Protein AF-0000000079725089 (afdb_homodimer)

Nearest PDB structures (foldseek):
  6oew-assembly1_A  TM=8.901E-01  e=2.294E-15  Leptospira borgpetersenii serovar Hardjo-bovis str. JB197
  1gq9-assembly1_B  TM=6.904E-01  e=3.855E-08  Escherichia coli
  3q80-assembly1_A  TM=6.302E-01  e=3.305E-05  Mycobacterium tuberculosis H37Rv
  1vh1-assembly1_B  TM=6.537E-01  e=1.455E-04  Escherichia coli
  3okr-assembly1_A  TM=6.388E-01  e=1.716E-04  Mycobacterium tuberculosis H37Rv

Sequence (1084 aa):
MLLLSWEIIQKSPHLAFPAMNGTHLTPKPFAFIQARLGSTRLPGKVLLELPEGSGVTILDHIFNRLIQILPKERIVFLIPEIDLGLKDFLNRRGYLWFAGSETDVRERYILAAETFGAKDIIRLTGDNPFIDIHSVELLMESICHLQTEKYCLSFLNLPLGMGAECFSYEALVNEKDTKTEPRHREHVSLHIKEDLEKYSVYRLVPPYLNSKDMEESDQIRMTIDEPSDLKLANLVWKELGDKFPFFGSKEVIELYRKKPNLFLENESVKQVRFSLPKSEFGKKKIHIQYGDPKQFGSGHFDRCQSLSIELQMNGYSVSMDTKYQPGADAFLLDARETVPEDETVFLIDNLEYKNRKNPYLFLLPHPSVEWEDKNHFSFYTSPLIDSYRNEEKVTGDWFIYAGALNEVYSDSLDRYLTEVLSPKWGIGNITRVGGTKPKLSNIRYYSRLAKADYMKRISKSEGFISYFGQSTLEAIYMKKKVAIFGMTEIHKELGMFLSKKIEIPYLGEPKNWIHPPDICLSPRLGLDRNAQNVILNWLKTLMLLLSWEIIQKSPHLAFPAMNGTHLTPKPFAFIQARLGSTRLPGKVLLELPEGSGVTILDHIFNRLIQILPKERIVFLIPEIDLGLKDFLNRRGYLWFAGSETDVRERYILAAETFGAKDIIRLTGDNPFIDIHSVELLMESICHLQTEKYCLSFLNLPLGMGAECFSYEALVNEKDTKTEPRHREHVSLHIKEDLEKYSVYRLVPPY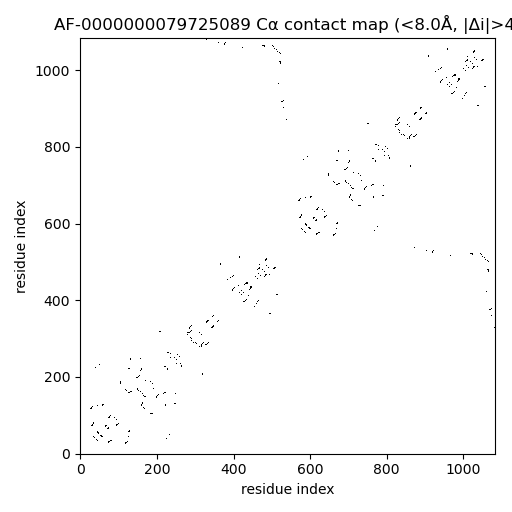LNSKDMEESDQIRMTIDEPSDLKLANLVWKELGDKFPFFGSKEVIELYRKKPNLFLENESVKQVRFSLPKSEFGKKKIHIQYGDPKQFGSGHFDRCQSLSIELQMNGYSVSMDTKYQPGADAFLLDARETVPEDETVFLIDNLEYKNRKNPYLFLLPHPSVEWEDKNHFSFYTSPLIDSYRNEEKVTGDWFIYAGALNEVYSDSLDRYLTEVLSPKWGIGNITRVGGTKPKLSNIRYYSRLAKADYMKRISKSEGFISYFGQSTLEAIYMKKKVAIFGMTEIHKELGMFLSKKIEIPYLGEPKNWIHPPDICLSPRLGLDRNAQNVILNWLKTL

InterPro domains:
  IPR003329 Acylneuraminate cytidylyltransferase [PF02348] (31-234)
  IPR029044 Nucleotide-diphospho-sugar transferases [G3DSA:3.90.550.10] (27-241)
  IPR029044 Nucleotide-diphospho-sugar transferases [SSF53448] (28-237)

pLDDT: mean 86.25, std 15.66, range [18.69, 98.56]

Radius of gyration: 45.68 Å; Cα contacts (8 Å, |Δi|>4): 1981; chains: 2; bounding box: 92×139×90 Å

Solvent-accessible surface area (backbone atoms only — not comparable to full-atom values): 59937 Å² total; per-residue (Å²): 131,90,80,74,81,83,74,67,82,74,82,67,80,75,80,70,69,73,77,74,72,65,80,69,76,58,81,74,56,24,38,38,30,39,42,61,53,84,41,87,76,37,64,40,51,36,66,38,43,59,45,79,85,64,84,33,23,26,47,48,41,37,50,61,49,46,54,57,77,39,62,70,90,36,42,34,37,37,32,31,65,84,42,57,69,58,53,52,51,34,57,75,71,68,50,50,67,45,70,27,51,73,73,33,37,29,56,31,51,51,52,43,28,63,72,74,65,36,56,34,35,33,46,41,54,32,45,22,38,57,46,20,56,69,59,50,52,53,51,54,46,46,59,73,64,56,90,67,70,32,36,38,40,36,63,48,59,51,31,43,37,26,65,55,36,34,35,20,42,66,40,66,61,47,78,87,63,85,80,75,49,70,64,36,26,56,49,49,54,47,62,49,59,66,33,69,87,78,24,49,64,46,77,39,71,54,56,91,49,42,74,68,50,35,61,53,14,72,74,38,76,57,37,47,63,42,70,41,28,47,52,35,51,40,53,50,38,70,74,39,31,83,85,36,73,77,53,36,58,68,56,51,46,51,44,43,71,75,43,52,72,60,60,58,58,41,63,79,63,84,77,92,78,80,91,63,72,82,71,77,67,38,92,51,36,37,32,37,28,26,32,51,40,91,80,71,34,56,62,41,46,54,45,48,39,46,48,42,47,55,42,38,69,71,32,34,36,68,47,48,37,71,55,91,69,87,88,47,70,31,35,39,33,40,32,89,71,87,72,74,84,87,52,55,49,36,37,33,65,41,88,65,48,83,82,44,97,52,54,72,47,62,60,59,93,46,92,90,53,84,67,93,41,92,49,43,48,52,25,71,66,61,74,64,56,62,69,37,47,81,48,73,54,38,86,33,26,32,32,35,53,46,55,86,35,50,58,69,40,29,50,35,42,52,47,45,44,59,70,53,44,18,75,50,60,54,49,74,40,42,36,36,32,28,33,39,84,71,90,54,86,76,46,48,74,36,73,73,70,56,68,54,54,46,50,46,45,54,29,34,19,37,26,39,38,25,35,64,85,53,60,50,67,58,40,42,66,46,63,19,20,42,35,31,35,23,90,46,72,66,26,40,55,51,30,50,49,46,19,70,70,52,64,30,52,59,56,46,37,42,88,49,54,59,74,67,66,69,65,75,52,51,53,82,56,46,66,40,85,54,43,60,51,60,57,53,53,53,58,70,72,104,127,92,76,75,82,83,75,68,85,74,83,70,82,75,81,70,68,74,78,77,72,63,79,70,76,60,82,74,56,25,38,39,29,40,40,61,52,84,39,88,78,36,64,40,52,36,68,38,45,59,47,78,85,64,85,34,25,26,46,47,40,37,49,63,48,47,53,56,76,41,62,69,89,36,43,33,36,37,30,31,64,82,41,58,69,57,52,52,51,33,56,76,70,68,50,49,67,44,68,28,51,73,73,34,38,28,56,31,51,51,54,43,27,61,73,73,66,36,56,34,36,33,46,40,53,32,46,22,38,57,45,20,56,68,60,51,50,51,51,56,46,46,58,72,64,57,90,66,69,32,36,37,39,35,64,47,58,50,30,43,38,24,65,57,35,36,34,22,43,65,39,65,60,47,78,89,64,84,80,74,48,71,65,34,26,58,48,50,55,45,61,49,59,65,34,67,88,78,23,50,64,45,77,40,71,55,56,90,47,44,72,68,50,35,62,54,14,71,73,39,76,57,37,48,64,41,69,41,28,48,52,37,51,40,53,51,37,71,74,39,32,83,85,36,74,77,52,36,58,69,56,52,46,51,44,44,71,75,44,52,71,61,58,57,57,42,63,81,63,83,75,91,78,81,93,62,72,81,72,77,67,39,93,50,35,36,31,38,28,25,32,50,40,90,80,71,35,57,63,41,46,52,46,48,38,47,48,43,46,57,41,40,69,70,33,33,36,67,47,46,37,70,55,90,69,86,89,48,69,33,35,39,34,40,31,90,69,87,72,73,85,86,52,56,48,36,36,32,66,39,88,66,50,86,82,44,94,52,55,71,46,60,59,58,94,46,92,90,53,84,67,92,41,91,48,43,48,52,25,71,65,61,74,62,57,64,69,37,47,81,49,75,54,39,86,30,26,31,33,34,51,48,55,85,34,50,59,70,40,28,52,37,43,51,48,45,45,60,70,53,44,18,76,51,60,56,48,74,39,42,37,35,33,28,34,40,87,69,89,55,84,75,46,48,73,37,73,72,70,56,67,54,53,46,50,47,44,55,30,34,18,37,27,38,38,25,35,64,86,53,61,49,66,58,39,41,66,45,64,19,20,40,37,32,36,21,91,48,72,66,27,41,56,53,31,50,49,47,20,69,69,52,65,31,52,57,56,45,35,43,90,49,54,62,75,70,68,70,66,74,52,49,53,82,56,46,66,41,85,55,43,60,51,60,56,56,54,52,58,70,72,105

Organism: NCBI:txid2484901

Structure (mmCIF, N/CA/C/O backbone):
data_AF-0000000079725089-model_v1
#
loop_
_entity.id
_entity.type
_entity.pdbx_description
1 polymer 'Spore coat biosynthesis protein F'
#
loop_
_atom_site.group_PDB
_atom_site.id
_atom_site.type_symbol
_atom_site.label_atom_id
_atom_site.label_alt_id
_atom_site.label_comp_id
_atom_site.label_asym_id
_atom_site.label_entity_id
_atom_site.label_seq_id
_atom_site.pdbx_PDB_ins_code
_atom_site.Cartn_x
_atom_site.Cartn_y
_atom_site.Cartn_z
_atom_site.occupancy
_atom_site.B_iso_or_equiv
_atom_site.auth_seq_id
_atom_site.auth_comp_id
_atom_site.auth_asym_id
_atom_site.auth_atom_id
_atom_site.pdbx_PDB_model_num
ATOM 1 N N . MET A 1 1 ? -57.219 -22.391 -39.406 1 18.84 1 MET A N 1
ATOM 2 C CA . MET A 1 1 ? -57.469 -23.781 -39.031 1 18.84 1 MET A CA 1
ATOM 3 C C . MET A 1 1 ? -56.281 -24.375 -38.312 1 18.84 1 MET A C 1
ATOM 5 O O . MET A 1 1 ? -56.406 -24.922 -37.219 1 18.84 1 MET A O 1
ATOM 9 N N . LEU A 1 2 ? -55.344 -25.219 -39.031 1 18.95 2 LEU A N 1
ATOM 10 C CA . LEU A 1 2 ? -54.781 -26.438 -38.469 1 18.95 2 LEU A CA 1
ATOM 11 C C . LEU A 1 2 ? -53.656 -26.109 -37.5 1 18.95 2 LEU A C 1
ATOM 13 O O . LEU A 1 2 ? -52.594 -25.688 -37.906 1 18.95 2 LEU A O 1
ATOM 17 N N . LEU A 1 3 ? -53.844 -25.375 -36.344 1 22.22 3 LEU A N 1
ATOM 18 C CA . LEU A 1 3 ? -53.125 -24.953 -35.156 1 22.22 3 LEU A CA 1
ATOM 19 C C . LEU A 1 3 ? -52.5 -26.156 -34.438 1 22.22 3 LEU A C 1
ATOM 21 O O . LEU A 1 3 ? -53.125 -26.766 -33.562 1 22.22 3 LEU A O 1
ATOM 25 N N . LEU A 1 4 ? -52.156 -27.234 -35.312 1 20.89 4 LEU A N 1
ATOM 26 C CA . LEU A 1 4 ? -51.875 -28.578 -34.844 1 20.89 4 LEU A CA 1
ATOM 27 C C . LEU A 1 4 ? -50.844 -28.531 -33.688 1 20.89 4 LEU A C 1
ATOM 29 O O . LEU A 1 4 ? -50.031 -27.594 -33.625 1 20.89 4 LEU A O 1
ATOM 33 N N . SER A 1 5 ? -50.938 -29.5 -32.656 1 21.06 5 SER A N 1
ATOM 34 C CA . SER A 1 5 ? -50.656 -30.109 -31.359 1 21.06 5 SER A CA 1
ATOM 35 C C . SER A 1 5 ? -49.219 -30.562 -31.25 1 21.06 5 SER A C 1
ATOM 37 O O . SER A 1 5 ? -48.844 -31.594 -31.828 1 21.06 5 SER A O 1
ATOM 39 N N . TRP A 1 6 ? -48.219 -29.688 -31.594 1 19.86 6 TRP A N 1
ATOM 40 C CA . TRP A 1 6 ? -46.781 -29.938 -31.656 1 19.86 6 TRP A CA 1
ATOM 41 C C . TRP A 1 6 ? -46.281 -30.594 -30.375 1 19.86 6 TRP A C 1
ATOM 43 O O . TRP A 1 6 ? -45.094 -30.594 -30.078 1 19.86 6 TRP A O 1
ATOM 53 N N . GLU A 1 7 ? -47.188 -31.266 -29.422 1 19.92 7 GLU A N 1
ATOM 54 C CA . GLU A 1 7 ? -47.031 -31.828 -28.094 1 19.92 7 GLU A CA 1
ATOM 55 C C . GLU A 1 7 ? -46.031 -33 -28.109 1 19.92 7 GLU A C 1
ATOM 57 O O . GLU A 1 7 ? -45.406 -33.281 -27.078 1 19.92 7 GLU A O 1
ATOM 62 N N . ILE A 1 8 ? -46 -33.844 -29.047 1 20.75 8 ILE A N 1
ATOM 63 C CA . ILE A 1 8 ? -45.625 -35.25 -28.797 1 20.75 8 ILE A CA 1
ATOM 64 C C . ILE A 1 8 ? -44.125 -35.344 -28.609 1 20.75 8 ILE A C 1
ATOM 66 O O . ILE A 1 8 ? -43.562 -36.438 -28.672 1 20.75 8 ILE A O 1
ATOM 70 N N . ILE A 1 9 ? -43.344 -34.344 -28.906 1 21.56 9 ILE A N 1
ATOM 71 C CA . ILE A 1 9 ? -42 -34.875 -29.156 1 21.56 9 ILE A CA 1
ATOM 72 C C . ILE A 1 9 ? -41.5 -35.688 -27.953 1 21.56 9 ILE A C 1
ATOM 74 O O . ILE A 1 9 ? -41.5 -35.188 -26.828 1 21.56 9 ILE A O 1
ATOM 78 N N . GLN A 1 10 ? -41.406 -37 -28.016 1 18.69 10 GLN A N 1
ATOM 79 C CA . GLN A 1 10 ? -41.094 -38.281 -27.406 1 18.69 10 GLN A CA 1
ATOM 80 C C . GLN A 1 10 ? -39.844 -38.188 -26.531 1 18.69 10 GLN A C 1
ATOM 82 O O . GLN A 1 10 ? -38.875 -37.5 -26.906 1 18.69 10 GLN A O 1
ATOM 87 N N . LYS A 1 11 ? -39.969 -38.594 -25.188 1 25.84 11 LYS A N 1
ATOM 88 C CA . LYS A 1 11 ? -39.344 -38.969 -23.922 1 25.84 11 LYS A CA 1
ATOM 89 C C . LYS A 1 11 ? -38.125 -39.906 -24.156 1 25.84 11 LYS A C 1
ATOM 91 O O . LYS A 1 11 ? -38.281 -41.125 -24.234 1 25.84 11 LYS A O 1
ATOM 96 N N . SER A 1 12 ? -37.344 -39.656 -25.172 1 20.81 12 SER A N 1
ATOM 97 C CA . SER A 1 12 ? -36.344 -40.688 -25.266 1 20.81 12 SER A CA 1
ATOM 98 C C . SER A 1 12 ? -35.594 -40.875 -23.953 1 20.81 12 SER A C 1
ATOM 100 O O . SER A 1 12 ? -35.375 -39.906 -23.219 1 20.81 12 SER A O 1
ATOM 102 N N . PRO A 1 13 ? -35.469 -42.094 -23.406 1 25.11 13 PRO A N 1
ATOM 103 C CA . PRO A 1 13 ? -34.844 -42.5 -22.141 1 25.11 13 PRO A CA 1
ATOM 104 C C . PRO A 1 13 ? -33.469 -41.875 -21.922 1 25.11 13 PRO A C 1
ATOM 106 O O . PRO A 1 13 ? -32.75 -41.625 -22.875 1 25.11 13 PRO A O 1
ATOM 109 N N . HIS A 1 14 ? -33.344 -40.969 -20.953 1 24.78 14 HIS A N 1
ATOM 110 C CA . HIS A 1 14 ? -32.219 -40.281 -20.344 1 24.78 14 HIS A CA 1
ATOM 111 C C . HIS A 1 14 ? -31.031 -41.25 -20.141 1 24.78 14 HIS A C 1
ATOM 113 O O . HIS A 1 14 ? -31.125 -42.188 -19.375 1 24.78 14 HIS A O 1
ATOM 119 N N . LEU A 1 15 ? -30.422 -41.688 -21.234 1 26.28 15 LEU A N 1
ATOM 120 C CA . LEU A 1 15 ? -29.188 -42.438 -20.938 1 26.28 15 LEU A CA 1
ATOM 121 C C . LEU A 1 15 ? -28.375 -41.719 -19.875 1 26.28 15 LEU A C 1
ATOM 123 O O . LEU A 1 15 ? -27.891 -40.594 -20.078 1 26.28 15 LEU A O 1
ATOM 127 N N . ALA A 1 16 ? -28.703 -41.875 -18.578 1 26.95 16 ALA A N 1
ATOM 128 C CA . ALA A 1 16 ? -28.016 -41.469 -17.344 1 26.95 16 ALA A CA 1
ATOM 129 C C . ALA A 1 16 ? -26.516 -41.75 -17.438 1 26.95 16 ALA A C 1
ATOM 131 O O . ALA A 1 16 ? -26.094 -42.906 -17.484 1 26.95 16 ALA A O 1
ATOM 132 N N . PHE A 1 17 ? -25.875 -40.969 -18.172 1 29.47 17 PHE A N 1
ATOM 133 C CA . PHE A 1 17 ? -24.469 -41.125 -17.844 1 29.47 17 PHE A CA 1
ATOM 134 C C . PHE A 1 17 ? -24.25 -41.062 -16.328 1 29.47 17 PHE A C 1
ATOM 136 O O . PHE A 1 17 ? -24.797 -40.219 -15.648 1 29.47 17 PHE A O 1
ATOM 143 N N . PRO A 1 18 ? -24.109 -42.156 -15.625 1 28.64 18 PRO A N 1
ATOM 144 C CA . PRO A 1 18 ? -23.875 -42.094 -14.18 1 28.64 18 PRO A CA 1
ATOM 145 C C . PRO A 1 18 ? -23.047 -40.906 -13.766 1 28.64 18 PRO A C 1
ATOM 147 O O . PRO A 1 18 ? -22.125 -40.5 -14.484 1 28.64 18 PRO A O 1
ATOM 150 N N . ALA A 1 19 ? -23.578 -39.938 -13.18 1 32.47 19 ALA A N 1
ATOM 151 C CA . ALA A 1 19 ? -22.859 -38.938 -12.414 1 32.47 19 ALA A CA 1
ATOM 152 C C . ALA A 1 19 ? -21.672 -39.531 -11.68 1 32.47 19 ALA A C 1
ATOM 154 O O . ALA A 1 19 ? -21.828 -40.281 -10.719 1 32.47 19 ALA A O 1
ATOM 155 N N . MET A 1 20 ? -20.672 -40 -12.344 1 32.47 20 MET A N 1
ATOM 156 C CA . MET A 1 20 ? -19.5 -40.5 -11.633 1 32.47 20 MET A CA 1
ATOM 157 C C . MET A 1 20 ? -19.078 -39.531 -10.523 1 32.47 20 MET A C 1
ATOM 159 O O . MET A 1 20 ? -18.359 -38.594 -10.766 1 32.47 20 MET A O 1
ATOM 163 N N . ASN A 1 21 ? -19.984 -39.062 -9.766 1 34.41 21 ASN A N 1
ATOM 164 C CA . ASN A 1 21 ? -19.609 -38.406 -8.516 1 34.41 21 ASN A CA 1
ATOM 165 C C . ASN A 1 21 ? -18.516 -39.188 -7.785 1 34.41 21 ASN A C 1
ATOM 167 O O . ASN A 1 21 ? -18.297 -38.969 -6.59 1 34.41 21 ASN A O 1
ATOM 171 N N . GLY A 1 22 ? -18.375 -40.562 -8 1 34.28 22 GLY A N 1
ATOM 172 C CA . GLY A 1 22 ? -17.453 -41.344 -7.18 1 34.28 22 GLY A CA 1
ATOM 173 C C . GLY A 1 22 ? -16.016 -40.844 -7.242 1 34.28 22 GLY A C 1
ATOM 174 O O . GLY A 1 22 ? -15.57 -40.375 -8.289 1 34.28 22 GLY A O 1
ATOM 175 N N . THR A 1 23 ? -15.508 -40.25 -6.168 1 39.19 23 THR A N 1
ATOM 176 C CA . THR A 1 23 ? -14.086 -39.969 -6.02 1 39.19 23 THR A CA 1
ATOM 177 C C . THR A 1 23 ? -13.242 -41.031 -6.719 1 39.19 23 THR A C 1
ATOM 179 O O . THR A 1 23 ? -13.125 -42.156 -6.234 1 39.19 23 THR A O 1
ATOM 182 N N . HIS A 1 24 ? -13.344 -41.281 -7.922 1 45.16 24 HIS A N 1
ATOM 183 C CA . HIS A 1 24 ? -12.406 -42.219 -8.516 1 45.16 24 HIS A CA 1
ATOM 184 C C . HIS A 1 24 ? -11.016 -42.062 -7.91 1 45.16 24 HIS A C 1
ATOM 186 O O . HIS A 1 24 ? -10.547 -40.938 -7.695 1 45.16 24 HIS A O 1
ATOM 192 N N . LEU A 1 25 ? -10.594 -43.031 -7.133 1 55.47 25 LEU A N 1
ATOM 193 C CA . LEU A 1 25 ? -9.273 -43.125 -6.516 1 55.47 25 LEU A CA 1
ATOM 194 C C . LEU A 1 25 ? -8.18 -42.719 -7.5 1 55.47 25 LEU A C 1
ATOM 196 O O . LEU A 1 25 ? -8.234 -43.094 -8.68 1 55.47 25 LEU A O 1
ATOM 200 N N . THR A 1 26 ? -7.473 -41.688 -7.297 1 69.38 26 THR A N 1
ATOM 201 C CA . THR A 1 26 ? -6.309 -41.281 -8.07 1 69.38 26 THR A CA 1
ATOM 202 C C . THR A 1 26 ? -5.371 -42.469 -8.312 1 69.38 26 THR A C 1
ATOM 204 O O . THR A 1 26 ? -5.047 -43.219 -7.383 1 69.38 26 THR A O 1
ATOM 207 N N . PRO A 1 27 ? -5.184 -42.719 -9.656 1 78.94 27 PRO A N 1
ATOM 208 C CA . PRO A 1 27 ? -4.289 -43.844 -9.953 1 78.94 27 PRO A CA 1
ATOM 209 C C . PRO A 1 27 ? -2.93 -43.688 -9.273 1 78.94 27 PRO A C 1
ATOM 211 O O . PRO A 1 27 ? -2.43 -42.594 -9.102 1 78.94 27 PRO A O 1
ATOM 214 N N . LYS A 1 28 ? -2.49 -44.844 -8.758 1 85.12 28 LYS A N 1
ATOM 215 C CA . LYS A 1 28 ? -1.154 -44.969 -8.18 1 85.12 28 LYS A CA 1
ATOM 216 C C . LYS A 1 28 ? -0.314 -46 -8.922 1 85.12 28 LYS A C 1
ATOM 218 O O . LYS A 1 28 ? 0.061 -47.031 -8.344 1 85.12 28 LYS A O 1
ATOM 223 N N . PRO A 1 29 ? 0.041 -45.594 -10.133 1 93.94 29 PRO A N 1
ATOM 224 C CA . PRO A 1 29 ? 0.757 -46.594 -10.945 1 93.94 29 PRO A CA 1
ATOM 225 C C . PRO A 1 29 ? 2.182 -46.844 -10.445 1 93.94 29 PRO A C 1
ATOM 227 O O . PRO A 1 29 ? 2.764 -46 -9.781 1 93.94 29 PRO A O 1
ATOM 230 N N . PHE A 1 30 ? 2.66 -48.031 -10.703 1 96.5 30 PHE A N 1
ATOM 231 C CA . PHE A 1 30 ? 4.066 -48.344 -10.508 1 96.5 30 PHE A CA 1
ATOM 232 C C . PHE A 1 30 ? 4.836 -48.25 -11.82 1 96.5 30 PHE A C 1
ATOM 234 O O . PHE A 1 30 ? 4.344 -48.656 -12.867 1 96.5 30 PHE A O 1
ATOM 241 N N . ALA A 1 31 ? 5.957 -47.625 -11.711 1 98 31 ALA A N 1
ATOM 242 C CA . ALA A 1 31 ? 6.883 -47.688 -12.844 1 98 31 ALA A CA 1
ATOM 243 C C . ALA A 1 31 ? 7.773 -48.906 -12.781 1 98 31 ALA A C 1
ATOM 245 O O . ALA A 1 31 ? 8.516 -49.094 -11.82 1 98 31 ALA A O 1
ATOM 246 N N . PHE A 1 32 ? 7.648 -49.781 -13.75 1 98.56 32 PHE A N 1
ATOM 247 C CA . PHE A 1 32 ? 8.5 -50.938 -13.898 1 98.56 32 PHE A CA 1
ATOM 248 C C . PHE A 1 32 ? 9.508 -50.75 -15.023 1 98.56 32 PHE A C 1
ATOM 250 O O . PHE A 1 32 ? 9.117 -50.562 -16.172 1 98.56 32 PHE A O 1
ATOM 257 N N . ILE A 1 33 ? 10.773 -50.812 -14.617 1 98.38 33 ILE A N 1
ATOM 258 C CA . ILE A 1 33 ? 11.844 -50.625 -15.594 1 98.38 33 ILE A CA 1
ATOM 259 C C . ILE A 1 33 ? 12.516 -51.969 -15.875 1 98.38 33 ILE A C 1
ATOM 261 O O . ILE A 1 33 ? 13.25 -52.5 -15.031 1 98.38 33 ILE A O 1
ATOM 265 N N . GLN A 1 34 ? 12.305 -52.5 -17.016 1 97.31 34 GLN A N 1
A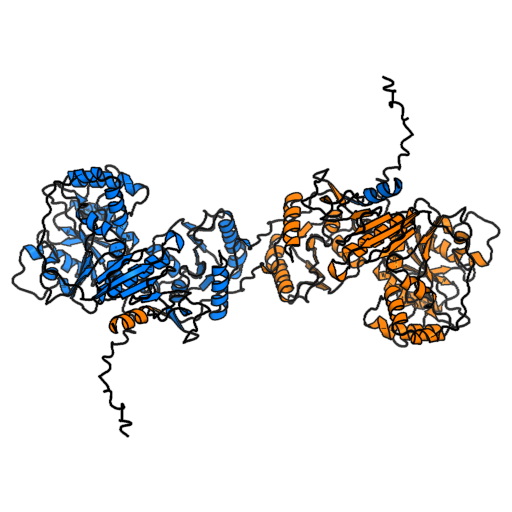TOM 266 C CA . GLN A 1 34 ? 12.969 -53.75 -17.359 1 97.31 34 GLN A CA 1
ATOM 267 C C . GLN A 1 34 ? 14.406 -53.5 -17.812 1 97.31 34 GLN A C 1
ATOM 269 O O . GLN A 1 34 ? 14.664 -52.625 -18.625 1 97.31 34 GLN A O 1
ATOM 274 N N . ALA A 1 35 ? 15.305 -54.219 -17.203 1 96.25 35 ALA A N 1
ATOM 275 C CA . ALA A 1 35 ? 16.719 -54.062 -17.516 1 96.25 35 ALA A CA 1
ATOM 276 C C . ALA A 1 35 ? 17.453 -55.406 -17.453 1 96.25 35 ALA A C 1
ATOM 278 O O . ALA A 1 35 ? 17.047 -56.312 -16.688 1 96.25 35 ALA A O 1
ATOM 279 N N . ARG A 1 36 ? 18.453 -55.562 -18.281 1 94.12 36 ARG A N 1
ATOM 280 C CA . ARG A 1 36 ? 19.328 -56.719 -18.234 1 94.12 36 ARG A CA 1
ATOM 281 C C . ARG A 1 36 ? 20.734 -56.375 -18.703 1 94.12 36 ARG A C 1
ATOM 283 O O . ARG A 1 36 ? 20.922 -55.438 -19.453 1 94.12 36 ARG A O 1
ATOM 290 N N . LEU A 1 37 ? 21.719 -57.188 -18.266 1 92.25 37 LEU A N 1
ATOM 291 C CA . LEU A 1 37 ? 23.109 -56.969 -18.672 1 92.25 37 LEU A CA 1
ATOM 292 C C . LEU A 1 37 ? 23.391 -57.688 -20 1 92.25 37 LEU A C 1
ATOM 294 O O . LEU A 1 37 ? 24.312 -57.281 -20.719 1 92.25 37 LEU A O 1
ATOM 298 N N . GLY A 1 38 ? 22.578 -58.656 -20.234 1 84.19 38 GLY A N 1
ATOM 299 C CA . GLY A 1 38 ? 22.812 -59.469 -21.406 1 84.19 38 GLY A CA 1
ATOM 300 C C . GLY A 1 38 ? 22.375 -58.812 -22.703 1 84.19 38 GLY A C 1
ATOM 301 O O . GLY A 1 38 ? 21.219 -58.438 -22.844 1 84.19 38 GLY A O 1
ATOM 302 N N . SER A 1 39 ? 23.219 -58.094 -23.438 1 81.38 39 SER A N 1
ATOM 303 C CA . SER A 1 39 ? 23.016 -57.531 -24.766 1 81.38 39 SER A CA 1
ATOM 304 C C . SER A 1 39 ? 24.125 -57.969 -25.719 1 81.38 39 SER A C 1
ATOM 306 O O . SER A 1 39 ? 25.297 -58 -25.344 1 81.38 39 SER A O 1
ATOM 308 N N . THR A 1 40 ? 23.672 -58.344 -26.797 1 82.44 40 THR A N 1
ATOM 309 C CA . THR A 1 40 ? 24.641 -58.875 -27.734 1 82.44 40 THR A CA 1
ATOM 310 C C . THR A 1 40 ? 25.422 -57.75 -28.422 1 82.44 40 THR A C 1
ATOM 312 O O . THR A 1 40 ? 26.641 -57.812 -28.516 1 82.44 40 THR A O 1
ATOM 315 N N . ARG A 1 41 ? 24.844 -56.75 -28.812 1 85.62 41 ARG A N 1
ATOM 316 C CA . ARG A 1 41 ? 25.453 -55.688 -29.609 1 85.62 41 ARG A CA 1
ATOM 317 C C . ARG A 1 41 ? 26.234 -54.719 -28.734 1 85.62 41 ARG A C 1
ATOM 319 O O . ARG A 1 41 ? 27.281 -54.188 -29.141 1 85.62 41 ARG A O 1
ATOM 326 N N . LEU A 1 42 ? 25.766 -54.469 -27.5 1 89.62 42 LEU A N 1
ATOM 327 C CA . LEU A 1 42 ? 26.406 -53.562 -26.531 1 89.62 42 LEU A CA 1
ATOM 328 C C . LEU A 1 42 ? 26.297 -54.125 -25.109 1 89.62 42 LEU A C 1
ATOM 330 O O . LEU A 1 42 ? 25.453 -53.719 -24.328 1 89.62 42 LEU A O 1
ATOM 334 N N . PRO A 1 43 ? 27.219 -55.031 -24.797 1 89.75 43 PRO A N 1
ATOM 335 C CA . PRO A 1 43 ? 27.125 -55.75 -23.516 1 89.75 43 PRO A CA 1
ATOM 336 C C . PRO A 1 43 ? 27.203 -54.781 -22.328 1 89.75 43 PRO A C 1
ATOM 338 O O . PRO A 1 43 ? 28.031 -53.875 -22.312 1 89.75 43 PRO A O 1
ATOM 341 N N . GLY A 1 44 ? 26.312 -54.969 -21.422 1 92.12 44 GLY A N 1
ATOM 342 C CA . GLY A 1 44 ? 26.297 -54.188 -20.188 1 92.12 44 GLY A CA 1
ATOM 343 C C . GLY A 1 44 ? 25.844 -52.75 -20.422 1 92.12 44 GLY A C 1
ATOM 344 O O . GLY A 1 44 ? 26.156 -51.875 -19.625 1 92.12 44 GLY A O 1
ATOM 345 N N . LYS A 1 45 ? 25.188 -52.469 -21.391 1 92.94 45 LYS A N 1
ATOM 346 C CA . LYS A 1 45 ? 24.875 -51.125 -21.812 1 92.94 45 LYS A CA 1
ATOM 347 C C . LYS A 1 45 ? 24.125 -50.344 -20.734 1 92.94 45 LYS A C 1
ATOM 349 O O . LYS A 1 45 ? 24.344 -49.156 -20.547 1 92.94 45 LYS A O 1
ATOM 354 N N . VAL A 1 46 ? 23.281 -50.938 -19.953 1 95.56 46 VAL A N 1
ATOM 355 C CA . VAL A 1 46 ? 22.391 -50.281 -19.016 1 95.56 46 VAL A CA 1
ATOM 356 C C . VAL A 1 46 ? 23.203 -49.688 -17.859 1 95.56 46 VAL A C 1
ATOM 358 O O . VAL A 1 46 ? 22.734 -48.812 -17.141 1 95.56 46 VAL A O 1
ATOM 361 N N . LEU A 1 47 ? 24.484 -50.125 -17.719 1 95.94 47 LEU A N 1
ATOM 362 C CA . LEU A 1 47 ? 25.344 -49.656 -16.641 1 95.94 47 LEU A CA 1
ATOM 363 C C . LEU A 1 47 ? 26.406 -48.688 -17.172 1 95.94 47 LEU A C 1
ATOM 365 O O . LEU A 1 47 ? 27.234 -48.219 -16.406 1 95.94 47 LEU A O 1
ATOM 369 N N . LEU A 1 48 ? 26.344 -48.438 -18.438 1 96 48 LEU A N 1
ATOM 370 C CA . LEU A 1 48 ? 27.281 -47.469 -18.984 1 96 48 LEU A CA 1
ATOM 371 C C . LEU A 1 48 ? 26.969 -46.062 -18.5 1 96 48 LEU A C 1
ATOM 373 O O . LEU A 1 48 ? 25.797 -45.719 -18.312 1 96 48 LEU A O 1
ATOM 377 N N . GLU A 1 49 ? 28.016 -45.344 -18.359 1 96.31 49 GLU A N 1
ATOM 378 C CA . GLU A 1 49 ? 27.859 -43.969 -17.859 1 96.31 49 GLU A CA 1
ATOM 379 C C . GLU A 1 49 ? 27.547 -43.031 -19 1 96.31 49 GLU A C 1
ATOM 381 O O . GLU A 1 49 ? 28.078 -43.156 -20.109 1 96.31 49 GLU A O 1
ATOM 386 N N . LEU A 1 50 ? 26.656 -42.125 -18.75 1 95.81 50 LEU A N 1
ATOM 387 C CA . LEU A 1 50 ? 26.234 -41.094 -19.703 1 95.81 50 LEU A CA 1
ATOM 388 C C . LEU A 1 50 ? 26.156 -39.75 -19.031 1 95.81 50 LEU A C 1
ATOM 390 O O . LEU A 1 50 ? 25.297 -39.5 -18.188 1 95.81 50 LEU A O 1
ATOM 394 N N . PRO A 1 51 ? 26.984 -38.719 -19.266 1 93.38 51 PRO A N 1
ATOM 395 C CA . PRO A 1 51 ? 28.141 -38.875 -20.156 1 93.38 51 PRO A CA 1
ATOM 396 C C . PRO A 1 51 ? 29.219 -39.781 -19.547 1 93.38 51 PRO A C 1
ATOM 398 O O . PRO A 1 51 ? 29.219 -40.031 -18.344 1 93.38 51 PRO A O 1
ATOM 401 N N . GLU A 1 52 ? 30.078 -40.156 -20.422 1 90.75 52 GLU A N 1
ATOM 402 C CA . GLU A 1 52 ? 31.172 -41 -19.953 1 90.75 52 GLU A CA 1
ATOM 403 C C . GLU A 1 52 ? 31.969 -40.312 -18.828 1 90.75 52 GLU A C 1
ATOM 405 O O . GLU A 1 52 ? 32.281 -39.125 -18.922 1 90.75 52 GLU A O 1
ATOM 410 N N . GLY A 1 53 ? 32.156 -41 -17.703 1 92.19 53 GLY A N 1
ATOM 411 C CA . GLY A 1 53 ? 32.938 -40.469 -16.594 1 92.19 53 GLY A CA 1
ATOM 412 C C . GLY A 1 53 ? 32.125 -39.656 -15.602 1 92.19 53 GLY A C 1
ATOM 413 O O . GLY A 1 53 ? 32.656 -39.188 -14.602 1 92.19 53 GLY A O 1
ATOM 414 N N . SER A 1 54 ? 30.859 -39.562 -15.805 1 93.56 54 SER A N 1
ATOM 415 C CA . SER A 1 54 ? 30.031 -38.719 -14.977 1 93.56 54 SER A CA 1
ATOM 416 C C . SER A 1 54 ? 29.594 -39.438 -13.695 1 93.56 54 SER A C 1
ATOM 418 O O . SER A 1 54 ? 29.141 -38.781 -12.75 1 93.56 54 SER A O 1
ATOM 420 N N . GLY A 1 55 ? 29.75 -40.719 -13.617 1 95.06 55 GLY A N 1
ATOM 421 C CA . GLY A 1 55 ? 29.25 -41.5 -12.492 1 95.06 55 GLY A CA 1
ATOM 422 C C . GLY A 1 55 ? 27.75 -41.75 -12.562 1 95.06 55 GLY A C 1
ATOM 423 O O . GLY A 1 55 ? 27.188 -42.438 -11.695 1 95.06 55 GLY A O 1
ATOM 424 N N . VAL A 1 56 ? 27.141 -41.281 -13.562 1 96.56 56 VAL A N 1
ATOM 425 C CA . VAL A 1 56 ? 25.703 -41.438 -13.75 1 96.56 56 VAL A CA 1
ATOM 426 C C . VAL A 1 56 ? 25.438 -42.406 -14.906 1 96.56 56 VAL A C 1
ATOM 428 O O . VAL A 1 56 ? 25.828 -42.156 -16.047 1 96.56 56 VAL A O 1
ATOM 431 N N . THR A 1 57 ? 24.812 -43.531 -14.594 1 97.94 57 THR A N 1
ATOM 432 C CA . THR A 1 57 ? 24.594 -44.562 -15.586 1 97.94 57 THR A CA 1
ATOM 433 C C . THR A 1 57 ? 23.281 -44.344 -16.328 1 97.94 57 THR A C 1
ATOM 435 O O . THR A 1 57 ? 22.5 -43.438 -15.969 1 97.94 57 THR A O 1
ATOM 438 N N . ILE A 1 58 ? 23.078 -45.156 -17.344 1 97.75 58 ILE A N 1
ATOM 439 C CA . ILE A 1 58 ? 21.828 -45.094 -18.109 1 97.75 58 ILE A CA 1
ATOM 440 C C . ILE A 1 58 ? 20.656 -45.375 -17.188 1 97.75 58 ILE A C 1
ATOM 442 O O . ILE A 1 58 ? 19.641 -44.656 -17.219 1 97.75 58 ILE A O 1
ATOM 446 N N . LEU A 1 59 ? 20.75 -46.281 -16.281 1 98.06 59 LEU A N 1
ATOM 447 C CA . LEU A 1 59 ? 19.688 -46.594 -15.344 1 98.06 59 LEU A CA 1
ATOM 448 C C . LEU A 1 59 ? 19.469 -45.438 -14.367 1 98.06 59 LEU A C 1
ATOM 450 O O . LEU A 1 59 ? 18.328 -45.156 -13.992 1 98.06 59 LEU A O 1
ATOM 454 N N . ASP A 1 60 ? 20.547 -44.781 -14.031 1 97.69 60 ASP A N 1
ATOM 455 C CA . ASP A 1 60 ? 20.422 -43.625 -13.164 1 97.69 60 ASP A CA 1
ATOM 456 C C . ASP A 1 60 ? 19.594 -42.531 -13.828 1 97.69 60 ASP A C 1
ATOM 458 O O . ASP A 1 60 ? 18.781 -41.875 -13.164 1 97.69 60 ASP A O 1
ATOM 462 N N . HIS A 1 61 ? 19.812 -42.312 -15.078 1 97.69 61 HIS A N 1
ATOM 463 C CA . HIS A 1 61 ? 19.062 -41.281 -15.805 1 97.69 61 HIS A CA 1
ATOM 464 C C . HIS A 1 61 ? 17.562 -41.562 -15.758 1 97.69 61 HIS A C 1
ATOM 466 O O . HIS A 1 61 ? 16.75 -40.656 -15.57 1 97.69 61 HIS A O 1
ATOM 472 N N . ILE A 1 62 ? 17.234 -42.812 -15.914 1 97.75 62 ILE A N 1
ATOM 473 C CA . ILE A 1 62 ? 15.836 -43.219 -15.906 1 97.75 62 ILE A CA 1
ATOM 474 C C . ILE A 1 62 ? 15.234 -42.969 -14.523 1 97.75 62 ILE A C 1
ATOM 476 O O . ILE A 1 62 ? 14.18 -42.344 -14.391 1 97.75 62 ILE A O 1
ATOM 480 N N . PHE A 1 63 ? 15.883 -43.312 -13.516 1 96.88 63 PHE A N 1
ATOM 481 C CA . PHE A 1 63 ? 15.422 -43.156 -12.141 1 96.88 63 PHE A CA 1
ATOM 482 C C . PHE A 1 63 ? 15.273 -41.656 -11.812 1 96.88 63 PHE A C 1
ATOM 484 O O . PHE A 1 63 ? 14.25 -41.25 -11.266 1 96.88 63 PHE A O 1
ATOM 491 N N . ASN A 1 64 ? 16.312 -40.938 -12.18 1 95 64 ASN A N 1
ATOM 492 C CA . ASN A 1 64 ? 16.328 -39.531 -11.867 1 95 64 ASN A CA 1
ATOM 493 C C . ASN A 1 64 ? 15.156 -38.781 -12.523 1 95 64 ASN A C 1
ATOM 495 O O . ASN A 1 64 ? 14.625 -37.844 -11.969 1 95 64 ASN A O 1
ATOM 499 N N . ARG A 1 65 ? 14.758 -39.219 -13.633 1 94.56 65 ARG A N 1
ATOM 500 C CA . ARG A 1 65 ? 13.617 -38.625 -14.336 1 94.56 65 ARG A CA 1
ATOM 501 C C . ARG A 1 65 ? 12.305 -39.062 -13.688 1 94.56 65 ARG A C 1
ATOM 503 O O . ARG A 1 65 ? 11.445 -38.219 -13.414 1 94.56 65 ARG A O 1
ATOM 510 N N . LEU A 1 66 ? 12.188 -40.281 -13.336 1 94.44 66 LEU A N 1
ATOM 511 C CA . LEU A 1 66 ? 10.93 -40.781 -12.82 1 94.44 66 LEU A CA 1
ATOM 512 C C . LEU A 1 66 ? 10.648 -40.25 -11.422 1 94.44 66 LEU A C 1
ATOM 514 O O . LEU A 1 66 ? 9.5 -40.031 -11.062 1 94.44 66 LEU A O 1
ATOM 518 N N . ILE A 1 67 ? 11.648 -40 -10.656 1 90.56 67 ILE A N 1
ATOM 519 C CA . ILE A 1 67 ? 11.461 -39.594 -9.273 1 90.56 67 ILE A CA 1
ATOM 520 C C . ILE A 1 67 ? 10.914 -38.156 -9.242 1 90.56 67 ILE A C 1
ATOM 522 O O . ILE A 1 67 ? 10.422 -37.688 -8.211 1 90.56 67 ILE A O 1
ATOM 526 N N . GLN A 1 68 ? 10.992 -37.531 -10.43 1 85.06 68 GLN A N 1
ATOM 527 C CA . GLN A 1 68 ? 10.414 -36.188 -10.523 1 85.06 68 GLN A CA 1
ATOM 528 C C . GLN A 1 68 ? 8.891 -36.25 -10.461 1 85.06 68 GLN A C 1
ATOM 530 O O . GLN A 1 68 ? 8.234 -35.25 -10.133 1 85.06 68 GLN A O 1
ATOM 535 N N . ILE A 1 69 ? 8.297 -37.406 -10.766 1 87 69 ILE A N 1
ATOM 536 C CA . ILE A 1 69 ? 6.848 -37.406 -10.945 1 87 69 ILE A CA 1
ATOM 537 C C . ILE A 1 69 ? 6.242 -38.562 -10.141 1 87 69 ILE A C 1
ATOM 539 O O . ILE A 1 69 ? 5.02 -38.625 -9.984 1 87 69 ILE A O 1
ATOM 543 N N . LEU A 1 70 ? 7.094 -39.469 -9.641 1 88.06 70 LEU A N 1
ATOM 544 C CA . LEU A 1 70 ? 6.637 -40.594 -8.852 1 88.06 70 LEU A CA 1
ATOM 545 C C . LEU A 1 70 ? 7.434 -40.719 -7.559 1 88.06 70 LEU A C 1
ATOM 547 O O . LEU A 1 70 ? 8.617 -40.375 -7.516 1 88.06 70 LEU A O 1
ATOM 551 N N . PRO A 1 71 ? 6.734 -41.312 -6.516 1 84.44 71 PRO A N 1
ATOM 552 C CA . PRO A 1 71 ? 7.523 -41.625 -5.328 1 84.44 71 PRO A CA 1
ATOM 553 C C . PRO A 1 71 ? 8.5 -42.781 -5.566 1 84.44 71 PRO A C 1
ATOM 555 O O . PRO A 1 71 ? 8.203 -43.688 -6.34 1 84.44 71 PRO A O 1
ATOM 558 N N . LYS A 1 72 ? 9.57 -42.719 -4.836 1 91 72 LYS A N 1
ATOM 559 C CA . LYS A 1 72 ? 10.641 -43.719 -4.996 1 91 72 LYS A CA 1
ATOM 560 C C . LYS A 1 72 ? 10.133 -45.125 -4.758 1 91 72 LYS A C 1
ATOM 562 O O . LYS A 1 72 ? 10.602 -46.094 -5.383 1 91 72 LYS A O 1
ATOM 567 N N . GLU A 1 73 ? 9.133 -45.25 -3.949 1 92.19 73 GLU A N 1
ATOM 568 C CA . GLU A 1 73 ? 8.609 -46.531 -3.561 1 92.19 73 GLU A CA 1
ATOM 569 C C . GLU A 1 73 ? 7.832 -47.188 -4.703 1 92.19 73 GLU A C 1
ATOM 571 O O . GLU A 1 73 ? 7.535 -48.375 -4.664 1 92.19 73 GLU A O 1
ATOM 576 N N . ARG A 1 74 ? 7.633 -46.469 -5.746 1 94.81 74 ARG A N 1
ATOM 577 C CA . ARG A 1 74 ? 6.844 -47 -6.848 1 94.81 74 ARG A CA 1
ATOM 578 C C . ARG A 1 74 ? 7.68 -47.125 -8.117 1 94.81 74 ARG A C 1
ATOM 580 O O . ARG A 1 74 ? 7.133 -47.281 -9.211 1 94.81 74 ARG A O 1
ATOM 587 N N . ILE A 1 75 ? 8.914 -46.969 -7.934 1 96.94 75 ILE A N 1
ATOM 588 C CA . ILE A 1 75 ? 9.852 -47.156 -9.031 1 96.94 75 ILE A CA 1
ATOM 589 C C . ILE A 1 75 ? 10.648 -48.438 -8.812 1 96.94 75 ILE A C 1
ATOM 591 O O . ILE A 1 75 ? 11.438 -48.531 -7.871 1 96.94 75 ILE A O 1
ATOM 595 N N . VAL A 1 76 ? 10.422 -49.406 -9.711 1 98.25 76 VAL A N 1
ATOM 596 C CA . VAL A 1 76 ? 11.008 -50.75 -9.484 1 98.25 76 VAL A CA 1
ATOM 597 C C . VAL A 1 76 ? 11.719 -51.219 -10.75 1 98.25 76 VAL A C 1
ATOM 599 O O . VAL A 1 76 ? 11.148 -51.188 -11.844 1 98.25 76 VAL A O 1
ATOM 602 N N . PHE A 1 77 ? 13 -51.656 -10.57 1 98.5 77 PHE A N 1
ATOM 603 C CA . PHE A 1 77 ? 13.734 -52.25 -11.672 1 98.5 77 PHE A CA 1
ATOM 604 C C . PHE A 1 77 ? 13.453 -53.75 -11.742 1 98.5 77 PHE A C 1
ATOM 606 O O . PHE A 1 77 ? 13.523 -54.469 -10.734 1 98.5 77 PHE A O 1
ATOM 613 N N . LEU A 1 78 ? 13.031 -54.25 -12.906 1 98.25 78 LEU A N 1
ATOM 614 C CA . LEU A 1 78 ? 12.812 -55.656 -13.148 1 98.25 78 LEU A CA 1
ATOM 615 C C . LEU A 1 78 ? 14 -56.281 -13.875 1 98.25 78 LEU A C 1
ATOM 617 O O . LEU A 1 78 ? 14.273 -55.938 -15.031 1 98.25 78 LEU A O 1
ATOM 621 N N . ILE A 1 79 ? 14.648 -57.25 -13.242 1 97.56 79 ILE A N 1
ATOM 622 C CA . ILE A 1 79 ? 15.914 -57.75 -13.781 1 97.56 79 ILE A CA 1
ATOM 623 C C . ILE A 1 79 ? 15.891 -59.281 -13.805 1 97.56 79 ILE A C 1
ATOM 625 O O . ILE A 1 79 ? 15.133 -59.906 -13.055 1 97.56 79 ILE A O 1
ATOM 629 N N . PRO A 1 80 ? 16.703 -59.875 -14.734 1 95.88 80 PRO A N 1
ATOM 630 C CA . PRO A 1 80 ? 16.828 -61.312 -14.695 1 95.88 80 PRO A CA 1
ATOM 631 C C . PRO A 1 80 ? 17.5 -61.812 -13.422 1 95.88 80 PRO A C 1
ATOM 633 O O . PRO A 1 80 ? 18.438 -61.188 -12.922 1 95.88 80 PRO A O 1
ATOM 636 N N . GLU A 1 81 ? 17.062 -63.031 -13.047 1 94.44 81 GLU A N 1
ATOM 637 C CA . GLU A 1 81 ? 17.609 -63.625 -11.828 1 94.44 81 GLU A CA 1
ATOM 638 C C . GLU A 1 81 ? 19.109 -63.875 -11.961 1 94.44 81 GLU A C 1
ATOM 640 O O . GLU A 1 81 ? 19.859 -63.75 -10.984 1 94.44 81 GLU A O 1
ATOM 645 N N . ILE A 1 82 ? 19.531 -64.062 -13.102 1 92.88 82 ILE A N 1
ATOM 646 C CA . ILE A 1 82 ? 20.906 -64.438 -13.344 1 92.88 82 ILE A CA 1
ATOM 647 C C . ILE A 1 82 ? 21.828 -63.25 -13.344 1 92.88 82 ILE A C 1
ATOM 649 O O . ILE A 1 82 ? 23.047 -63.375 -13.266 1 92.88 82 ILE A O 1
ATOM 653 N N . ASP A 1 83 ? 21.328 -62.094 -13.383 1 93.75 83 ASP A N 1
ATOM 654 C CA . ASP A 1 83 ? 22.125 -60.875 -13.531 1 93.75 83 ASP A CA 1
ATOM 655 C C . ASP A 1 83 ? 22.609 -60.375 -12.172 1 93.75 83 ASP A C 1
ATOM 657 O O . ASP A 1 83 ? 22.156 -59.344 -11.695 1 93.75 83 ASP A O 1
ATOM 661 N N . LEU A 1 84 ? 23.656 -60.938 -11.641 1 93.06 84 LEU A N 1
ATOM 662 C CA . LEU A 1 84 ? 24.172 -60.594 -10.312 1 93.06 84 LEU A CA 1
ATOM 663 C C . LEU A 1 84 ? 24.812 -59.219 -10.297 1 93.06 84 LEU A C 1
ATOM 665 O O . LEU A 1 84 ? 24.719 -58.5 -9.297 1 93.06 84 LEU A O 1
ATOM 669 N N . GLY A 1 85 ? 25.453 -58.938 -11.32 1 93.44 85 GLY A N 1
ATOM 670 C CA . GLY A 1 85 ? 26.047 -57.594 -11.414 1 93.44 85 GLY A CA 1
ATOM 671 C C . GLY A 1 85 ? 25.031 -56.5 -11.32 1 93.44 85 GLY A C 1
ATOM 672 O O . GLY A 1 85 ? 25.281 -55.469 -10.664 1 93.44 85 GLY A O 1
ATOM 673 N N . LEU A 1 86 ? 23.953 -56.656 -11.945 1 95 86 LEU A N 1
ATOM 674 C CA . LEU A 1 86 ? 22.891 -55.656 -11.906 1 95 86 LEU A CA 1
ATOM 675 C C . LEU A 1 86 ? 22.266 -55.594 -10.516 1 95 86 LEU A C 1
ATOM 677 O O . LEU A 1 86 ? 21.953 -54.5 -10.031 1 95 86 LEU A O 1
ATOM 681 N N . LYS A 1 87 ? 22.094 -56.688 -9.906 1 95.75 87 LYS A N 1
ATOM 682 C CA . LYS A 1 87 ? 21.578 -56.719 -8.539 1 95.75 87 LYS A CA 1
ATOM 683 C C . LYS A 1 87 ? 22.469 -55.906 -7.602 1 95.75 87 LYS A C 1
ATOM 685 O O . LYS A 1 87 ? 21.969 -55.094 -6.801 1 95.75 87 LYS A O 1
ATOM 690 N N . ASP A 1 88 ? 23.734 -56.094 -7.73 1 96.12 88 ASP A N 1
ATOM 691 C CA . ASP A 1 88 ? 24.688 -55.406 -6.891 1 96.12 88 ASP A CA 1
ATOM 692 C C . ASP A 1 88 ? 24.625 -53.906 -7.129 1 96.12 88 ASP A C 1
ATOM 694 O O . ASP A 1 88 ? 24.656 -53.094 -6.18 1 96.12 88 ASP A O 1
ATOM 698 N N . PHE A 1 89 ? 24.562 -53.562 -8.266 1 95.94 89 PHE A N 1
ATOM 699 C CA . PHE A 1 89 ? 24.484 -52.156 -8.625 1 95.94 89 PHE A CA 1
ATOM 700 C C . PHE A 1 89 ? 23.25 -51.5 -8.008 1 95.94 89 PHE A C 1
ATOM 702 O O . PHE A 1 89 ? 23.344 -50.438 -7.383 1 95.94 89 PHE A O 1
ATOM 709 N N . LEU A 1 90 ? 22.109 -52.094 -8.195 1 97.38 90 LEU A N 1
ATOM 710 C CA . LEU A 1 90 ? 20.859 -51.531 -7.707 1 97.38 90 LEU A CA 1
ATOM 711 C C . LEU A 1 90 ? 20.844 -51.469 -6.184 1 97.38 90 LEU A C 1
ATOM 713 O O . LEU A 1 90 ? 20.359 -50.469 -5.617 1 97.38 90 LEU A O 1
ATOM 717 N N . ASN A 1 91 ? 21.406 -52.406 -5.574 1 96 91 ASN A N 1
ATOM 718 C CA . ASN A 1 91 ? 21.531 -52.375 -4.121 1 96 91 ASN A CA 1
ATOM 719 C C . ASN A 1 91 ? 22.406 -51.219 -3.65 1 96 91 ASN A C 1
ATOM 721 O O . ASN A 1 91 ? 22.047 -50.531 -2.693 1 96 91 ASN A O 1
ATOM 725 N N . ARG A 1 92 ? 23.438 -51 -4.297 1 96.31 92 ARG A N 1
ATOM 726 C CA . ARG A 1 92 ? 24.359 -49.938 -3.928 1 96.31 92 ARG A CA 1
ATOM 727 C C . ARG A 1 92 ? 23.688 -48.562 -4.09 1 96.31 92 ARG A C 1
ATOM 729 O O . ARG A 1 92 ? 23.938 -47.656 -3.318 1 96.31 92 ARG A O 1
ATOM 736 N N . ARG A 1 93 ? 22.828 -48.5 -5.098 1 96.5 93 ARG A N 1
ATOM 737 C CA . ARG A 1 93 ? 22.141 -47.219 -5.355 1 96.5 93 ARG A CA 1
ATOM 738 C C . ARG A 1 93 ? 20.922 -47.062 -4.457 1 96.5 93 ARG A C 1
ATOM 740 O O . ARG A 1 93 ? 20.344 -45.969 -4.367 1 96.5 93 ARG A O 1
ATOM 747 N N . GLY A 1 94 ? 20.531 -48.156 -3.82 1 95.69 94 GLY A N 1
ATOM 748 C CA . GLY A 1 94 ? 19.312 -48.156 -3.018 1 95.69 94 GLY A CA 1
ATOM 749 C C . GLY A 1 94 ? 18.047 -48.125 -3.85 1 95.69 94 GLY A C 1
ATOM 750 O O . GLY A 1 94 ? 17.016 -47.625 -3.416 1 95.69 94 GLY A O 1
ATOM 751 N N . TYR A 1 95 ? 18.094 -48.688 -5.082 1 97.31 95 TYR A N 1
ATOM 752 C CA . TYR A 1 95 ? 16.938 -48.781 -5.961 1 97.31 95 TYR A CA 1
ATOM 753 C C . TYR A 1 95 ? 16.141 -50.062 -5.699 1 97.31 95 TYR A C 1
ATOM 755 O O . TYR A 1 95 ? 16.734 -51.094 -5.441 1 97.31 95 TYR A O 1
ATOM 763 N N . LEU A 1 96 ? 14.805 -49.969 -5.754 1 97.31 96 LEU A N 1
ATOM 764 C CA . LEU A 1 96 ? 13.984 -51.156 -5.641 1 97.31 96 LEU A CA 1
ATOM 765 C C . LEU A 1 96 ? 14.094 -52 -6.902 1 97.31 96 LEU A C 1
ATOM 767 O O . LEU A 1 96 ? 14.148 -51.469 -8.016 1 97.31 96 LEU A O 1
ATOM 771 N N . TRP A 1 97 ? 14.125 -53.344 -6.695 1 97.75 97 TRP A N 1
ATOM 772 C CA . TRP A 1 97 ? 14.211 -54.219 -7.848 1 97.75 97 TRP A CA 1
ATOM 773 C C . TRP A 1 97 ? 13.477 -55.531 -7.586 1 97.75 97 TRP A C 1
ATOM 775 O O . TRP A 1 97 ? 13.156 -55.844 -6.438 1 97.75 97 TRP A O 1
ATOM 785 N N . PHE A 1 98 ? 13.094 -56.219 -8.609 1 97.88 98 PHE A N 1
ATOM 786 C CA . PHE A 1 98 ? 12.484 -57.531 -8.625 1 97.88 98 PHE A CA 1
ATOM 787 C C . PHE A 1 98 ? 13.148 -58.438 -9.664 1 97.88 98 PHE A C 1
ATOM 789 O O . PHE A 1 98 ? 13.383 -58 -10.797 1 97.88 98 PHE A O 1
ATOM 796 N N . ALA A 1 99 ? 13.531 -59.656 -9.258 1 97.25 99 ALA A N 1
ATOM 797 C CA . ALA A 1 99 ? 14.195 -60.594 -10.164 1 97.25 99 ALA A CA 1
ATOM 798 C C . ALA A 1 99 ? 13.234 -61.688 -10.633 1 97.25 99 ALA A C 1
ATOM 800 O O . ALA A 1 99 ? 12.43 -62.188 -9.852 1 97.25 99 ALA A O 1
ATOM 801 N N . GLY A 1 100 ? 13.281 -61.906 -11.906 1 95.31 100 GLY A N 1
ATOM 802 C CA . GLY A 1 100 ? 12.484 -62.969 -12.5 1 95.31 100 GLY A CA 1
ATOM 803 C C . GLY A 1 100 ? 13.117 -63.594 -13.727 1 95.31 100 GLY A C 1
ATOM 804 O O . GLY A 1 100 ? 14.328 -63.438 -13.945 1 95.31 100 GLY A O 1
ATOM 805 N N . SER A 1 101 ? 12.375 -64.312 -14.523 1 93.06 101 SER A N 1
ATOM 806 C CA . SER A 1 101 ? 12.852 -65.062 -15.664 1 93.06 101 SER A CA 1
ATOM 807 C C . SER A 1 101 ? 13.508 -64.188 -16.703 1 93.06 101 SER A C 1
ATOM 809 O O . SER A 1 101 ? 13.016 -63.062 -16.984 1 93.06 101 SER A O 1
ATOM 811 N N . GLU A 1 102 ? 14.609 -64.625 -17.203 1 89.81 102 GLU A N 1
ATOM 812 C CA . GLU A 1 102 ? 15.281 -63.875 -18.281 1 89.81 102 GLU A CA 1
ATOM 813 C C . GLU A 1 102 ? 14.516 -64 -19.594 1 89.81 102 GLU A C 1
ATOM 815 O O . GLU A 1 102 ? 14.453 -63.031 -20.359 1 89.81 102 GLU A O 1
ATOM 820 N N . THR A 1 103 ? 13.93 -65.125 -19.781 1 88.31 103 THR A N 1
ATOM 821 C CA . THR A 1 103 ? 13.352 -65.438 -21.094 1 88.31 103 THR A CA 1
ATOM 822 C C . THR A 1 103 ? 11.859 -65.125 -21.109 1 88.31 103 THR A C 1
ATOM 824 O O . THR A 1 103 ? 11.266 -64.875 -22.172 1 88.31 103 THR A O 1
ATOM 827 N N . ASP A 1 104 ? 11.289 -65.125 -19.953 1 91.88 104 ASP A N 1
ATOM 828 C CA . ASP A 1 104 ? 9.875 -64.812 -19.844 1 91.88 104 ASP A CA 1
ATOM 829 C C . ASP A 1 104 ? 9.703 -63.469 -19.125 1 91.88 104 ASP A C 1
ATOM 831 O O . ASP A 1 104 ? 9.43 -63.438 -17.922 1 91.88 104 ASP A O 1
ATOM 835 N N . VAL A 1 105 ? 9.781 -62.469 -19.891 1 93.38 105 VAL A N 1
ATOM 836 C CA . VAL A 1 105 ? 9.742 -61.094 -19.359 1 93.38 105 VAL A CA 1
ATOM 837 C C . VAL A 1 105 ? 8.336 -60.781 -18.844 1 93.38 105 VAL A C 1
ATOM 839 O O . VAL A 1 105 ? 8.172 -60.125 -17.828 1 93.38 105 VAL A O 1
ATOM 842 N N . ARG A 1 106 ? 7.336 -61.25 -19.531 1 93.81 106 ARG A N 1
ATOM 843 C CA . ARG A 1 106 ? 5.953 -61 -19.125 1 93.81 106 ARG A CA 1
ATOM 844 C C . ARG A 1 106 ? 5.688 -61.594 -17.734 1 93.81 106 ARG A C 1
ATOM 846 O O . ARG A 1 106 ? 5.059 -60.938 -16.906 1 93.81 106 ARG A O 1
ATOM 853 N N . GLU A 1 107 ? 6.18 -62.75 -17.531 1 92.81 107 GLU A N 1
ATOM 854 C CA . GLU A 1 107 ? 6.027 -63.375 -16.219 1 92.81 107 GLU A CA 1
ATOM 855 C C . GLU A 1 107 ? 6.727 -62.531 -15.141 1 92.81 107 GLU A C 1
ATOM 857 O O . GLU A 1 107 ? 6.215 -62.406 -14.031 1 92.81 107 GLU A O 1
ATOM 862 N N . ARG A 1 108 ? 7.871 -62.062 -15.469 1 95.62 108 ARG A N 1
ATOM 863 C CA . ARG A 1 108 ? 8.594 -61.188 -14.531 1 95.62 108 ARG A CA 1
ATOM 864 C C . ARG A 1 108 ? 7.754 -59.969 -14.141 1 95.62 108 ARG A C 1
ATOM 866 O O . ARG A 1 108 ? 7.711 -59.594 -12.969 1 95.62 108 ARG A O 1
ATOM 873 N N . TYR A 1 109 ? 7.043 -59.406 -15.102 1 96.31 109 TYR A N 1
ATOM 874 C CA . TYR A 1 109 ? 6.148 -58.281 -14.844 1 96.31 109 TYR A CA 1
ATOM 875 C C . TYR A 1 109 ? 4.98 -58.688 -13.961 1 96.31 109 TYR A C 1
ATOM 877 O O . TYR A 1 109 ? 4.609 -57.969 -13.031 1 96.31 109 TYR A O 1
ATOM 885 N N . ILE A 1 110 ? 4.414 -59.844 -14.234 1 94.81 110 ILE A N 1
ATOM 886 C CA . ILE A 1 110 ? 3.256 -60.344 -13.492 1 94.81 110 ILE A CA 1
ATOM 887 C C . ILE A 1 110 ? 3.631 -60.562 -12.031 1 94.81 110 ILE A C 1
ATOM 889 O O . ILE A 1 110 ? 2.947 -60.062 -11.125 1 94.81 110 ILE A O 1
ATOM 893 N N . LEU A 1 111 ? 4.707 -61.219 -11.867 1 95.88 111 LEU A N 1
ATOM 894 C CA . LEU A 1 111 ? 5.133 -61.531 -10.508 1 95.88 111 LEU A CA 1
ATOM 895 C C . LEU A 1 111 ? 5.496 -60.25 -9.742 1 95.88 111 LEU A C 1
ATOM 897 O O . LEU A 1 111 ? 5.207 -60.156 -8.547 1 95.88 111 LEU A O 1
ATOM 901 N N . ALA A 1 112 ? 6.133 -59.406 -10.43 1 97.25 112 ALA A N 1
ATOM 902 C CA . ALA A 1 112 ? 6.453 -58.125 -9.789 1 97.25 112 ALA A CA 1
ATOM 903 C C . ALA A 1 112 ? 5.188 -57.375 -9.391 1 97.25 112 ALA A C 1
ATOM 905 O O . ALA A 1 112 ? 5.102 -56.844 -8.281 1 97.25 112 ALA A O 1
ATOM 906 N N . ALA A 1 113 ? 4.227 -57.281 -10.266 1 96.75 113 ALA A N 1
ATOM 907 C CA . ALA A 1 113 ? 2.969 -56.594 -9.984 1 96.75 113 ALA A CA 1
ATOM 908 C C . ALA A 1 113 ? 2.271 -57.219 -8.766 1 96.75 113 ALA A C 1
ATOM 910 O O . ALA A 1 113 ? 1.73 -56.469 -7.934 1 96.75 113 ALA A O 1
ATOM 911 N N . GLU A 1 114 ? 2.318 -58.469 -8.688 1 95.56 114 GLU A N 1
ATOM 912 C CA . GLU A 1 114 ? 1.716 -59.156 -7.551 1 95.56 114 GLU A CA 1
ATOM 913 C C . GLU A 1 114 ? 2.463 -58.844 -6.258 1 95.56 114 GLU A C 1
ATOM 915 O O . GLU A 1 114 ? 1.843 -58.594 -5.219 1 95.56 114 GLU A O 1
ATOM 920 N N . THR A 1 115 ? 3.701 -58.875 -6.367 1 96.38 115 THR A N 1
ATOM 921 C CA . THR A 1 115 ? 4.543 -58.625 -5.199 1 96.38 115 THR A CA 1
ATOM 922 C C . THR A 1 115 ? 4.32 -57.219 -4.637 1 96.38 115 THR A C 1
ATOM 924 O O . THR A 1 115 ? 4.215 -57.062 -3.424 1 96.38 115 THR A O 1
ATOM 927 N N . PHE A 1 116 ? 4.215 -56.25 -5.48 1 95.81 116 PHE A N 1
ATOM 928 C CA . PHE A 1 116 ? 4.164 -54.875 -5.039 1 95.81 116 PHE A CA 1
ATOM 929 C C . PHE A 1 116 ? 2.729 -54.375 -4.992 1 95.81 116 PHE A C 1
ATOM 931 O O . PHE A 1 116 ? 2.467 -53.25 -4.516 1 95.81 116 PHE A O 1
ATOM 938 N N . GLY A 1 117 ? 1.796 -55.188 -5.523 1 94.31 117 GLY A N 1
ATOM 939 C CA . GLY A 1 117 ? 0.397 -54.781 -5.555 1 94.31 117 GLY A CA 1
ATOM 940 C C . GLY A 1 117 ? 0.101 -53.719 -6.598 1 94.31 117 GLY A C 1
ATOM 941 O O . GLY A 1 117 ? -0.677 -52.812 -6.352 1 94.31 117 GLY A O 1
ATOM 942 N N . ALA A 1 118 ? 0.791 -53.812 -7.758 1 95.75 118 ALA A N 1
ATOM 943 C CA . ALA A 1 118 ? 0.626 -52.812 -8.82 1 95.75 118 ALA A CA 1
ATOM 944 C C . ALA A 1 118 ? -0.611 -53.125 -9.664 1 95.75 118 ALA A C 1
ATOM 946 O O . ALA A 1 118 ? -0.684 -54.156 -10.32 1 95.75 118 ALA A O 1
ATOM 947 N N . LYS A 1 119 ? -1.575 -52.219 -9.641 1 94.31 119 LYS A N 1
ATOM 948 C CA . LYS A 1 119 ? -2.766 -52.375 -10.477 1 94.31 119 LYS A CA 1
ATOM 949 C C . LYS A 1 119 ? -2.559 -51.719 -11.844 1 94.31 119 LYS A C 1
ATOM 951 O O . LYS A 1 119 ? -3.076 -52.219 -12.852 1 94.31 119 LYS A O 1
ATOM 956 N N . ASP A 1 120 ? -1.955 -50.594 -11.844 1 95.81 120 ASP A N 1
ATOM 957 C CA . ASP A 1 120 ? -1.54 -49.906 -13.047 1 95.81 120 ASP A CA 1
ATOM 958 C C . ASP A 1 120 ? -0.019 -49.906 -13.188 1 95.81 120 ASP A C 1
ATOM 960 O O . ASP A 1 120 ? 0.696 -49.625 -12.219 1 95.81 120 ASP A O 1
ATOM 964 N N . ILE A 1 121 ? 0.439 -50.188 -14.398 1 97.56 121 ILE A N 1
ATOM 965 C CA . ILE A 1 121 ? 1.871 -50.375 -14.609 1 97.56 121 ILE A CA 1
ATOM 966 C C . ILE A 1 121 ? 2.35 -49.469 -15.734 1 97.56 121 ILE A C 1
ATOM 968 O O . ILE A 1 121 ? 1.79 -49.469 -16.828 1 97.56 121 ILE A O 1
ATOM 972 N N . ILE A 1 122 ? 3.293 -48.688 -15.406 1 97.81 122 ILE A N 1
ATOM 973 C CA . ILE A 1 122 ? 4.031 -47.969 -16.438 1 97.81 122 ILE A CA 1
ATOM 974 C C . ILE A 1 122 ? 5.27 -48.75 -16.844 1 97.81 122 ILE A C 1
ATOM 976 O O . ILE A 1 122 ? 6.188 -48.938 -16.031 1 97.81 122 ILE A O 1
ATOM 980 N N . ARG A 1 123 ? 5.293 -49.156 -18.031 1 98.06 123 ARG A N 1
ATOM 981 C CA . ARG A 1 123 ? 6.406 -49.969 -18.531 1 98.06 123 ARG A CA 1
ATOM 982 C C . ARG A 1 123 ? 7.477 -49.094 -19.172 1 98.06 123 ARG A C 1
ATOM 984 O O . ARG A 1 123 ? 7.188 -48.312 -20.078 1 98.06 123 ARG A O 1
ATOM 991 N N . LEU A 1 124 ? 8.641 -49.281 -18.625 1 97.62 124 LEU A N 1
ATOM 992 C CA . LEU A 1 124 ? 9.812 -48.625 -19.188 1 97.62 124 LEU A CA 1
ATOM 993 C C . LEU A 1 124 ? 10.938 -49.625 -19.438 1 97.62 124 LEU A C 1
ATOM 995 O O . LEU A 1 124 ? 10.922 -50.719 -18.891 1 97.62 124 LEU A O 1
ATOM 999 N N . THR A 1 125 ? 11.836 -49.219 -20.328 1 96 125 THR A N 1
ATOM 1000 C CA . THR A 1 125 ? 12.953 -50.094 -20.656 1 96 125 THR A CA 1
ATOM 1001 C C . THR A 1 125 ? 14.281 -49.438 -20.266 1 96 125 THR A C 1
ATOM 1003 O O . THR A 1 125 ? 14.445 -48.219 -20.391 1 96 125 THR A O 1
ATOM 1006 N N . GLY A 1 126 ? 15.172 -50.25 -19.812 1 96.94 126 GLY A N 1
ATOM 1007 C CA . GLY A 1 126 ? 16.422 -49.781 -19.203 1 96.94 126 GLY A CA 1
ATOM 1008 C C . GLY A 1 126 ? 17.391 -49.219 -20.219 1 96.94 126 GLY A C 1
ATOM 1009 O O . GLY A 1 126 ? 18.406 -48.625 -19.859 1 96.94 126 GLY A O 1
ATOM 1010 N N . ASP A 1 127 ? 17.094 -49.312 -21.5 1 96.06 127 ASP A N 1
ATOM 1011 C CA . ASP A 1 127 ? 18 -48.812 -22.516 1 96.06 127 ASP A CA 1
ATOM 1012 C C . ASP A 1 127 ? 17.516 -47.469 -23.062 1 96.06 127 ASP A C 1
ATOM 1014 O O . ASP A 1 127 ? 18.016 -46.969 -24.078 1 96.06 127 ASP A O 1
ATOM 1018 N N . ASN A 1 128 ? 16.562 -46.875 -22.375 1 97.69 128 ASN A N 1
ATOM 1019 C CA . ASN A 1 128 ? 16.016 -45.594 -22.766 1 97.69 128 ASN A CA 1
ATOM 1020 C C . ASN A 1 128 ? 16.25 -44.531 -21.703 1 97.69 128 ASN A C 1
ATOM 1022 O O . ASN A 1 128 ? 15.352 -44.219 -20.922 1 97.69 128 ASN A O 1
ATOM 1026 N N . PRO A 1 129 ? 17.359 -43.875 -21.703 1 97.56 129 PRO A N 1
ATOM 1027 C CA . PRO A 1 129 ? 17.719 -42.969 -20.609 1 97.56 129 PRO A CA 1
ATOM 1028 C C . PRO A 1 129 ? 16.922 -41.656 -20.625 1 97.56 129 PRO A C 1
ATOM 1030 O O . PRO A 1 129 ? 16.781 -41 -19.594 1 97.56 129 PRO A O 1
ATOM 1033 N N . PHE A 1 130 ? 16.375 -41.25 -21.766 1 97.62 130 PHE A N 1
ATOM 1034 C CA . PHE A 1 130 ? 15.789 -39.938 -21.891 1 97.62 130 PHE A CA 1
ATOM 1035 C C . PHE A 1 130 ? 14.273 -40 -22.031 1 97.62 130 PHE A C 1
ATOM 1037 O O . PHE A 1 130 ? 13.688 -39.375 -22.906 1 97.62 130 PHE A O 1
ATOM 1044 N N . ILE A 1 131 ? 13.719 -40.719 -21.062 1 96.81 131 ILE A N 1
ATOM 1045 C CA . ILE A 1 131 ? 12.266 -40.844 -21.031 1 96.81 131 ILE A CA 1
ATOM 1046 C C . ILE A 1 131 ? 11.633 -39.438 -20.891 1 96.81 131 ILE A C 1
ATOM 1048 O O . ILE A 1 131 ? 12.117 -38.594 -20.125 1 96.81 131 ILE A O 1
ATOM 1052 N N . ASP A 1 132 ? 10.586 -39.219 -21.656 1 96.5 132 ASP A N 1
ATOM 1053 C CA . ASP A 1 132 ? 9.812 -37.969 -21.547 1 96.5 132 ASP A CA 1
ATOM 1054 C C . ASP A 1 132 ? 8.852 -38.031 -20.375 1 96.5 132 ASP A C 1
ATOM 1056 O O . ASP A 1 132 ? 7.738 -38.562 -20.484 1 96.5 132 ASP A O 1
ATOM 1060 N N . ILE A 1 133 ? 9.172 -37.375 -19.344 1 93.75 133 ILE A N 1
ATOM 1061 C CA . ILE A 1 133 ? 8.398 -37.469 -18.125 1 93.75 133 ILE A CA 1
ATOM 1062 C C . ILE A 1 133 ? 7.066 -36.75 -18.281 1 93.75 133 ILE A C 1
ATOM 1064 O O . ILE A 1 133 ? 6.07 -37.094 -17.641 1 93.75 133 ILE A O 1
ATOM 1068 N N . HIS A 1 134 ? 7.078 -35.75 -19.125 1 93.12 134 HIS A N 1
ATOM 1069 C CA . HIS A 1 134 ? 5.824 -35.031 -19.406 1 93.12 134 HIS A CA 1
ATOM 1070 C C . HIS A 1 134 ? 4.789 -36 -20 1 93.12 134 HIS A C 1
ATOM 1072 O O . HIS A 1 134 ? 3.625 -35.969 -19.594 1 93.12 134 HIS A O 1
ATOM 1078 N N . SER A 1 135 ? 5.238 -36.781 -20.922 1 95.75 135 SER A N 1
ATOM 1079 C CA . SER A 1 135 ? 4.344 -37.75 -21.516 1 95.75 135 SER A CA 1
ATOM 1080 C C . SER A 1 135 ? 3.877 -38.781 -20.484 1 95.75 135 SER A C 1
ATOM 1082 O O . SER A 1 135 ? 2.732 -39.25 -20.531 1 95.75 135 SER A O 1
ATOM 1084 N N . VAL A 1 136 ? 4.703 -39.156 -19.594 1 95.56 136 VAL A N 1
ATOM 1085 C CA . VAL A 1 136 ? 4.344 -40.125 -18.562 1 95.56 136 VAL A CA 1
ATOM 1086 C C . VAL A 1 136 ? 3.262 -39.531 -17.656 1 95.56 136 VAL A C 1
ATOM 1088 O O . VAL A 1 136 ? 2.305 -40.219 -17.297 1 95.56 136 VAL A O 1
ATOM 1091 N N . GLU A 1 137 ? 3.385 -38.344 -17.328 1 92.44 137 GLU A N 1
ATOM 1092 C CA . GLU A 1 137 ? 2.371 -37.688 -16.516 1 92.44 137 GLU A CA 1
ATOM 1093 C C . GLU A 1 137 ? 1.015 -37.688 -17.219 1 92.44 137 GLU A C 1
ATOM 1095 O O . GLU A 1 137 ? -0.015 -37.938 -16.578 1 92.44 137 GLU A O 1
ATOM 1100 N N . LEU A 1 138 ? 1.09 -37.375 -18.453 1 94.75 138 LEU A N 1
ATOM 1101 C CA . LEU A 1 138 ? -0.155 -37.312 -19.219 1 94.75 138 LEU A CA 1
ATOM 1102 C C . LEU A 1 138 ? -0.758 -38.719 -19.359 1 94.75 138 LEU A C 1
ATOM 1104 O O . LEU A 1 138 ? -1.981 -38.844 -19.375 1 94.75 138 LEU A O 1
ATOM 1108 N N . LEU A 1 139 ? 0.077 -39.719 -19.422 1 95.75 139 LEU A N 1
ATOM 1109 C CA . LEU A 1 139 ? -0.43 -41.094 -19.406 1 95.75 139 LEU A CA 1
ATOM 1110 C C . LEU A 1 139 ? -1.127 -41.375 -18.094 1 95.75 139 LEU A C 1
ATOM 1112 O O . LEU A 1 139 ? -2.188 -42.031 -18.078 1 95.75 139 LEU A O 1
ATOM 1116 N N . MET A 1 140 ? -0.507 -40.938 -17.062 1 93.62 140 MET A N 1
ATOM 1117 C CA . MET A 1 140 ? -1.127 -41.125 -15.758 1 93.62 140 MET A CA 1
ATOM 1118 C C . MET A 1 140 ? -2.484 -40.438 -15.688 1 93.62 140 MET A C 1
ATOM 1120 O O . MET A 1 140 ? -3.439 -41 -15.141 1 93.62 140 MET A O 1
ATOM 1124 N N . GLU A 1 141 ? -2.561 -39.312 -16.25 1 92.94 141 GLU A N 1
ATOM 1125 C CA . GLU A 1 141 ? -3.836 -38.594 -16.312 1 92.94 141 GLU A CA 1
ATOM 1126 C C . GLU A 1 141 ? -4.875 -39.406 -17.094 1 92.94 141 GLU A C 1
ATOM 1128 O O . GLU A 1 141 ? -6.051 -39.438 -16.719 1 92.94 141 GLU A O 1
ATOM 1133 N N . SER A 1 142 ? -4.418 -40 -18.141 1 95.19 142 SER A N 1
ATOM 1134 C CA . SER A 1 142 ? -5.32 -40.75 -19 1 95.19 142 SER A CA 1
ATOM 1135 C C . SER A 1 142 ? -5.949 -41.938 -18.266 1 95.19 142 SER A C 1
ATOM 1137 O O . SER A 1 142 ? -7.094 -42.312 -18.531 1 95.19 142 SER A O 1
ATOM 1139 N N . ILE A 1 143 ? -5.277 -42.469 -17.266 1 93.88 143 ILE A N 1
ATOM 1140 C CA . ILE A 1 143 ? -5.797 -43.562 -16.484 1 93.88 143 ILE A CA 1
ATOM 1141 C C . ILE A 1 143 ? -7.074 -43.156 -15.766 1 93.88 143 ILE A C 1
ATOM 1143 O O . ILE A 1 143 ? -7.992 -43.938 -15.578 1 93.88 143 ILE A O 1
ATOM 1147 N N . CYS A 1 144 ? -7.125 -41.906 -15.461 1 91 144 CYS A N 1
ATOM 1148 C CA . CYS A 1 144 ? -8.25 -41.375 -14.703 1 91 144 CYS A CA 1
ATOM 1149 C C . CYS A 1 144 ? -9.523 -41.375 -15.539 1 91 144 CYS A C 1
ATOM 1151 O O . CYS A 1 144 ? -10.625 -41.25 -15.008 1 91 144 CYS A O 1
ATOM 1153 N N . HIS A 1 145 ? -9.328 -41.531 -16.828 1 91 145 HIS A N 1
ATOM 1154 C CA . HIS A 1 145 ? -10.484 -41.406 -17.719 1 91 145 HIS A CA 1
ATOM 1155 C C . HIS A 1 145 ? -10.883 -42.781 -18.266 1 91 145 HIS A C 1
ATOM 1157 O O . HIS A 1 145 ? -11.773 -42.875 -19.109 1 91 145 HIS A O 1
ATOM 1163 N N . LEU A 1 146 ? -10.242 -43.812 -17.797 1 90.75 146 LEU A N 1
ATOM 1164 C CA . LEU A 1 146 ? -10.508 -45.156 -18.281 1 90.75 146 LEU A CA 1
ATOM 1165 C C . LEU A 1 146 ? -11.875 -45.625 -17.828 1 90.75 146 LEU A C 1
ATOM 1167 O O . LEU A 1 146 ? -12.297 -45.344 -16.703 1 90.75 146 LEU A O 1
ATOM 1171 N N . GLN A 1 147 ? -12.516 -46.406 -18.703 1 83.56 147 GLN A N 1
ATOM 1172 C CA . GLN A 1 147 ? -13.797 -47.031 -18.375 1 83.56 147 GLN A CA 1
ATOM 1173 C C . GLN A 1 147 ? -13.672 -48.562 -18.328 1 83.56 147 GLN A C 1
ATOM 1175 O O . GLN A 1 147 ? -14.68 -49.25 -18.297 1 83.56 147 GLN A O 1
ATOM 1180 N N . THR A 1 148 ? -12.5 -49.031 -18.438 1 87.19 148 THR A N 1
ATOM 1181 C CA . THR A 1 148 ? -12.258 -50.469 -18.484 1 87.19 148 THR A CA 1
ATOM 1182 C C . THR A 1 148 ? -11.117 -50.844 -17.547 1 87.19 148 THR A C 1
ATOM 1184 O O . THR A 1 148 ? -10.305 -50 -17.172 1 87.19 148 THR A O 1
ATOM 1187 N N . GLU A 1 149 ? -11.156 -52.156 -17.266 1 90.62 149 GLU A N 1
ATOM 1188 C CA . GLU A 1 149 ? -10.109 -52.656 -16.375 1 90.62 149 GLU A CA 1
ATOM 1189 C C . GLU A 1 149 ? -8.938 -53.219 -17.172 1 90.62 149 GLU A C 1
ATOM 1191 O O . GLU A 1 149 ? -7.836 -53.375 -16.641 1 90.62 149 GLU A O 1
ATOM 1196 N N . LYS A 1 150 ? -9.172 -53.594 -18.406 1 94.75 150 LYS A N 1
ATOM 1197 C CA . LYS A 1 150 ? -8.125 -54.156 -19.266 1 94.75 150 LYS A CA 1
ATOM 1198 C C . LYS A 1 150 ? -7.738 -53.156 -20.359 1 94.75 150 LYS A C 1
ATOM 1200 O O . LYS A 1 150 ? -8.43 -53.062 -21.375 1 94.75 150 LYS A O 1
ATOM 1205 N N . TYR A 1 151 ? -6.633 -52.562 -20.125 1 94.38 151 TYR A N 1
ATOM 1206 C CA . TYR A 1 151 ? -6.297 -51.5 -21.062 1 94.38 151 TYR A CA 1
ATOM 1207 C C . TYR A 1 151 ? -4.797 -51.469 -21.328 1 94.38 151 TYR A C 1
ATOM 1209 O O . TYR A 1 151 ? -4.016 -52.062 -20.578 1 94.38 151 TYR A O 1
ATOM 1217 N N . CYS A 1 152 ? -4.398 -50.812 -22.375 1 95.38 152 CYS A N 1
ATOM 1218 C CA . CYS A 1 152 ? -3.037 -50.406 -22.688 1 95.38 152 CYS A CA 1
ATOM 1219 C C . CYS A 1 152 ? -3.021 -49 -23.297 1 95.38 152 CYS A C 1
ATOM 1221 O O . CYS A 1 152 ? -3.744 -48.719 -24.25 1 95.38 152 CYS A O 1
ATOM 1223 N N . LEU A 1 153 ? -2.232 -48.125 -22.672 1 95.62 153 LEU A N 1
ATOM 1224 C CA . LEU A 1 153 ? -2.121 -46.75 -23.078 1 95.62 153 LEU A CA 1
ATOM 1225 C C . LEU A 1 153 ? -0.71 -46.438 -23.578 1 95.62 153 LEU A C 1
ATOM 1227 O O . LEU A 1 153 ? 0.269 -46.906 -23 1 95.62 153 LEU A O 1
ATOM 1231 N N . SER A 1 154 ? -0.567 -45.625 -24.609 1 95.5 154 SER A N 1
ATOM 1232 C CA . SER A 1 154 ? 0.715 -45.125 -25.094 1 95.5 154 SER A CA 1
ATOM 1233 C C . SER A 1 154 ? 0.534 -43.844 -25.938 1 95.5 154 SER A C 1
ATOM 1235 O O . SER A 1 154 ? -0.591 -43.5 -26.281 1 95.5 154 SER A O 1
ATOM 1237 N N . PHE A 1 155 ? 1.597 -43.188 -26.156 1 94.62 155 PHE A N 1
ATOM 1238 C CA . PHE A 1 155 ? 1.571 -42.031 -27.062 1 94.62 155 PHE A CA 1
ATOM 1239 C C . PHE A 1 155 ? 2.193 -42.375 -28.406 1 94.62 155 PHE A C 1
ATOM 1241 O O . PHE A 1 155 ? 3.17 -43.125 -28.469 1 94.62 155 PHE A O 1
ATOM 1248 N N . LEU A 1 156 ? 1.641 -41.719 -29.391 1 89.25 156 LEU A N 1
ATOM 1249 C CA . LEU A 1 156 ? 2.186 -41.844 -30.734 1 89.25 156 LEU A CA 1
ATOM 1250 C C . LEU A 1 156 ? 3.23 -40.75 -30.984 1 89.25 156 LEU A C 1
ATOM 1252 O O . LEU A 1 156 ? 3.217 -39.719 -30.328 1 89.25 156 LEU A O 1
ATOM 1256 N N . ASN A 1 157 ? 4.121 -41.062 -31.875 1 90.31 157 ASN A N 1
ATOM 1257 C CA . ASN A 1 157 ? 4.988 -40.094 -32.531 1 90.31 157 ASN A CA 1
ATOM 1258 C C . ASN A 1 157 ? 5.938 -39.438 -31.531 1 90.31 157 ASN A C 1
ATOM 1260 O O . ASN A 1 157 ? 6.152 -38.219 -31.578 1 90.31 157 ASN A O 1
ATOM 1264 N N . LEU A 1 158 ? 6.297 -40.062 -30.5 1 95.75 158 LEU A N 1
ATOM 1265 C CA . LEU A 1 158 ? 7.453 -39.656 -29.719 1 95.75 158 LEU A CA 1
ATOM 1266 C C . LEU A 1 158 ? 8.734 -40.25 -30.281 1 95.75 158 LEU A C 1
ATOM 1268 O O . LEU A 1 158 ? 8.711 -41.312 -30.891 1 95.75 158 LEU A O 1
ATOM 1272 N N . PRO A 1 159 ? 9.836 -39.469 -30.078 1 96.62 159 PRO A N 1
ATOM 1273 C CA . PRO A 1 159 ? 11.078 -40.094 -30.5 1 96.62 159 PRO A CA 1
ATOM 1274 C C . PRO A 1 159 ? 11.273 -41.5 -29.906 1 96.62 159 PRO A C 1
ATOM 1276 O O . PRO A 1 159 ? 10.938 -41.719 -28.734 1 96.62 159 PRO A O 1
ATOM 1279 N N . LEU A 1 160 ? 11.82 -42.406 -30.797 1 95.25 160 LEU A N 1
ATOM 1280 C CA . LEU A 1 160 ? 12.023 -43.781 -30.328 1 95.25 160 LEU A CA 1
ATOM 1281 C C . LEU A 1 160 ? 12.898 -43.781 -29.078 1 95.25 160 LEU A C 1
ATOM 1283 O O . LEU A 1 160 ? 14 -43.25 -29.078 1 95.25 160 LEU A O 1
ATOM 1287 N N . GLY A 1 161 ? 12.336 -44.344 -28.078 1 96.44 161 GLY A N 1
ATOM 1288 C CA . GLY A 1 161 ? 13.102 -44.469 -26.844 1 96.44 161 GLY A CA 1
ATOM 1289 C C . GLY A 1 161 ? 12.719 -43.406 -25.812 1 96.44 161 GLY A C 1
ATOM 1290 O O . GLY A 1 161 ? 13.273 -43.406 -24.703 1 96.44 161 GLY A O 1
ATOM 1291 N N . MET A 1 162 ? 11.742 -42.562 -26.125 1 97.56 162 MET A N 1
ATOM 1292 C CA . MET A 1 162 ? 11.414 -41.531 -25.172 1 97.56 162 MET A CA 1
ATOM 1293 C C . MET A 1 162 ? 9.984 -41.688 -24.656 1 97.56 162 MET A C 1
ATOM 1295 O O . MET A 1 162 ? 9.508 -40.875 -23.859 1 97.56 162 MET A O 1
ATOM 1299 N N . GLY A 1 163 ? 9.375 -42.656 -25.094 1 96 163 GLY A N 1
ATOM 1300 C CA . GLY A 1 163 ? 8.008 -42.906 -24.656 1 96 163 GLY A CA 1
ATOM 1301 C C . GLY A 1 163 ? 7.902 -44.031 -23.641 1 96 163 GLY A C 1
ATOM 1302 O O . GLY A 1 163 ? 8.906 -44.656 -23.297 1 96 163 GLY A O 1
ATOM 1303 N N . ALA A 1 164 ? 6.703 -44.156 -23.078 1 96.5 164 ALA A N 1
ATOM 1304 C CA . ALA A 1 164 ? 6.344 -45.25 -22.156 1 96.5 164 ALA A CA 1
ATOM 1305 C C . ALA A 1 164 ? 4.961 -45.812 -22.469 1 96.5 164 ALA A C 1
ATOM 1307 O O . ALA A 1 164 ? 4.242 -45.25 -23.312 1 96.5 164 ALA A O 1
ATOM 1308 N N . GLU A 1 165 ? 4.738 -46.906 -21.906 1 96.44 165 GLU A N 1
ATOM 1309 C CA . GLU A 1 165 ? 3.416 -47.531 -22 1 96.44 165 GLU A CA 1
ATOM 1310 C C . GLU A 1 165 ? 2.83 -47.812 -20.625 1 96.44 165 GLU A C 1
ATOM 1312 O O . GLU A 1 165 ? 3.568 -48.062 -19.672 1 96.44 165 GLU A O 1
ATOM 1317 N N . CYS A 1 166 ? 1.559 -47.688 -20.609 1 96.88 166 CYS A N 1
ATOM 1318 C CA . CYS A 1 166 ? 0.855 -48 -19.375 1 96.88 166 CYS A CA 1
ATOM 1319 C C . CYS A 1 166 ? -0.219 -49.062 -19.625 1 96.88 166 CYS A C 1
ATOM 1321 O O . CYS A 1 166 ? -0.961 -48.969 -20.594 1 96.88 166 CYS A O 1
ATOM 1323 N N . PHE A 1 167 ? -0.216 -50.062 -18.781 1 96.44 167 PHE A N 1
ATOM 1324 C CA . PHE A 1 167 ? -1.262 -51.062 -18.906 1 96.44 167 PHE A CA 1
ATOM 1325 C C . PHE A 1 167 ? -1.642 -51.625 -17.531 1 96.44 167 PHE A C 1
ATOM 1327 O O . PHE A 1 167 ? -0.924 -51.406 -16.562 1 96.44 167 PHE A O 1
ATOM 1334 N N . SER A 1 168 ? -2.773 -52.281 -17.469 1 95.94 168 SER A N 1
ATOM 1335 C CA . SER A 1 168 ? -3.279 -52.781 -16.203 1 95.94 168 SER A CA 1
ATOM 1336 C C . SER A 1 168 ? -2.762 -54.188 -15.922 1 95.94 168 SER A C 1
ATOM 1338 O O . SER A 1 168 ? -2.393 -54.906 -16.844 1 95.94 168 SER A O 1
ATOM 1340 N N . TYR A 1 169 ? -2.693 -54.438 -14.656 1 95.19 169 TYR A N 1
ATOM 1341 C CA . TYR A 1 169 ? -2.395 -55.812 -14.234 1 95.19 169 TYR A CA 1
ATOM 1342 C C . TYR A 1 169 ? -3.383 -56.781 -14.852 1 95.19 169 TYR A C 1
ATOM 1344 O O . TYR A 1 169 ? -2.992 -57.875 -15.312 1 95.19 169 TYR A O 1
ATOM 1352 N N . GLU A 1 170 ? -4.605 -56.438 -14.914 1 93.69 170 GLU A N 1
ATOM 1353 C CA . GLU A 1 170 ? -5.652 -57.312 -15.453 1 93.69 170 GLU A CA 1
ATOM 1354 C C . GLU A 1 170 ? -5.402 -57.625 -16.922 1 93.69 170 GLU A C 1
ATOM 1356 O O . GLU A 1 170 ? -5.676 -58.75 -17.375 1 93.69 170 GLU A O 1
ATOM 1361 N N . ALA A 1 171 ? -4.945 -56.656 -17.594 1 93.81 171 ALA A N 1
ATOM 1362 C CA . ALA A 1 171 ? -4.633 -56.875 -19.016 1 93.81 171 ALA A CA 1
ATOM 1363 C C . ALA A 1 171 ? -3.408 -57.781 -19.156 1 93.81 171 ALA A C 1
ATOM 1365 O O . ALA A 1 171 ? -3.338 -58.594 -20.094 1 93.81 171 ALA A O 1
ATOM 1366 N N . LEU A 1 172 ? -2.559 -57.594 -18.266 1 92.75 172 LEU A N 1
ATOM 1367 C CA . LEU A 1 172 ? -1.298 -58.344 -18.312 1 92.75 172 LEU A CA 1
ATOM 1368 C C . LEU A 1 172 ? -1.524 -59.812 -18.062 1 92.75 172 LEU A C 1
ATOM 1370 O O . LEU A 1 172 ? -0.949 -60.656 -18.75 1 92.75 172 LEU A O 1
ATOM 1374 N N . VAL A 1 173 ? -2.312 -60.25 -17.016 1 88.94 173 VAL A N 1
ATOM 1375 C CA . VAL A 1 173 ? -2.482 -61.625 -16.562 1 88.94 173 VAL A CA 1
ATOM 1376 C C . VAL A 1 173 ? -3.49 -62.344 -17.469 1 88.94 173 VAL A C 1
ATOM 1378 O O . VAL A 1 173 ? -3.479 -63.562 -17.562 1 88.94 173 VAL A O 1
ATOM 1381 N N . ASN A 1 174 ? -3.557 -62.031 -18.75 1 70.12 174 ASN A N 1
ATOM 1382 C CA . ASN A 1 174 ? -4.488 -62.719 -19.641 1 70.12 174 ASN A CA 1
ATOM 1383 C C . ASN A 1 174 ? -4.945 -64.062 -19.047 1 70.12 174 ASN A C 1
ATOM 1385 O O . ASN A 1 174 ? -4.23 -64.625 -18.234 1 70.12 174 ASN A O 1
ATOM 1389 N N . GLU A 1 175 ? -6.297 -64.438 -19.062 1 56 175 GLU A N 1
ATOM 1390 C CA . GLU A 1 175 ? -6.707 -65.75 -18.688 1 56 175 GLU A CA 1
ATOM 1391 C C . GLU A 1 175 ? -5.727 -66.812 -19.219 1 56 175 GLU A C 1
ATOM 1393 O O . GLU A 1 175 ? -5.078 -66.562 -20.25 1 56 175 GLU A O 1
ATOM 1398 N N . LYS A 1 176 ? -5.301 -67.688 -18.391 1 49.59 176 LYS A N 1
ATOM 1399 C CA . LYS A 1 176 ? -4.461 -68.875 -18.672 1 49.59 176 LYS A CA 1
ATOM 1400 C C . LYS A 1 176 ? -4.547 -69.25 -20.141 1 49.59 176 LYS A C 1
ATOM 1402 O O . LYS A 1 176 ? -5.41 -70.062 -20.516 1 49.59 176 LYS A O 1
ATOM 1407 N N . ASP A 1 177 ? -4.5 -68.5 -21.031 1 48.53 177 ASP A N 1
ATOM 1408 C CA . ASP A 1 177 ? -4.465 -69 -22.375 1 48.53 177 ASP A CA 1
ATOM 1409 C C . ASP A 1 177 ? -3.25 -69.938 -22.578 1 48.53 177 ASP A C 1
ATOM 1411 O O . ASP A 1 177 ? -2.145 -69.562 -22.141 1 48.53 177 ASP A O 1
ATOM 1415 N N . THR A 1 178 ? -3.338 -71.125 -22.609 1 49.12 178 THR A N 1
ATOM 1416 C CA . THR A 1 178 ? -2.486 -72.312 -22.906 1 49.12 178 THR A CA 1
ATOM 1417 C C . THR A 1 178 ? -1.395 -71.938 -23.906 1 49.12 178 THR A C 1
ATOM 1419 O O . THR A 1 178 ? -0.325 -72.5 -23.922 1 49.12 178 THR A O 1
ATOM 1422 N N . LYS A 1 179 ? -1.627 -71.312 -24.969 1 57.31 179 LYS A N 1
ATOM 1423 C CA . LYS A 1 179 ? -0.665 -71.188 -26.062 1 57.31 179 LYS A CA 1
ATOM 1424 C C . LYS A 1 179 ? 0.021 -69.875 -26.094 1 57.31 179 LYS A C 1
ATOM 1426 O O . LYS A 1 179 ? -0.198 -69.062 -27.016 1 57.31 179 LYS A O 1
ATOM 1431 N N . THR A 1 180 ? 0.781 -69.312 -25.062 1 66.38 180 THR A N 1
ATOM 1432 C CA . THR A 1 180 ? 1.501 -68.062 -25.125 1 66.38 180 THR A CA 1
ATOM 1433 C C . THR A 1 180 ? 2.707 -68.125 -26.047 1 66.38 180 THR A C 1
ATOM 1435 O O . THR A 1 180 ? 3.598 -69 -25.828 1 66.38 180 THR A O 1
ATOM 1438 N N . GLU A 1 181 ? 2.658 -67.375 -27.156 1 80.94 181 GLU A N 1
ATOM 1439 C CA . GLU A 1 181 ? 3.752 -67.375 -28.109 1 80.94 181 GLU A CA 1
ATOM 1440 C C . GLU A 1 181 ? 5.012 -66.75 -27.516 1 80.94 181 GLU A C 1
ATOM 1442 O O . GLU A 1 181 ? 4.926 -65.875 -26.641 1 80.94 181 GLU A O 1
ATOM 1447 N N . PRO A 1 182 ? 6.094 -67.312 -27.828 1 83.69 182 PRO A N 1
ATOM 1448 C CA . PRO A 1 182 ? 7.363 -66.812 -27.328 1 83.69 182 PRO A CA 1
ATOM 1449 C C . PRO A 1 182 ? 7.465 -65.25 -27.5 1 83.69 182 PRO A C 1
ATOM 1451 O O . PRO A 1 182 ? 7.984 -64.562 -26.609 1 83.69 182 PRO A O 1
ATOM 1454 N N . ARG A 1 183 ? 6.906 -64.75 -28.5 1 84.69 183 ARG A N 1
ATOM 1455 C CA . ARG A 1 183 ? 6.973 -63.344 -28.75 1 84.69 183 ARG A CA 1
ATOM 1456 C C . ARG A 1 183 ? 6.184 -62.562 -27.703 1 84.69 183 ARG A C 1
ATOM 1458 O O . ARG A 1 183 ? 6.559 -61.438 -27.328 1 84.69 183 ARG A O 1
ATOM 1465 N N . HIS A 1 184 ? 5.133 -63.156 -27.219 1 86.44 184 HIS A N 1
ATOM 1466 C CA . HIS A 1 184 ? 4.309 -62.5 -26.203 1 86.44 184 HIS A CA 1
ATOM 1467 C C . HIS A 1 184 ? 5.012 -62.5 -24.844 1 86.44 184 HIS A C 1
ATOM 1469 O O . HIS A 1 184 ? 4.809 -61.594 -24.047 1 86.44 184 HIS A O 1
ATOM 1475 N N . ARG A 1 185 ? 5.855 -63.438 -24.625 1 86.5 185 ARG A N 1
ATOM 1476 C CA . ARG A 1 185 ? 6.613 -63.531 -23.375 1 86.5 185 ARG A CA 1
ATOM 1477 C C . ARG A 1 185 ? 7.734 -62.5 -23.344 1 86.5 185 ARG A C 1
ATOM 1479 O O . ARG A 1 185 ? 8.016 -61.906 -22.297 1 86.5 185 ARG A O 1
ATOM 1486 N N . GLU A 1 186 ? 8.219 -62.312 -24.484 1 83.31 186 GLU A N 1
ATOM 1487 C CA . GLU A 1 186 ? 9.367 -61.406 -24.594 1 83.31 186 GLU A CA 1
ATOM 1488 C C . GLU A 1 186 ? 8.938 -59.938 -24.609 1 83.31 186 GLU A C 1
ATOM 1490 O O . GLU A 1 186 ? 9.602 -59.094 -24.031 1 83.31 186 GLU A O 1
ATOM 1495 N N . HIS A 1 187 ? 7.805 -59.688 -25.266 1 87.25 187 HIS A N 1
ATOM 1496 C CA . HIS A 1 187 ? 7.414 -58.281 -25.484 1 87.25 187 HIS A CA 1
ATOM 1497 C C . HIS A 1 187 ? 6.23 -57.906 -24.609 1 87.25 187 HIS A C 1
ATOM 1499 O O . HIS A 1 187 ? 5.469 -57 -24.938 1 87.25 187 HIS A O 1
ATOM 1505 N N . VAL A 1 188 ? 6.16 -58.406 -23.547 1 90.62 188 VAL A N 1
ATOM 1506 C CA . VAL A 1 188 ? 5.371 -58.188 -22.344 1 90.62 188 VAL A CA 1
ATOM 1507 C C . VAL A 1 188 ? 3.941 -57.812 -22.719 1 90.62 188 VAL A C 1
ATOM 1509 O O . VAL A 1 188 ? 2.988 -58.5 -22.344 1 90.62 188 VAL A O 1
ATOM 1512 N N . SER A 1 189 ? 3.738 -56.688 -23.547 1 91.75 189 SER A N 1
ATOM 1513 C CA . SER A 1 189 ? 2.4 -56.156 -23.766 1 91.75 189 SER A CA 1
ATOM 1514 C C . SER A 1 189 ? 1.906 -56.438 -25.172 1 91.75 189 SER A C 1
ATOM 1516 O O . SER A 1 189 ? 0.873 -55.906 -25.594 1 91.75 189 SER A O 1
ATOM 1518 N N . LEU A 1 190 ? 2.643 -57.156 -25.953 1 89.38 190 LEU A N 1
ATOM 1519 C CA . LEU A 1 190 ? 2.32 -57.375 -27.359 1 89.38 190 LEU A CA 1
ATOM 1520 C C . LEU A 1 190 ? 0.954 -58.031 -27.5 1 89.38 190 LEU A C 1
ATOM 1522 O O . LEU A 1 190 ? 0.167 -57.656 -28.375 1 89.38 190 LEU A O 1
ATOM 1526 N N . HIS A 1 191 ? 0.688 -58.969 -26.672 1 89.06 191 HIS A N 1
ATOM 1527 C CA . HIS A 1 191 ? -0.581 -59.688 -26.75 1 89.06 191 HIS A CA 1
ATOM 1528 C C . HIS A 1 191 ? -1.759 -58.75 -26.5 1 89.06 191 HIS A C 1
ATOM 1530 O O . HIS A 1 191 ? -2.844 -58.969 -27.062 1 89.06 191 HIS A O 1
ATOM 1536 N N . ILE A 1 192 ? -1.607 -57.75 -25.703 1 91.5 192 ILE A N 1
ATOM 1537 C CA . ILE A 1 192 ? -2.65 -56.781 -25.422 1 91.5 192 ILE A CA 1
ATOM 1538 C C . ILE A 1 192 ? -2.9 -55.906 -26.656 1 91.5 192 ILE A C 1
ATOM 1540 O O . ILE A 1 192 ? -4.047 -55.75 -27.078 1 91.5 192 ILE A O 1
ATOM 1544 N N . LYS A 1 193 ? -1.83 -55.469 -27.266 1 90.44 193 LYS A N 1
ATOM 1545 C CA . LYS A 1 193 ? -1.896 -54.562 -28.391 1 90.44 193 LYS A CA 1
ATOM 1546 C C . LYS A 1 193 ? -2.447 -55.219 -29.641 1 90.44 193 LYS A C 1
ATOM 1548 O O . LYS A 1 193 ? -2.967 -54.562 -30.531 1 90.44 193 LYS A O 1
ATOM 1553 N N . GLU A 1 194 ? -2.338 -56.5 -29.656 1 88.44 194 GLU A N 1
ATOM 1554 C CA . GLU A 1 194 ? -2.736 -57.25 -30.844 1 88.44 194 GLU A CA 1
ATOM 1555 C C . GLU A 1 194 ? -4.211 -57.625 -30.781 1 88.44 194 GLU A C 1
ATOM 1557 O O . GLU A 1 194 ? -4.809 -57.969 -31.797 1 88.44 194 GLU A O 1
ATOM 1562 N N . ASP A 1 195 ? -4.773 -57.625 -29.641 1 88.75 195 ASP A N 1
ATOM 1563 C CA . ASP A 1 195 ? -6.152 -58.094 -29.469 1 88.75 195 ASP A CA 1
ATOM 1564 C C . ASP A 1 195 ? -7.062 -56.938 -29.047 1 88.75 195 ASP A C 1
ATOM 1566 O O . ASP A 1 195 ? -7.379 -56.812 -27.859 1 88.75 195 ASP A O 1
ATOM 1570 N N . LEU A 1 196 ? -7.668 -56.281 -30 1 89.31 196 LEU A N 1
ATOM 1571 C CA . LEU A 1 196 ? -8.469 -55.094 -29.734 1 89.31 196 LEU A CA 1
ATOM 1572 C C . LEU A 1 196 ? -9.883 -55.469 -29.312 1 89.31 196 LEU A C 1
ATOM 1574 O O . LEU A 1 196 ? -10.656 -54.625 -28.859 1 89.31 196 LEU A O 1
ATOM 1578 N N . GLU A 1 197 ? -10.227 -56.656 -29.406 1 87.75 197 GLU A N 1
ATOM 1579 C CA . GLU A 1 197 ? -11.539 -57.125 -28.969 1 87.75 197 GLU A CA 1
ATOM 1580 C C . GLU A 1 197 ? -11.562 -57.375 -27.469 1 87.75 197 GLU A C 1
ATOM 1582 O O . GLU A 1 197 ? -12.578 -57.125 -26.812 1 87.75 197 GLU A O 1
ATOM 1587 N N . LYS A 1 198 ? -10.43 -57.75 -27.016 1 89.56 198 LYS A N 1
ATOM 1588 C CA . LYS A 1 198 ? -10.359 -58.125 -25.609 1 89.56 198 LYS A CA 1
ATOM 1589 C C . LYS A 1 198 ? -9.867 -56.969 -24.75 1 89.56 198 LYS A C 1
ATOM 1591 O O . LYS A 1 198 ? -10.188 -56.906 -23.562 1 89.56 198 LYS A O 1
ATOM 1596 N N . TYR A 1 199 ? -9.078 -56.156 -25.328 1 92.06 199 TYR A N 1
ATOM 1597 C CA . TYR A 1 199 ? -8.422 -55.125 -24.562 1 92.06 199 TYR A CA 1
ATOM 1598 C C . TYR A 1 199 ? -8.719 -53.75 -25.156 1 92.06 199 TYR A C 1
ATOM 1600 O O . TYR A 1 199 ? -8.922 -53.625 -26.375 1 92.06 199 TYR A O 1
ATOM 1608 N N . SER A 1 200 ? -8.836 -52.781 -24.297 1 92.31 200 SER A N 1
ATOM 1609 C CA . SER A 1 200 ? -8.914 -51.406 -24.75 1 92.31 200 SER A CA 1
ATOM 1610 C C . SER A 1 200 ? -7.527 -50.812 -24.953 1 92.31 200 SER A C 1
ATOM 1612 O O . SER A 1 200 ? -6.805 -50.562 -24 1 92.31 200 SER A O 1
ATOM 1614 N N . VAL A 1 201 ? -7.199 -50.594 -26.156 1 93 201 VAL A N 1
ATOM 1615 C CA . VAL A 1 201 ? -5.883 -50.062 -26.484 1 93 201 VAL A CA 1
ATOM 1616 C C . VAL A 1 201 ? -6.02 -48.625 -27 1 93 201 VAL A C 1
ATOM 1618 O O . VAL A 1 201 ? -6.711 -48.375 -27.984 1 93 201 VAL A O 1
ATOM 1621 N N . TYR A 1 202 ? -5.41 -47.688 -26.266 1 92.38 202 TYR A N 1
ATOM 1622 C CA . TYR A 1 202 ? -5.418 -46.281 -26.641 1 92.38 202 TYR A CA 1
ATOM 1623 C C . TYR A 1 202 ? -4.031 -45.812 -27.094 1 92.38 202 TYR A C 1
ATOM 1625 O O . TYR A 1 202 ? -3.053 -45.969 -26.359 1 92.38 202 TYR A O 1
ATOM 1633 N N . ARG A 1 203 ? -3.949 -45.344 -28.25 1 93.19 203 ARG A N 1
ATOM 1634 C CA . ARG A 1 203 ? -2.75 -44.719 -28.766 1 93.19 203 ARG A CA 1
ATOM 1635 C C . ARG A 1 203 ? -2.979 -43.219 -28.953 1 93.19 203 ARG A C 1
ATOM 1637 O O . ARG A 1 203 ? -3.5 -42.781 -29.984 1 93.19 203 ARG A O 1
ATOM 1644 N N . LEU A 1 204 ? -2.494 -42.438 -28.047 1 94.06 204 LEU A N 1
ATOM 1645 C CA . LEU A 1 204 ? -2.834 -41.031 -27.938 1 94.06 204 LEU A CA 1
ATOM 1646 C C . LEU A 1 204 ? -1.806 -40.156 -28.656 1 94.06 204 LEU A C 1
ATOM 1648 O O . LEU A 1 204 ? -0.681 -40.625 -28.906 1 94.06 204 LEU A O 1
ATOM 1652 N N . VAL A 1 205 ? -2.244 -38.969 -28.969 1 93.38 205 VAL A N 1
ATOM 1653 C CA . VAL A 1 205 ? -1.349 -37.969 -29.547 1 93.38 205 VAL A CA 1
ATOM 1654 C C . VAL A 1 205 ? -0.878 -37.031 -28.453 1 93.38 205 VAL A C 1
ATOM 1656 O O . VAL A 1 205 ? -1.686 -36.531 -27.656 1 93.38 205 VAL A O 1
ATOM 1659 N N . PRO A 1 206 ? 0.417 -36.875 -28.359 1 95.06 206 PRO A N 1
ATOM 1660 C CA . PRO A 1 206 ? 0.894 -35.938 -27.344 1 95.06 206 PRO A CA 1
ATOM 1661 C C . PRO A 1 206 ? 0.446 -34.5 -27.609 1 95.06 206 PRO A C 1
ATOM 1663 O O . PRO A 1 206 ? 0.787 -33.938 -28.656 1 95.06 206 PRO A O 1
ATOM 1666 N N . PRO A 1 207 ? -0.208 -33.906 -26.672 1 94.06 207 PRO A N 1
ATOM 1667 C CA . PRO A 1 207 ? -0.796 -32.594 -26.938 1 94.06 207 PRO A CA 1
ATOM 1668 C C . PRO A 1 207 ? 0.25 -31.484 -27.016 1 94.06 207 PRO A C 1
ATOM 1670 O O . PRO A 1 207 ? -0.02 -30.422 -27.562 1 94.06 207 PRO A O 1
ATOM 1673 N N . TYR A 1 208 ? 1.392 -31.656 -26.531 1 92.31 208 TYR A N 1
ATOM 1674 C CA . TYR A 1 208 ? 2.398 -30.609 -26.469 1 92.31 208 TYR A CA 1
ATOM 1675 C C . TYR A 1 208 ? 3.256 -30.609 -27.734 1 92.31 208 TYR A C 1
ATOM 1677 O O . TYR A 1 208 ? 4.164 -29.781 -27.875 1 92.31 208 TYR A O 1
ATOM 1685 N N . LEU A 1 209 ? 3.014 -31.516 -28.625 1 92.56 209 LEU A N 1
ATOM 1686 C CA . LEU A 1 209 ? 3.699 -31.547 -29.906 1 92.56 209 LEU A CA 1
ATOM 1687 C C . LEU A 1 209 ? 2.756 -31.141 -31.031 1 92.56 209 LEU A C 1
ATOM 1689 O O . LEU A 1 209 ? 1.614 -31.609 -31.094 1 92.56 209 LEU A O 1
ATOM 1693 N N . ASN A 1 210 ? 3.248 -30.312 -31.906 1 87.44 210 ASN A N 1
ATOM 1694 C CA . ASN A 1 210 ? 2.461 -29.969 -33.094 1 87.44 210 ASN A CA 1
ATOM 1695 C C . ASN A 1 210 ? 2.729 -30.938 -34.25 1 87.44 210 ASN A C 1
ATOM 1697 O O . ASN A 1 210 ? 3.49 -31.891 -34.094 1 87.44 210 ASN A O 1
ATOM 1701 N N . SER A 1 211 ? 2.027 -30.656 -35.375 1 85.06 211 SER A N 1
ATOM 1702 C CA . SER A 1 211 ? 2.117 -31.562 -36.5 1 85.06 211 SER A CA 1
ATOM 1703 C C . SER A 1 211 ? 3.549 -31.656 -37.031 1 85.06 211 SER A C 1
ATOM 1705 O O . SER A 1 211 ? 4.02 -32.75 -37.375 1 85.06 211 SER A O 1
ATOM 1707 N N . LYS A 1 212 ? 4.148 -30.531 -37.031 1 89.12 212 LYS A N 1
ATOM 1708 C CA . LYS A 1 212 ? 5.527 -30.516 -37.531 1 89.12 212 LYS A CA 1
ATOM 1709 C C . LYS A 1 212 ? 6.441 -31.281 -36.562 1 89.12 212 LYS A C 1
ATOM 1711 O O . LYS A 1 212 ? 7.309 -32.031 -37 1 89.12 212 LYS A O 1
ATOM 1716 N N . ASP A 1 213 ? 6.258 -31.109 -35.344 1 93.06 213 ASP A N 1
ATOM 1717 C CA . ASP A 1 213 ? 7.027 -31.844 -34.344 1 93.06 213 ASP A CA 1
ATOM 1718 C C . ASP A 1 213 ? 6.879 -33.344 -34.531 1 93.06 213 ASP A C 1
ATOM 1720 O O . ASP A 1 213 ? 7.863 -34.094 -34.469 1 93.06 213 ASP A O 1
ATOM 1724 N N . MET A 1 214 ? 5.68 -33.781 -34.719 1 90 214 MET A N 1
ATOM 1725 C CA . MET A 1 214 ? 5.383 -35.219 -34.812 1 90 214 MET A CA 1
ATOM 1726 C C . MET A 1 214 ? 6.043 -35.812 -36.062 1 90 214 MET A C 1
ATOM 1728 O O . MET A 1 214 ? 6.559 -36.938 -36 1 90 214 MET A O 1
ATOM 1732 N N . GLU A 1 215 ? 6.055 -35.062 -37.094 1 90.94 215 GLU A N 1
ATOM 1733 C CA . GLU A 1 215 ? 6.719 -35.531 -38.312 1 90.94 215 GLU A CA 1
ATOM 1734 C C . GLU A 1 215 ? 8.219 -35.688 -38.094 1 90.94 215 GLU A C 1
ATOM 1736 O O . GLU A 1 215 ? 8.82 -36.656 -38.531 1 90.94 215 GLU A O 1
ATOM 1741 N N . GLU A 1 216 ? 8.727 -34.812 -37.469 1 93.75 216 GLU A N 1
ATOM 1742 C CA . GLU A 1 216 ? 10.164 -34.812 -37.219 1 93.75 216 GLU A CA 1
ATOM 1743 C C . GLU A 1 216 ? 10.531 -35.844 -36.156 1 93.75 216 GLU A C 1
ATOM 1745 O O . GLU A 1 216 ? 11.625 -36.438 -36.219 1 93.75 216 GLU A O 1
ATOM 1750 N N . SER A 1 217 ? 9.68 -36.094 -35.281 1 94.5 217 SER A N 1
ATOM 1751 C CA . SER A 1 217 ? 9.906 -37.031 -34.219 1 94.5 217 SER A CA 1
ATOM 1752 C C . SER A 1 217 ? 10.188 -38.438 -34.75 1 94.5 217 SER A C 1
ATOM 1754 O O . SER A 1 217 ? 11.016 -39.188 -34.219 1 94.5 217 SER A O 1
ATOM 1756 N N . ASP A 1 218 ? 9.586 -38.812 -35.844 1 90 218 ASP A N 1
ATOM 1757 C CA . ASP A 1 218 ? 9.695 -40.125 -36.438 1 90 218 ASP A CA 1
ATOM 1758 C C . ASP A 1 218 ? 11.109 -40.406 -36.969 1 90 218 ASP A C 1
ATOM 1760 O O . ASP A 1 218 ? 11.484 -41.531 -37.188 1 90 218 ASP A O 1
ATOM 1764 N N . GLN A 1 219 ? 11.875 -39.344 -37.031 1 91.44 219 GLN A N 1
ATOM 1765 C CA . GLN A 1 219 ? 13.227 -39.469 -37.594 1 91.44 219 GLN A CA 1
ATOM 1766 C C . GLN A 1 219 ? 14.266 -39.562 -36.469 1 91.44 219 GLN A C 1
ATOM 1768 O O . GLN A 1 219 ? 15.461 -39.75 -36.75 1 91.44 219 GLN A O 1
ATOM 1773 N N . ILE A 1 220 ? 13.82 -39.531 -35.312 1 95.69 220 ILE A N 1
ATOM 1774 C CA . ILE A 1 220 ? 14.758 -39.438 -34.219 1 95.69 220 ILE A CA 1
ATOM 1775 C C . ILE A 1 220 ? 14.758 -40.719 -33.406 1 95.69 220 ILE A C 1
ATOM 1777 O O . ILE A 1 220 ? 13.703 -41.219 -33 1 95.69 220 ILE A O 1
ATOM 1781 N N . ARG A 1 221 ? 15.914 -41.281 -33.281 1 95.44 221 ARG A N 1
ATOM 1782 C CA . ARG A 1 221 ? 16.125 -42.469 -32.469 1 95.44 221 ARG A CA 1
ATOM 1783 C C . ARG A 1 221 ? 16.969 -42.156 -31.234 1 95.44 221 ARG A C 1
ATOM 1785 O O . ARG A 1 221 ? 18.141 -41.781 -31.359 1 95.44 221 ARG A O 1
ATOM 1792 N N . MET A 1 222 ? 16.375 -42.438 -30.016 1 96.75 222 MET A N 1
ATOM 1793 C CA . MET A 1 222 ? 17.094 -42.094 -28.781 1 96.75 222 MET A CA 1
ATOM 1794 C C . MET A 1 222 ? 17.297 -43.312 -27.906 1 96.75 222 MET A C 1
ATOM 1796 O O . MET A 1 222 ? 17.859 -43.188 -26.812 1 96.75 222 MET A O 1
ATOM 1800 N N . THR A 1 223 ? 16.828 -44.5 -28.328 1 95.81 223 THR A N 1
ATOM 1801 C CA . THR A 1 223 ? 17.141 -45.719 -27.625 1 95.81 223 THR A CA 1
ATOM 1802 C C . THR A 1 223 ? 18.609 -46.094 -27.812 1 95.81 223 THR A C 1
ATOM 1804 O O . THR A 1 223 ? 19.25 -45.656 -28.766 1 95.81 223 THR A O 1
ATOM 1807 N N . ILE A 1 224 ? 19.172 -46.812 -26.828 1 96.06 224 ILE A N 1
ATOM 1808 C CA . ILE A 1 224 ? 20.578 -47.188 -26.891 1 96.06 224 ILE A CA 1
ATOM 1809 C C . ILE A 1 224 ? 20.703 -48.719 -27.047 1 96.06 224 ILE A C 1
ATOM 1811 O O . ILE A 1 224 ? 20.609 -49.438 -26.062 1 96.06 224 ILE A O 1
ATOM 1815 N N . ASP A 1 225 ? 20.984 -49.156 -28.234 1 92.62 225 ASP A N 1
ATOM 1816 C CA . ASP A 1 225 ? 21.156 -50.562 -28.516 1 92.62 225 ASP A CA 1
ATOM 1817 C C . ASP A 1 225 ? 22.531 -50.844 -29.125 1 92.62 225 ASP A C 1
ATOM 1819 O O . ASP A 1 225 ? 23.047 -51.938 -29.047 1 92.62 225 ASP A O 1
ATOM 1823 N N . GLU A 1 226 ? 23.109 -49.812 -29.75 1 94 226 GLU A N 1
ATOM 1824 C CA . GLU A 1 226 ? 24.391 -49.906 -30.438 1 94 226 GLU A CA 1
ATOM 1825 C C . GLU A 1 226 ? 25.328 -48.781 -30 1 94 226 GLU A C 1
ATOM 1827 O O . GLU A 1 226 ? 24.891 -47.781 -29.438 1 94 226 GLU A O 1
ATOM 1832 N N . PRO A 1 227 ? 26.656 -48.938 -30.328 1 93.81 227 PRO A N 1
ATOM 1833 C CA . PRO A 1 227 ? 27.609 -47.906 -29.938 1 93.81 227 PRO A CA 1
ATOM 1834 C C . PRO A 1 227 ? 27.281 -46.531 -30.547 1 93.81 227 PRO A C 1
ATOM 1836 O O . PRO A 1 227 ? 27.469 -45.5 -29.891 1 93.81 227 PRO A O 1
ATOM 1839 N N . SER A 1 228 ? 26.734 -46.562 -31.688 1 95.19 228 SER A N 1
ATOM 1840 C CA . SER A 1 228 ? 26.375 -45.312 -32.344 1 95.19 228 SER A CA 1
ATOM 1841 C C . SER A 1 228 ? 25.234 -44.625 -31.594 1 95.19 228 SER A C 1
ATOM 1843 O O . SER A 1 228 ? 25.172 -43.406 -31.562 1 95.19 228 SER A O 1
ATOM 1845 N N . ASP A 1 229 ? 24.344 -45.375 -31.047 1 95.75 229 ASP A N 1
ATOM 1846 C CA . ASP A 1 229 ? 23.266 -44.812 -30.219 1 95.75 229 ASP A CA 1
ATOM 1847 C C . ASP A 1 229 ? 23.828 -44.125 -28.984 1 95.75 229 ASP A C 1
ATOM 1849 O O . ASP A 1 229 ? 23.359 -43.031 -28.625 1 95.75 229 ASP A O 1
ATOM 1853 N N . LEU A 1 230 ? 24.781 -44.781 -28.375 1 95.88 230 LEU A N 1
ATOM 1854 C CA . LEU A 1 230 ? 25.422 -44.219 -27.188 1 95.88 230 LEU A CA 1
ATOM 1855 C C . LEU A 1 230 ? 26.141 -42.906 -27.516 1 95.88 230 LEU A C 1
ATOM 1857 O O . LEU A 1 230 ? 26.094 -41.938 -26.734 1 95.88 230 LEU A O 1
ATOM 1861 N N . LYS A 1 231 ? 26.781 -42.938 -28.625 1 95.75 231 LYS A N 1
ATOM 1862 C CA . LYS A 1 231 ? 27.469 -41.75 -29.078 1 95.75 231 LYS A CA 1
ATOM 1863 C C . LYS A 1 231 ? 26.5 -40.562 -29.25 1 95.75 231 LYS A C 1
ATOM 1865 O O . LYS A 1 231 ? 26.75 -39.469 -28.781 1 95.75 231 LYS A O 1
ATOM 1870 N N . LEU A 1 232 ? 25.406 -40.812 -29.906 1 96.38 232 LEU A N 1
ATOM 1871 C CA . LEU A 1 232 ? 24.406 -39.781 -30.094 1 96.38 232 LEU A CA 1
ATOM 1872 C C . LEU A 1 232 ? 23.859 -39.312 -28.734 1 96.38 232 LEU A C 1
ATOM 1874 O O . LEU A 1 232 ? 23.703 -38.094 -28.531 1 96.38 232 LEU A O 1
ATOM 1878 N N . ALA A 1 233 ? 23.562 -40.25 -27.875 1 96.69 233 ALA A N 1
ATOM 1879 C CA . ALA A 1 233 ? 23.047 -39.906 -26.547 1 96.69 233 ALA A CA 1
ATOM 1880 C C . ALA A 1 233 ? 23.984 -38.969 -25.812 1 96.69 233 ALA A C 1
ATOM 1882 O O . ALA A 1 233 ? 23.547 -38 -25.172 1 96.69 233 ALA A O 1
ATOM 1883 N N . ASN A 1 234 ? 25.25 -39.219 -25.922 1 96.56 234 ASN A N 1
ATOM 1884 C CA . ASN A 1 234 ? 26.25 -38.344 -25.297 1 96.56 234 ASN A CA 1
ATOM 1885 C C . ASN A 1 234 ? 26.234 -36.938 -25.906 1 96.56 234 ASN A C 1
ATOM 1887 O O . ASN A 1 234 ? 26.328 -35.938 -25.188 1 96.56 234 ASN A O 1
ATOM 1891 N N . LEU A 1 235 ? 26.094 -36.875 -27.156 1 96.06 235 LEU A N 1
ATOM 1892 C CA . LEU A 1 235 ? 26.062 -35.594 -27.844 1 96.06 235 LEU A CA 1
ATOM 1893 C C . LEU A 1 235 ? 24.828 -34.781 -27.469 1 96.06 235 LEU A C 1
ATOM 1895 O O . LEU A 1 235 ? 24.906 -33.562 -27.234 1 96.06 235 LEU A O 1
ATOM 1899 N N . VAL A 1 236 ? 23.719 -35.469 -27.422 1 96.69 236 VAL A N 1
ATOM 1900 C CA . VAL A 1 236 ? 22.469 -34.812 -27.047 1 96.69 236 VAL A CA 1
ATOM 1901 C C . VAL A 1 236 ? 22.547 -34.312 -25.609 1 96.69 236 VAL A C 1
ATOM 1903 O O . VAL A 1 236 ? 22.141 -33.156 -25.328 1 96.69 236 VAL A O 1
ATOM 1906 N N . TRP A 1 237 ? 23.094 -35.094 -24.719 1 96.5 237 TRP A N 1
ATOM 1907 C CA . TRP A 1 237 ? 23.25 -34.656 -23.328 1 96.5 237 TRP A CA 1
ATOM 1908 C C . TRP A 1 237 ? 24.141 -33.438 -23.234 1 96.5 237 TRP A C 1
ATOM 1910 O O . TRP A 1 237 ? 23.859 -32.531 -22.469 1 96.5 237 TRP A O 1
ATOM 1920 N N . LYS A 1 238 ? 25.141 -33.406 -23.953 1 95.19 238 LYS A N 1
ATOM 1921 C CA . LYS A 1 238 ? 26.062 -32.281 -23.953 1 95.19 238 LYS A CA 1
ATOM 1922 C C . LYS A 1 238 ? 25.344 -30.984 -24.375 1 95.19 238 LYS A C 1
ATOM 1924 O O . LYS A 1 238 ? 25.609 -29.922 -23.828 1 95.19 238 LYS A O 1
ATOM 1929 N N . GLU A 1 239 ? 24.422 -31.172 -25.281 1 95 239 GLU A N 1
ATOM 1930 C CA . GLU A 1 239 ? 23.719 -30.016 -25.812 1 95 239 GLU A CA 1
ATOM 1931 C C . GLU A 1 239 ? 22.609 -29.562 -24.875 1 95 239 GLU A C 1
ATOM 1933 O O . GLU A 1 239 ? 22.328 -28.359 -24.766 1 95 239 GLU A O 1
ATOM 1938 N N . LEU A 1 240 ? 21.953 -30.516 -24.203 1 94.38 240 LEU A N 1
ATOM 1939 C CA . LEU A 1 240 ? 20.719 -30.172 -23.484 1 94.38 240 LEU A CA 1
ATOM 1940 C C . LEU A 1 240 ? 20.875 -30.406 -21.984 1 94.38 240 LEU A C 1
ATOM 1942 O O . LEU A 1 240 ? 20.344 -29.641 -21.188 1 94.38 240 LEU A O 1
ATOM 1946 N N . GLY A 1 241 ? 21.594 -31.328 -21.594 1 92.12 241 GLY A N 1
ATOM 1947 C CA . GLY A 1 241 ? 21.547 -31.922 -20.266 1 92.12 241 GLY A CA 1
ATOM 1948 C C . GLY A 1 241 ? 22.078 -31 -19.172 1 92.12 241 GLY A C 1
ATOM 1949 O O . GLY A 1 241 ? 21.547 -30.984 -18.062 1 92.12 241 GLY A O 1
ATOM 1950 N N . ASP A 1 242 ? 23.031 -30.219 -19.484 1 87 242 ASP A N 1
ATOM 1951 C CA . ASP A 1 242 ? 23.641 -29.328 -18.484 1 87 242 ASP A CA 1
ATOM 1952 C C . ASP A 1 242 ? 22.672 -28.234 -18.078 1 87 242 ASP A C 1
ATOM 1954 O O . ASP A 1 242 ? 22.594 -27.875 -16.906 1 87 242 ASP A O 1
ATOM 1958 N N . LYS A 1 243 ? 21.984 -27.797 -19.047 1 83.62 243 LYS A N 1
ATOM 1959 C CA . LYS A 1 243 ? 21.062 -26.688 -18.781 1 83.62 243 LYS A CA 1
ATOM 1960 C C . LYS A 1 243 ? 19.688 -27.203 -18.359 1 83.62 243 LYS A C 1
ATOM 1962 O O . LYS A 1 243 ? 19.062 -26.625 -17.484 1 83.62 243 LYS A O 1
ATOM 1967 N N . PHE A 1 244 ? 19.312 -28.328 -18.984 1 87.56 244 PHE A N 1
ATOM 1968 C CA . PHE A 1 244 ? 18.016 -28.922 -18.75 1 87.56 244 PHE A CA 1
ATOM 1969 C C . PHE A 1 244 ? 18.125 -30.422 -18.562 1 87.56 244 PHE A C 1
ATOM 1971 O O . PHE A 1 244 ? 17.812 -31.188 -19.469 1 87.56 244 PHE A O 1
ATOM 1978 N N . PRO A 1 245 ? 18.422 -30.75 -17.359 1 89.75 245 PRO A N 1
ATOM 1979 C CA . PRO A 1 245 ? 18.719 -32.156 -17.156 1 89.75 245 PRO A CA 1
ATOM 1980 C C . PRO A 1 245 ? 17.5 -33.062 -17.406 1 89.75 245 PRO A C 1
ATOM 1982 O O . PRO A 1 245 ? 17.656 -34.25 -17.672 1 89.75 245 PRO A O 1
ATOM 1985 N N . PHE A 1 246 ? 16.344 -32.562 -17.438 1 91.56 246 PHE A N 1
ATOM 1986 C CA . PHE A 1 246 ? 15.141 -33.375 -17.625 1 91.56 246 PHE A CA 1
ATOM 1987 C C . PHE A 1 246 ? 14.398 -32.938 -18.891 1 91.56 246 PHE A C 1
ATOM 1989 O O . PHE A 1 246 ? 13.164 -32.875 -18.906 1 91.56 246 PHE A O 1
ATOM 1996 N N . PHE A 1 247 ? 15.188 -32.594 -19.891 1 93.5 247 PHE A N 1
ATOM 1997 C CA . PHE A 1 247 ? 14.602 -32.219 -21.172 1 93.5 247 PHE A CA 1
ATOM 1998 C C . PHE A 1 247 ? 13.703 -33.344 -21.703 1 93.5 247 PHE A C 1
ATOM 2000 O O . PHE A 1 247 ? 13.922 -34.531 -21.391 1 93.5 247 PHE A O 1
ATOM 2007 N N . GLY A 1 248 ? 12.68 -33 -22.469 1 95.62 248 GLY A N 1
ATOM 2008 C CA . GLY A 1 248 ? 11.727 -33.969 -23.031 1 95.62 248 GLY A CA 1
ATOM 2009 C C . GLY A 1 248 ? 11.812 -34.062 -24.531 1 95.62 248 GLY A C 1
ATOM 2010 O O . GLY A 1 248 ? 12.828 -33.688 -25.141 1 95.62 248 GLY A O 1
ATOM 2011 N N . SER A 1 249 ? 10.844 -34.688 -25.078 1 97.12 249 SER A N 1
ATOM 2012 C CA . SER A 1 249 ? 10.773 -34.938 -26.516 1 97.12 249 SER A CA 1
ATOM 2013 C C . SER A 1 249 ? 10.781 -33.625 -27.297 1 97.12 249 SER A C 1
ATOM 2015 O O . SER A 1 249 ? 11.43 -33.5 -28.328 1 97.12 249 SER A O 1
ATOM 2017 N N . LYS A 1 250 ? 10.031 -32.688 -26.781 1 94.56 250 LYS A N 1
ATOM 2018 C CA . LYS A 1 250 ? 9.938 -31.391 -27.469 1 94.56 250 LYS A CA 1
ATOM 2019 C C . LYS A 1 250 ? 11.32 -30.766 -27.641 1 94.56 250 LYS A C 1
ATOM 2021 O O . LYS A 1 250 ? 11.664 -30.312 -28.734 1 94.56 250 LYS A O 1
ATOM 2026 N N . GLU A 1 251 ? 12.141 -30.766 -26.641 1 95.44 251 GLU A N 1
ATOM 2027 C CA . GLU A 1 251 ? 13.484 -30.203 -26.672 1 95.44 251 GLU A CA 1
ATOM 2028 C C . GLU A 1 251 ? 14.375 -30.969 -27.641 1 95.44 251 GLU A C 1
ATOM 2030 O O . GLU A 1 251 ? 15.18 -30.359 -28.359 1 95.44 251 GLU A O 1
ATOM 2035 N N . VAL A 1 252 ? 14.25 -32.25 -27.672 1 97.5 252 VAL A N 1
ATOM 2036 C CA . VAL A 1 252 ? 15.07 -33.094 -28.547 1 97.5 252 VAL A CA 1
ATOM 2037 C C . VAL A 1 252 ? 14.695 -32.844 -30.016 1 97.5 252 VAL A C 1
ATOM 2039 O O . VAL A 1 252 ? 15.57 -32.75 -30.875 1 97.5 252 VAL A O 1
ATOM 2042 N N . ILE A 1 253 ? 13.445 -32.719 -30.234 1 96.81 253 ILE A N 1
ATOM 2043 C CA . ILE A 1 253 ? 12.961 -32.469 -31.578 1 96.81 253 ILE A CA 1
ATOM 2044 C C . ILE A 1 253 ? 13.461 -31.094 -32.031 1 96.81 253 ILE A C 1
ATOM 2046 O O . ILE A 1 253 ? 13.906 -30.938 -33.188 1 96.81 253 ILE A O 1
ATOM 2050 N N . GLU A 1 254 ? 13.383 -30.156 -31.172 1 96 254 GLU A N 1
ATOM 2051 C CA . GLU A 1 254 ? 13.898 -28.828 -31.5 1 96 254 GLU A CA 1
ATOM 2052 C C . GLU A 1 254 ? 15.391 -28.875 -31.797 1 96 254 GLU A C 1
ATOM 2054 O O . GLU A 1 254 ? 15.867 -28.188 -32.688 1 96 254 GLU A O 1
ATOM 2059 N N . LEU A 1 255 ? 16.109 -29.641 -30.984 1 96.5 255 LEU A N 1
ATOM 2060 C CA . LEU A 1 255 ? 17.531 -29.812 -31.25 1 96.5 255 LEU A CA 1
ATOM 2061 C C . LEU A 1 255 ? 17.766 -30.438 -32.625 1 96.5 255 LEU A C 1
ATOM 2063 O O . LEU A 1 255 ? 18.688 -30.031 -33.344 1 96.5 255 LEU A O 1
ATOM 2067 N N . TYR A 1 256 ? 17 -31.453 -33 1 97 256 TYR A N 1
ATOM 2068 C CA . TYR A 1 256 ? 17.078 -32.094 -34.312 1 97 256 TYR A CA 1
ATOM 2069 C C . TYR A 1 256 ? 16.891 -31.062 -35.438 1 97 256 TYR A C 1
ATOM 2071 O O . TYR A 1 256 ? 17.609 -31.109 -36.438 1 97 256 TYR A O 1
ATOM 2079 N N . ARG A 1 257 ? 15.945 -30.172 -35.188 1 95.25 257 ARG A N 1
ATOM 2080 C CA . ARG A 1 257 ? 15.68 -29.125 -36.156 1 95.25 257 ARG A CA 1
ATOM 2081 C C . ARG A 1 257 ? 16.859 -28.172 -36.281 1 95.25 257 ARG A C 1
ATOM 2083 O O . ARG A 1 257 ? 17.203 -27.75 -37.375 1 95.25 257 ARG A O 1
ATOM 2090 N N . LYS A 1 258 ? 17.516 -27.875 -35.281 1 96.12 258 LYS A N 1
ATOM 2091 C CA . LYS A 1 258 ? 18.625 -26.906 -35.219 1 96.12 258 LYS A CA 1
ATOM 2092 C C . LYS A 1 258 ? 19.922 -27.547 -35.688 1 96.12 258 LYS A C 1
ATOM 2094 O O . LYS A 1 258 ? 20.75 -26.891 -36.344 1 96.12 258 LYS A O 1
ATOM 2099 N N . LYS A 1 259 ? 20.125 -28.781 -35.281 1 96.56 259 LYS A N 1
ATOM 2100 C CA . LYS A 1 259 ? 21.359 -29.484 -35.562 1 96.56 259 LYS A CA 1
ATOM 2101 C C . LYS A 1 259 ? 21.094 -30.891 -36.094 1 96.56 259 LYS A C 1
ATOM 2103 O O . LYS A 1 259 ? 21.516 -31.875 -35.469 1 96.56 259 LYS A O 1
ATOM 2108 N N . PRO A 1 260 ? 20.609 -30.984 -37.281 1 94.25 260 PRO A N 1
ATOM 2109 C CA . PRO A 1 260 ? 20.234 -32.312 -37.812 1 94.25 260 PRO A CA 1
ATOM 2110 C C . PRO A 1 260 ? 21.422 -33.25 -38 1 94.25 260 PRO A C 1
ATOM 2112 O O . PRO A 1 260 ? 21.266 -34.469 -37.906 1 94.25 260 PRO A O 1
ATOM 2115 N N . ASN A 1 261 ? 22.625 -32.719 -38.125 1 94.56 261 ASN A N 1
ATOM 2116 C CA . ASN A 1 261 ? 23.812 -33.531 -38.375 1 94.56 261 ASN A CA 1
ATOM 2117 C C . ASN A 1 261 ? 24.188 -34.375 -37.188 1 94.56 261 ASN A C 1
ATOM 2119 O O . ASN A 1 261 ? 24.812 -35.438 -37.312 1 94.56 261 ASN A O 1
ATOM 2123 N N . LEU A 1 262 ? 23.844 -33.938 -36.031 1 94.62 262 LEU A N 1
ATOM 2124 C CA . LEU A 1 262 ? 24.094 -34.719 -34.844 1 94.62 262 LEU A CA 1
ATOM 2125 C C . LEU A 1 262 ? 23.406 -36.062 -34.906 1 94.62 262 LEU A C 1
ATOM 2127 O O . LEU A 1 262 ? 23.953 -37.062 -34.438 1 94.62 262 LEU A O 1
ATOM 2131 N N . PHE A 1 263 ? 22.328 -36.125 -35.562 1 94.81 263 PHE A N 1
ATOM 2132 C CA . PHE A 1 263 ? 21.453 -37.312 -35.531 1 94.81 263 PHE A CA 1
ATOM 2133 C C . PHE A 1 263 ? 21.781 -38.281 -36.656 1 94.81 263 PHE A C 1
ATOM 2135 O O . PHE A 1 263 ? 21.172 -39.344 -36.781 1 94.81 263 PHE A O 1
ATOM 2142 N N . LEU A 1 264 ? 22.75 -37.906 -37.406 1 92.06 264 LEU A N 1
ATOM 2143 C CA . LEU A 1 264 ? 23.25 -38.812 -38.438 1 92.06 264 LEU A CA 1
ATOM 2144 C C . LEU A 1 264 ? 24.062 -39.938 -37.812 1 92.06 264 LEU A C 1
ATOM 2146 O O . LEU A 1 264 ? 24.281 -40.969 -38.469 1 92.06 264 LEU A O 1
ATOM 2150 N N . GLU A 1 265 ? 24.453 -39.75 -36.594 1 89.38 265 GLU A N 1
ATOM 2151 C CA . GLU A 1 265 ? 25.312 -40.688 -35.906 1 89.38 265 GLU A CA 1
ATOM 2152 C C . GLU A 1 265 ? 24.703 -42.094 -35.875 1 89.38 265 GLU A C 1
ATOM 2154 O O . GLU A 1 265 ? 25.438 -43.094 -35.969 1 89.38 265 GLU A O 1
ATOM 2159 N N . ASN A 1 266 ? 23.328 -42.188 -35.75 1 89 266 ASN A N 1
ATOM 2160 C CA . ASN A 1 266 ? 22.734 -43.5 -35.656 1 89 266 ASN A CA 1
ATOM 2161 C C . ASN A 1 266 ? 21.656 -43.719 -36.719 1 89 266 ASN A C 1
ATOM 2163 O O . ASN A 1 266 ? 20.781 -44.562 -36.531 1 89 266 ASN A O 1
ATOM 2167 N N . GLU A 1 267 ? 21.672 -43.062 -37.719 1 86.44 267 GLU A N 1
ATOM 2168 C CA . GLU A 1 267 ? 20.656 -43.125 -38.781 1 86.44 267 GLU A CA 1
ATOM 2169 C C . GLU A 1 267 ? 20.625 -44.5 -39.438 1 86.44 267 GLU A C 1
ATOM 2171 O O . GLU A 1 267 ? 19.562 -44.969 -39.844 1 86.44 267 GLU A O 1
ATOM 2176 N N . SER A 1 268 ? 21.734 -45.125 -39.344 1 83.38 268 SER A N 1
ATOM 2177 C CA . SER A 1 268 ? 21.875 -46.375 -40.062 1 83.38 268 SER A CA 1
ATOM 2178 C C . SER A 1 268 ? 21.391 -47.562 -39.25 1 83.38 268 SER A C 1
ATOM 2180 O O . SER A 1 268 ? 21.25 -48.688 -39.781 1 83.38 268 SER A O 1
ATOM 2182 N N . VAL A 1 269 ? 21.141 -47.312 -38 1 82.88 269 VAL A N 1
ATOM 2183 C CA . VAL A 1 269 ? 20.734 -48.438 -37.156 1 82.88 269 VAL A CA 1
ATOM 2184 C C . VAL A 1 269 ? 19.328 -48.906 -37.531 1 82.88 269 VAL A C 1
ATOM 2186 O O . VAL A 1 269 ? 18.406 -48.094 -37.625 1 82.88 269 VAL A O 1
ATOM 2189 N N . LYS A 1 270 ? 19.125 -50.156 -37.781 1 76.19 270 LYS A N 1
ATOM 2190 C CA . LYS A 1 270 ? 17.844 -50.75 -38.156 1 76.19 270 LYS A CA 1
ATOM 2191 C C . LYS A 1 270 ? 16.938 -50.938 -36.969 1 76.19 270 LYS A C 1
ATOM 2193 O O . LYS A 1 270 ? 17.406 -51.281 -35.875 1 76.19 270 LYS A O 1
ATOM 2198 N N . GLN A 1 271 ? 15.719 -50.594 -37.156 1 74.81 271 GLN A N 1
ATOM 2199 C CA . GLN A 1 271 ? 14.734 -50.781 -36.094 1 74.81 271 GLN A CA 1
ATOM 2200 C C . GLN A 1 271 ? 13.742 -51.875 -36.438 1 74.81 271 GLN A C 1
ATOM 2202 O O . GLN A 1 271 ? 13.234 -51.938 -37.562 1 74.81 271 GLN A O 1
ATOM 2207 N N . VAL A 1 272 ? 13.516 -52.75 -35.406 1 66.25 272 VAL A N 1
ATOM 2208 C CA . VAL A 1 272 ? 12.492 -53.781 -35.562 1 66.25 272 VAL A CA 1
ATOM 2209 C C . VAL A 1 272 ? 11.109 -53.156 -35.375 1 66.25 272 VAL A C 1
ATOM 2211 O O . VAL A 1 272 ? 10.875 -52.438 -34.406 1 66.25 272 VAL A O 1
ATOM 2214 N N . ARG A 1 273 ? 10.273 -53.344 -36.344 1 65.75 273 ARG A N 1
ATOM 2215 C CA . ARG A 1 273 ? 8.922 -52.781 -36.312 1 65.75 273 ARG A CA 1
ATOM 2216 C C . ARG A 1 273 ? 7.875 -53.875 -36.344 1 65.75 273 ARG A C 1
ATOM 2218 O O . ARG A 1 273 ? 8.023 -54.875 -37.062 1 65.75 273 ARG A O 1
ATOM 2225 N N . PHE A 1 274 ? 6.965 -53.75 -35.312 1 66.19 274 PHE A N 1
ATOM 2226 C CA . PHE A 1 274 ? 5.84 -54.688 -35.312 1 66.19 274 PHE A CA 1
ATOM 2227 C C . PHE A 1 274 ? 4.625 -54.062 -36 1 66.19 274 PHE A C 1
ATOM 2229 O O . PHE A 1 274 ? 4.352 -52.875 -35.844 1 66.19 274 PHE A O 1
ATOM 2236 N N . SER A 1 275 ? 3.965 -54.875 -36.75 1 68.31 275 SER A N 1
ATOM 2237 C CA . SER A 1 275 ? 2.723 -54.438 -37.375 1 68.31 275 SER A CA 1
ATOM 2238 C C . SER A 1 275 ? 1.555 -54.531 -36.406 1 68.31 275 SER A C 1
ATOM 2240 O O . SER A 1 275 ? 1.219 -55.625 -35.938 1 68.31 275 SER A O 1
ATOM 2242 N N . LEU A 1 276 ? 1.044 -53.531 -35.906 1 74.31 276 LEU A N 1
ATOM 2243 C CA . LEU A 1 276 ? -0.067 -53.531 -34.969 1 74.31 276 LEU A CA 1
ATOM 2244 C C . LEU A 1 276 ? -1.344 -53.031 -35.625 1 74.31 276 LEU A C 1
ATOM 2246 O O . LEU A 1 276 ? -1.287 -52.25 -36.594 1 74.31 276 LEU A O 1
ATOM 2250 N N . PRO A 1 277 ? -2.391 -53.531 -35.125 1 69.44 277 PRO A N 1
ATOM 2251 C CA . PRO A 1 277 ? -3.652 -53.031 -35.688 1 69.44 277 PRO A CA 1
ATOM 2252 C C . PRO A 1 277 ? -3.875 -51.562 -35.438 1 69.44 277 PRO A C 1
ATOM 2254 O O . PRO A 1 277 ? -3.398 -51.031 -34.438 1 69.44 277 PRO A O 1
ATOM 2257 N N . LYS A 1 278 ? -4.43 -50.812 -36.438 1 62.03 278 LYS A N 1
ATOM 2258 C CA . LYS A 1 278 ? -4.707 -49.375 -36.312 1 62.03 278 LYS A CA 1
ATOM 2259 C C . LYS A 1 278 ? -5.973 -49.125 -35.5 1 62.03 278 LYS A C 1
ATOM 2261 O O . LYS A 1 278 ? -6.988 -49.812 -35.719 1 62.03 278 LYS A O 1
ATOM 2266 N N . SER A 1 279 ? -5.719 -48.688 -34.281 1 60.19 279 SER A N 1
ATOM 2267 C CA . SER A 1 279 ? -6.91 -48.25 -33.562 1 60.19 279 SER A CA 1
ATOM 2268 C C . SER A 1 279 ? -7.477 -46.969 -34.125 1 60.19 279 SER A C 1
ATOM 2270 O O . SER A 1 279 ? -6.727 -46.031 -34.469 1 60.19 279 SER A O 1
ATOM 2272 N N . GLU A 1 280 ? -8.578 -47 -34.781 1 52.41 280 GLU A N 1
ATOM 2273 C CA . GLU A 1 280 ? -9.188 -45.781 -35.344 1 52.41 280 GLU A CA 1
ATOM 2274 C C . GLU A 1 280 ? -9.789 -44.906 -34.219 1 52.41 280 GLU A C 1
ATOM 2276 O O . GLU A 1 280 ? -10.555 -45.406 -33.406 1 52.41 280 GLU A O 1
ATOM 2281 N N . PHE A 1 281 ? -8.961 -44 -33.688 1 57.03 281 PHE A N 1
ATOM 2282 C CA . PHE A 1 281 ? -9.719 -43.062 -32.875 1 57.03 281 PHE A CA 1
ATOM 2283 C C . PHE A 1 281 ? -10.938 -42.531 -33.625 1 57.03 281 PHE A C 1
ATOM 2285 O O . PHE A 1 281 ? -11.047 -42.75 -34.844 1 57.03 281 PHE A O 1
ATOM 2292 N N . GLY A 1 282 ? -11.758 -41.906 -32.844 1 60.5 282 GLY A N 1
ATOM 2293 C CA . GLY A 1 282 ? -13.109 -41.5 -33.188 1 60.5 282 GLY A CA 1
ATOM 2294 C C . GLY A 1 282 ? -13.148 -40.531 -34.344 1 60.5 282 GLY A C 1
ATOM 2295 O O . GLY A 1 282 ? -12.125 -39.938 -34.719 1 60.5 282 GLY A O 1
ATOM 2296 N N . LYS A 1 283 ? -14.234 -40.438 -34.938 1 69.12 283 LYS A N 1
ATOM 2297 C CA . LYS A 1 283 ? -14.695 -39.906 -36.219 1 69.12 283 LYS A CA 1
ATOM 2298 C C . LYS A 1 283 ? -14.664 -38.406 -36.219 1 69.12 283 LYS A C 1
ATOM 2300 O O . LYS A 1 283 ? -14.344 -37.781 -37.25 1 69.12 283 LYS A O 1
ATOM 2305 N N . LYS A 1 284 ? -14.609 -37.656 -34.969 1 90.69 284 LYS A N 1
ATOM 2306 C CA . LYS A 1 284 ? -14.672 -36.188 -35.062 1 90.69 284 LYS A CA 1
ATOM 2307 C C . LYS A 1 284 ? -13.352 -35.562 -34.656 1 90.69 284 LYS A C 1
ATOM 2309 O O . LYS A 1 284 ? -12.719 -35.969 -33.688 1 90.69 284 LYS A O 1
ATOM 2314 N N . LYS A 1 285 ? -12.945 -34.562 -35.375 1 93.44 285 LYS A N 1
ATOM 2315 C CA . LYS A 1 285 ? -11.719 -33.812 -35.156 1 93.44 285 LYS A CA 1
ATOM 2316 C C . LYS A 1 285 ? -11.984 -32.531 -34.375 1 93.44 285 LYS A C 1
ATOM 2318 O O . LYS A 1 285 ? -12.82 -31.703 -34.75 1 93.44 285 LYS A O 1
ATOM 2323 N N . ILE A 1 286 ? -11.32 -32.406 -33.25 1 94.38 286 ILE A N 1
ATOM 2324 C CA . ILE A 1 286 ? -11.43 -31.219 -32.406 1 94.38 286 ILE A CA 1
ATOM 2325 C C . ILE A 1 286 ? -10.094 -30.484 -32.406 1 94.38 286 ILE A C 1
ATOM 2327 O O . ILE A 1 286 ? -9.039 -31.094 -32.25 1 94.38 286 ILE A O 1
ATOM 2331 N N . HIS A 1 287 ? -10.164 -29.188 -32.625 1 93.44 287 HIS A N 1
ATOM 2332 C CA . HIS A 1 287 ? -8.961 -28.359 -32.531 1 93.44 287 HIS A CA 1
ATOM 2333 C C . HIS A 1 287 ? -9.031 -27.438 -31.328 1 93.44 287 HIS A C 1
ATOM 2335 O O . HIS A 1 287 ? -10.016 -26.703 -31.156 1 93.44 287 HIS A O 1
ATOM 2341 N N . ILE A 1 288 ? -7.988 -27.484 -30.484 1 93.5 288 ILE A N 1
ATOM 2342 C CA . ILE A 1 288 ? -7.898 -26.609 -29.328 1 93.5 288 ILE A CA 1
ATOM 2343 C C . ILE A 1 288 ? -6.883 -25.5 -29.609 1 93.5 288 ILE A C 1
ATOM 2345 O O . ILE A 1 288 ? -5.707 -25.781 -29.875 1 93.5 288 ILE A O 1
ATOM 2349 N N . GLN A 1 289 ? -7.332 -24.297 -29.578 1 91.38 289 GLN A N 1
ATOM 2350 C CA . GLN A 1 289 ? -6.43 -23.156 -29.609 1 91.38 289 GLN A CA 1
ATOM 2351 C C . GLN A 1 289 ? -6.215 -22.578 -28.219 1 91.38 289 GLN A C 1
ATOM 2353 O O . GLN A 1 289 ? -7.176 -22.219 -27.531 1 91.38 289 GLN A O 1
ATOM 2358 N N . TYR A 1 290 ? -4.984 -22.531 -27.797 1 91 290 TYR A N 1
ATOM 2359 C CA . TYR A 1 290 ? -4.691 -22 -26.469 1 91 290 TYR A CA 1
ATOM 2360 C C . TYR A 1 290 ? -3.811 -20.766 -26.547 1 91 290 TYR A C 1
ATOM 2362 O O . TYR A 1 290 ? -3.115 -20.562 -27.547 1 91 290 TYR A O 1
ATOM 2370 N N . GLY A 1 291 ? -3.879 -19.969 -25.531 1 87.38 291 GLY A N 1
ATOM 2371 C CA . GLY A 1 291 ? -3.076 -18.766 -25.5 1 87.38 291 GLY A CA 1
ATOM 2372 C C . GLY A 1 291 ? -1.594 -19.031 -25.328 1 87.38 291 GLY A C 1
ATOM 2373 O O . GLY A 1 291 ? -1.199 -19.922 -24.578 1 87.38 291 GLY A O 1
ATOM 2374 N N . ASP A 1 292 ? -0.813 -18.219 -25.938 1 83.94 292 ASP A N 1
ATOM 2375 C CA . ASP A 1 292 ? 0.64 -18.344 -25.875 1 83.94 292 ASP A CA 1
ATOM 2376 C C . ASP A 1 292 ? 1.131 -18.219 -24.438 1 83.94 292 ASP A C 1
ATOM 2378 O O . ASP A 1 292 ? 0.913 -17.203 -23.781 1 83.94 292 ASP A O 1
ATOM 2382 N N . PRO A 1 293 ? 1.814 -19.266 -23.969 1 80.12 293 PRO A N 1
ATOM 2383 C CA . PRO A 1 293 ? 2.252 -19.25 -22.578 1 80.12 293 PRO A CA 1
ATOM 2384 C C . PRO A 1 293 ? 3.154 -18.062 -22.234 1 80.12 293 PRO A C 1
ATOM 2386 O O . PRO A 1 293 ? 3.133 -17.578 -21.109 1 80.12 293 PRO A O 1
ATOM 2389 N N . LYS A 1 294 ? 3.975 -17.641 -23.094 1 76.19 294 LYS A N 1
ATOM 2390 C CA . LYS A 1 294 ? 4.871 -16.5 -22.859 1 76.19 294 LYS A CA 1
ATOM 2391 C C . LYS A 1 294 ? 4.086 -15.211 -22.672 1 76.19 294 LYS A C 1
ATOM 2393 O O . LYS A 1 294 ? 4.5 -14.336 -21.906 1 76.19 294 LYS A O 1
ATOM 2398 N N . GLN A 1 295 ? 3.01 -15.164 -23.297 1 75.5 295 GLN A N 1
ATOM 2399 C CA . GLN A 1 295 ? 2.229 -13.938 -23.266 1 75.5 295 GLN A CA 1
ATOM 2400 C C . GLN A 1 295 ? 1.167 -13.969 -22.172 1 75.5 295 GLN A C 1
ATOM 2402 O O . GLN A 1 295 ? 0.886 -12.953 -21.547 1 75.5 295 GLN A O 1
ATOM 2407 N N . PHE A 1 296 ? 0.618 -15.141 -22 1 73.81 296 PHE A N 1
ATOM 2408 C CA . PHE A 1 296 ? -0.581 -15.172 -21.172 1 73.81 296 PHE A CA 1
ATOM 2409 C C . PHE A 1 296 ? -0.379 -16.078 -19.969 1 73.81 296 PHE A C 1
ATOM 2411 O O . PHE A 1 296 ? -1.259 -16.188 -19.109 1 73.81 296 PHE A O 1
ATOM 2418 N N . GLY A 1 297 ? 0.727 -16.703 -19.938 1 74.06 297 GLY A N 1
ATOM 2419 C CA . GLY A 1 297 ? 0.964 -17.641 -18.844 1 74.06 297 GLY A CA 1
ATOM 2420 C C . GLY A 1 297 ? 0.793 -19.078 -19.266 1 74.06 297 GLY A C 1
ATOM 2421 O O . GLY A 1 297 ? 0.066 -19.375 -20.219 1 74.06 297 GLY A O 1
ATOM 2422 N N . SER A 1 298 ? 1.343 -20 -18.469 1 79.19 298 SER A N 1
ATOM 2423 C CA . SER A 1 298 ? 1.381 -21.406 -18.844 1 79.19 298 SER A CA 1
ATOM 2424 C C . SER A 1 298 ? 0.097 -22.125 -18.422 1 79.19 298 SER A C 1
ATOM 2426 O O . SER A 1 298 ? -0.131 -23.281 -18.812 1 79.19 298 SER A O 1
ATOM 2428 N N . GLY A 1 299 ? -0.733 -21.469 -17.797 1 84.25 299 GLY A N 1
ATOM 2429 C CA . GLY A 1 299 ? -1.958 -22.094 -17.328 1 84.25 299 GLY A CA 1
ATOM 2430 C C . GLY A 1 299 ? -2.873 -22.547 -18.453 1 84.25 299 GLY A C 1
ATOM 2431 O O . GLY A 1 299 ? -3.484 -23.609 -18.359 1 84.25 299 GLY A O 1
ATOM 2432 N N . HIS A 1 300 ? -2.918 -21.75 -19.484 1 87.38 300 HIS A N 1
ATOM 2433 C CA . HIS A 1 300 ? -3.734 -22.109 -20.641 1 87.38 300 HIS A CA 1
ATOM 2434 C C . HIS A 1 300 ? -3.223 -23.391 -21.297 1 87.38 300 HIS A C 1
ATOM 2436 O O . HIS A 1 300 ? -4.004 -24.297 -21.594 1 87.38 300 HIS A O 1
ATOM 2442 N N . PHE A 1 301 ? -2.004 -23.344 -21.5 1 89.81 301 PHE A N 1
ATOM 2443 C CA . PHE A 1 301 ? -1.366 -24.5 -22.125 1 89.81 301 PHE A CA 1
ATOM 2444 C C . PHE A 1 301 ? -1.571 -25.75 -21.281 1 89.81 301 PHE A C 1
ATOM 2446 O O . PHE A 1 301 ? -1.959 -26.797 -21.797 1 89.81 301 PHE A O 1
ATOM 2453 N N . ASP A 1 302 ? -1.4 -25.672 -20 1 90.38 302 ASP A N 1
ATOM 2454 C CA . ASP A 1 302 ? -1.47 -26.828 -19.094 1 90.38 302 ASP A CA 1
ATOM 2455 C C . ASP A 1 302 ? -2.883 -27.406 -19.047 1 90.38 302 ASP A C 1
ATOM 2457 O O . ASP A 1 302 ? -3.07 -28.609 -19.203 1 90.38 302 ASP A O 1
ATOM 2461 N N . ARG A 1 303 ? -3.789 -26.609 -18.828 1 91.88 303 ARG A N 1
ATOM 2462 C CA . ARG A 1 303 ? -5.156 -27.109 -18.719 1 91.88 303 ARG A CA 1
ATOM 2463 C C . ARG A 1 303 ? -5.652 -27.641 -20.062 1 91.88 303 ARG A C 1
ATOM 2465 O O . ARG A 1 303 ? -6.434 -28.594 -20.094 1 91.88 303 ARG A O 1
ATOM 2472 N N . CYS A 1 304 ? -5.215 -27.047 -21.156 1 94.06 304 CYS A N 1
ATOM 2473 C CA . CYS A 1 304 ? -5.637 -27.516 -22.469 1 94.06 304 CYS A CA 1
ATOM 2474 C C . CYS A 1 304 ? -5.02 -28.875 -22.781 1 94.06 304 CYS A C 1
ATOM 2476 O O . CYS A 1 304 ? -5.621 -29.688 -23.484 1 94.06 304 CYS A O 1
ATOM 2478 N N . GLN A 1 305 ? -3.824 -29.109 -22.266 1 95.19 305 GLN A N 1
ATOM 2479 C CA . GLN A 1 305 ? -3.242 -30.438 -22.422 1 95.19 305 GLN A CA 1
ATOM 2480 C C . GLN A 1 305 ? -4.098 -31.5 -21.734 1 95.19 305 GLN A C 1
ATOM 2482 O O . GLN A 1 305 ? -4.379 -32.562 -22.312 1 95.19 305 GLN A O 1
ATOM 2487 N N . SER A 1 306 ? -4.445 -31.172 -20.562 1 95.19 306 SER A N 1
ATOM 2488 C CA . SER A 1 306 ? -5.301 -32.094 -19.828 1 95.19 306 SER A CA 1
ATOM 2489 C C . SER A 1 306 ? -6.633 -32.312 -20.531 1 95.19 306 SER A C 1
ATOM 2491 O O . SER A 1 306 ? -7.129 -33.438 -20.609 1 95.19 306 SER A O 1
ATOM 2493 N N . LEU A 1 307 ? -7.152 -31.219 -21 1 95.56 307 LEU A N 1
ATOM 2494 C CA . LEU A 1 307 ? -8.406 -31.328 -21.75 1 95.56 307 LEU A CA 1
ATOM 2495 C C . LEU A 1 307 ? -8.242 -32.188 -22.984 1 95.56 307 LEU A C 1
ATOM 2497 O O . LEU A 1 307 ? -9.109 -33 -23.312 1 95.56 307 LEU A O 1
ATOM 2501 N N . SER A 1 308 ? -7.18 -31.969 -23.688 1 96.25 308 SER A N 1
ATOM 2502 C CA . SER A 1 308 ? -6.879 -32.75 -24.875 1 96.25 308 SER A CA 1
ATOM 2503 C C . SER A 1 308 ? -6.867 -34.25 -24.562 1 96.25 308 SER A C 1
ATOM 2505 O O . SER A 1 308 ? -7.445 -35.062 -25.297 1 96.25 308 SER A O 1
ATOM 2507 N N . ILE A 1 309 ? -6.246 -34.625 -23.484 1 96 309 ILE A N 1
ATOM 2508 C CA . ILE A 1 309 ? -6.16 -36.031 -23.078 1 96 309 ILE A CA 1
ATOM 2509 C C . ILE A 1 309 ? -7.559 -36.562 -22.812 1 96 309 ILE A C 1
ATOM 2511 O O . ILE A 1 309 ? -7.91 -37.656 -23.281 1 96 309 ILE A O 1
ATOM 2515 N N . GLU A 1 310 ? -8.312 -35.844 -22.078 1 94.88 310 GLU A N 1
ATOM 2516 C CA . GLU A 1 310 ? -9.664 -36.281 -21.766 1 94.88 310 GLU A CA 1
ATOM 2517 C C . GLU A 1 310 ? -10.5 -36.469 -23.031 1 94.88 310 GLU A C 1
ATOM 2519 O O . GLU A 1 310 ? -11.242 -37.438 -23.156 1 94.88 310 GLU A O 1
ATOM 2524 N N . LEU A 1 311 ? -10.375 -35.531 -23.938 1 95.12 311 LEU A N 1
ATOM 2525 C CA . LEU A 1 311 ? -11.117 -35.625 -25.188 1 95.12 311 LEU A CA 1
ATOM 2526 C C . LEU A 1 311 ? -10.688 -36.844 -26 1 95.12 311 LEU A C 1
ATOM 2528 O O . LEU A 1 311 ? -11.531 -37.531 -26.562 1 95.12 311 LEU A O 1
ATOM 2532 N N . GLN A 1 312 ? -9.422 -37.125 -26.094 1 94.25 312 GLN A N 1
ATOM 2533 C CA . GLN A 1 312 ? -8.93 -38.281 -26.812 1 94.25 312 GLN A CA 1
ATOM 2534 C C . GLN A 1 312 ? -9.453 -39.562 -26.188 1 94.25 312 GLN A C 1
ATOM 2536 O O . GLN A 1 312 ? -9.859 -40.5 -26.906 1 94.25 312 GLN A O 1
ATOM 2541 N N . MET A 1 313 ? -9.445 -39.594 -24.906 1 93.25 313 MET A N 1
ATOM 2542 C CA . MET A 1 313 ? -9.93 -40.75 -24.188 1 93.25 313 MET A CA 1
ATOM 2543 C C . MET A 1 313 ? -11.422 -40.969 -24.438 1 93.25 313 MET A C 1
ATOM 2545 O O . MET A 1 313 ? -11.93 -42.094 -24.281 1 93.25 313 MET A O 1
ATOM 2549 N N . ASN A 1 314 ? -12.078 -39.906 -24.797 1 91.5 314 ASN A N 1
ATOM 2550 C CA . ASN A 1 314 ? -13.5 -40 -25.109 1 91.5 314 ASN A CA 1
ATOM 2551 C C . ASN A 1 314 ? -13.727 -40.219 -26.609 1 91.5 314 ASN A C 1
ATOM 2553 O O . ASN A 1 314 ? -14.852 -40.062 -27.094 1 91.5 314 ASN A O 1
ATOM 2557 N N . GLY A 1 315 ? -12.68 -40.406 -27.344 1 90 315 GLY A N 1
ATOM 2558 C CA . GLY A 1 315 ? -12.812 -40.875 -28.719 1 90 315 GLY A CA 1
ATOM 2559 C C . GLY A 1 315 ? -12.625 -39.781 -29.734 1 90 315 GLY A C 1
ATOM 2560 O O . GLY A 1 315 ? -12.852 -40 -30.938 1 90 315 GLY A O 1
ATOM 2561 N N . TYR A 1 316 ? -12.195 -38.656 -29.375 1 93.06 316 TYR A N 1
ATOM 2562 C CA . TYR A 1 316 ? -12 -37.562 -30.328 1 93.06 316 TYR A CA 1
ATOM 2563 C C . TYR A 1 316 ? -10.555 -37.531 -30.812 1 93.06 316 TYR A C 1
ATOM 2565 O O . TYR A 1 316 ? -9.633 -37.938 -30.094 1 93.06 316 TYR A O 1
ATOM 2573 N N . SER A 1 317 ? -10.422 -37.156 -32.062 1 92.12 317 SER A N 1
ATOM 2574 C CA . SER A 1 317 ? -9.102 -36.781 -32.562 1 92.12 317 SER A CA 1
ATOM 2575 C C . SER A 1 317 ? -8.797 -35.312 -32.25 1 92.12 317 SER A C 1
ATOM 2577 O O . SER A 1 317 ? -9.531 -34.406 -32.688 1 92.12 317 SER A O 1
ATOM 2579 N N . VAL A 1 318 ? -7.715 -35.094 -31.531 1 93.75 318 VAL A N 1
ATOM 2580 C CA . VAL A 1 318 ? -7.535 -33.75 -31 1 93.75 318 VAL A CA 1
ATOM 2581 C C . VAL A 1 318 ? -6.199 -33.188 -31.469 1 93.75 318 VAL A C 1
ATOM 2583 O O . VAL A 1 318 ? -5.191 -33.875 -31.5 1 93.75 318 VAL A O 1
ATOM 2586 N N . SER A 1 319 ? -6.219 -31.953 -31.906 1 91.94 319 SER A N 1
ATOM 2587 C CA . SER A 1 319 ? -5.016 -31.188 -32.188 1 91.94 319 SER A CA 1
ATOM 2588 C C . SER A 1 319 ? -4.988 -29.891 -31.359 1 91.94 319 SER A C 1
ATOM 2590 O O . SER A 1 319 ? -6.035 -29.375 -30.969 1 91.94 319 SER A O 1
ATOM 2592 N N . MET A 1 320 ? -3.814 -29.469 -31.047 1 92.12 320 MET A N 1
ATOM 2593 C CA . MET A 1 320 ? -3.678 -28.25 -30.25 1 92.12 320 MET A CA 1
ATOM 2594 C C . MET A 1 320 ? -2.602 -27.328 -30.844 1 92.12 320 MET A C 1
ATOM 2596 O O . MET A 1 320 ? -1.553 -27.812 -31.281 1 92.12 320 MET A O 1
ATOM 2600 N N . ASP A 1 321 ? -2.896 -26.031 -30.781 1 89 321 ASP A N 1
ATOM 2601 C CA . ASP A 1 321 ? -1.934 -25.031 -31.266 1 89 321 ASP A CA 1
ATOM 2602 C C . ASP A 1 321 ? -2.24 -23.656 -30.688 1 89 321 ASP A C 1
ATOM 2604 O O . ASP A 1 321 ? -3.328 -23.422 -30.156 1 89 321 ASP A O 1
ATOM 2608 N N . THR A 1 322 ? -1.228 -22.734 -30.719 1 89.12 322 THR A N 1
ATOM 2609 C CA . THR A 1 322 ? -1.449 -21.344 -30.312 1 89.12 322 THR A CA 1
ATOM 2610 C C . THR A 1 322 ? -2.102 -20.547 -31.422 1 89.12 322 THR A C 1
ATOM 2612 O O . THR A 1 322 ? -2.637 -19.469 -31.188 1 89.12 322 THR A O 1
ATOM 2615 N N . LYS A 1 323 ? -2.023 -21.109 -32.594 1 85.44 323 LYS A N 1
ATOM 2616 C CA . LYS A 1 323 ? -2.607 -20.453 -33.781 1 85.44 323 LYS A CA 1
ATOM 2617 C C . LYS A 1 323 ? -3.828 -21.219 -34.281 1 85.44 323 LYS A C 1
ATOM 2619 O O . LYS A 1 323 ? -3.885 -22.453 -34.156 1 85.44 323 LYS A O 1
ATOM 2624 N N . TYR A 1 324 ? -4.68 -20.484 -34.781 1 82.81 324 TYR A N 1
ATOM 2625 C CA . TYR A 1 324 ? -5.883 -21.094 -35.375 1 82.81 324 TYR A CA 1
ATOM 2626 C C . TYR A 1 324 ? -5.547 -21.922 -36.594 1 82.81 324 TYR A C 1
ATOM 2628 O O . TYR A 1 324 ? -4.789 -21.469 -37.469 1 82.81 324 TYR A O 1
ATOM 2636 N N . GLN A 1 325 ? -6 -23.188 -36.625 1 81.44 325 GLN A N 1
ATOM 2637 C CA . GLN A 1 325 ? -5.887 -24.062 -37.781 1 81.44 325 GLN A CA 1
ATOM 2638 C C . GLN A 1 325 ? -7.258 -24.562 -38.25 1 81.44 325 GLN A C 1
ATOM 2640 O O . GLN A 1 325 ? -7.941 -25.281 -37.5 1 81.44 325 GLN A O 1
ATOM 2645 N N . PRO A 1 326 ? -7.621 -24.172 -39.438 1 84.06 326 PRO A N 1
ATOM 2646 C CA . PRO A 1 326 ? -8.938 -24.609 -39.906 1 84.06 326 PRO A CA 1
ATOM 2647 C C . PRO A 1 326 ? -8.977 -26.109 -40.219 1 84.06 326 PRO A C 1
ATOM 2649 O O . PRO A 1 326 ? -7.926 -26.766 -40.281 1 84.06 326 PRO A O 1
ATOM 2652 N N . GLY A 1 327 ? -10.25 -26.688 -40.375 1 85.25 327 GLY A N 1
ATOM 2653 C CA . GLY A 1 327 ? -10.375 -28.047 -40.875 1 85.25 327 GLY A CA 1
ATOM 2654 C C . GLY A 1 327 ? -10.906 -29.016 -39.844 1 85.25 327 GLY A C 1
ATOM 2655 O O . GLY A 1 327 ? -11.219 -30.172 -40.156 1 85.25 327 GLY A O 1
ATOM 2656 N N . ALA A 1 328 ? -11.055 -28.625 -38.562 1 91.38 328 ALA A N 1
ATOM 2657 C CA . ALA A 1 328 ? -11.609 -29.5 -37.531 1 91.38 328 ALA A CA 1
ATOM 2658 C C . ALA A 1 328 ? -13.133 -29.422 -37.531 1 91.38 328 ALA A C 1
ATOM 2660 O O . ALA A 1 328 ? -13.727 -28.516 -38.125 1 91.38 328 ALA A O 1
ATOM 2661 N N . ASP A 1 329 ? -13.711 -30.375 -37 1 93.5 329 ASP A N 1
ATOM 2662 C CA . ASP A 1 329 ? -15.172 -30.406 -36.875 1 93.5 329 ASP A CA 1
ATOM 2663 C C . ASP A 1 329 ? -15.656 -29.406 -35.844 1 93.5 329 ASP A C 1
ATOM 2665 O O . ASP A 1 329 ? -16.781 -28.906 -35.938 1 93.5 329 ASP A O 1
ATOM 2669 N N . ALA A 1 330 ? -14.875 -29.141 -34.875 1 93.69 330 ALA A N 1
ATOM 2670 C CA . ALA A 1 330 ? -15.18 -28.188 -33.812 1 93.69 330 ALA A CA 1
ATOM 2671 C C . ALA A 1 330 ? -13.906 -27.562 -33.25 1 93.69 330 ALA A C 1
ATOM 2673 O O . ALA A 1 330 ? -12.82 -28.141 -33.344 1 93.69 330 ALA A O 1
ATOM 2674 N N . PHE A 1 331 ? -14.109 -26.344 -32.688 1 92.81 331 PHE A N 1
ATOM 2675 C CA . PHE A 1 331 ? -12.977 -25.594 -32.156 1 92.81 331 PHE A CA 1
ATOM 2676 C C . PHE A 1 331 ? -13.211 -25.172 -30.719 1 92.81 331 PHE A C 1
ATOM 2678 O O . PHE A 1 331 ? -14.312 -24.734 -30.375 1 92.81 331 PHE A O 1
ATOM 2685 N N . LEU A 1 332 ? -12.234 -25.422 -29.906 1 93.06 332 LEU A N 1
ATOM 2686 C CA . LEU A 1 332 ? -12.203 -24.906 -28.547 1 93.06 332 LEU A CA 1
ATOM 2687 C C . LEU A 1 332 ? -11.172 -23.797 -28.406 1 93.06 332 LEU A C 1
ATOM 2689 O O . LEU A 1 332 ? -9.977 -24.016 -28.641 1 93.06 332 LEU A O 1
ATOM 2693 N N . LEU A 1 333 ? -11.609 -22.656 -27.969 1 91.44 333 LEU A N 1
ATOM 2694 C CA . LEU A 1 333 ? -10.727 -21.5 -27.906 1 91.44 333 LEU A CA 1
ATOM 2695 C C . LEU A 1 333 ? -10.469 -21.078 -26.469 1 91.44 333 LEU A C 1
ATOM 2697 O O . LEU A 1 333 ? -11.336 -20.469 -25.828 1 91.44 333 LEU A O 1
ATOM 2701 N N . ASP A 1 334 ? -9.344 -21.375 -25.969 1 91.12 334 ASP A N 1
ATOM 2702 C CA . ASP A 1 334 ? -8.852 -20.859 -24.688 1 91.12 334 ASP A CA 1
ATOM 2703 C C . ASP A 1 334 ? -7.805 -19.781 -24.891 1 91.12 334 ASP A C 1
ATOM 2705 O O . ASP A 1 334 ? -6.664 -19.906 -24.453 1 91.12 334 ASP A O 1
ATOM 2709 N N . ALA A 1 335 ? -8.219 -18.797 -25.703 1 82.5 335 ALA A N 1
ATOM 2710 C CA . ALA A 1 335 ? -7.355 -17.688 -26.109 1 82.5 335 ALA A CA 1
ATOM 2711 C C . ALA A 1 335 ? -8.156 -16.406 -26.297 1 82.5 335 ALA A C 1
ATOM 2713 O O . ALA A 1 335 ? -9.391 -16.422 -26.234 1 82.5 335 ALA A O 1
ATOM 2714 N N . ARG A 1 336 ? -7.473 -15.32 -26.312 1 71.62 336 ARG A N 1
ATOM 2715 C CA . ARG A 1 336 ? -8.125 -14.031 -26.484 1 71.62 336 ARG A CA 1
ATOM 2716 C C . ARG A 1 336 ? -8.312 -13.711 -27.969 1 71.62 336 ARG A C 1
ATOM 2718 O O . ARG A 1 336 ? -8.992 -12.742 -28.312 1 71.62 336 ARG A O 1
ATOM 2725 N N . GLU A 1 337 ? -7.789 -14.578 -28.797 1 66.94 337 GLU A N 1
ATOM 2726 C CA . GLU A 1 337 ? -7.785 -14.32 -30.234 1 66.94 337 GLU A CA 1
ATOM 2727 C C . GLU A 1 337 ? -9.156 -14.586 -30.844 1 66.94 337 GLU A C 1
ATOM 2729 O O . GLU A 1 337 ? -9.961 -15.328 -30.281 1 66.94 337 GLU A O 1
ATOM 2734 N N . THR A 1 338 ? -9.383 -13.914 -31.938 1 64.69 338 THR A N 1
ATOM 2735 C CA . THR A 1 338 ? -10.664 -14.016 -32.625 1 64.69 338 THR A CA 1
ATOM 2736 C C . THR A 1 338 ? -10.641 -15.172 -33.625 1 64.69 338 THR A C 1
ATOM 2738 O O . THR A 1 338 ? -9.617 -15.422 -34.281 1 64.69 338 THR A O 1
ATOM 2741 N N . VAL A 1 339 ? -11.594 -16.078 -33.531 1 67.56 339 VAL A N 1
ATOM 2742 C CA . VAL A 1 339 ? -11.781 -17.141 -34.5 1 67.56 339 VAL A CA 1
ATOM 2743 C C . VAL A 1 339 ? -12.883 -16.766 -35.5 1 67.56 339 VAL A C 1
ATOM 2745 O O . VAL A 1 339 ? -13.789 -15.992 -35.156 1 67.56 339 VAL A O 1
ATOM 2748 N N . PRO A 1 340 ? -12.727 -17.312 -36.75 1 66.69 340 PRO A N 1
ATOM 2749 C CA . PRO A 1 340 ? -13.742 -17.031 -37.75 1 66.69 340 PRO A CA 1
ATOM 2750 C C . PRO A 1 340 ? -15.164 -17.328 -37.281 1 66.69 340 PRO A C 1
ATOM 2752 O O . PRO A 1 340 ? -15.375 -18.312 -36.562 1 66.69 340 PRO A O 1
ATOM 2755 N N . GLU A 1 341 ? -16.141 -16.562 -37.688 1 67.25 341 GLU A N 1
ATOM 2756 C CA . GLU A 1 341 ? -17.516 -16.609 -37.219 1 67.25 341 GLU A CA 1
ATOM 2757 C C . GLU A 1 341 ? -18.219 -17.875 -37.688 1 67.25 341 GLU A C 1
ATOM 2759 O O . GLU A 1 341 ? -19.141 -18.359 -37.031 1 67.25 341 GLU A O 1
ATOM 2764 N N . ASP A 1 342 ? -17.781 -18.484 -38.781 1 68 342 ASP A N 1
ATOM 2765 C CA . ASP A 1 342 ? -18.5 -19.594 -39.375 1 68 342 ASP A CA 1
ATOM 2766 C C . ASP A 1 342 ? -18.078 -20.922 -38.75 1 68 342 ASP A C 1
ATOM 2768 O O . ASP A 1 342 ? -18.641 -21.969 -39.062 1 68 342 ASP A O 1
ATOM 2772 N N . GLU A 1 343 ? -17.359 -20.922 -37.812 1 76.06 343 GLU A N 1
ATOM 2773 C CA . GLU A 1 343 ? -16.844 -22.172 -37.25 1 76.06 343 GLU A CA 1
ATOM 2774 C C . GLU A 1 343 ? -17.594 -22.562 -36 1 76.06 343 GLU A C 1
ATOM 2776 O O . GLU A 1 343 ? -18.172 -21.703 -35.312 1 76.06 343 GLU A O 1
ATOM 2781 N N . THR A 1 344 ? -17.781 -23.922 -35.844 1 90.06 344 THR A N 1
ATOM 2782 C CA . THR A 1 344 ? -18.312 -24.484 -34.594 1 90.06 344 THR A CA 1
ATOM 2783 C C . THR A 1 344 ? -17.328 -24.266 -33.438 1 90.06 344 THR A C 1
ATOM 2785 O O . THR A 1 344 ? -16.406 -25.062 -33.25 1 90.06 344 THR A O 1
ATOM 2788 N N . VAL A 1 345 ? -17.594 -23.156 -32.688 1 90.81 345 VAL A N 1
ATOM 2789 C CA . VAL A 1 345 ? -16.562 -22.703 -31.766 1 90.81 345 VAL A CA 1
ATOM 2790 C C . VAL A 1 345 ? -17.141 -22.672 -30.344 1 90.81 345 VAL A C 1
ATOM 2792 O O . VAL A 1 345 ? -18.281 -22.281 -30.141 1 90.81 345 VAL A O 1
ATOM 2795 N N . PHE A 1 346 ? -16.344 -23.219 -29.406 1 92.44 346 PHE A N 1
ATOM 2796 C CA . PHE A 1 346 ? -16.594 -23.078 -27.984 1 92.44 346 PHE A CA 1
ATOM 2797 C C . PHE A 1 346 ? -15.562 -22.156 -27.328 1 92.44 346 PHE A C 1
ATOM 2799 O O . PHE A 1 346 ? -14.359 -22.344 -27.516 1 92.44 346 PHE A O 1
ATOM 2806 N N . LEU A 1 347 ? -16.031 -21.172 -26.547 1 89.5 347 LEU A N 1
ATOM 2807 C CA . LEU A 1 347 ? -15.133 -20.188 -25.953 1 89.5 347 LEU A CA 1
ATOM 2808 C C . LEU A 1 347 ? -14.852 -20.5 -24.5 1 89.5 347 LEU A C 1
ATOM 2810 O O . LEU A 1 347 ? -15.773 -20.766 -23.719 1 89.5 347 LEU A O 1
ATOM 2814 N N . ILE A 1 348 ? -13.547 -20.453 -24.141 1 90.25 348 ILE A N 1
ATOM 2815 C CA . ILE A 1 348 ? -13.125 -20.703 -22.766 1 90.25 348 ILE A CA 1
ATOM 2816 C C . ILE A 1 348 ? -12.484 -19.438 -22.188 1 90.25 348 ILE A C 1
ATOM 2818 O O . ILE A 1 348 ? -11.5 -18.938 -22.734 1 90.25 348 ILE A O 1
ATOM 2822 N N . ASP A 1 349 ? -12.961 -18.922 -21.078 1 84.25 349 ASP A N 1
ATOM 2823 C CA . ASP A 1 349 ? -12.453 -17.75 -20.375 1 84.25 349 ASP A CA 1
ATOM 2824 C C . ASP A 1 349 ? -12.305 -16.547 -21.312 1 84.25 349 ASP A C 1
ATOM 2826 O O . ASP A 1 349 ? -11.289 -15.859 -21.297 1 84.25 349 ASP A O 1
ATOM 2830 N N . ASN A 1 350 ? -13.203 -16.406 -22.219 1 80.31 350 ASN A N 1
ATOM 2831 C CA . ASN A 1 350 ? -13.195 -15.328 -23.203 1 80.31 350 ASN A CA 1
ATOM 2832 C C . ASN A 1 350 ? -14.078 -14.164 -22.75 1 80.31 350 ASN A C 1
ATOM 2834 O O . ASN A 1 350 ? -15.289 -14.328 -22.594 1 80.31 350 ASN A O 1
ATOM 2838 N N . LEU A 1 351 ? -13.445 -13.062 -22.609 1 72.75 351 LEU A N 1
ATOM 2839 C CA . LEU A 1 351 ? -14.148 -11.914 -22.047 1 72.75 351 LEU A CA 1
ATOM 2840 C C . LEU A 1 351 ? -15.078 -11.281 -23.078 1 72.75 351 LEU A C 1
ATOM 2842 O O . LEU A 1 351 ? -15.953 -10.492 -22.719 1 72.75 351 LEU A O 1
ATOM 2846 N N . GLU A 1 352 ? -14.914 -11.555 -24.359 1 72.94 352 GLU A N 1
ATOM 2847 C CA . GLU A 1 352 ? -15.781 -11.039 -25.406 1 72.94 352 GLU A CA 1
ATOM 2848 C C . GLU A 1 352 ? -16.969 -11.969 -25.641 1 72.94 352 GLU A C 1
ATOM 2850 O O . GLU A 1 352 ? -17.625 -11.891 -26.688 1 72.94 352 GLU A O 1
ATOM 2855 N N . TYR A 1 353 ? -17.281 -12.82 -24.719 1 68.75 353 TYR A N 1
ATOM 2856 C CA . TYR A 1 353 ? -18.297 -13.859 -24.859 1 68.75 353 TYR A CA 1
ATOM 2857 C C . TYR A 1 353 ? -19.672 -13.242 -25.094 1 68.75 353 TYR A C 1
ATOM 2859 O O . TYR A 1 353 ? -20.531 -13.844 -25.75 1 68.75 353 TYR A O 1
ATOM 2867 N N . LYS A 1 354 ? -19.875 -12.094 -24.594 1 66.5 354 LYS A N 1
ATOM 2868 C CA . LYS A 1 354 ? -21.203 -11.469 -24.688 1 66.5 354 LYS A CA 1
ATOM 2869 C C . LYS A 1 354 ? -21.5 -11.047 -26.125 1 66.5 354 LYS A C 1
ATOM 2871 O O . LYS A 1 354 ? -22.656 -11.016 -26.547 1 66.5 354 LYS A O 1
ATOM 2876 N N . ASN A 1 355 ? -20.484 -10.859 -26.859 1 67 355 ASN A N 1
ATOM 2877 C CA . ASN A 1 355 ? -20.672 -10.367 -28.219 1 67 355 ASN A CA 1
ATOM 2878 C C . ASN A 1 355 ? -20.781 -11.516 -29.219 1 67 355 ASN A C 1
ATOM 2880 O O . ASN A 1 355 ? -20.953 -11.281 -30.422 1 67 355 ASN A O 1
ATOM 2884 N N . ARG A 1 356 ? -20.719 -12.719 -28.625 1 69.56 356 ARG A N 1
ATOM 2885 C CA . ARG A 1 356 ? -20.703 -13.859 -29.531 1 69.56 356 ARG A CA 1
ATOM 2886 C C . ARG A 1 356 ? -21.844 -14.82 -29.234 1 69.56 356 ARG A C 1
ATOM 2888 O O . ARG A 1 356 ? -22.359 -14.852 -28.109 1 69.56 356 ARG A O 1
ATOM 2895 N N . LYS A 1 357 ? -22.469 -15.484 -30.219 1 78.62 357 LYS A N 1
ATOM 2896 C CA . LYS A 1 357 ? -23.531 -16.484 -30.094 1 78.62 357 LYS A CA 1
ATOM 2897 C C . LYS A 1 357 ? -22.953 -17.859 -29.781 1 78.62 357 LYS A C 1
ATOM 2899 O O . LYS A 1 357 ? -23.688 -18.828 -29.641 1 78.62 357 LYS A O 1
ATOM 2904 N N . ASN A 1 358 ? -21.688 -17.906 -29.5 1 84.75 358 ASN A N 1
ATOM 2905 C CA . ASN A 1 358 ? -21.016 -19.172 -29.25 1 84.75 358 ASN A CA 1
ATOM 2906 C C . ASN A 1 358 ? -21.188 -19.641 -27.812 1 84.75 358 ASN A C 1
ATOM 2908 O O . ASN A 1 358 ? -21.375 -18.812 -26.922 1 84.75 358 ASN A O 1
ATOM 2912 N N . PRO A 1 359 ? -21.203 -20.984 -27.625 1 88.81 359 PRO A N 1
ATOM 2913 C CA . PRO A 1 359 ? -21.141 -21.453 -26.25 1 88.81 359 PRO A CA 1
ATOM 2914 C C . PRO A 1 359 ? -19.844 -21.078 -25.547 1 88.81 359 PRO A C 1
ATOM 2916 O O . PRO A 1 359 ? -18.812 -20.891 -26.203 1 88.81 359 PRO A O 1
ATOM 2919 N N . TYR A 1 360 ? -19.938 -20.922 -24.219 1 87.81 360 TYR A N 1
ATOM 2920 C CA . TYR A 1 360 ? -18.766 -20.469 -23.5 1 87.81 360 TYR A CA 1
ATOM 2921 C C . TYR A 1 360 ? -18.719 -21.078 -22.094 1 87.81 360 TYR A C 1
ATOM 2923 O O . TYR A 1 360 ? -19.719 -21.641 -21.625 1 87.81 360 TYR A O 1
ATOM 2931 N N . LEU A 1 361 ? -17.516 -21.031 -21.516 1 88.81 361 LEU A N 1
ATOM 2932 C CA . LEU A 1 361 ? -17.266 -21.516 -20.156 1 88.81 361 LEU A CA 1
ATOM 2933 C C . LEU A 1 361 ? -16.203 -20.656 -19.469 1 88.81 361 LEU A C 1
ATOM 2935 O O . LEU A 1 361 ? -15.195 -20.297 -20.094 1 88.81 361 LEU A O 1
ATOM 2939 N N . PHE A 1 362 ? -16.469 -20.312 -18.203 1 85.94 362 PHE A N 1
ATOM 2940 C CA . PHE A 1 362 ? -15.43 -19.688 -17.391 1 85.94 362 PHE A CA 1
ATOM 2941 C C . PHE A 1 362 ? -14.859 -20.672 -16.375 1 85.94 362 PHE A C 1
ATOM 2943 O O . PHE A 1 362 ? -15.594 -21.219 -15.547 1 85.94 362 PHE A O 1
ATOM 2950 N N . LEU A 1 363 ? -13.586 -20.859 -16.531 1 87.94 363 LEU A N 1
ATOM 2951 C CA . LEU A 1 363 ? -12.898 -21.781 -15.625 1 87.94 363 LEU A CA 1
ATOM 2952 C C . LEU A 1 363 ? -12.414 -21.062 -14.375 1 87.94 363 LEU A C 1
ATOM 2954 O O . LEU A 1 363 ? -12.078 -21.703 -13.375 1 87.94 363 LEU A O 1
ATOM 2958 N N . LEU A 1 364 ? -12.359 -19.781 -14.359 1 86.19 364 LEU A N 1
ATOM 2959 C CA . LEU A 1 364 ? -11.992 -18.938 -13.219 1 86.19 364 LEU A CA 1
ATOM 2960 C C . LEU A 1 364 ? -13.148 -18.047 -12.812 1 86.19 364 LEU A C 1
ATOM 2962 O O . LEU A 1 364 ? -13.93 -17.594 -13.664 1 86.19 364 LEU A O 1
ATOM 2966 N N . PRO A 1 365 ? -13.164 -17.75 -11.5 1 84.94 365 PRO A N 1
ATOM 2967 C CA . PRO A 1 365 ? -14.188 -16.797 -11.07 1 84.94 365 PRO A CA 1
ATOM 2968 C C . PRO A 1 365 ? -14.016 -15.422 -11.703 1 84.94 365 PRO A C 1
ATOM 2970 O O . PRO A 1 365 ? -12.891 -14.93 -11.812 1 84.94 365 PRO A O 1
ATOM 2973 N N . HIS A 1 366 ? -15.078 -14.914 -12.211 1 84.81 366 HIS A N 1
ATOM 2974 C CA . HIS A 1 366 ? -15.086 -13.602 -12.836 1 84.81 366 HIS A CA 1
ATOM 2975 C C . HIS A 1 366 ? -16.344 -12.82 -12.469 1 84.81 366 HIS A C 1
ATOM 2977 O O . HIS A 1 366 ? -17.438 -13.391 -12.383 1 84.81 366 HIS A O 1
ATOM 2983 N N . PRO A 1 367 ? -16.125 -11.516 -12.266 1 80.5 367 PRO A N 1
ATOM 2984 C CA . PRO A 1 367 ? -17.266 -10.703 -11.844 1 80.5 367 PRO A CA 1
ATOM 2985 C C . PRO A 1 367 ? -18.406 -10.703 -12.867 1 80.5 367 PRO A C 1
ATOM 2987 O O . PRO A 1 367 ? -19.562 -10.523 -12.508 1 80.5 367 PRO A O 1
ATOM 2990 N N . SER A 1 368 ? -18.094 -10.922 -14.094 1 75.88 368 SER A N 1
ATOM 2991 C CA . SER A 1 368 ? -19.094 -10.859 -15.164 1 75.88 368 SER A CA 1
ATOM 2992 C C . SER A 1 368 ? -19.938 -12.133 -15.211 1 75.88 368 SER A C 1
ATOM 2994 O O . SER A 1 368 ? -20.922 -12.203 -15.945 1 75.88 368 SER A O 1
ATOM 2996 N N . VAL A 1 369 ? -19.547 -13.117 -14.492 1 75.56 369 VAL A N 1
ATOM 2997 C CA . VAL A 1 369 ? -20.266 -14.391 -14.547 1 75.56 369 VAL A CA 1
ATOM 2998 C C . VAL A 1 369 ? -20.922 -14.68 -13.195 1 75.56 369 VAL A C 1
ATOM 3000 O O . VAL A 1 369 ? -20.25 -14.664 -12.164 1 75.56 369 VAL A O 1
ATOM 3003 N N . GLU A 1 370 ? -22.141 -14.836 -13.156 1 76 370 GLU A N 1
ATOM 3004 C CA . GLU A 1 370 ? -22.891 -15.164 -11.938 1 76 370 GLU A CA 1
ATOM 3005 C C . GLU A 1 370 ? -22.672 -16.625 -11.539 1 76 370 GLU A C 1
ATOM 3007 O O . GLU A 1 370 ? -22.625 -17.5 -12.391 1 76 370 GLU A O 1
ATOM 3012 N N . TRP A 1 371 ? -22.438 -16.766 -10.195 1 76.38 371 TRP A N 1
ATOM 3013 C CA . TRP A 1 371 ? -22.312 -18.125 -9.672 1 76.38 371 TRP A CA 1
ATOM 3014 C C . TRP A 1 371 ? -23.688 -18.734 -9.422 1 76.38 371 TRP A C 1
ATOM 3016 O O . TRP A 1 371 ? -24.547 -18.109 -8.805 1 76.38 371 TRP A O 1
ATOM 3026 N N . GLU A 1 372 ? -23.953 -19.891 -10.039 1 70.81 372 GLU A N 1
ATOM 3027 C CA . GLU A 1 372 ? -25.219 -20.562 -9.781 1 70.81 372 GLU A CA 1
ATOM 3028 C C . GLU A 1 372 ? -25.391 -20.875 -8.297 1 70.81 372 GLU A C 1
ATOM 3030 O O . GLU A 1 372 ? -26.469 -20.703 -7.738 1 70.81 372 GLU A O 1
ATOM 3035 N N . ASP A 1 373 ? -24.344 -21.359 -7.676 1 77 373 ASP A N 1
ATOM 3036 C CA . ASP A 1 373 ? -24.281 -21.672 -6.25 1 77 373 ASP A CA 1
ATOM 3037 C C . ASP A 1 373 ? -23.203 -20.828 -5.562 1 77 373 ASP A C 1
ATOM 3039 O O . ASP A 1 373 ? -22.031 -20.922 -5.91 1 77 373 ASP A O 1
ATOM 3043 N N . LYS A 1 374 ? -23.672 -20.156 -4.527 1 74.06 374 LYS A N 1
ATOM 3044 C CA . LYS A 1 374 ? -22.797 -19.203 -3.857 1 74.06 374 LYS A CA 1
ATOM 3045 C C . LYS A 1 374 ? -21.656 -19.938 -3.146 1 74.06 374 LYS A C 1
ATOM 3047 O O . LYS A 1 374 ? -20.578 -19.359 -2.924 1 74.06 374 LYS A O 1
ATOM 3052 N N . ASN A 1 375 ? -21.891 -21.188 -2.91 1 82.81 375 ASN A N 1
ATOM 3053 C CA . ASN A 1 375 ? -20.906 -21.891 -2.102 1 82.81 375 ASN A CA 1
ATOM 3054 C C . ASN A 1 375 ? -20.125 -22.922 -2.924 1 82.81 375 ASN A C 1
ATOM 3056 O O . ASN A 1 375 ? -19.297 -23.656 -2.387 1 82.81 375 ASN A O 1
ATOM 3060 N N . HIS A 1 376 ? -20.484 -22.969 -4.141 1 87.81 376 HIS A N 1
ATOM 3061 C CA . HIS A 1 376 ? -19.812 -23.953 -4.992 1 87.81 376 HIS A CA 1
ATOM 3062 C C . HIS A 1 376 ? -19.375 -23.328 -6.309 1 87.81 376 HIS A C 1
ATOM 3064 O O . HIS A 1 376 ? -20.062 -22.469 -6.859 1 87.81 376 HIS A O 1
ATOM 3070 N N . PHE A 1 377 ? -18.266 -23.719 -6.762 1 89.19 377 PHE A N 1
ATOM 3071 C CA . PHE A 1 377 ? -17.719 -23.281 -8.039 1 89.19 377 PHE A CA 1
ATOM 3072 C C . PHE A 1 377 ? -17.094 -24.438 -8.797 1 89.19 377 PHE A C 1
ATOM 3074 O O . PHE A 1 377 ? -16.375 -25.25 -8.219 1 89.19 377 PHE A O 1
ATOM 3081 N N . SER A 1 378 ? -17.5 -24.594 -10.07 1 89.25 378 SER A N 1
ATOM 3082 C CA . SER A 1 378 ? -16.906 -25.609 -10.93 1 89.25 378 SER A CA 1
ATOM 3083 C C . SER A 1 378 ? -15.609 -25.094 -11.562 1 89.25 378 SER A C 1
ATOM 3085 O O . SER A 1 378 ? -15.609 -24.062 -12.234 1 89.25 378 SER A O 1
ATOM 3087 N N . PHE A 1 379 ? -14.57 -25.844 -11.297 1 90.62 379 PHE A N 1
ATOM 3088 C CA . PHE A 1 379 ? -13.297 -25.453 -11.891 1 90.62 379 PHE A CA 1
ATOM 3089 C C . PHE A 1 379 ? -12.656 -26.609 -12.633 1 90.62 379 PHE A C 1
ATOM 3091 O O . PHE A 1 379 ? -13.25 -27.688 -12.742 1 90.62 379 PHE A O 1
ATOM 3098 N N . TYR A 1 380 ? -11.508 -26.266 -13.273 1 92.5 380 TYR A N 1
ATOM 3099 C CA . TYR A 1 380 ? -10.883 -27.328 -14.055 1 92.5 380 TYR A CA 1
ATOM 3100 C C . TYR A 1 380 ? -9.367 -27.297 -13.914 1 92.5 380 TYR A C 1
ATOM 3102 O O . TYR A 1 380 ? -8.75 -26.219 -14.016 1 92.5 380 TYR A O 1
ATOM 3110 N N . THR A 1 381 ? -8.852 -28.422 -13.578 1 91.44 381 THR A N 1
ATOM 3111 C CA . THR A 1 381 ? -7.414 -28.688 -13.555 1 91.44 381 THR A CA 1
ATOM 3112 C C . THR A 1 381 ? -7.133 -30.172 -13.781 1 91.44 381 THR A C 1
ATOM 3114 O O . THR A 1 381 ? -8.062 -30.953 -14 1 91.44 381 THR A O 1
ATOM 3117 N N . SER A 1 382 ? -5.855 -30.547 -13.875 1 91.38 382 SER A N 1
ATOM 3118 C CA . SER A 1 382 ? -5.469 -31.953 -14.039 1 91.38 382 SER A CA 1
ATOM 3119 C C . SER A 1 382 ? -6.125 -32.844 -12.977 1 91.38 382 SER A C 1
ATOM 3121 O O . SER A 1 382 ? -6.191 -32.469 -11.805 1 91.38 382 SER A O 1
ATOM 3123 N N . PRO A 1 383 ? -6.68 -33.969 -13.406 1 91.44 383 PRO A N 1
ATOM 3124 C CA . PRO A 1 383 ? -7.285 -34.875 -12.422 1 91.44 383 PRO A CA 1
ATOM 3125 C C . PRO A 1 383 ? -6.273 -35.438 -11.422 1 91.44 383 PRO A C 1
ATOM 3127 O O . PRO A 1 383 ? -6.656 -35.969 -10.375 1 91.44 383 PRO A O 1
ATOM 3130 N N . LEU A 1 384 ? -5.035 -35.281 -11.711 1 89.44 384 LEU A N 1
ATOM 3131 C CA . LEU A 1 384 ? -3.99 -35.781 -10.82 1 89.44 384 LEU A CA 1
ATOM 3132 C C . LEU A 1 384 ? -3.967 -34.969 -9.523 1 89.44 384 LEU A C 1
ATOM 3134 O O . LEU A 1 384 ? -3.348 -35.406 -8.539 1 89.44 384 LEU A O 1
ATOM 3138 N N . ILE A 1 385 ? -4.641 -33.875 -9.453 1 90.19 385 ILE A N 1
ATOM 3139 C CA . ILE A 1 385 ? -4.668 -33 -8.281 1 90.19 385 ILE A CA 1
ATOM 3140 C C . ILE A 1 385 ? -5.215 -33.781 -7.082 1 90.19 385 ILE A C 1
ATOM 3142 O O . ILE A 1 385 ? -4.852 -33.5 -5.938 1 90.19 385 ILE A O 1
ATOM 3146 N N . ASP A 1 386 ? -6.031 -34.719 -7.301 1 88.31 386 ASP A N 1
ATOM 3147 C CA . ASP A 1 386 ? -6.672 -35.5 -6.234 1 88.31 386 ASP A CA 1
ATOM 3148 C C . ASP A 1 386 ? -5.641 -36.281 -5.43 1 88.31 386 ASP A C 1
ATOM 3150 O O . ASP A 1 386 ? -5.871 -36.594 -4.262 1 88.31 386 ASP A O 1
ATOM 3154 N N . SER A 1 387 ? -4.551 -36.562 -6.078 1 83.62 387 SER A N 1
ATOM 3155 C CA . SER A 1 387 ? -3.492 -37.281 -5.383 1 83.62 387 SER A CA 1
ATOM 3156 C C . SER A 1 387 ? -2.842 -36.438 -4.309 1 83.62 387 SER A C 1
ATOM 3158 O O . SER A 1 387 ? -2.166 -36.938 -3.414 1 83.62 387 SER A O 1
ATOM 3160 N N . TYR A 1 388 ? -3.127 -35.156 -4.312 1 86.5 388 TYR A N 1
ATOM 3161 C CA . TYR A 1 388 ? -2.473 -34.219 -3.396 1 86.5 388 TYR A CA 1
ATOM 3162 C C . TYR A 1 388 ? -3.428 -33.781 -2.297 1 86.5 388 TYR A C 1
ATOM 3164 O O . TYR A 1 388 ? -3.045 -33.031 -1.399 1 86.5 388 TYR A O 1
ATOM 3172 N N . ARG A 1 389 ? -4.629 -34.031 -2.244 1 83.62 389 ARG A N 1
ATOM 3173 C CA . ARG A 1 389 ? -5.66 -33.5 -1.35 1 83.62 389 ARG A CA 1
ATOM 3174 C C . ARG A 1 389 ? -5.504 -34.062 0.056 1 83.62 389 ARG A C 1
ATOM 3176 O O . ARG A 1 389 ? -5.898 -33.438 1.036 1 83.62 389 ARG A O 1
ATOM 3183 N N . ASN A 1 390 ? -5.004 -35.219 0.268 1 72.56 390 ASN A N 1
ATOM 3184 C CA . ASN A 1 390 ? -5.082 -35.844 1.58 1 72.56 390 ASN A CA 1
ATOM 3185 C C . ASN A 1 390 ? -3.719 -35.875 2.268 1 72.56 390 ASN A C 1
ATOM 3187 O O . ASN A 1 390 ? -3.508 -36.656 3.199 1 72.56 390 ASN A O 1
ATOM 3191 N N . GLU A 1 391 ? -2.951 -34.906 1.9 1 77.62 391 GLU A N 1
ATOM 3192 C CA . GLU A 1 391 ? -1.65 -34.875 2.564 1 77.62 391 GLU A CA 1
ATOM 3193 C C . GLU A 1 391 ? -1.724 -34.125 3.885 1 77.62 391 GLU A C 1
ATOM 3195 O O . GLU A 1 391 ? -2.484 -33.156 4.012 1 77.62 391 GLU A O 1
ATOM 3200 N N . GLU A 1 392 ? -0.988 -34.625 4.852 1 83.25 392 GLU A N 1
ATOM 3201 C CA . GLU A 1 392 ? -0.929 -33.938 6.141 1 83.25 392 GLU A CA 1
ATOM 3202 C C . GLU A 1 392 ? -0.174 -32.625 6.031 1 83.25 392 GLU A C 1
ATOM 3204 O O . GLU A 1 392 ? 0.961 -32.594 5.551 1 83.25 392 GLU A O 1
ATOM 3209 N N . LYS A 1 393 ? -0.833 -31.656 6.492 1 87.69 393 LYS A N 1
ATOM 3210 C CA . LYS A 1 393 ? -0.197 -30.344 6.41 1 87.69 393 LYS A CA 1
ATOM 3211 C C . LYS A 1 393 ? 0.726 -30.094 7.602 1 87.69 393 LYS A C 1
ATOM 3213 O O . LYS A 1 393 ? 0.485 -30.625 8.695 1 87.69 393 LYS A O 1
ATOM 3218 N N . VAL A 1 394 ? 1.702 -29.344 7.395 1 92 394 VAL A N 1
ATOM 3219 C CA . VAL A 1 394 ? 2.625 -28.922 8.445 1 92 394 VAL A CA 1
ATOM 3220 C C . VAL A 1 394 ? 2.217 -27.547 8.969 1 92 394 VAL A C 1
ATOM 3222 O O . VAL A 1 394 ? 2.221 -26.562 8.227 1 92 394 VAL A O 1
ATOM 3225 N N . THR A 1 395 ? 1.965 -27.516 10.242 1 93.75 395 THR A N 1
ATOM 3226 C CA . THR A 1 395 ? 1.523 -26.266 10.867 1 93.75 395 THR A CA 1
ATOM 3227 C C . THR A 1 395 ? 2.609 -25.203 10.773 1 93.75 395 THR A C 1
ATOM 3229 O O . THR A 1 395 ? 3.783 -25.484 11.031 1 93.75 395 THR A O 1
ATOM 3232 N N . GLY A 1 396 ? 2.215 -24 10.328 1 95.31 396 GLY A N 1
ATOM 3233 C CA . GLY A 1 396 ? 3.137 -22.891 10.25 1 95.31 396 GLY A CA 1
ATOM 3234 C C . GLY A 1 396 ? 3.891 -22.812 8.938 1 95.31 396 GLY A C 1
ATOM 3235 O O . GLY A 1 396 ? 4.574 -21.828 8.656 1 95.31 396 GLY A O 1
ATOM 3236 N N . ASP A 1 397 ? 3.768 -23.844 8.117 1 96.31 397 ASP A N 1
ATOM 3237 C CA . ASP A 1 397 ? 4.453 -23.859 6.828 1 96.31 397 ASP A CA 1
ATOM 3238 C C . ASP A 1 397 ? 3.611 -23.172 5.754 1 96.31 397 ASP A C 1
ATOM 3240 O O . ASP A 1 397 ? 2.455 -23.531 5.535 1 96.31 397 ASP A O 1
ATOM 3244 N N . TRP A 1 398 ? 4.238 -22.172 5.141 1 97.56 398 TRP A N 1
ATOM 3245 C CA . TRP A 1 398 ? 3.531 -21.438 4.098 1 97.56 398 TRP A CA 1
ATOM 3246 C C . TRP A 1 398 ? 4.316 -21.453 2.791 1 97.56 398 TRP A C 1
ATOM 3248 O O . TRP A 1 398 ? 5.543 -21.312 2.795 1 97.56 398 TRP A O 1
ATOM 3258 N N . PHE A 1 399 ? 3.615 -21.719 1.729 1 97.69 399 PHE A N 1
ATOM 3259 C CA . PHE A 1 399 ? 4.18 -21.75 0.384 1 97.69 399 PHE A CA 1
ATOM 3260 C C . PHE A 1 399 ? 3.76 -20.516 -0.406 1 97.69 399 PHE A C 1
ATOM 3262 O O . PHE A 1 399 ? 2.572 -20.188 -0.473 1 97.69 399 PHE A O 1
ATOM 3269 N N . ILE A 1 400 ? 4.789 -19.781 -0.964 1 97.56 400 ILE A N 1
ATOM 3270 C CA . ILE A 1 400 ? 4.547 -18.516 -1.661 1 97.56 400 ILE A CA 1
ATOM 3271 C C . ILE A 1 400 ? 4.973 -18.641 -3.123 1 97.56 400 ILE A C 1
ATOM 3273 O O . ILE A 1 400 ? 6.074 -19.109 -3.414 1 97.56 400 ILE A O 1
ATOM 3277 N N . TYR A 1 401 ? 4.086 -18.297 -4.012 1 95.94 401 TYR A N 1
ATOM 3278 C CA . TYR A 1 401 ? 4.453 -18.188 -5.422 1 95.94 401 TYR A CA 1
ATOM 3279 C C . TYR A 1 401 ? 4.652 -16.734 -5.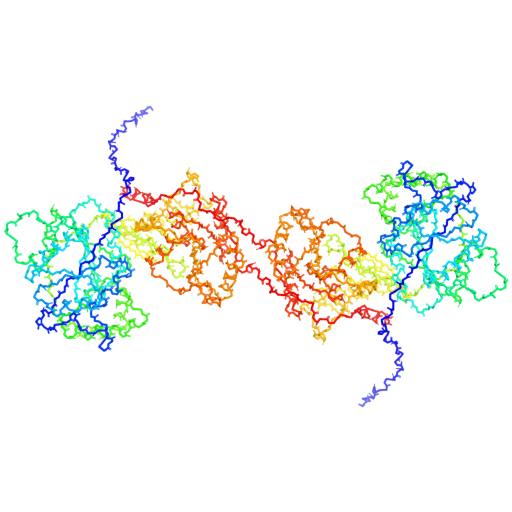828 1 95.94 401 TYR A C 1
ATOM 3281 O O . TYR A 1 401 ? 3.701 -15.953 -5.836 1 95.94 401 TYR A O 1
ATOM 3289 N N . ALA A 1 402 ? 5.883 -16.375 -6.254 1 93.69 402 ALA A N 1
ATOM 3290 C CA . ALA A 1 402 ? 6.23 -14.977 -6.531 1 93.69 402 ALA A CA 1
ATOM 3291 C C . ALA A 1 402 ? 6.32 -14.719 -8.031 1 93.69 402 ALA A C 1
ATOM 3293 O O . ALA A 1 402 ? 6.48 -13.578 -8.469 1 93.69 402 ALA A O 1
ATOM 3294 N N . GLY A 1 403 ? 6.184 -15.766 -8.859 1 87.5 403 GLY A N 1
ATOM 3295 C CA . GLY A 1 403 ? 6.211 -15.594 -10.305 1 87.5 403 GLY A CA 1
ATOM 3296 C C . GLY A 1 403 ? 7.469 -14.898 -10.797 1 87.5 403 GLY A C 1
ATOM 3297 O O . GLY A 1 403 ? 8.578 -15.281 -10.422 1 87.5 403 GLY A O 1
ATOM 3298 N N . ALA A 1 404 ? 7.312 -13.938 -11.703 1 85.5 404 ALA A N 1
ATOM 3299 C CA . ALA A 1 404 ? 8.445 -13.258 -12.32 1 85.5 404 ALA A CA 1
ATOM 3300 C C . ALA A 1 404 ? 8.672 -11.891 -11.688 1 85.5 404 ALA A C 1
ATOM 3302 O O . ALA A 1 404 ? 9.023 -10.93 -12.375 1 85.5 404 ALA A O 1
ATOM 3303 N N . LEU A 1 405 ? 8.445 -11.781 -10.375 1 90.31 405 LEU A N 1
ATOM 3304 C CA . LEU A 1 405 ? 8.672 -10.516 -9.688 1 90.31 405 LEU A CA 1
ATOM 3305 C C . LEU A 1 405 ? 10.125 -10.078 -9.805 1 90.31 405 LEU A C 1
ATOM 3307 O O . LEU A 1 405 ? 11.031 -10.906 -9.719 1 90.31 405 LEU A O 1
ATOM 3311 N N . ASN A 1 406 ? 10.32 -8.805 -10.055 1 91.12 406 ASN A N 1
ATOM 3312 C CA . ASN A 1 406 ? 11.688 -8.289 -10.086 1 91.12 406 ASN A CA 1
ATOM 3313 C C . ASN A 1 406 ? 12.281 -8.195 -8.688 1 91.12 406 ASN A C 1
ATOM 3315 O O . ASN A 1 406 ? 11.641 -8.57 -7.703 1 91.12 406 ASN A O 1
ATOM 3319 N N . GLU A 1 407 ? 13.477 -7.793 -8.625 1 92.31 407 GLU A N 1
ATOM 3320 C CA . GLU A 1 407 ? 14.227 -7.781 -7.367 1 92.31 407 GLU A CA 1
ATOM 3321 C C . GLU A 1 407 ? 13.531 -6.91 -6.324 1 92.31 407 GLU A C 1
ATOM 3323 O O . GLU A 1 407 ? 13.336 -7.332 -5.184 1 92.31 407 GLU A O 1
ATOM 3328 N N . VAL A 1 408 ? 13.062 -5.754 -6.707 1 87.75 408 VAL A N 1
ATOM 3329 C CA . VAL A 1 408 ? 12.477 -4.785 -5.789 1 87.75 408 VAL A CA 1
ATOM 3330 C C . VAL A 1 408 ? 11.188 -5.355 -5.191 1 87.75 408 VAL A C 1
ATOM 3332 O O . VAL A 1 408 ? 10.984 -5.297 -3.977 1 87.75 408 VAL A O 1
ATOM 3335 N N . TYR A 1 409 ? 10.414 -5.914 -6.016 1 90.44 409 TYR A N 1
ATOM 3336 C CA . TYR A 1 409 ? 9.117 -6.391 -5.555 1 90.44 409 TYR A CA 1
ATOM 3337 C C . TYR A 1 409 ? 9.258 -7.719 -4.816 1 90.44 409 TYR A C 1
ATOM 3339 O O . TYR A 1 409 ? 8.477 -8.016 -3.91 1 90.44 409 TYR A O 1
ATOM 3347 N N . SER A 1 410 ? 10.289 -8.508 -5.199 1 93.56 410 SER A N 1
ATOM 3348 C CA . SER A 1 410 ? 10.57 -9.719 -4.438 1 93.56 410 SER A CA 1
ATOM 3349 C C . SER A 1 410 ? 10.984 -9.391 -3.008 1 93.56 410 SER A C 1
ATOM 3351 O O . SER A 1 410 ? 10.555 -10.047 -2.061 1 93.56 410 SER A O 1
ATOM 3353 N N . ASP A 1 411 ? 11.797 -8.336 -2.945 1 91.31 411 ASP A N 1
ATOM 3354 C CA . ASP A 1 411 ? 12.242 -7.906 -1.621 1 91.31 411 ASP A CA 1
ATOM 3355 C C . ASP A 1 411 ? 11.062 -7.383 -0.797 1 91.31 411 ASP A C 1
ATOM 3357 O O . ASP A 1 411 ? 10.977 -7.652 0.403 1 91.31 411 ASP A O 1
ATOM 3361 N N . SER A 1 412 ? 10.25 -6.609 -1.44 1 88.12 412 SER A N 1
ATOM 3362 C CA . SER A 1 412 ? 9.062 -6.086 -0.783 1 88.12 412 SER A CA 1
ATOM 3363 C C . SER A 1 412 ? 8.156 -7.215 -0.291 1 88.12 412 SER A C 1
ATOM 3365 O O . SER A 1 412 ? 7.652 -7.164 0.831 1 88.12 412 SER A O 1
ATOM 3367 N N . LEU A 1 413 ? 7.957 -8.234 -1.079 1 91.88 413 LEU A N 1
ATOM 3368 C CA . LEU A 1 413 ? 7.156 -9.391 -0.709 1 91.88 413 LEU A CA 1
ATOM 3369 C C . LEU A 1 413 ? 7.766 -10.117 0.485 1 91.88 413 LEU A C 1
ATOM 3371 O O . LEU A 1 413 ? 7.062 -10.453 1.438 1 91.88 413 LEU A O 1
ATOM 3375 N N . ASP A 1 414 ? 9.062 -10.328 0.41 1 92.94 414 ASP A N 1
ATOM 3376 C CA . ASP A 1 414 ? 9.75 -11.031 1.483 1 92.94 414 ASP A CA 1
ATOM 3377 C C . ASP A 1 414 ? 9.594 -10.305 2.814 1 92.94 414 ASP A C 1
ATOM 3379 O O . ASP A 1 414 ? 9.32 -10.93 3.842 1 92.94 414 ASP A O 1
ATOM 3383 N N . ARG A 1 415 ? 9.773 -9.039 2.801 1 86.56 415 ARG A N 1
ATOM 3384 C CA . ARG A 1 415 ? 9.641 -8.242 4.016 1 86.56 415 ARG A CA 1
ATOM 3385 C C . ARG A 1 415 ? 8.203 -8.242 4.527 1 86.56 415 ARG A C 1
ATOM 3387 O O . ARG A 1 415 ? 7.973 -8.352 5.734 1 86.56 415 ARG A O 1
ATOM 3394 N N . TYR A 1 416 ? 7.316 -8.031 3.648 1 88.81 416 TYR A N 1
ATOM 3395 C CA . TYR A 1 416 ? 5.914 -8.055 4.043 1 88.81 416 TYR A CA 1
ATOM 3396 C C . TYR A 1 416 ? 5.551 -9.383 4.699 1 88.81 416 TYR A C 1
ATOM 3398 O O . TYR A 1 416 ? 4.871 -9.406 5.727 1 88.81 416 TYR A O 1
ATOM 3406 N N . LEU A 1 417 ? 5.977 -10.5 4.098 1 90.75 417 LEU A N 1
ATOM 3407 C CA . LEU A 1 417 ? 5.723 -11.836 4.617 1 90.75 417 LEU A CA 1
ATOM 3408 C C . LEU A 1 417 ? 6.312 -12 6.016 1 90.75 417 LEU A C 1
ATOM 3410 O O . LEU A 1 417 ? 5.641 -12.484 6.926 1 90.75 417 LEU A O 1
ATOM 3414 N N . THR A 1 418 ? 7.531 -11.586 6.168 1 88.5 418 THR A N 1
ATOM 3415 C CA . THR A 1 418 ? 8.289 -11.859 7.387 1 88.5 418 THR A CA 1
ATOM 3416 C C . THR A 1 418 ? 7.898 -10.891 8.492 1 88.5 418 THR A C 1
ATOM 3418 O O . THR A 1 418 ? 7.777 -11.281 9.656 1 88.5 418 THR A O 1
ATOM 3421 N N . GLU A 1 419 ? 7.668 -9.648 8.133 1 79.56 419 GLU A N 1
ATOM 3422 C CA . GLU A 1 419 ? 7.508 -8.617 9.148 1 79.56 419 GLU A CA 1
ATOM 3423 C C . GLU A 1 419 ? 6.035 -8.391 9.477 1 79.56 419 GLU A C 1
ATOM 3425 O O . GLU A 1 419 ? 5.699 -7.965 10.586 1 79.56 419 GLU A O 1
ATOM 3430 N N . VAL A 1 420 ? 5.203 -8.664 8.516 1 80.62 420 VAL A N 1
ATOM 3431 C CA . VAL A 1 420 ? 3.803 -8.305 8.719 1 80.62 420 VAL A CA 1
ATOM 3432 C C . VAL A 1 420 ? 2.969 -9.57 8.898 1 80.62 420 VAL A C 1
ATOM 3434 O O . VAL A 1 420 ? 2.291 -9.734 9.922 1 80.62 420 VAL A O 1
ATOM 3437 N N . LEU A 1 421 ? 3.012 -10.469 8.031 1 87.81 421 LEU A N 1
ATOM 3438 C CA . LEU A 1 421 ? 2.1 -11.609 8.039 1 87.81 421 LEU A CA 1
ATOM 3439 C C . LEU A 1 421 ? 2.547 -12.656 9.047 1 87.81 421 LEU A C 1
ATOM 3441 O O . LEU A 1 421 ? 1.715 -13.266 9.734 1 87.81 421 LEU A O 1
ATOM 3445 N N . SER A 1 422 ? 3.875 -12.914 9.109 1 89.56 422 SER A N 1
ATOM 3446 C CA . SER A 1 422 ? 4.395 -14 9.938 1 89.56 422 SER A CA 1
ATOM 3447 C C . SER A 1 422 ? 3.959 -13.844 11.391 1 89.56 422 SER A C 1
ATOM 3449 O O . SER A 1 422 ? 3.408 -14.773 11.984 1 89.56 422 SER A O 1
ATOM 3451 N N . PRO A 1 423 ? 4.164 -12.609 11.984 1 81.75 423 PRO A N 1
ATOM 3452 C CA . PRO A 1 423 ? 3.738 -12.469 13.383 1 81.75 423 PRO A CA 1
ATOM 3453 C C . PRO A 1 423 ? 2.225 -12.578 13.547 1 81.75 423 PRO A C 1
ATOM 3455 O O . PRO A 1 423 ? 1.747 -13.047 14.586 1 81.75 423 PRO A O 1
ATOM 3458 N N . LYS A 1 424 ? 1.456 -12.219 12.609 1 84 424 LYS A N 1
ATOM 3459 C CA . LYS A 1 424 ? -0 -12.172 12.703 1 84 424 LYS A CA 1
ATOM 3460 C C . LYS A 1 424 ? -0.613 -13.547 12.453 1 84 424 LYS A C 1
ATOM 3462 O O . LYS A 1 424 ? -1.578 -13.93 13.117 1 84 424 LYS A O 1
ATOM 3467 N N . TRP A 1 425 ? -0.133 -14.273 11.492 1 91.88 425 TRP A N 1
ATOM 3468 C CA . TRP A 1 425 ? -0.767 -15.508 11.039 1 91.88 425 TRP A CA 1
ATOM 3469 C C . TRP A 1 425 ? -0.041 -16.719 11.594 1 91.88 425 TRP A C 1
ATOM 3471 O O . TRP A 1 425 ? -0.405 -17.859 11.289 1 91.88 425 TRP A O 1
ATOM 3481 N N . GLY A 1 426 ? 1.018 -16.531 12.422 1 91.31 426 GLY A N 1
ATOM 3482 C CA . GLY A 1 426 ? 1.762 -17.656 12.984 1 91.31 426 GLY A CA 1
ATOM 3483 C C . GLY A 1 426 ? 2.557 -18.422 11.953 1 91.31 426 GLY A C 1
ATOM 3484 O O . GLY A 1 426 ? 2.562 -19.656 11.961 1 91.31 426 GLY A O 1
ATOM 3485 N N . ILE A 1 427 ? 3.178 -17.641 11.008 1 93.38 427 ILE A N 1
ATOM 3486 C CA . ILE A 1 427 ? 3.99 -18.266 9.969 1 93.38 427 ILE A CA 1
ATOM 3487 C C . ILE A 1 427 ? 5.391 -18.547 10.508 1 93.38 427 ILE A C 1
ATOM 3489 O O . ILE A 1 427 ? 6.137 -17.625 10.836 1 93.38 427 ILE A O 1
ATOM 3493 N N . GLY A 1 428 ? 5.727 -19.812 10.547 1 93.06 428 GLY A N 1
ATOM 3494 C CA . GLY A 1 428 ? 7.027 -20.219 11.055 1 93.06 428 GLY A CA 1
ATOM 3495 C C . GLY A 1 428 ? 8.047 -20.469 9.961 1 93.06 428 GLY A C 1
ATOM 3496 O O . GLY A 1 428 ? 9.242 -20.234 10.156 1 93.06 428 GLY A O 1
ATOM 3497 N N . ASN A 1 429 ? 7.594 -21.047 8.859 1 95.5 429 ASN A N 1
ATOM 3498 C CA . ASN A 1 429 ? 8.453 -21.391 7.73 1 95.5 429 ASN A CA 1
ATOM 3499 C C . ASN A 1 429 ? 7.879 -20.875 6.414 1 95.5 429 ASN A C 1
ATOM 3501 O O . ASN A 1 429 ? 6.688 -21.016 6.152 1 95.5 429 ASN A O 1
ATOM 3505 N N . ILE A 1 430 ? 8.766 -20.219 5.73 1 97 430 ILE A N 1
ATOM 3506 C CA . ILE A 1 430 ? 8.344 -19.672 4.449 1 97 430 ILE A CA 1
ATOM 3507 C C . ILE A 1 430 ? 9.156 -20.312 3.322 1 97 430 ILE A C 1
ATOM 3509 O O . ILE A 1 430 ? 10.383 -20.328 3.371 1 97 430 ILE A O 1
ATOM 3513 N N . THR A 1 431 ? 8.5 -20.875 2.369 1 97 431 THR A N 1
ATOM 3514 C CA . THR A 1 431 ? 9.102 -21.328 1.117 1 97 431 THR A CA 1
ATOM 3515 C C . THR A 1 431 ? 8.562 -20.516 -0.059 1 97 431 THR A C 1
ATOM 3517 O O . THR A 1 431 ? 7.352 -20.453 -0.264 1 97 431 THR A O 1
ATOM 3520 N N . ARG A 1 432 ? 9.445 -19.891 -0.788 1 97 432 ARG A N 1
ATOM 3521 C CA . ARG A 1 432 ? 9.023 -19.078 -1.923 1 97 432 ARG A CA 1
ATOM 3522 C C . ARG A 1 432 ? 9.609 -19.609 -3.227 1 97 432 ARG A C 1
ATOM 3524 O O . ARG A 1 432 ? 10.789 -19.969 -3.281 1 97 432 ARG A O 1
ATOM 3531 N N . VAL A 1 433 ? 8.766 -19.703 -4.215 1 95.25 433 VAL A N 1
ATOM 3532 C CA . VAL A 1 433 ? 9.211 -20.062 -5.559 1 95.25 433 VAL A CA 1
ATOM 3533 C C . VAL A 1 433 ? 9.031 -18.859 -6.496 1 95.25 433 VAL A C 1
ATOM 3535 O O . VAL A 1 433 ? 8.031 -18.141 -6.41 1 95.25 433 VAL A O 1
ATOM 3538 N N . GLY A 1 434 ? 10.039 -18.656 -7.324 1 92.5 434 GLY A N 1
ATOM 3539 C CA . GLY A 1 434 ? 9.977 -17.562 -8.289 1 92.5 434 GLY A CA 1
ATOM 3540 C C . GLY A 1 434 ? 10.484 -16.25 -7.738 1 92.5 434 GLY A C 1
ATOM 3541 O O . GLY A 1 434 ? 10.836 -16.156 -6.562 1 92.5 434 GLY A O 1
ATOM 3542 N N . GLY A 1 435 ? 10.531 -15.211 -8.586 1 92.69 435 GLY A N 1
ATOM 3543 C CA . GLY A 1 435 ? 11.109 -13.93 -8.219 1 92.69 435 GLY A CA 1
ATOM 3544 C C . GLY A 1 435 ? 12.609 -13.977 -8.031 1 92.69 435 GLY A C 1
ATOM 3545 O O . GLY A 1 435 ? 13.273 -14.906 -8.508 1 92.69 435 GLY A O 1
ATOM 3546 N N . THR A 1 436 ? 13.141 -12.938 -7.41 1 93.62 436 THR A N 1
ATOM 3547 C CA . THR A 1 436 ? 14.578 -12.875 -7.168 1 93.62 436 THR A CA 1
ATOM 3548 C C . THR A 1 436 ? 14.93 -13.539 -5.836 1 93.62 436 THR A C 1
ATOM 3550 O O . THR A 1 436 ? 14.125 -13.531 -4.902 1 93.62 436 THR A O 1
ATOM 3553 N N . LYS A 1 437 ? 16.125 -14.125 -5.812 1 94.31 437 LYS A N 1
ATOM 3554 C CA . LYS A 1 437 ? 16.578 -14.797 -4.602 1 94.31 437 LYS A CA 1
ATOM 3555 C C . LYS A 1 437 ? 16.453 -13.883 -3.385 1 94.31 437 LYS A C 1
ATOM 3557 O O . LYS A 1 437 ? 16.859 -12.727 -3.428 1 94.31 437 LYS A O 1
ATOM 3562 N N . PRO A 1 438 ? 15.789 -14.414 -2.318 1 93.44 438 PRO A N 1
ATOM 3563 C CA . PRO A 1 438 ? 15.609 -13.602 -1.114 1 93.44 438 PRO A CA 1
ATOM 3564 C C . PRO A 1 438 ? 16.938 -13.211 -0.461 1 93.44 438 PRO A C 1
ATOM 3566 O O . PRO A 1 438 ? 17.875 -14.008 -0.453 1 93.44 438 PRO A O 1
ATOM 3569 N N . LYS A 1 439 ? 16.984 -12 0.127 1 89 439 LYS A N 1
ATOM 3570 C CA . LYS A 1 439 ? 18.109 -11.555 0.935 1 89 439 LYS A CA 1
ATOM 3571 C C . LYS A 1 439 ? 18.016 -12.078 2.363 1 89 439 LYS A C 1
ATOM 3573 O O . LYS A 1 439 ? 19.016 -12.219 3.053 1 89 439 LYS A O 1
ATOM 3578 N N . LEU A 1 440 ? 16.859 -12.367 2.746 1 83.81 440 LEU A N 1
ATOM 3579 C CA . LEU A 1 440 ? 16.594 -12.875 4.086 1 83.81 440 LEU A CA 1
ATOM 3580 C C . LEU A 1 440 ? 16.875 -14.375 4.168 1 83.81 440 LEU A C 1
ATOM 3582 O O . LEU A 1 440 ? 16.438 -15.133 3.301 1 83.81 440 LEU A O 1
ATOM 3586 N N . SER A 1 441 ? 17.469 -14.844 5.172 1 81.31 441 SER A N 1
ATOM 3587 C CA . SER A 1 441 ? 17.922 -16.219 5.297 1 81.31 441 SER A CA 1
ATOM 3588 C C . SER A 1 441 ? 16.781 -17.141 5.746 1 81.31 441 SER A C 1
ATOM 3590 O O . SER A 1 441 ? 16.859 -18.359 5.594 1 81.31 441 SER A O 1
ATOM 3592 N N . ASN A 1 442 ? 15.711 -16.594 6.242 1 89.38 442 ASN A N 1
ATOM 3593 C CA . ASN A 1 442 ? 14.648 -17.422 6.801 1 89.38 442 ASN A CA 1
ATOM 3594 C C . ASN A 1 442 ? 13.617 -17.797 5.742 1 89.38 442 ASN A C 1
ATOM 3596 O O . ASN A 1 442 ? 12.555 -18.344 6.066 1 89.38 442 ASN A O 1
ATOM 3600 N N . ILE A 1 443 ? 13.914 -17.562 4.543 1 94.56 443 ILE A N 1
ATOM 3601 C CA . ILE A 1 443 ? 13.031 -17.938 3.443 1 94.56 443 ILE A CA 1
ATOM 3602 C C . ILE A 1 443 ? 13.711 -18.984 2.564 1 94.56 443 ILE A C 1
ATOM 3604 O O . ILE A 1 443 ? 14.758 -18.719 1.975 1 94.56 443 ILE A O 1
ATOM 3608 N N . ARG A 1 444 ? 13.172 -20.156 2.525 1 95.06 444 ARG A N 1
ATOM 3609 C CA . ARG A 1 444 ? 13.617 -21.172 1.582 1 95.06 444 ARG A CA 1
ATOM 3610 C C . ARG A 1 444 ? 13.219 -20.812 0.156 1 95.06 444 ARG A C 1
ATOM 3612 O O . ARG A 1 444 ? 12.047 -20.547 -0.115 1 95.06 444 ARG A O 1
ATOM 3619 N N . TYR A 1 445 ? 14.203 -20.812 -0.718 1 95.44 445 TYR A N 1
ATOM 3620 C CA . TYR A 1 445 ? 13.961 -20.25 -2.039 1 95.44 445 TYR A CA 1
ATOM 3621 C C . TYR A 1 445 ? 14.203 -21.281 -3.131 1 95.44 445 TYR A C 1
ATOM 3623 O O . TYR A 1 445 ? 15.156 -22.062 -3.053 1 95.44 445 TYR A O 1
ATOM 3631 N N . TYR A 1 446 ? 13.312 -21.375 -4.102 1 91.12 446 TYR A N 1
ATOM 3632 C CA . TYR A 1 446 ? 13.477 -22.094 -5.367 1 91.12 446 TYR A CA 1
ATOM 3633 C C . TYR A 1 446 ? 13.203 -21.172 -6.551 1 91.12 446 TYR A C 1
ATOM 3635 O O . TYR A 1 446 ? 12.195 -20.453 -6.566 1 91.12 446 TYR A O 1
ATOM 3643 N N . SER A 1 447 ? 14.094 -21.156 -7.465 1 89.5 447 SER A N 1
ATOM 3644 C CA . SER A 1 447 ? 13.805 -20.375 -8.656 1 89.5 447 SER A CA 1
ATOM 3645 C C . SER A 1 447 ? 12.641 -20.969 -9.445 1 89.5 447 SER A C 1
ATOM 3647 O O . SER A 1 447 ? 11.828 -20.234 -10.016 1 89.5 447 SER A O 1
ATOM 3649 N N . ARG A 1 448 ? 12.664 -22.375 -9.516 1 85.19 448 ARG A N 1
ATOM 3650 C CA . ARG A 1 448 ? 11.617 -23.141 -10.188 1 85.19 448 ARG A CA 1
ATOM 3651 C C . ARG A 1 448 ? 11.438 -24.5 -9.531 1 85.19 448 ARG A C 1
ATOM 3653 O O . ARG A 1 448 ? 12.375 -25.047 -8.945 1 85.19 448 ARG A O 1
ATOM 3660 N N . LEU A 1 449 ? 10.172 -24.953 -9.594 1 83.19 449 LEU A N 1
ATOM 3661 C CA . LEU A 1 449 ? 9.859 -26.297 -9.156 1 83.19 449 LEU A CA 1
ATOM 3662 C C . LEU A 1 449 ? 9.133 -27.078 -10.25 1 83.19 449 LEU A C 1
ATOM 3664 O O . LEU A 1 449 ? 8.352 -26.5 -11.008 1 83.19 449 LEU A O 1
ATOM 3668 N N . ALA A 1 450 ? 9.469 -28.359 -10.266 1 75.06 450 ALA A N 1
ATOM 3669 C CA . ALA A 1 450 ? 8.672 -29.219 -11.133 1 75.06 450 ALA A CA 1
ATOM 3670 C C . ALA A 1 450 ? 7.219 -29.266 -10.68 1 75.06 450 ALA A C 1
ATOM 3672 O O . ALA A 1 450 ? 6.922 -29.047 -9.5 1 75.06 450 ALA A O 1
ATOM 3673 N N . LYS A 1 451 ? 6.379 -29.484 -11.586 1 82.19 451 LYS A N 1
ATOM 3674 C CA . LYS A 1 451 ? 4.941 -29.438 -11.336 1 82.19 451 LYS A CA 1
ATOM 3675 C C . LYS A 1 451 ? 4.566 -30.312 -10.148 1 82.19 451 LYS A C 1
ATOM 3677 O O . LYS A 1 451 ? 3.828 -29.891 -9.258 1 82.19 451 LYS A O 1
ATOM 3682 N N . ALA A 1 452 ? 5.043 -31.531 -10.156 1 77.69 452 ALA A N 1
ATOM 3683 C CA . ALA A 1 452 ? 4.707 -32.469 -9.086 1 77.69 452 ALA A CA 1
ATOM 3684 C C . ALA A 1 452 ? 5.188 -31.953 -7.73 1 77.69 452 ALA A C 1
ATOM 3686 O O . ALA A 1 452 ? 4.461 -32.031 -6.738 1 77.69 452 ALA A O 1
ATOM 3687 N N . ASP A 1 453 ? 6.402 -31.484 -7.723 1 83.75 453 ASP A N 1
ATOM 3688 C CA . ASP A 1 453 ? 6.961 -30.938 -6.488 1 83.75 453 ASP A CA 1
ATOM 3689 C C . ASP A 1 453 ? 6.191 -29.703 -6.039 1 83.75 453 ASP A C 1
ATOM 3691 O O . ASP A 1 453 ? 5.992 -29.484 -4.84 1 83.75 453 ASP A O 1
ATOM 3695 N N . TYR A 1 454 ? 5.859 -28.906 -6.945 1 90.81 454 TYR A N 1
ATOM 3696 C CA . TYR A 1 454 ? 5.078 -27.703 -6.688 1 90.81 454 TYR A CA 1
ATOM 3697 C C . TYR A 1 454 ? 3.746 -28.047 -6.027 1 90.81 454 TYR A C 1
ATOM 3699 O O . TYR A 1 454 ? 3.396 -27.484 -4.992 1 90.81 454 TYR A O 1
ATOM 3707 N N . MET A 1 455 ? 3.068 -28.969 -6.602 1 90.06 455 MET A N 1
ATOM 3708 C CA . MET A 1 455 ? 1.771 -29.375 -6.066 1 90.06 455 MET A CA 1
ATOM 3709 C C . MET A 1 455 ? 1.925 -30.031 -4.703 1 90.06 455 MET A C 1
ATOM 3711 O O . MET A 1 455 ? 1.103 -29.828 -3.809 1 90.06 455 MET A O 1
ATOM 3715 N N . LYS A 1 456 ? 2.936 -30.812 -4.582 1 88.31 456 LYS A N 1
ATOM 3716 C CA . LYS A 1 456 ? 3.213 -31.453 -3.297 1 88.31 456 LYS A CA 1
ATOM 3717 C C . LYS A 1 456 ? 3.475 -30.406 -2.217 1 88.31 456 LYS A C 1
ATOM 3719 O O . LYS A 1 456 ? 3.045 -30.562 -1.072 1 88.31 456 LYS A O 1
ATOM 3724 N N . ARG A 1 457 ? 4.148 -29.406 -2.596 1 92.81 457 ARG A N 1
ATOM 3725 C CA . ARG A 1 457 ? 4.465 -28.344 -1.647 1 92.81 457 ARG A CA 1
ATOM 3726 C C . ARG A 1 457 ? 3.205 -27.609 -1.2 1 92.81 457 ARG A C 1
ATOM 3728 O O . ARG A 1 457 ? 3.041 -27.312 -0.015 1 92.81 457 ARG A O 1
ATOM 3735 N N . ILE A 1 458 ? 2.377 -27.297 -2.117 1 95.38 458 ILE A N 1
ATOM 3736 C CA . ILE A 1 458 ? 1.102 -26.703 -1.729 1 95.38 458 ILE A CA 1
ATOM 3737 C C . ILE A 1 458 ? 0.375 -27.641 -0.76 1 95.38 458 ILE A C 1
ATOM 3739 O O . ILE A 1 458 ? -0.089 -27.203 0.297 1 95.38 458 ILE A O 1
ATOM 3743 N N . SER A 1 459 ? 0.32 -28.875 -1.1 1 94.06 459 SER A N 1
ATOM 3744 C CA . SER A 1 459 ? -0.416 -29.875 -0.336 1 94.06 459 SER A CA 1
ATOM 3745 C C . SER A 1 459 ? 0.105 -29.969 1.094 1 94.06 459 SER A C 1
ATOM 3747 O O . SER A 1 459 ? -0.677 -30.125 2.035 1 94.06 459 SER A O 1
ATOM 3749 N N . LYS A 1 460 ? 1.362 -29.859 1.28 1 94.25 460 LYS A N 1
ATOM 3750 C CA . LYS A 1 460 ? 1.979 -30.047 2.588 1 94.25 460 LYS A CA 1
ATOM 3751 C C . LYS A 1 460 ? 1.953 -28.766 3.412 1 94.25 460 LYS A C 1
ATOM 3753 O O . LYS A 1 460 ? 2.186 -28.797 4.625 1 94.25 460 LYS A O 1
ATOM 3758 N N . SER A 1 461 ? 1.705 -27.703 2.844 1 96.06 461 SER A N 1
ATOM 3759 C CA . SER A 1 461 ? 1.737 -26.406 3.529 1 96.06 461 SER A CA 1
ATOM 3760 C C . SER A 1 461 ? 0.411 -26.125 4.223 1 96.06 461 SER A C 1
ATOM 3762 O O . SER A 1 461 ? -0.635 -26.625 3.812 1 96.06 461 SER A O 1
ATOM 3764 N N . GLU A 1 462 ? 0.504 -25.328 5.27 1 96.19 462 GLU A N 1
ATOM 3765 C CA . GLU A 1 462 ? -0.705 -24.859 5.938 1 96.19 462 GLU A CA 1
ATOM 3766 C C . GLU A 1 462 ? -1.402 -23.781 5.117 1 96.19 462 GLU A C 1
ATOM 3768 O O . GLU A 1 462 ? -2.633 -23.719 5.066 1 96.19 462 GLU A O 1
ATOM 3773 N N . GLY A 1 463 ? -0.576 -22.969 4.543 1 96.69 463 GLY A N 1
ATOM 3774 C CA . GLY A 1 463 ? -1.131 -21.875 3.77 1 96.69 463 GLY A CA 1
ATOM 3775 C C . GLY A 1 463 ? -0.396 -21.625 2.463 1 96.69 463 GLY A C 1
ATOM 3776 O O . GLY A 1 463 ? 0.72 -22.125 2.273 1 96.69 463 GLY A O 1
ATOM 3777 N N . PHE A 1 464 ? -1.062 -20.953 1.595 1 97 464 PHE A N 1
ATOM 3778 C CA . PHE A 1 464 ? -0.553 -20.656 0.262 1 97 464 PHE A CA 1
ATOM 3779 C C . PHE A 1 464 ? -0.856 -19.203 -0.118 1 97 464 PHE A C 1
ATOM 3781 O O . PHE A 1 464 ? -1.983 -18.734 0.053 1 97 464 PHE A O 1
ATOM 3788 N N . ILE A 1 465 ? 0.177 -18.453 -0.539 1 96.62 465 ILE A N 1
ATOM 3789 C CA . ILE A 1 465 ? 0.001 -17.078 -0.999 1 96.62 465 ILE A CA 1
ATOM 3790 C C . ILE A 1 465 ? 0.473 -16.953 -2.445 1 96.62 465 ILE A C 1
ATOM 3792 O O . ILE A 1 465 ? 1.579 -17.391 -2.783 1 96.62 465 ILE A O 1
ATOM 3796 N N . SER A 1 466 ? -0.34 -16.422 -3.271 1 94.56 466 SER A N 1
ATOM 3797 C CA . SER A 1 466 ? -0.034 -16.234 -4.684 1 94.56 466 SER A CA 1
ATOM 3798 C C . SER A 1 466 ? -0.86 -15.094 -5.277 1 94.56 466 SER A C 1
ATOM 3800 O O . SER A 1 466 ? -1.307 -14.203 -4.551 1 94.56 466 SER A O 1
ATOM 3802 N N . TYR A 1 467 ? -0.812 -14.906 -6.531 1 89.06 467 TYR A N 1
ATOM 3803 C CA . TYR A 1 467 ? -1.701 -13.945 -7.172 1 89.06 467 TYR A CA 1
ATOM 3804 C C . TYR A 1 467 ? -2.816 -14.648 -7.93 1 89.06 467 TYR A C 1
ATOM 3806 O O . TYR A 1 467 ? -2.766 -15.867 -8.133 1 89.06 467 TYR A O 1
ATOM 3814 N N . PHE A 1 468 ? -3.77 -13.891 -8.336 1 81.25 468 PHE A N 1
ATOM 3815 C CA . PHE A 1 468 ? -4.973 -14.453 -8.938 1 81.25 468 PHE A CA 1
ATOM 3816 C C . PHE A 1 468 ? -4.625 -15.266 -10.18 1 81.25 468 PHE A C 1
ATOM 3818 O O . PHE A 1 468 ? -3.881 -14.805 -11.039 1 81.25 468 PHE A O 1
ATOM 3825 N N . GLY A 1 469 ? -5.117 -16.422 -10.18 1 80.81 469 GLY A N 1
ATOM 3826 C CA . GLY A 1 469 ? -4.988 -17.25 -11.375 1 80.81 469 GLY A CA 1
ATOM 3827 C C . GLY A 1 469 ? -3.861 -18.266 -11.281 1 80.81 469 GLY A C 1
ATOM 3828 O O . GLY A 1 469 ? -3.744 -19.141 -12.125 1 80.81 469 GLY A O 1
ATOM 3829 N N . GLN A 1 470 ? -3.043 -18.031 -10.273 1 85.19 470 GLN A N 1
ATOM 3830 C CA . GLN A 1 470 ? -1.938 -18.969 -10.141 1 85.19 470 GLN A CA 1
ATOM 3831 C C . GLN A 1 470 ? -2.164 -19.922 -8.961 1 85.19 470 GLN A C 1
ATOM 3833 O O . GLN A 1 470 ? -1.686 -19.672 -7.855 1 85.19 470 GLN A O 1
ATOM 3838 N N . SER A 1 471 ? -2.703 -21.094 -9.219 1 92.31 471 SER A N 1
ATOM 3839 C CA . SER A 1 471 ? -2.873 -22.234 -8.336 1 92.31 471 SER A CA 1
ATOM 3840 C C . SER A 1 471 ? -3.744 -21.891 -7.129 1 92.31 471 SER A C 1
ATOM 3842 O O . SER A 1 471 ? -3.738 -22.594 -6.125 1 92.31 471 SER A O 1
ATOM 3844 N N . THR A 1 472 ? -4.395 -20.766 -7.207 1 92.25 472 THR A N 1
ATOM 3845 C CA . THR A 1 472 ? -5.258 -20.344 -6.109 1 92.25 472 THR A CA 1
ATOM 3846 C C . THR A 1 472 ? -6.398 -21.344 -5.91 1 92.25 472 THR A C 1
ATOM 3848 O O . THR A 1 472 ? -6.652 -21.781 -4.789 1 92.25 472 THR A O 1
ATOM 3851 N N . LEU A 1 473 ? -7.07 -21.719 -6.984 1 91.94 473 LEU A N 1
ATOM 3852 C CA . LEU A 1 473 ? -8.195 -22.641 -6.883 1 91.94 473 LEU A CA 1
ATOM 3853 C C . LEU A 1 473 ? -7.723 -24.031 -6.469 1 91.94 473 LEU A C 1
ATOM 3855 O O . LEU A 1 473 ? -8.414 -24.734 -5.727 1 91.94 473 LEU A O 1
ATOM 3859 N N . GLU A 1 474 ? -6.555 -24.406 -6.965 1 92.94 474 GLU A N 1
ATOM 3860 C CA . GLU A 1 474 ? -5.984 -25.672 -6.547 1 92.94 474 GLU A CA 1
ATOM 3861 C C . GLU A 1 474 ? -5.73 -25.703 -5.043 1 92.94 474 GLU A C 1
ATOM 3863 O O . GLU A 1 474 ? -6.02 -26.703 -4.379 1 92.94 474 GLU A O 1
ATOM 3868 N N . ALA A 1 475 ? -5.207 -24.625 -4.516 1 94.69 475 ALA A N 1
ATOM 3869 C CA . ALA A 1 475 ? -4.938 -24.531 -3.084 1 94.69 475 ALA A CA 1
ATOM 3870 C C . ALA A 1 475 ? -6.23 -24.609 -2.275 1 94.69 475 ALA A C 1
ATOM 3872 O O . ALA A 1 475 ? -6.289 -25.266 -1.233 1 94.69 475 ALA A O 1
ATOM 3873 N N . ILE A 1 476 ? -7.207 -23.922 -2.762 1 92.94 476 ILE A N 1
ATOM 3874 C CA . ILE A 1 476 ? -8.508 -23.938 -2.098 1 92.94 476 ILE A CA 1
ATOM 3875 C C . ILE A 1 476 ? -9.07 -25.359 -2.131 1 92.94 476 ILE A C 1
ATOM 3877 O O . ILE A 1 476 ? -9.602 -25.844 -1.13 1 92.94 476 ILE A O 1
ATOM 3881 N N . TYR A 1 477 ? -8.922 -26 -3.301 1 92.56 477 TYR A N 1
ATOM 3882 C CA . TYR A 1 477 ? -9.383 -27.375 -3.463 1 92.56 477 TYR A CA 1
ATOM 3883 C C . TYR A 1 477 ? -8.727 -28.297 -2.447 1 92.56 477 TYR A C 1
ATOM 3885 O O . TYR A 1 477 ? -9.344 -29.234 -1.96 1 92.56 477 TYR A O 1
ATOM 3893 N N . MET A 1 478 ? -7.531 -27.984 -2.098 1 93.06 478 MET A N 1
ATOM 3894 C CA . MET A 1 478 ? -6.773 -28.781 -1.135 1 93.06 478 MET A CA 1
ATOM 3895 C C . MET A 1 478 ? -7.016 -28.281 0.287 1 93.06 478 MET A C 1
ATOM 3897 O O . MET A 1 478 ? -6.305 -28.688 1.216 1 93.06 478 MET A O 1
ATOM 3901 N N . LYS A 1 479 ? -7.891 -27.328 0.508 1 92.31 479 LYS A N 1
ATOM 3902 C CA . LYS A 1 479 ? -8.359 -26.812 1.793 1 92.31 479 LYS A CA 1
ATOM 3903 C C . LYS A 1 479 ? -7.23 -26.094 2.537 1 92.31 479 LYS A C 1
ATOM 3905 O O . LYS A 1 479 ? -7.074 -26.266 3.748 1 92.31 479 LYS A O 1
ATOM 3910 N N . LYS A 1 480 ? -6.43 -25.391 1.843 1 94.94 480 LYS A N 1
ATOM 3911 C CA . LYS A 1 480 ? -5.363 -24.594 2.443 1 94.94 480 LYS A CA 1
ATOM 3912 C C . LYS A 1 480 ? -5.867 -23.203 2.828 1 94.94 480 LYS A C 1
ATOM 3914 O O . LYS A 1 480 ? -6.91 -22.75 2.344 1 94.94 480 LYS A O 1
ATOM 3919 N N . LYS A 1 481 ? -5.16 -22.594 3.814 1 95.56 481 LYS A N 1
ATOM 3920 C CA . LYS A 1 481 ? -5.316 -21.156 3.971 1 95.56 481 LYS A CA 1
ATOM 3921 C C . LYS A 1 481 ? -4.754 -20.406 2.764 1 95.56 481 LYS A C 1
ATOM 3923 O O . LYS A 1 481 ? -3.646 -20.703 2.305 1 95.56 481 LYS A O 1
ATOM 3928 N N . VAL A 1 482 ? -5.562 -19.516 2.209 1 95.12 482 VAL A N 1
ATOM 3929 C CA . VAL A 1 482 ? -5.141 -18.891 0.96 1 95.12 482 VAL A CA 1
ATOM 3930 C C . VAL A 1 482 ? -5.254 -17.375 1.075 1 95.12 482 VAL A C 1
ATOM 3932 O O . VAL A 1 482 ? -6.23 -16.859 1.627 1 95.12 482 VAL A O 1
ATOM 3935 N N . ALA A 1 483 ? -4.266 -16.703 0.605 1 95 483 ALA A N 1
ATOM 3936 C CA . ALA A 1 483 ? -4.293 -15.25 0.41 1 95 483 ALA A CA 1
ATOM 3937 C C . ALA A 1 483 ? -3.701 -14.867 -0.944 1 95 483 ALA A C 1
ATOM 3939 O O . ALA A 1 483 ? -2.943 -15.641 -1.537 1 95 483 ALA A O 1
ATOM 3940 N N . ILE A 1 484 ? -4.133 -13.742 -1.426 1 93.44 484 ILE A N 1
ATOM 3941 C CA . ILE A 1 484 ? -3.68 -13.383 -2.766 1 93.44 484 ILE A CA 1
ATOM 3942 C C . ILE A 1 484 ? -3.176 -11.945 -2.775 1 93.44 484 ILE A C 1
ATOM 3944 O O . ILE A 1 484 ? -3.656 -11.109 -2.008 1 93.44 484 ILE A O 1
ATOM 3948 N N . PHE A 1 485 ? -2.115 -11.648 -3.533 1 92.38 485 PHE A N 1
ATOM 3949 C CA . PHE A 1 485 ? -1.663 -10.297 -3.812 1 92.38 485 PHE A CA 1
ATOM 3950 C C . PHE A 1 485 ? -1.746 -9.992 -5.305 1 92.38 485 PHE A C 1
ATOM 3952 O O . PHE A 1 485 ? -2.139 -10.852 -6.094 1 92.38 485 PHE A O 1
ATOM 3959 N N . GLY A 1 486 ? -1.56 -8.766 -5.727 1 88.88 486 GLY A N 1
ATOM 3960 C CA . GLY A 1 486 ? -1.684 -8.398 -7.129 1 88.88 486 GLY A CA 1
ATOM 3961 C C . GLY A 1 486 ? -0.403 -7.832 -7.715 1 88.88 486 GLY A C 1
ATOM 3962 O O . GLY A 1 486 ? 0.339 -7.125 -7.031 1 88.88 486 GLY A O 1
ATOM 3963 N N . MET A 1 487 ? -0.196 -8.18 -8.945 1 82.94 487 MET A N 1
ATOM 3964 C CA . MET A 1 487 ? 0.961 -7.641 -9.656 1 82.94 487 MET A CA 1
ATOM 3965 C C . MET A 1 487 ? 0.528 -6.652 -10.734 1 82.94 487 MET A C 1
ATOM 3967 O O . MET A 1 487 ? 1.325 -5.824 -11.18 1 82.94 487 MET A O 1
ATOM 3971 N N . THR A 1 488 ? -0.706 -6.793 -11.211 1 82.06 488 THR A N 1
ATOM 3972 C CA . THR A 1 488 ? -1.281 -5.945 -12.25 1 82.06 488 THR A CA 1
ATOM 3973 C C . THR A 1 488 ? -2.662 -5.445 -11.828 1 82.06 488 THR A C 1
ATOM 3975 O O . THR A 1 488 ? -3.201 -5.875 -10.812 1 82.06 488 THR A O 1
ATOM 3978 N N . GLU A 1 489 ? -3.168 -4.535 -12.641 1 82.5 489 GLU A N 1
ATOM 3979 C CA . GLU A 1 489 ? -4.5 -4.016 -12.359 1 82.5 489 GLU A CA 1
ATOM 3980 C C . GLU A 1 489 ? -5.555 -5.113 -12.453 1 82.5 489 GLU A C 1
ATOM 3982 O O . GLU A 1 489 ? -6.527 -5.117 -11.695 1 82.5 489 GLU A O 1
ATOM 3987 N N . ILE A 1 490 ? -5.406 -6.012 -13.367 1 81.06 490 ILE A N 1
ATOM 3988 C CA . ILE A 1 490 ? -6.352 -7.109 -13.539 1 81.06 490 ILE A CA 1
ATOM 3989 C C . ILE A 1 490 ? -6.297 -8.023 -12.312 1 81.06 490 ILE A C 1
ATOM 3991 O O . ILE A 1 490 ? -7.332 -8.516 -11.852 1 81.06 490 ILE A O 1
ATOM 3995 N N . HIS A 1 491 ? -5.086 -8.234 -11.789 1 87.06 491 HIS A N 1
ATOM 3996 C CA . HIS A 1 491 ? -4.953 -9.031 -10.57 1 87.06 491 HIS A CA 1
ATOM 3997 C C . HIS A 1 491 ? -5.672 -8.375 -9.398 1 87.06 491 HIS A C 1
ATOM 3999 O O . HIS A 1 491 ? -6.301 -9.055 -8.586 1 87.06 491 HIS A O 1
ATOM 4005 N N . LYS A 1 492 ? -5.469 -7.066 -9.414 1 85.06 492 LYS A N 1
ATOM 4006 C CA . LYS A 1 492 ? -6.129 -6.316 -8.352 1 85.06 492 LYS A CA 1
ATOM 4007 C C . LYS A 1 492 ? -7.645 -6.453 -8.438 1 85.06 492 LYS A C 1
ATOM 4009 O O . LYS A 1 492 ? -8.305 -6.793 -7.453 1 85.06 492 LYS A O 1
ATOM 4014 N N . GLU A 1 493 ? -8.195 -6.23 -9.57 1 85.69 493 GLU A N 1
ATOM 4015 C CA . GLU A 1 493 ? -9.641 -6.285 -9.781 1 85.69 493 GLU A CA 1
ATOM 4016 C C . GLU A 1 493 ? -10.188 -7.672 -9.461 1 85.69 493 GLU A C 1
ATOM 4018 O O . GLU A 1 493 ? -11.164 -7.805 -8.719 1 85.69 493 GLU A O 1
ATOM 4023 N N . LEU A 1 494 ? -9.602 -8.695 -9.992 1 87.25 494 LEU A N 1
ATOM 4024 C CA . LEU A 1 494 ? -10.07 -10.062 -9.805 1 87.25 494 LEU A CA 1
ATOM 4025 C C . LEU A 1 494 ? -9.797 -10.539 -8.383 1 87.25 494 LEU A C 1
ATOM 4027 O O . LEU A 1 494 ? -10.578 -11.297 -7.812 1 87.25 494 LEU A O 1
ATOM 4031 N N . GLY A 1 495 ? -8.633 -10.078 -7.875 1 87.69 495 GLY A N 1
ATOM 4032 C CA . GLY A 1 495 ? -8.32 -10.398 -6.488 1 87.69 495 GLY A CA 1
ATOM 4033 C C . GLY A 1 495 ? -9.328 -9.82 -5.508 1 87.69 495 GLY A C 1
ATOM 4034 O O . GLY A 1 495 ? -9.781 -10.516 -4.598 1 87.69 495 GLY A O 1
ATOM 4035 N N . MET A 1 496 ? -9.672 -8.609 -5.715 1 86.06 496 MET A N 1
ATOM 4036 C CA . MET A 1 496 ? -10.656 -7.957 -4.863 1 86.06 496 MET A CA 1
ATOM 4037 C C . MET A 1 496 ? -12.023 -8.625 -5.004 1 86.06 496 MET A C 1
ATOM 4039 O O . MET A 1 496 ? -12.742 -8.781 -4.016 1 86.06 496 MET A O 1
ATOM 4043 N N . PHE A 1 497 ? -12.367 -8.992 -6.156 1 88.31 497 PHE A N 1
ATOM 4044 C CA . PHE A 1 497 ? -13.617 -9.695 -6.406 1 88.31 497 PHE A CA 1
ATOM 4045 C C . PHE A 1 497 ? -13.664 -11.008 -5.633 1 88.31 497 PHE A C 1
ATOM 4047 O O . PHE A 1 497 ? -14.648 -11.289 -4.941 1 88.31 497 PHE A O 1
ATOM 4054 N N . LEU A 1 498 ? -12.594 -11.766 -5.785 1 88.38 498 LEU A N 1
ATOM 4055 C CA . LEU A 1 498 ? -12.539 -13.055 -5.113 1 88.38 498 LEU A CA 1
ATOM 4056 C C . LEU A 1 498 ? -12.578 -12.883 -3.598 1 88.38 498 LEU A C 1
ATOM 4058 O O . LEU A 1 498 ? -13.219 -13.672 -2.896 1 88.38 498 LEU A O 1
ATOM 4062 N N . SER A 1 499 ? -11.828 -11.906 -3.113 1 88.69 499 SER A N 1
ATOM 4063 C CA . SER A 1 499 ? -11.812 -11.617 -1.685 1 88.69 499 SER A CA 1
ATOM 4064 C C . SER A 1 499 ? -13.211 -11.344 -1.157 1 88.69 499 SER A C 1
ATOM 4066 O O . SER A 1 499 ? -13.594 -11.852 -0.1 1 88.69 499 SER A O 1
ATOM 4068 N N . LYS A 1 500 ? -13.93 -10.617 -1.897 1 84.81 500 LYS A N 1
ATOM 4069 C CA . LYS A 1 500 ? -15.297 -10.281 -1.499 1 84.81 500 LYS A CA 1
ATOM 4070 C C . LYS A 1 500 ? -16.219 -11.492 -1.592 1 84.81 500 LYS A C 1
ATOM 4072 O O . LYS A 1 500 ? -17.078 -11.688 -0.738 1 84.81 500 LYS A O 1
ATOM 4077 N N . LYS A 1 501 ? -16.016 -12.281 -2.572 1 85.5 501 LYS A N 1
ATOM 4078 C CA . LYS A 1 501 ? -16.938 -13.375 -2.881 1 85.5 501 LYS A CA 1
ATOM 4079 C C . LYS A 1 501 ? -16.734 -14.547 -1.925 1 85.5 501 LYS A C 1
ATOM 4081 O O . LYS A 1 501 ? -17.688 -15.203 -1.521 1 85.5 501 LYS A O 1
ATOM 4086 N N . ILE A 1 502 ? -15.461 -14.805 -1.565 1 87.31 502 ILE A N 1
ATOM 4087 C CA . ILE A 1 502 ? -15.25 -16.031 -0.796 1 87.31 502 ILE A CA 1
ATOM 4088 C C . ILE A 1 502 ? -14.414 -15.719 0.446 1 87.31 502 ILE A C 1
ATOM 4090 O O . ILE A 1 502 ? -13.891 -16.625 1.092 1 87.31 502 ILE A O 1
ATOM 4094 N N . GLU A 1 503 ? -14.039 -14.477 0.741 1 85.88 503 GLU A N 1
ATOM 4095 C CA . GLU A 1 503 ? -13.445 -13.977 1.978 1 85.88 503 GLU A CA 1
ATOM 4096 C C . GLU A 1 503 ? -11.984 -14.398 2.096 1 85.88 503 GLU A C 1
ATOM 4098 O O . GLU A 1 503 ? -11.523 -14.781 3.178 1 85.88 503 GLU A O 1
ATOM 4103 N N . ILE A 1 504 ? -11.328 -14.492 0.987 1 89.62 504 ILE A N 1
ATOM 4104 C CA . ILE A 1 504 ? -9.883 -14.656 1.006 1 89.62 504 ILE A CA 1
ATOM 4105 C C . ILE A 1 504 ? -9.203 -13.297 1.1 1 89.62 504 ILE A C 1
ATOM 4107 O O . ILE A 1 504 ? -9.641 -12.336 0.462 1 89.62 504 ILE A O 1
ATOM 4111 N N . PRO A 1 505 ? -8.18 -13.188 1.941 1 91.81 505 PRO A N 1
ATOM 4112 C CA . PRO A 1 505 ? -7.52 -11.883 2.061 1 91.81 505 PRO A CA 1
ATOM 4113 C C . PRO A 1 505 ? -6.852 -11.438 0.762 1 91.81 505 PRO A C 1
ATOM 4115 O O . PRO A 1 505 ? -6.125 -12.219 0.138 1 91.81 505 PRO A O 1
ATOM 4118 N N . TYR A 1 506 ? -7.148 -10.273 0.317 1 91.81 506 TYR A N 1
ATOM 4119 C CA . TYR A 1 506 ? -6.348 -9.594 -0.697 1 91.81 506 TYR A CA 1
ATOM 4120 C C . TYR A 1 506 ? -5.305 -8.688 -0.053 1 91.81 506 TYR A C 1
ATOM 4122 O O . TYR A 1 506 ? -5.652 -7.754 0.675 1 91.81 506 TYR A O 1
ATOM 4130 N N . LEU A 1 507 ? -4.051 -8.898 -0.348 1 89.94 507 LEU A N 1
ATOM 4131 C CA . LEU A 1 507 ? -2.947 -8.312 0.401 1 89.94 507 LEU A CA 1
ATOM 4132 C C . LEU A 1 507 ? -2.416 -7.066 -0.301 1 89.94 507 LEU A C 1
ATOM 4134 O O . LEU A 1 507 ? -1.412 -6.492 0.123 1 89.94 507 LEU A O 1
ATOM 4138 N N . GLY A 1 508 ? -3.025 -6.707 -1.432 1 87.88 508 GLY A N 1
ATOM 4139 C CA . GLY A 1 508 ? -2.551 -5.547 -2.168 1 87.88 508 GLY A CA 1
ATOM 4140 C C . GLY A 1 508 ? -1.44 -5.875 -3.148 1 87.88 508 GLY A C 1
ATOM 4141 O O . GLY A 1 508 ? -1.353 -7 -3.641 1 87.88 508 GLY A O 1
ATOM 4142 N N . GLU A 1 509 ? -0.643 -4.789 -3.492 1 87.25 509 GLU A N 1
ATOM 4143 C CA . GLU A 1 509 ? 0.43 -4.922 -4.473 1 87.25 509 GLU A CA 1
ATOM 4144 C C . GLU A 1 509 ? 1.793 -4.664 -3.84 1 87.25 509 GLU A C 1
ATOM 4146 O O . GLU A 1 509 ? 1.953 -3.717 -3.064 1 87.25 509 GLU A O 1
ATOM 4151 N N . PRO A 1 510 ? 2.74 -5.523 -4.16 1 85.19 510 PRO A N 1
ATOM 4152 C CA . PRO A 1 510 ? 4.074 -5.352 -3.58 1 85.19 510 PRO A CA 1
ATOM 4153 C C . PRO A 1 510 ? 4.633 -3.945 -3.795 1 85.19 510 PRO A C 1
ATOM 4155 O O . PRO A 1 510 ? 5.379 -3.438 -2.951 1 85.19 510 PRO A O 1
ATOM 4158 N N . LYS A 1 511 ? 4.328 -3.307 -4.906 1 77.44 511 LYS A N 1
ATOM 4159 C CA . LYS A 1 511 ? 4.844 -1.972 -5.195 1 77.44 511 LYS A CA 1
ATOM 4160 C C . LYS A 1 511 ? 4.316 -0.95 -4.191 1 77.44 511 LYS A C 1
ATOM 4162 O O . LYS A 1 511 ? 4.91 0.116 -4.012 1 77.44 511 LYS A O 1
ATOM 4167 N N . ASN A 1 512 ? 3.26 -1.326 -3.564 1 75 512 ASN A N 1
ATOM 4168 C CA . ASN A 1 512 ? 2.615 -0.381 -2.66 1 75 512 ASN A CA 1
ATOM 4169 C C . ASN A 1 512 ? 2.918 -0.707 -1.199 1 75 512 ASN A C 1
ATOM 4171 O O . ASN A 1 512 ? 2.555 0.053 -0.301 1 75 512 ASN A O 1
ATOM 4175 N N . TRP A 1 513 ? 3.541 -1.933 -1.036 1 76.94 513 TRP A N 1
ATOM 4176 C CA . TRP A 1 513 ? 3.859 -2.305 0.338 1 76.94 513 TRP A CA 1
ATOM 4177 C C . TRP A 1 513 ? 5.023 -1.475 0.872 1 76.94 513 TRP A C 1
ATOM 4179 O O . TRP A 1 513 ? 6.113 -1.478 0.294 1 76.94 513 TRP A O 1
ATOM 4189 N N . ILE A 1 514 ? 4.77 -0.368 1.425 1 63.25 514 ILE A N 1
ATOM 4190 C CA . ILE A 1 514 ? 5.832 0.48 1.951 1 63.25 514 ILE A CA 1
ATOM 4191 C C . ILE A 1 514 ? 6.406 -0.139 3.225 1 63.25 514 ILE A C 1
ATOM 4193 O O . ILE A 1 514 ? 5.66 -0.462 4.152 1 63.25 514 ILE A O 1
ATOM 4197 N N . HIS A 1 515 ? 7.633 -0.348 3.053 1 72.25 515 HIS A N 1
ATOM 4198 C CA . HIS A 1 515 ? 8.375 -0.855 4.199 1 72.25 515 HIS A CA 1
ATOM 4199 C C . HIS A 1 515 ? 9.164 0.259 4.883 1 72.25 515 HIS A C 1
ATOM 4201 O O . HIS A 1 515 ? 10.211 0.677 4.387 1 72.25 515 HIS A O 1
ATOM 4207 N N . PRO A 1 516 ? 8.531 0.85 5.898 1 74.75 516 PRO A N 1
ATOM 4208 C CA . PRO A 1 516 ? 9.273 1.909 6.582 1 74.75 516 PRO A CA 1
ATOM 4209 C C . PRO A 1 516 ? 10.641 1.441 7.078 1 74.75 516 PRO A C 1
ATOM 4211 O O . PRO A 1 516 ? 10.828 0.253 7.352 1 74.75 516 PRO A O 1
ATOM 4214 N N . PRO A 1 517 ? 11.648 2.369 7.008 1 76.5 517 PRO A N 1
ATOM 4215 C CA . PRO A 1 517 ? 12.961 2.004 7.543 1 76.5 517 PRO A CA 1
ATOM 4216 C C . PRO A 1 517 ? 12.898 1.543 9 1 76.5 517 PRO A C 1
ATOM 4218 O O . PRO A 1 517 ? 11.93 1.849 9.703 1 76.5 517 PRO A O 1
ATOM 4221 N N . ASP A 1 518 ? 13.883 0.74 9.383 1 77.88 518 ASP A N 1
ATOM 4222 C CA . ASP A 1 518 ? 13.945 0.183 10.727 1 77.88 518 ASP A CA 1
ATOM 4223 C C . ASP A 1 518 ? 14.086 1.287 11.773 1 77.88 518 ASP A C 1
ATOM 4225 O O . ASP A 1 518 ? 13.742 1.089 12.945 1 77.88 518 ASP A O 1
ATOM 4229 N N . ILE A 1 519 ? 14.672 2.432 11.32 1 81.81 519 ILE A N 1
ATOM 4230 C CA . ILE A 1 519 ? 14.867 3.541 12.242 1 81.81 519 ILE A CA 1
ATOM 4231 C C . ILE A 1 519 ? 14.414 4.844 11.594 1 81.81 519 ILE A C 1
ATOM 4233 O O . ILE A 1 519 ? 14.477 4.988 10.367 1 81.81 519 ILE A O 1
ATOM 4237 N N . CYS A 1 520 ? 13.805 5.68 12.406 1 86.5 520 CYS A N 1
ATOM 4238 C CA . CYS A 1 520 ? 13.5 7.051 12 1 86.5 520 CYS A CA 1
ATOM 4239 C C . CYS A 1 520 ? 14.359 8.047 12.773 1 86.5 520 CYS A C 1
ATOM 4241 O O . CYS A 1 520 ? 14.383 8.031 14 1 86.5 520 CYS A O 1
ATOM 4243 N N . LEU A 1 521 ? 15.125 8.82 12 1 85.06 521 LEU A N 1
ATOM 4244 C CA . LEU A 1 521 ? 16.047 9.781 12.609 1 85.06 521 LEU A CA 1
ATOM 4245 C C . LEU A 1 521 ? 15.617 11.211 12.297 1 85.06 521 LEU A C 1
ATOM 4247 O O . LEU A 1 521 ? 14.812 11.438 11.391 1 85.06 521 LEU A O 1
ATOM 4251 N N . SER A 1 522 ? 16.078 12.148 13.133 1 87.31 522 SER A N 1
ATOM 4252 C CA . SER A 1 522 ? 15.961 13.562 12.773 1 87.31 522 SER A CA 1
ATOM 4253 C C . SER A 1 522 ? 16.812 13.891 11.547 1 87.31 522 SER A C 1
ATOM 4255 O O . SER A 1 522 ? 17.984 13.539 11.484 1 87.31 522 SER A O 1
ATOM 4257 N N . PRO A 1 523 ? 16.125 14.492 10.562 1 86.06 523 PRO A N 1
ATOM 4258 C CA . PRO A 1 523 ? 16.906 14.805 9.359 1 86.06 523 PRO A CA 1
ATOM 4259 C C . PRO A 1 523 ? 18.062 15.758 9.641 1 86.06 523 PRO A C 1
ATOM 4261 O O . PRO A 1 523 ? 17.953 16.625 10.516 1 86.06 523 PRO A O 1
ATOM 4264 N N . ARG A 1 524 ? 19.203 15.656 8.898 1 80.69 524 ARG A N 1
ATOM 4265 C CA . ARG A 1 524 ? 20.375 16.531 9.008 1 80.69 524 ARG A CA 1
ATOM 4266 C C . ARG A 1 524 ? 20.25 17.719 8.055 1 80.69 524 ARG A C 1
ATOM 4268 O O . ARG A 1 524 ? 21.016 17.828 7.094 1 80.69 524 ARG A O 1
ATOM 4275 N N . LEU A 1 525 ? 19.219 18.391 8.195 1 86 525 LEU A N 1
ATOM 4276 C CA . LEU A 1 525 ? 18.984 19.594 7.402 1 86 525 LEU A CA 1
ATOM 4277 C C . LEU A 1 525 ? 18.984 20.828 8.289 1 86 525 LEU A C 1
ATOM 4279 O O . LEU A 1 525 ? 18.25 20.891 9.273 1 86 525 LEU A O 1
ATOM 4283 N N . GLY A 1 526 ? 19.953 21.656 7.996 1 87.56 526 GLY A N 1
ATOM 4284 C CA . GLY A 1 526 ? 19.906 22.953 8.641 1 87.56 526 GLY A CA 1
ATOM 4285 C C . GLY A 1 526 ? 18.844 23.875 8.062 1 87.56 526 GLY A C 1
ATOM 4286 O O . GLY A 1 526 ? 18.781 24.062 6.848 1 87.56 526 GLY A O 1
ATOM 4287 N N . LEU A 1 527 ? 17.969 24.344 8.914 1 89.44 527 LEU A N 1
ATOM 4288 C CA . LEU A 1 527 ? 16.938 25.266 8.469 1 89.44 527 LEU A CA 1
ATOM 4289 C C . LEU A 1 527 ? 17.172 26.656 9.023 1 89.44 527 LEU A C 1
ATOM 4291 O O . LEU A 1 527 ? 17.453 26.828 10.211 1 89.44 527 LEU A O 1
ATOM 4295 N N . ASP A 1 528 ? 17.156 27.578 8.125 1 89.12 528 ASP A N 1
ATOM 4296 C CA . ASP A 1 528 ? 17.219 28.984 8.508 1 89.12 528 ASP A CA 1
ATOM 4297 C C . ASP A 1 528 ? 15.898 29.703 8.227 1 89.12 528 ASP A C 1
ATOM 4299 O O . ASP A 1 528 ? 15.406 29.688 7.094 1 89.12 528 ASP A O 1
ATOM 4303 N N . ARG A 1 529 ? 15.453 30.344 9.266 1 89.19 529 ARG A N 1
ATOM 4304 C CA . ARG A 1 529 ? 14.203 31.078 9.07 1 89.19 529 ARG A CA 1
ATOM 4305 C C . ARG A 1 529 ? 14.461 32.469 8.508 1 89.19 529 ARG A C 1
ATOM 4307 O O . ARG A 1 529 ? 14.281 33.469 9.203 1 89.19 529 ARG A O 1
ATOM 4314 N N . ASN A 1 530 ? 14.805 32.562 7.176 1 91 530 ASN A N 1
ATOM 4315 C CA . ASN A 1 530 ? 15.172 33.875 6.613 1 91 530 ASN A CA 1
ATOM 4316 C C . ASN A 1 530 ? 14.75 33.969 5.152 1 91 530 ASN A C 1
ATOM 4318 O O . ASN A 1 530 ? 15.211 34.875 4.441 1 91 530 ASN A O 1
ATOM 4322 N N . ALA A 1 531 ? 13.859 33.125 4.754 1 90.12 531 ALA A N 1
ATOM 4323 C CA . ALA A 1 531 ? 13.484 33.125 3.344 1 90.12 531 ALA A CA 1
ATOM 4324 C C . ALA A 1 531 ? 12.836 34.438 2.939 1 90.12 531 ALA A C 1
ATOM 4326 O O . ALA A 1 531 ? 13.016 34.906 1.812 1 90.12 531 ALA A O 1
ATOM 4327 N N . GLN A 1 532 ? 12.133 35.094 3.895 1 91.06 532 GLN A N 1
ATOM 4328 C CA . GLN A 1 532 ? 11.391 36.312 3.602 1 91.06 532 GLN A CA 1
ATOM 4329 C C . GLN A 1 532 ? 12.344 37.469 3.293 1 91.06 532 GLN A C 1
ATOM 4331 O O . GLN A 1 532 ? 11.914 38.5 2.77 1 91.06 532 GLN A O 1
ATOM 4336 N N . ASN A 1 533 ? 13.602 37.312 3.578 1 93.56 533 ASN A N 1
ATOM 4337 C CA . ASN A 1 533 ? 14.57 38.375 3.301 1 93.56 533 ASN A CA 1
ATOM 4338 C C . ASN A 1 533 ? 14.656 38.688 1.809 1 93.56 533 ASN A C 1
ATOM 4340 O O . ASN A 1 533 ? 14.945 39.812 1.416 1 93.56 533 ASN A O 1
ATOM 4344 N N . VAL A 1 534 ? 14.391 37.656 1.012 1 93.06 534 VAL A N 1
ATOM 4345 C CA . VAL A 1 534 ? 14.391 37.844 -0.434 1 93.06 534 VAL A CA 1
ATOM 4346 C C . VAL A 1 534 ? 13.297 38.844 -0.823 1 93.06 534 VAL A C 1
ATOM 4348 O O . VAL A 1 534 ? 13.508 39.719 -1.672 1 93.06 534 VAL A O 1
ATOM 4351 N N . ILE A 1 535 ? 12.18 38.75 -0.23 1 94.12 535 ILE A N 1
ATOM 4352 C CA . ILE A 1 535 ? 11.055 39.625 -0.484 1 94.12 535 ILE A CA 1
ATOM 4353 C C . ILE A 1 535 ? 11.375 41.031 0.035 1 94.12 535 ILE A C 1
ATOM 4355 O O . ILE A 1 535 ? 11.156 42.031 -0.662 1 94.12 535 ILE A O 1
ATOM 4359 N N . LEU A 1 536 ? 11.883 41.125 1.269 1 94.38 536 LEU A N 1
ATOM 4360 C CA . LEU A 1 536 ? 12.219 42.406 1.88 1 94.38 536 LEU A CA 1
ATOM 4361 C C . LEU A 1 536 ? 13.266 43.156 1.049 1 94.38 536 LEU A C 1
ATOM 4363 O O . LEU A 1 536 ? 13.148 44.344 0.832 1 94.38 536 LEU A O 1
ATOM 4367 N N . ASN A 1 537 ? 14.281 42.375 0.599 1 94.44 537 ASN A N 1
ATOM 4368 C CA . ASN A 1 537 ? 15.32 43 -0.229 1 94.44 537 ASN A CA 1
ATOM 4369 C C . ASN A 1 537 ? 14.766 43.5 -1.553 1 94.44 537 ASN A C 1
ATOM 4371 O O . ASN A 1 537 ? 15.156 44.562 -2.025 1 94.44 537 ASN A O 1
ATOM 4375 N N . TRP A 1 538 ? 13.922 42.75 -2.146 1 94.56 538 TRP A N 1
ATOM 4376 C CA . TRP A 1 538 ? 13.289 43.156 -3.387 1 94.56 538 TRP A CA 1
ATOM 4377 C C . TRP A 1 538 ? 12.484 44.438 -3.174 1 94.56 538 TRP A C 1
ATOM 4379 O O . TRP A 1 538 ? 12.562 45.375 -3.977 1 94.56 538 TRP A O 1
ATOM 4389 N N . LEU A 1 539 ? 11.695 44.531 -2.133 1 94.44 539 LEU A N 1
ATOM 4390 C CA . LEU A 1 539 ? 10.867 45.688 -1.843 1 94.44 539 LEU A CA 1
ATOM 4391 C C . LEU A 1 539 ? 11.734 46.938 -1.627 1 94.44 539 LEU A C 1
ATOM 4393 O O . LEU A 1 539 ? 11.359 48.031 -2.023 1 94.44 539 LEU A O 1
ATOM 4397 N N . LYS A 1 540 ? 12.883 46.75 -1.008 1 92.62 540 LYS A N 1
ATOM 4398 C CA . LYS A 1 540 ? 13.812 47.875 -0.779 1 92.62 540 LYS A CA 1
ATOM 4399 C C . LYS A 1 540 ? 14.32 48.438 -2.098 1 92.62 540 LYS A C 1
ATOM 4401 O O . LYS A 1 540 ? 14.633 49.625 -2.186 1 92.62 540 LYS A O 1
ATOM 4406 N N . THR A 1 541 ? 14.406 47.562 -3.096 1 92.12 541 THR A N 1
ATOM 4407 C CA . THR A 1 541 ? 14.875 48.031 -4.398 1 92.12 541 THR A CA 1
ATOM 4408 C C . THR A 1 541 ? 13.82 48.875 -5.09 1 92.12 541 THR A C 1
ATOM 4410 O O . THR A 1 541 ? 14.133 49.656 -5.984 1 92.12 541 THR A O 1
ATOM 4413 N N . LEU A 1 542 ? 12.656 48.719 -4.754 1 90.44 542 LEU A N 1
ATOM 4414 C CA . LEU A 1 542 ? 11.57 49.5 -5.355 1 90.44 542 LEU A CA 1
ATOM 4415 C C . LEU A 1 542 ? 11.539 50.906 -4.801 1 90.44 542 LEU A C 1
ATOM 4417 O O . LEU A 1 542 ? 10.836 51.781 -5.328 1 90.44 542 LEU A O 1
ATOM 4421 N N . MET B 1 1 ? 33.812 56.031 -32.812 1 19.38 1 MET B N 1
ATOM 4422 C CA . MET B 1 1 ? 34.969 56.562 -32.062 1 19.38 1 MET B CA 1
ATOM 4423 C C . MET B 1 1 ? 34.656 56.688 -30.578 1 19.38 1 MET B C 1
ATOM 4425 O O . MET B 1 1 ? 35.469 56.312 -29.734 1 19.38 1 MET B O 1
ATOM 4429 N N . LEU B 1 2 ? 33.781 57.719 -30.266 1 19.53 2 LEU B N 1
ATOM 4430 C CA . LEU B 1 2 ? 33.75 58.312 -28.938 1 19.53 2 LEU B CA 1
ATOM 4431 C C . LEU B 1 2 ? 33.25 57.312 -27.906 1 19.53 2 LEU B C 1
ATOM 4433 O O . LEU B 1 2 ? 32.031 57.031 -27.812 1 19.53 2 LEU B O 1
ATOM 4437 N N . LEU B 1 3 ? 33.812 56 -27.781 1 22.16 3 LEU B N 1
ATOM 4438 C CA . LEU B 1 3 ? 33.719 54.75 -27.062 1 22.16 3 LEU B CA 1
ATOM 4439 C C . LEU B 1 3 ? 33.844 54.969 -25.562 1 22.16 3 LEU B C 1
ATOM 4441 O O . LEU B 1 3 ? 34.969 54.938 -25.031 1 22.16 3 LEU B O 1
ATOM 4445 N N . LEU B 1 4 ? 33.312 56.25 -25.094 1 21.27 4 LEU B N 1
ATOM 4446 C CA . LEU B 1 4 ? 33.594 56.781 -23.766 1 21.27 4 LEU B CA 1
ATOM 4447 C C . LEU B 1 4 ? 33.375 55.719 -22.688 1 21.27 4 LEU B C 1
ATOM 4449 O O . LEU B 1 4 ? 32.531 54.844 -22.859 1 21.27 4 LEU B O 1
ATOM 4453 N N . SER B 1 5 ? 34.219 55.688 -21.547 1 21.38 5 SER B N 1
ATOM 4454 C CA . SER B 1 5 ? 34.844 55.094 -20.375 1 21.38 5 SER B CA 1
ATOM 4455 C C . SER B 1 5 ? 33.875 54.906 -19.234 1 21.38 5 SER B C 1
ATOM 4457 O O . SER B 1 5 ? 33.5 55.875 -18.562 1 21.38 5 SER B O 1
ATOM 4459 N N . TRP B 1 6 ? 32.656 54.219 -19.484 1 19.62 6 TRP B N 1
ATOM 4460 C CA . TRP B 1 6 ? 31.516 54 -18.625 1 19.62 6 TRP B CA 1
ATOM 4461 C C . TRP B 1 6 ? 31.922 53.375 -17.312 1 19.62 6 TRP B C 1
ATOM 4463 O O . TRP B 1 6 ? 31.094 52.844 -16.578 1 19.62 6 TRP B O 1
ATOM 4473 N N . GLU B 1 7 ? 33.312 53.375 -16.812 1 19.77 7 GLU B N 1
ATOM 4474 C CA . GLU B 1 7 ? 34 52.719 -15.711 1 19.77 7 GLU B CA 1
ATOM 4475 C C . GLU B 1 7 ? 33.438 53.188 -14.359 1 19.77 7 GLU B C 1
ATOM 4477 O O . GLU B 1 7 ? 33.531 52.438 -13.375 1 19.77 7 GLU B O 1
ATOM 4482 N N . ILE B 1 8 ? 33.125 54.438 -14.133 1 20.25 8 ILE B N 1
ATOM 4483 C CA . ILE B 1 8 ? 33.344 55.031 -12.828 1 20.25 8 ILE B CA 1
ATOM 4484 C C . ILE B 1 8 ? 32.25 54.562 -11.867 1 20.25 8 ILE B C 1
ATOM 4486 O O . ILE B 1 8 ? 32.188 55.062 -10.734 1 20.25 8 ILE B O 1
ATOM 4490 N N . ILE B 1 9 ? 31.141 54.031 -12.289 1 21.8 9 ILE B N 1
ATOM 4491 C CA . ILE B 1 9 ? 30.078 54.281 -11.312 1 21.8 9 ILE B CA 1
ATOM 4492 C C . ILE B 1 9 ? 30.469 53.688 -9.961 1 21.8 9 ILE B C 1
ATOM 4494 O O . ILE B 1 9 ? 30.719 52.5 -9.859 1 21.8 9 ILE B O 1
ATOM 4498 N N . GLN B 1 10 ? 30.875 54.469 -8.945 1 18.91 10 GLN B N 1
ATOM 4499 C CA . GLN B 1 10 ? 31.375 54.656 -7.59 1 18.91 10 GLN B CA 1
ATOM 4500 C C . GLN B 1 10 ? 30.641 53.719 -6.605 1 18.91 10 GLN B C 1
ATOM 4502 O O . GLN B 1 10 ? 29.469 53.438 -6.797 1 18.91 10 GLN B O 1
ATOM 4507 N N . LYS B 1 11 ? 31.453 53.125 -5.629 1 25.52 11 LYS B N 1
ATOM 4508 C CA . LYS B 1 11 ? 31.594 52.281 -4.438 1 25.52 11 LYS B CA 1
ATOM 4509 C C . LYS B 1 11 ? 30.688 52.75 -3.316 1 25.52 11 LYS B C 1
ATOM 4511 O O . LYS B 1 11 ? 31.047 53.656 -2.541 1 25.52 11 LYS B O 1
ATOM 4516 N N . SER B 1 12 ? 29.453 53.125 -3.615 1 20.58 12 SER B N 1
ATOM 4517 C CA . SER B 1 12 ? 28.797 53.656 -2.43 1 20.58 12 SER B CA 1
ATOM 4518 C C . SER B 1 12 ? 28.812 52.656 -1.288 1 20.58 12 SER B C 1
ATOM 4520 O O . SER B 1 12 ? 28.734 51.438 -1.52 1 20.58 12 SER B O 1
ATOM 4522 N N . PRO B 1 13 ? 29.188 53.031 -0.035 1 24.95 13 PRO B N 1
ATOM 4523 C CA . PRO B 1 13 ? 29.359 52.25 1.195 1 24.95 13 PRO B CA 1
ATOM 4524 C C . PRO B 1 13 ? 28.172 51.375 1.517 1 24.95 13 PRO B C 1
ATOM 4526 O O . PRO B 1 13 ? 27.016 51.75 1.279 1 24.95 13 PRO B O 1
ATOM 4529 N N . HIS B 1 14 ? 28.297 50.062 1.371 1 24.8 14 HIS B N 1
ATOM 4530 C CA . HIS B 1 14 ? 27.453 48.938 1.715 1 24.8 14 HIS B CA 1
ATOM 4531 C C . HIS B 1 14 ? 26.797 49.125 3.082 1 24.8 14 HIS B C 1
ATOM 4533 O O . HIS B 1 14 ? 27.5 49.188 4.098 1 24.8 14 HIS B O 1
ATOM 4539 N N . LEU B 1 15 ? 25.828 50 3.223 1 26.81 15 LEU B N 1
ATOM 4540 C CA . LEU B 1 15 ? 25.109 50 4.5 1 26.81 15 LEU B CA 1
ATOM 4541 C C . LEU B 1 15 ? 24.812 48.562 4.953 1 26.81 15 LEU B C 1
ATOM 4543 O O . LEU B 1 15 ? 24.047 47.844 4.289 1 26.81 15 LEU B O 1
ATOM 4547 N N . ALA B 1 16 ? 25.781 47.812 5.551 1 26.17 16 ALA B N 1
ATOM 4548 C CA . ALA B 1 16 ? 25.734 46.531 6.234 1 26.17 16 ALA B CA 1
ATOM 4549 C C . ALA B 1 16 ? 24.5 46.406 7.117 1 26.17 16 ALA B C 1
ATOM 4551 O O . ALA B 1 16 ? 24.375 47.125 8.125 1 26.17 16 ALA B O 1
ATOM 4552 N N . PHE B 1 17 ? 23.422 46.25 6.535 1 29.08 17 PHE B N 1
ATOM 4553 C CA . PHE B 1 17 ? 22.422 45.812 7.5 1 29.08 17 PHE B CA 1
ATOM 4554 C C . PHE B 1 17 ? 22.953 44.656 8.336 1 29.08 17 PHE B C 1
ATOM 4556 O O . PHE B 1 17 ? 23.531 43.688 7.801 1 29.08 17 PHE B O 1
ATOM 4563 N N . PRO B 1 18 ? 23.438 44.844 9.547 1 28.53 18 PRO B N 1
ATOM 4564 C CA . PRO B 1 18 ? 23.953 43.719 10.352 1 28.53 18 PRO B CA 1
ATOM 4565 C C . PRO B 1 18 ? 23.172 42.438 10.141 1 28.53 18 PRO B C 1
ATOM 4567 O O . PRO B 1 18 ? 21.953 42.469 9.953 1 28.53 18 PRO B O 1
ATOM 4570 N N . ALA B 1 19 ? 23.688 41.469 9.539 1 32.22 19 ALA B N 1
ATOM 4571 C CA . ALA B 1 19 ? 23.234 40.094 9.578 1 32.22 19 ALA B CA 1
ATOM 4572 C C . ALA B 1 19 ? 22.719 39.719 10.961 1 32.22 19 ALA B C 1
ATOM 4574 O O . ALA B 1 19 ? 23.484 39.625 11.914 1 32.22 19 ALA B O 1
ATOM 4575 N N . MET B 1 20 ? 21.625 40.25 11.414 1 32.19 20 MET B N 1
ATOM 4576 C CA . MET B 1 20 ? 21.062 39.844 12.703 1 32.19 20 MET B CA 1
ATOM 4577 C C . MET B 1 20 ? 21.094 38.312 12.836 1 32.19 20 MET B C 1
ATOM 4579 O O . MET B 1 20 ? 20.188 37.625 12.391 1 32.19 20 MET B O 1
ATOM 4583 N N . ASN B 1 21 ? 22.125 37.688 12.492 1 33.97 21 ASN B N 1
ATOM 4584 C CA . ASN B 1 21 ? 22.328 36.281 12.867 1 33.97 21 ASN B CA 1
ATOM 4585 C C . ASN B 1 21 ? 21.938 36.031 14.32 1 33.97 21 ASN B C 1
ATOM 4587 O O . ASN B 1 21 ? 22.328 35.031 14.906 1 33.97 21 ASN B O 1
ATOM 4591 N N . GLY B 1 22 ? 22 37.094 15.266 1 34.03 22 GLY B N 1
ATOM 4592 C CA . GLY B 1 22 ? 21.812 36.812 16.672 1 34.03 22 GLY B CA 1
ATOM 4593 C C . GLY B 1 22 ? 20.469 36.156 16.984 1 34.03 22 GLY B C 1
ATOM 4594 O O . GLY B 1 22 ? 19.469 36.5 16.344 1 34.03 22 GLY B O 1
ATOM 4595 N N . THR B 1 23 ? 20.422 34.906 17.406 1 39 23 THR B N 1
ATOM 4596 C CA . THR B 1 23 ? 19.234 34.281 17.969 1 39 23 THR B CA 1
ATOM 4597 C C . THR B 1 23 ? 18.391 35.281 18.75 1 39 23 THR B C 1
ATOM 4599 O O . THR B 1 23 ? 18.766 35.719 19.844 1 39 23 THR B O 1
ATOM 4602 N N . HIS B 1 24 ? 17.953 36.312 18.234 1 44.97 24 HIS B N 1
ATOM 4603 C CA . HIS B 1 24 ? 17.078 37.156 19.031 1 44.97 24 HIS B CA 1
ATOM 4604 C C . HIS B 1 24 ? 16.172 36.312 19.922 1 44.97 24 HIS B C 1
ATOM 4606 O O . HIS B 1 24 ? 15.617 35.312 19.469 1 44.97 24 HIS B O 1
ATOM 4612 N N . LEU B 1 25 ? 16.438 36.344 21.203 1 55.41 25 LEU B N 1
ATOM 4613 C CA . LEU B 1 25 ? 15.648 35.656 22.234 1 55.41 25 LEU B CA 1
ATOM 4614 C C . LEU B 1 25 ? 14.156 35.844 21.984 1 55.41 25 LEU B C 1
ATOM 4616 O O . LEU B 1 25 ? 13.711 36.938 21.609 1 55.41 25 LEU B O 1
ATOM 4620 N N . THR B 1 26 ? 13.414 34.875 21.703 1 69.31 26 THR B N 1
ATOM 4621 C CA . THR B 1 26 ? 11.961 34.875 21.578 1 69.31 26 THR B CA 1
ATOM 4622 C C . THR B 1 26 ? 11.328 35.625 22.75 1 69.31 26 THR B C 1
ATOM 4624 O O . THR B 1 26 ? 11.68 35.406 23.906 1 69.31 26 THR B O 1
ATOM 4627 N N . PRO B 1 27 ? 10.578 36.719 22.312 1 78.94 27 PRO B N 1
ATOM 4628 C CA . PRO B 1 27 ? 9.93 37.469 23.391 1 78.94 27 PRO B CA 1
ATOM 4629 C C . PRO B 1 27 ? 9.094 36.594 24.312 1 78.94 27 PRO B C 1
ATOM 4631 O O . PRO B 1 27 ? 8.5 35.625 23.859 1 78.94 27 PRO B O 1
ATOM 4634 N N . LYS B 1 28 ? 9.234 36.906 25.609 1 85.19 28 LYS B N 1
ATOM 4635 C CA . LYS B 1 28 ? 8.414 36.281 26.625 1 85.19 28 LYS B CA 1
ATOM 4636 C C . LYS B 1 28 ? 7.59 37.312 27.391 1 85.19 28 LYS B C 1
ATOM 4638 O O . LYS B 1 28 ? 7.793 37.5 28.594 1 85.19 28 LYS B O 1
ATOM 4643 N N . PRO B 1 29 ? 6.605 37.812 26.672 1 94 29 PRO B N 1
ATOM 4644 C CA . PRO B 1 29 ? 5.84 38.906 27.312 1 94 29 PRO B CA 1
ATOM 4645 C C . PRO B 1 29 ? 4.945 38.406 28.438 1 94 29 PRO B C 1
ATOM 4647 O O . PRO B 1 29 ? 4.574 37.219 28.453 1 94 29 PRO B O 1
ATOM 4650 N N . PHE B 1 30 ? 4.691 39.219 29.375 1 96.56 30 PHE B N 1
ATOM 4651 C CA . PHE B 1 30 ? 3.686 39 30.406 1 96.56 30 PHE B CA 1
ATOM 4652 C C . PHE B 1 30 ? 2.371 39.688 30.047 1 96.56 30 PHE B C 1
ATOM 4654 O O . PHE B 1 30 ? 2.367 40.812 29.547 1 96.56 30 PHE B O 1
ATOM 4661 N N . ALA B 1 31 ? 1.336 38.969 30.219 1 98.06 31 ALA B N 1
ATOM 4662 C CA . ALA B 1 31 ? 0.015 39.594 30.125 1 98.06 31 ALA B CA 1
ATOM 4663 C C . ALA B 1 31 ? -0.412 40.188 31.469 1 98.06 31 ALA B C 1
ATOM 4665 O O . ALA B 1 31 ? -0.517 39.438 32.469 1 98.06 31 ALA B O 1
ATOM 4666 N N . PHE B 1 32 ? -0.578 41.469 31.516 1 98.56 32 PHE B N 1
ATOM 4667 C CA . PHE B 1 32 ? -1.089 42.156 32.688 1 98.56 32 PHE B CA 1
ATOM 4668 C C . PHE B 1 32 ? -2.531 42.594 32.469 1 98.56 32 PHE B C 1
ATOM 4670 O O . PHE B 1 32 ? -2.814 43.375 31.562 1 98.56 32 PHE B O 1
ATOM 4677 N N . ILE B 1 33 ? -3.387 42.062 33.344 1 98.38 33 ILE B N 1
ATOM 4678 C CA . ILE B 1 33 ? -4.805 42.406 33.25 1 98.38 33 ILE B CA 1
ATOM 4679 C C . ILE B 1 33 ? -5.191 43.344 34.375 1 98.38 33 ILE B C 1
ATOM 4681 O O . ILE B 1 33 ? -5.246 42.938 35.531 1 98.38 33 ILE B O 1
ATOM 4685 N N . GLN B 1 34 ? -5.441 44.562 34.062 1 97.31 34 GLN B N 1
ATOM 4686 C CA . GLN B 1 34 ? -5.875 45.5 35.094 1 97.31 34 GLN B CA 1
ATOM 4687 C C . GLN B 1 34 ? -7.359 45.312 35.406 1 97.31 34 GLN B C 1
ATOM 4689 O O . GLN B 1 34 ? -8.188 45.25 34.5 1 97.31 34 GLN B O 1
ATOM 4694 N N . ALA B 1 35 ? -7.652 45.156 36.688 1 96.19 35 ALA B N 1
ATOM 4695 C CA . ALA B 1 35 ? -9.039 44.969 37.094 1 96.19 35 ALA B CA 1
ATOM 4696 C C . ALA B 1 35 ? -9.289 45.656 38.438 1 96.19 35 ALA B C 1
ATOM 4698 O O . ALA B 1 35 ? -8.375 45.781 39.25 1 96.19 35 ALA B O 1
ATOM 4699 N N . ARG B 1 36 ? -10.508 46.094 38.625 1 94.06 36 ARG B N 1
ATOM 4700 C CA . ARG B 1 36 ? -10.945 46.656 39.875 1 94.06 36 ARG B CA 1
ATOM 4701 C C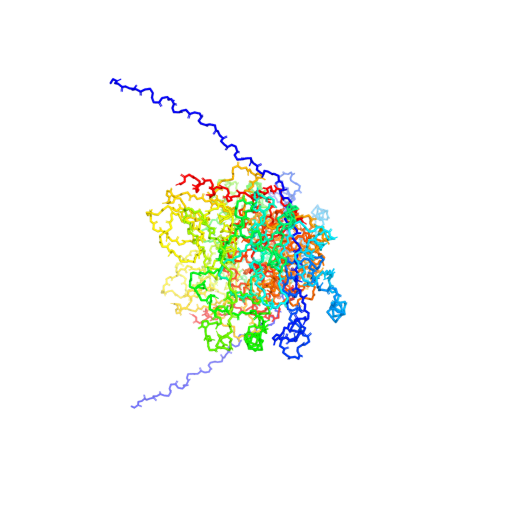 . ARG B 1 36 ? -12.445 46.438 40.094 1 94.06 36 ARG B C 1
ATOM 4703 O O . ARG B 1 36 ? -13.195 46.312 39.125 1 94.06 36 ARG B O 1
ATOM 4710 N N . LEU B 1 37 ? -12.867 46.438 41.375 1 92.19 37 LEU B N 1
ATOM 4711 C CA . LEU B 1 37 ? -14.281 46.281 41.688 1 92.19 37 LEU B CA 1
ATOM 4712 C C . LEU B 1 37 ? -15 47.625 41.656 1 92.19 37 LEU B C 1
ATOM 4714 O O . LEU B 1 37 ? -16.219 47.688 41.469 1 92.19 37 LEU B O 1
ATOM 4718 N N . GLY B 1 38 ? -14.195 48.625 41.812 1 83.75 38 GLY B N 1
ATOM 4719 C CA . GLY B 1 38 ? -14.773 49.969 41.906 1 83.75 38 GLY B CA 1
ATOM 4720 C C . GLY B 1 38 ? -15.195 50.531 40.562 1 83.75 38 GLY B C 1
ATOM 4721 O O . GLY B 1 38 ? -14.391 50.562 39.625 1 83.75 38 GLY B O 1
ATOM 4722 N N . SER B 1 39 ? -16.453 50.375 40.094 1 81.19 39 SER B N 1
ATOM 4723 C CA . SER B 1 39 ? -17.047 51 38.938 1 81.19 39 SER B CA 1
ATOM 4724 C C . SER B 1 39 ? -18.359 51.719 39.281 1 81.19 39 SER B C 1
ATOM 4726 O O . SER B 1 39 ? -19.156 51.188 40.062 1 81.19 39 SER B O 1
ATOM 4728 N N . THR B 1 40 ? -18.406 52.844 38.781 1 82.19 40 THR B N 1
ATOM 4729 C CA . THR B 1 40 ? -19.547 53.656 39.188 1 82.19 40 THR B CA 1
ATOM 4730 C C . THR B 1 40 ? -20.812 53.219 38.438 1 82.19 40 THR B C 1
ATOM 4732 O O . THR B 1 40 ? -21.875 53.031 39.031 1 82.19 40 THR B O 1
ATOM 4735 N N . ARG B 1 41 ? -20.75 52.938 37.219 1 85.62 41 ARG B N 1
ATOM 4736 C CA . ARG B 1 41 ? -21.906 52.656 36.375 1 85.62 41 ARG B CA 1
ATOM 4737 C C . ARG B 1 41 ? -22.359 51.188 36.531 1 85.62 41 ARG B C 1
ATOM 4739 O O . ARG B 1 41 ? -23.562 50.906 36.438 1 85.62 41 ARG B O 1
ATOM 4746 N N . LEU B 1 42 ? -21.422 50.25 36.75 1 89.62 42 LEU B N 1
ATOM 4747 C CA . LEU B 1 42 ? -21.688 48.844 36.938 1 89.62 42 LEU B CA 1
ATOM 4748 C C . LEU B 1 42 ? -20.781 48.25 38 1 89.62 42 LEU B C 1
ATOM 4750 O O . LEU B 1 42 ? -19.797 47.562 37.688 1 89.62 42 LEU B O 1
ATOM 4754 N N . PRO B 1 43 ? -21.172 48.406 39.25 1 89.81 43 PRO B N 1
ATOM 4755 C CA . PRO B 1 43 ? -20.312 48 40.344 1 89.81 43 PRO B CA 1
ATOM 4756 C C . PRO B 1 43 ? -20.016 46.5 40.312 1 89.81 43 PRO B C 1
ATOM 4758 O O . PRO B 1 43 ? -20.906 45.688 40.094 1 89.81 43 PRO B O 1
ATOM 4761 N N . GLY B 1 44 ? -18.766 46.188 40.5 1 92.19 44 GLY B N 1
ATOM 4762 C CA . GLY B 1 44 ? -18.344 44.781 40.531 1 92.19 44 GLY B CA 1
ATOM 4763 C C . GLY B 1 44 ? -18.422 44.094 39.219 1 92.19 44 GLY B C 1
ATOM 4764 O O . GLY B 1 44 ? -18.484 42.875 39.156 1 92.19 44 GLY B O 1
ATOM 4765 N N . LYS B 1 45 ? -18.391 44.75 38.188 1 92.88 45 LYS B N 1
ATOM 4766 C CA . LYS B 1 45 ? -18.672 44.219 36.844 1 92.88 45 LYS B CA 1
ATOM 4767 C C . LYS B 1 45 ? -17.688 43.094 36.5 1 92.88 45 LYS B C 1
ATOM 4769 O O . LYS B 1 45 ? -18.062 42.094 35.844 1 92.88 45 LYS B O 1
ATOM 4774 N N . VAL B 1 46 ? -16.469 43.125 36.875 1 95.5 46 VAL B N 1
ATOM 4775 C CA . VAL B 1 46 ? -15.414 42.188 36.469 1 95.5 46 VAL B CA 1
ATOM 4776 C C . VAL B 1 46 ? -15.68 40.812 37.031 1 95.5 46 VAL B C 1
ATOM 4778 O O . VAL B 1 46 ? -15.156 39.812 36.531 1 95.5 46 VAL B O 1
ATOM 4781 N N . LEU B 1 47 ? -16.578 40.719 38.062 1 95.94 47 LEU B N 1
ATOM 4782 C CA . LEU B 1 47 ? -16.875 39.438 38.688 1 95.94 47 LEU B CA 1
ATOM 4783 C C . LEU B 1 47 ? -18.25 38.938 38.281 1 95.94 47 LEU B C 1
ATOM 4785 O O . LEU B 1 47 ? -18.688 37.906 38.75 1 95.94 47 LEU B O 1
ATOM 4789 N N . LEU B 1 48 ? -18.875 39.688 37.438 1 96 48 LEU B N 1
ATOM 4790 C CA . LEU B 1 48 ? -20.172 39.219 36.938 1 96 48 LEU B CA 1
ATOM 4791 C C . LEU B 1 48 ? -20 38 36.031 1 96 48 LEU B C 1
ATOM 4793 O O . LEU B 1 48 ? -19 37.875 35.312 1 96 48 LEU B O 1
ATOM 4797 N N . GLU B 1 49 ? -20.969 37.188 36.094 1 96.38 49 GLU B N 1
ATOM 4798 C CA . GLU B 1 49 ? -20.938 35.938 35.312 1 96.38 49 GLU B CA 1
ATOM 4799 C C . GLU B 1 49 ? -21.438 36.188 33.906 1 96.38 49 GLU B C 1
ATOM 4801 O O . GLU B 1 49 ? -22.391 36.938 33.688 1 96.38 49 GLU B O 1
ATOM 4806 N N . LEU B 1 50 ? -20.781 35.625 32.969 1 95.81 50 LEU B N 1
ATOM 4807 C CA . LEU B 1 50 ? -21.125 35.688 31.562 1 95.81 50 LEU B CA 1
ATOM 4808 C C . LEU B 1 50 ? -21.062 34.312 30.906 1 95.81 50 LEU B C 1
ATOM 4810 O O . LEU B 1 50 ? -19.984 33.75 30.734 1 95.81 50 LEU B O 1
ATOM 4814 N N . PRO B 1 51 ? -22.125 33.594 30.469 1 93.38 51 PRO B N 1
ATOM 4815 C CA . PRO B 1 51 ? -23.484 34.094 30.719 1 93.38 51 PRO B CA 1
ATOM 4816 C C . PRO B 1 51 ? -23.891 34 32.188 1 93.38 51 PRO B C 1
ATOM 4818 O O . PRO B 1 51 ? -23.219 33.344 32.969 1 93.38 51 PRO B O 1
ATOM 4821 N N . GLU B 1 52 ? -24.938 34.688 32.438 1 90.81 52 GLU B N 1
ATOM 4822 C CA . GLU B 1 52 ? -25.438 34.688 33.812 1 90.81 52 GLU B CA 1
ATOM 4823 C C . GLU B 1 52 ? -25.703 33.25 34.281 1 90.81 52 GLU B C 1
ATOM 4825 O O . GLU B 1 52 ? -26.297 32.438 33.562 1 90.81 52 GLU B O 1
ATOM 4830 N N . GLY B 1 53 ? -25.156 32.875 35.438 1 92.12 53 GLY B N 1
ATOM 4831 C CA . GLY B 1 53 ? -25.391 31.562 36.031 1 92.12 53 GLY B CA 1
ATOM 4832 C C . GLY B 1 53 ? -24.406 30.5 35.562 1 92.12 53 GLY B C 1
ATOM 4833 O O . GLY B 1 53 ? -24.484 29.344 36 1 92.12 53 GLY B O 1
ATOM 4834 N N . SER B 1 54 ? -23.469 30.859 34.781 1 93.69 54 SER B N 1
ATOM 4835 C CA . SER B 1 54 ? -22.562 29.891 34.188 1 93.69 54 SER B CA 1
ATOM 4836 C C . SER B 1 54 ? -21.406 29.562 35.125 1 93.69 54 SER B C 1
ATOM 4838 O O . SER B 1 54 ? -20.703 28.562 34.938 1 93.69 54 SER B O 1
ATOM 4840 N N . GLY B 1 55 ? -21.188 30.344 36.156 1 95.06 55 GLY B N 1
ATOM 4841 C CA . GLY B 1 55 ? -20.031 30.172 37.031 1 95.06 55 GLY B CA 1
ATOM 4842 C C . GLY B 1 55 ? -18.75 30.734 36.406 1 95.06 55 GLY B C 1
ATOM 4843 O O . GLY B 1 55 ? -17.703 30.703 37.062 1 95.06 55 GLY B O 1
ATOM 4844 N N . VAL B 1 56 ? -18.844 31.25 35.25 1 96.62 56 VAL B N 1
ATOM 4845 C CA . VAL B 1 56 ? -17.688 31.812 34.562 1 96.62 56 VAL B CA 1
ATOM 4846 C C . VAL B 1 56 ? -17.812 33.344 34.531 1 96.62 56 VAL B C 1
ATOM 4848 O O . VAL B 1 56 ? -18.766 33.875 33.969 1 96.62 56 VAL B O 1
ATOM 4851 N N . THR B 1 57 ? -16.875 34.031 35.188 1 98 57 THR B N 1
ATOM 4852 C CA . THR B 1 57 ? -16.922 35.469 35.281 1 98 57 THR B CA 1
ATOM 4853 C C . THR B 1 57 ? -16.25 36.125 34.094 1 98 57 THR B C 1
ATOM 4855 O O . THR B 1 57 ? -15.617 35.469 33.281 1 98 57 THR B O 1
ATOM 4858 N N . ILE B 1 58 ? -16.375 37.438 34.031 1 97.75 58 ILE B N 1
ATOM 4859 C CA . ILE B 1 58 ? -15.719 38.219 33 1 97.75 58 ILE B CA 1
ATOM 4860 C C . ILE B 1 58 ? -14.203 38 33.094 1 97.75 58 ILE B C 1
ATOM 4862 O O . ILE B 1 58 ? -13.547 37.781 32.062 1 97.75 58 ILE B O 1
ATOM 4866 N N . LEU B 1 59 ? -13.633 37.969 34.25 1 98.06 59 LEU B N 1
ATOM 4867 C CA . LEU B 1 59 ? -12.203 37.75 34.406 1 98.06 59 LEU B CA 1
ATOM 4868 C C . LEU B 1 59 ? -11.812 36.344 34 1 98.06 59 LEU B C 1
ATOM 4870 O O . LEU B 1 59 ? -10.742 36.125 33.438 1 98.06 59 LEU B O 1
ATOM 4874 N N . ASP B 1 60 ? -12.711 35.438 34.219 1 97.75 60 ASP B N 1
ATOM 4875 C CA . ASP B 1 60 ? -12.461 34.062 33.781 1 97.75 60 ASP B CA 1
ATOM 4876 C C . ASP B 1 60 ? -12.344 33.969 32.281 1 97.75 60 ASP B C 1
ATOM 4878 O O . ASP B 1 60 ? -11.5 33.25 31.75 1 97.75 60 ASP B O 1
ATOM 4882 N N . HIS B 1 61 ? -13.195 34.656 31.594 1 97.75 61 HIS B N 1
ATOM 4883 C CA . HIS B 1 61 ? -13.156 34.656 30.141 1 97.75 61 HIS B CA 1
ATOM 4884 C C . HIS B 1 61 ? -11.812 35.156 29.625 1 97.75 61 HIS B C 1
ATOM 4886 O O . HIS B 1 61 ? -11.258 34.594 28.672 1 97.75 61 HIS B O 1
ATOM 4892 N N . ILE B 1 62 ? -11.32 36.188 30.25 1 97.75 62 ILE B N 1
ATOM 4893 C CA . ILE B 1 62 ? -10.047 36.75 29.844 1 97.75 62 ILE B CA 1
ATOM 4894 C C . ILE B 1 62 ? -8.922 35.75 30.094 1 97.75 62 ILE B C 1
ATOM 4896 O O . ILE B 1 62 ? -8.109 35.5 29.203 1 97.75 62 ILE B O 1
ATOM 4900 N N . PHE B 1 63 ? -8.906 35.125 31.172 1 97 63 PHE B N 1
ATOM 4901 C CA . PHE B 1 63 ? -7.883 34.125 31.516 1 97 63 PHE B CA 1
ATOM 4902 C C . PHE B 1 63 ? -7.945 32.938 30.562 1 97 63 PHE B C 1
ATOM 4904 O O . PHE B 1 63 ? -6.918 32.5 30.047 1 97 63 PHE B O 1
ATOM 4911 N N . ASN B 1 64 ? -9.164 32.469 30.391 1 95.06 64 ASN B N 1
ATOM 4912 C CA . ASN B 1 64 ? -9.352 31.297 29.547 1 95.06 64 ASN B CA 1
ATOM 4913 C C . ASN B 1 64 ? -8.867 31.547 28.125 1 95.06 64 ASN B C 1
ATOM 4915 O O . ASN B 1 64 ? -8.375 30.625 27.469 1 95.06 64 ASN B O 1
ATOM 4919 N N . ARG B 1 65 ? -8.977 32.719 27.656 1 94.69 65 ARG B N 1
ATOM 4920 C CA . ARG B 1 65 ? -8.5 33.062 26.328 1 94.69 65 ARG B CA 1
ATOM 4921 C C . ARG B 1 65 ? -6.98 33.188 26.312 1 94.69 65 ARG B C 1
ATOM 4923 O O . ARG B 1 65 ? -6.324 32.625 25.422 1 94.69 65 ARG B O 1
ATOM 4930 N N . LEU B 1 66 ? -6.422 33.781 27.281 1 94.62 66 LEU B N 1
ATOM 4931 C CA . LEU B 1 66 ? -4.992 34.062 27.297 1 94.62 66 LEU B CA 1
ATOM 4932 C C . LEU B 1 66 ? -4.195 32.781 27.5 1 94.62 66 LEU B C 1
ATOM 4934 O O . LEU B 1 66 ? -3.104 32.625 26.953 1 94.62 66 LEU B O 1
ATOM 4938 N N . ILE B 1 67 ? -4.727 31.844 28.203 1 90.88 67 ILE B N 1
ATOM 4939 C CA . ILE B 1 67 ? -3.996 30.609 28.516 1 90.88 67 ILE B CA 1
ATOM 4940 C C . ILE B 1 67 ? -3.85 29.766 27.266 1 90.88 67 ILE B C 1
ATOM 4942 O O . ILE B 1 67 ? -3.031 28.844 27.219 1 90.88 67 ILE B O 1
ATOM 4946 N N . GLN B 1 68 ? -4.641 30.156 26.25 1 85.38 68 GLN B N 1
ATOM 4947 C CA . GLN B 1 68 ? -4.512 29.453 24.984 1 85.38 68 GLN B CA 1
ATOM 4948 C C . GLN B 1 68 ? -3.189 29.781 24.297 1 85.38 68 GLN B C 1
ATOM 4950 O O . GLN B 1 68 ? -2.711 29.031 23.453 1 85.38 68 GLN B O 1
ATOM 4955 N N . ILE B 1 69 ? -2.566 30.906 24.656 1 87.25 69 ILE B N 1
ATOM 4956 C CA . ILE B 1 69 ? -1.434 31.359 23.859 1 87.25 69 ILE B CA 1
ATOM 4957 C C . ILE B 1 69 ? -0.262 31.703 24.781 1 87.25 69 ILE B C 1
ATOM 4959 O O . ILE B 1 69 ? 0.859 31.922 24.312 1 87.25 69 ILE B O 1
ATOM 4963 N N . LEU B 1 70 ? -0.528 31.766 26.094 1 88.44 70 LEU B N 1
ATOM 4964 C CA . LEU B 1 70 ? 0.51 32.094 27.062 1 88.44 70 LEU B CA 1
ATOM 4965 C C . LEU B 1 70 ? 0.503 31.062 28.203 1 88.44 70 LEU B C 1
ATOM 4967 O O . LEU B 1 70 ? -0.551 30.531 28.562 1 88.44 70 LEU B O 1
ATOM 4971 N N . PRO B 1 71 ? 1.736 30.875 28.812 1 84.69 71 PRO B N 1
ATOM 4972 C CA . PRO B 1 71 ? 1.729 30.078 30.047 1 84.69 71 PRO B CA 1
ATOM 4973 C C . PRO B 1 71 ? 1.063 30.797 31.219 1 84.69 71 PRO B C 1
ATOM 4975 O O . PRO B 1 71 ? 1.154 32.031 31.312 1 84.69 71 PRO B O 1
ATOM 4978 N N . LYS B 1 72 ? 0.51 30 32.094 1 91.12 72 LYS B N 1
ATOM 4979 C CA . LYS B 1 72 ? -0.235 30.531 33.219 1 91.12 72 LYS B CA 1
ATOM 4980 C C . LYS B 1 72 ? 0.644 31.438 34.094 1 91.12 72 LYS B C 1
ATOM 4982 O O . LYS B 1 72 ? 0.163 32.406 34.656 1 91.12 72 LYS B O 1
ATOM 4987 N N . GLU B 1 73 ? 1.895 31.156 34.062 1 92.44 73 GLU B N 1
ATOM 4988 C CA . GLU B 1 73 ? 2.832 31.875 34.938 1 92.44 73 GLU B CA 1
ATOM 4989 C C . GLU B 1 73 ? 3.078 33.281 34.406 1 92.44 73 GLU B C 1
ATOM 4991 O O . GLU B 1 73 ? 3.625 34.125 35.125 1 92.44 73 GLU B O 1
ATOM 4996 N N . ARG B 1 74 ? 2.57 33.594 33.281 1 94.94 74 ARG B N 1
ATOM 4997 C CA . ARG B 1 74 ? 2.82 34.906 32.719 1 94.94 74 ARG B CA 1
ATOM 4998 C C . ARG B 1 74 ? 1.521 35.688 32.531 1 94.94 74 ARG B C 1
ATOM 5000 O O . ARG B 1 74 ? 1.479 36.688 31.828 1 94.94 74 ARG B O 1
ATOM 5007 N N . ILE B 1 75 ? 0.54 35.188 33.125 1 97 75 ILE B N 1
ATOM 5008 C CA . ILE B 1 75 ? -0.741 35.875 33.188 1 97 75 ILE B CA 1
ATOM 5009 C C . ILE B 1 75 ? -0.998 36.406 34.594 1 97 75 ILE B C 1
ATOM 5011 O O . ILE B 1 75 ? -1.176 35.625 35.531 1 97 75 ILE B O 1
ATOM 5015 N N . VAL B 1 76 ? -1.017 37.75 34.719 1 98.31 76 VAL B N 1
ATOM 5016 C CA . VAL B 1 76 ? -1.086 38.344 36.031 1 98.31 76 VAL B CA 1
ATOM 5017 C C . VAL B 1 76 ? -2.197 39.375 36.094 1 98.31 76 VAL B C 1
ATOM 5019 O O . VAL B 1 76 ? -2.256 40.281 35.219 1 98.31 76 VAL B O 1
ATOM 5022 N N . PHE B 1 77 ? -3.08 39.281 37.094 1 98.5 77 PHE B N 1
ATOM 5023 C CA . PHE B 1 77 ? -4.094 40.281 37.344 1 98.5 77 PHE B CA 1
ATOM 5024 C C . PHE B 1 77 ? -3.543 41.406 38.219 1 98.5 77 PHE B C 1
ATOM 5026 O O . PHE B 1 77 ? -2.938 41.156 39.25 1 98.5 77 PHE B O 1
ATOM 5033 N N . LEU B 1 78 ? -3.631 42.656 37.75 1 98.25 78 LEU B N 1
ATOM 5034 C CA . LEU B 1 78 ? -3.23 43.812 38.531 1 98.25 78 LEU B CA 1
ATOM 5035 C C . LEU B 1 78 ? -4.441 44.5 39.156 1 98.25 78 LEU B C 1
ATOM 5037 O O . LEU B 1 78 ? -5.312 45.031 38.469 1 98.25 78 LEU B O 1
ATOM 5041 N N . ILE B 1 79 ? -4.449 44.562 40.5 1 97.56 79 ILE B N 1
ATOM 5042 C CA . ILE B 1 79 ? -5.648 45 41.219 1 97.56 79 ILE B CA 1
ATOM 5043 C C . ILE B 1 79 ? -5.285 46.031 42.25 1 97.56 79 ILE B C 1
ATOM 5045 O O . ILE B 1 79 ? -4.141 46.094 42.719 1 97.56 79 ILE B O 1
ATOM 5049 N N . PRO B 1 80 ? -6.289 46.875 42.594 1 95.81 80 PRO B N 1
ATOM 5050 C CA . PRO B 1 80 ? -6.031 47.812 43.688 1 95.81 80 PRO B CA 1
ATOM 5051 C C . PRO B 1 80 ? -5.855 47.094 45.031 1 95.81 80 PRO B C 1
ATOM 5053 O O . PRO B 1 80 ? -6.547 46.094 45.312 1 95.81 80 PRO B O 1
ATOM 5056 N N . GLU B 1 81 ? -5.035 47.719 45.844 1 94.44 81 GLU B N 1
ATOM 5057 C CA . GLU B 1 81 ? -4.758 47.156 47.156 1 94.44 81 GLU B CA 1
ATOM 5058 C C . GLU B 1 81 ? -6.027 47.062 48 1 94.44 81 GLU B C 1
ATOM 5060 O O . GLU B 1 81 ? -6.195 46.125 48.812 1 94.44 81 GLU B O 1
ATOM 5065 N N . ILE B 1 82 ? -6.898 47.906 47.75 1 92.81 82 ILE B N 1
ATOM 5066 C CA . ILE B 1 82 ? -8.07 48.031 48.625 1 92.81 82 ILE B CA 1
ATOM 5067 C C . ILE B 1 82 ? -9.133 47 48.219 1 92.81 82 ILE B C 1
ATOM 5069 O O . ILE B 1 82 ? -10.078 46.75 48.969 1 92.81 82 ILE B O 1
ATOM 5073 N N . ASP B 1 83 ? -9.008 46.375 47.156 1 93.69 83 ASP B N 1
ATOM 5074 C CA . ASP B 1 83 ? -10.031 45.5 46.594 1 93.69 83 ASP B CA 1
ATOM 5075 C C . ASP B 1 83 ? -9.891 44.094 47.188 1 93.69 83 ASP B C 1
ATOM 5077 O O . ASP B 1 83 ? -9.523 43.156 46.469 1 93.69 83 ASP B O 1
ATOM 5081 N N . LEU B 1 84 ? -10.383 43.844 48.344 1 93 84 LEU B N 1
ATOM 5082 C CA . LEU B 1 84 ? -10.234 42.562 49.062 1 93 84 LEU B CA 1
ATOM 5083 C C . LEU B 1 84 ? -11.086 41.469 48.406 1 93 84 LEU B C 1
ATOM 5085 O O . LEU B 1 84 ? -10.688 40.312 48.375 1 93 84 LEU B O 1
ATOM 5089 N N . GLY B 1 85 ? -12.203 41.875 48 1 93.38 85 GLY B N 1
ATOM 5090 C CA . GLY B 1 85 ? -13.055 40.906 47.312 1 93.38 85 GLY B CA 1
ATOM 5091 C C . GLY B 1 85 ? -12.414 40.344 46.062 1 93.38 85 GLY B C 1
ATOM 5092 O O . GLY B 1 85 ? -12.539 39.125 45.812 1 93.38 85 GLY B O 1
ATOM 5093 N N . LEU B 1 86 ? -11.773 41.125 45.344 1 94.94 86 LEU B N 1
ATOM 5094 C CA . LEU B 1 86 ? -11.086 40.688 44.125 1 94.94 86 LEU B CA 1
ATOM 5095 C C . LEU B 1 86 ? -9.906 39.781 44.469 1 94.94 86 LEU B C 1
ATOM 5097 O O . LEU B 1 86 ? -9.656 38.781 43.812 1 94.94 86 LEU B O 1
ATOM 5101 N N . LYS B 1 87 ? -9.203 40.125 45.469 1 95.75 87 LYS B N 1
ATOM 5102 C CA . LYS B 1 87 ? -8.102 39.281 45.938 1 95.75 87 LYS B CA 1
ATOM 5103 C C . LYS B 1 87 ? -8.578 37.875 46.281 1 95.75 87 LYS B C 1
ATOM 5105 O O . LYS B 1 87 ? -7.949 36.906 45.906 1 95.75 87 LYS B O 1
ATOM 5110 N N . ASP B 1 88 ? -9.648 37.844 47 1 96.06 88 ASP B N 1
ATOM 5111 C CA . ASP B 1 88 ? -10.211 36.562 47.406 1 96.06 88 ASP B CA 1
ATOM 5112 C C . ASP B 1 88 ? -10.625 35.719 46.188 1 96.06 88 ASP B C 1
ATOM 5114 O O . ASP B 1 88 ? -10.375 34.531 46.125 1 96.06 88 ASP B O 1
ATOM 5118 N N . PHE B 1 89 ? -11.211 36.312 45.344 1 96.06 89 PHE B N 1
ATOM 5119 C CA . PHE B 1 89 ? -11.648 35.656 44.125 1 96.06 89 PHE B CA 1
ATOM 5120 C C . PHE B 1 89 ? -10.461 35.062 43.375 1 96.06 89 PHE B C 1
ATOM 5122 O O . PHE B 1 89 ? -10.484 33.875 42.969 1 96.06 89 PHE B O 1
ATOM 5129 N N . LEU B 1 90 ? -9.461 35.812 43.125 1 97.38 90 LEU B N 1
ATOM 5130 C CA . LEU B 1 90 ? -8.289 35.406 42.375 1 97.38 90 LEU B CA 1
ATOM 5131 C C . LEU B 1 90 ? -7.559 34.281 43.062 1 97.38 90 LEU B C 1
ATOM 5133 O O . LEU B 1 90 ? -7.086 33.344 42.438 1 97.38 90 LEU B O 1
ATOM 5137 N N . ASN B 1 91 ? -7.523 34.344 44.344 1 96.06 91 ASN B N 1
ATOM 5138 C CA . ASN B 1 91 ? -6.918 33.281 45.125 1 96.06 91 ASN B CA 1
ATOM 5139 C C . ASN B 1 91 ? -7.688 31.969 44.969 1 96.06 91 ASN B C 1
ATOM 5141 O O . ASN B 1 91 ? -7.086 30.906 44.812 1 96.06 91 ASN B O 1
ATOM 5145 N N . ARG B 1 92 ? -8.922 32.062 45 1 96.31 92 ARG B N 1
ATOM 5146 C CA . ARG B 1 92 ? -9.758 30.875 44.906 1 96.31 92 ARG B CA 1
ATOM 5147 C C . ARG B 1 92 ? -9.602 30.219 43.531 1 96.31 92 ARG B C 1
ATOM 5149 O O . ARG B 1 92 ? -9.68 29 43.406 1 96.31 92 ARG B O 1
ATOM 5156 N N . ARG B 1 93 ? -9.383 31.062 42.531 1 96.5 93 ARG B N 1
ATOM 5157 C CA . ARG B 1 93 ? -9.227 30.562 41.156 1 96.5 93 ARG B CA 1
ATOM 5158 C C . ARG B 1 93 ? -7.801 30.094 40.906 1 96.5 93 ARG B C 1
ATOM 5160 O O . ARG B 1 93 ? -7.523 29.422 39.906 1 96.5 93 ARG B O 1
ATOM 5167 N N . GLY B 1 94 ? -6.902 30.469 41.812 1 95.69 94 GLY B N 1
ATOM 5168 C CA . GLY B 1 94 ? -5.496 30.156 41.625 1 95.69 94 GLY B CA 1
ATOM 5169 C C . GLY B 1 94 ? -4.84 31.031 40.562 1 95.69 94 GLY B C 1
ATOM 5170 O O . GLY B 1 94 ? -3.879 30.609 39.906 1 95.69 94 GLY B O 1
ATOM 5171 N N . TYR B 1 95 ? -5.344 32.25 40.344 1 97.25 95 TYR B N 1
ATOM 5172 C CA . TYR B 1 95 ? -4.777 33.188 39.375 1 97.25 95 TYR B CA 1
ATOM 5173 C C . TYR B 1 95 ? -3.691 34.031 40.031 1 97.25 95 TYR B C 1
ATOM 5175 O O . TYR B 1 95 ? -3.807 34.438 41.188 1 97.25 95 TYR B O 1
ATOM 5183 N N . LEU B 1 96 ? -2.617 34.312 39.281 1 97.31 96 LEU B N 1
ATOM 5184 C CA . LEU B 1 96 ? -1.593 35.25 39.75 1 97.31 96 LEU B CA 1
ATOM 5185 C C . LEU B 1 96 ? -2.102 36.688 39.781 1 97.31 96 LEU B C 1
ATOM 5187 O O . LEU B 1 96 ? -2.822 37.094 38.875 1 97.31 96 LEU B O 1
ATOM 5191 N N . TRP B 1 97 ? -1.729 37.406 40.812 1 97.75 97 TRP B N 1
ATOM 5192 C CA . TRP B 1 97 ? -2.156 38.812 40.906 1 97.75 97 TRP B CA 1
ATOM 5193 C C . TRP B 1 97 ? -1.103 39.656 41.594 1 97.75 97 TRP B C 1
ATOM 5195 O O . TRP B 1 97 ? -0.196 39.125 42.25 1 97.75 97 TRP B O 1
ATOM 5205 N N . PHE B 1 98 ? -1.127 40.938 41.375 1 97.88 98 PHE B N 1
ATOM 5206 C CA . PHE B 1 98 ? -0.311 41.969 42 1 97.88 98 PHE B CA 1
ATOM 5207 C C . PHE B 1 98 ? -1.171 43.156 42.406 1 97.88 98 PHE B C 1
ATOM 5209 O O . PHE B 1 98 ? -2.016 43.625 41.656 1 97.88 98 PHE B O 1
ATOM 5216 N N . ALA B 1 99 ? -1 43.594 43.656 1 97.25 99 ALA B N 1
ATOM 5217 C CA . ALA B 1 99 ? -1.782 44.719 44.188 1 97.25 99 ALA B CA 1
ATOM 5218 C C . ALA B 1 99 ? -0.949 46 44.25 1 97.25 99 ALA B C 1
ATOM 5220 O O . ALA B 1 99 ? 0.232 45.938 44.594 1 97.25 99 ALA B O 1
ATOM 5221 N N . GLY B 1 100 ? -1.556 47.031 43.781 1 95.31 100 GLY B N 1
ATOM 5222 C CA . GLY B 1 100 ? -0.923 48.344 43.812 1 95.31 100 GLY B CA 1
ATOM 5223 C C . GLY B 1 100 ? -1.917 49.469 43.938 1 95.31 100 GLY B C 1
ATOM 5224 O O . GLY B 1 100 ? -3.074 49.281 44.312 1 95.31 100 GLY B O 1
ATOM 5225 N N . SER B 1 101 ? -1.509 50.688 43.688 1 92.94 101 SER B N 1
ATOM 5226 C CA . SER B 1 101 ? -2.289 51.906 43.875 1 92.94 101 SER B CA 1
ATOM 5227 C C . SER B 1 101 ? -3.562 51.875 43.031 1 92.94 101 SER B C 1
ATOM 5229 O O . SER B 1 101 ? -3.543 51.469 41.875 1 92.94 101 SER B O 1
ATOM 5231 N N . GLU B 1 102 ? -4.637 52.281 43.625 1 89.56 102 GLU B N 1
ATOM 5232 C CA . GLU B 1 102 ? -5.895 52.406 42.906 1 89.56 102 GLU B CA 1
ATOM 5233 C C . GLU B 1 102 ? -5.867 53.594 41.938 1 89.56 102 GLU B C 1
ATOM 5235 O O . GLU B 1 102 ? -6.453 53.5 40.844 1 89.56 102 GLU B O 1
ATOM 5240 N N . THR B 1 103 ? -5.199 54.625 42.344 1 88.19 103 THR B N 1
ATOM 5241 C CA . THR B 1 103 ? -5.285 55.875 41.594 1 88.19 103 THR B CA 1
ATOM 5242 C C . THR B 1 103 ? -4.109 56 40.625 1 88.19 103 THR B C 1
ATOM 5244 O O . THR B 1 103 ? -4.176 56.75 39.656 1 88.19 103 THR B O 1
ATOM 5247 N N . ASP B 1 104 ? -3.059 55.344 40.938 1 91.69 104 ASP B N 1
ATOM 5248 C CA . ASP B 1 104 ? -1.904 55.344 40.062 1 91.69 104 ASP B CA 1
ATOM 5249 C C . ASP B 1 104 ? -1.724 53.969 39.406 1 91.69 104 ASP B C 1
ATOM 5251 O O . ASP B 1 104 ? -0.882 53.188 39.844 1 91.69 104 ASP B O 1
ATOM 5255 N N . VAL B 1 105 ? -2.391 53.812 38.344 1 93.25 105 VAL B N 1
ATOM 5256 C CA . VAL B 1 105 ? -2.416 52.531 37.656 1 93.25 105 VAL B CA 1
ATOM 5257 C C . VAL B 1 105 ? -1.065 52.281 37 1 93.25 105 VAL B C 1
ATOM 5259 O O . VAL B 1 105 ? -0.585 51.156 36.969 1 93.25 105 VAL B O 1
ATOM 5262 N N . ARG B 1 106 ? -0.458 53.312 36.469 1 93.81 106 ARG B N 1
ATOM 5263 C CA . ARG B 1 106 ? 0.847 53.156 35.844 1 93.81 106 ARG B CA 1
ATOM 5264 C C . ARG B 1 106 ? 1.886 52.625 36.812 1 93.81 106 ARG B C 1
ATOM 5266 O O . ARG B 1 106 ? 2.68 51.75 36.469 1 93.81 106 ARG B O 1
ATOM 5273 N N . GLU B 1 107 ? 1.847 53.156 38 1 92.75 107 GLU B N 1
ATOM 5274 C CA . GLU B 1 107 ? 2.764 52.688 39.031 1 92.75 107 GLU B CA 1
ATOM 5275 C C . GLU B 1 107 ? 2.51 51.219 39.344 1 92.75 107 GLU B C 1
ATOM 5277 O O . GLU B 1 107 ? 3.451 50.438 39.562 1 92.75 107 GLU B O 1
ATOM 5282 N N . ARG B 1 108 ? 1.277 50.844 39.375 1 95.56 108 ARG B N 1
ATOM 5283 C CA . ARG B 1 108 ? 0.933 49.438 39.625 1 95.56 108 ARG B CA 1
ATOM 5284 C C . ARG B 1 108 ? 1.544 48.562 38.531 1 95.56 108 ARG B C 1
ATOM 5286 O O . ARG B 1 108 ? 2.062 47.469 38.844 1 95.56 108 ARG B O 1
ATOM 5293 N N . TYR B 1 109 ? 1.531 49 37.281 1 96.25 109 TYR B N 1
ATOM 5294 C CA . TYR B 1 109 ? 2.146 48.25 36.188 1 96.25 109 TYR B CA 1
ATOM 5295 C C . TYR B 1 109 ? 3.658 48.188 36.375 1 96.25 109 TYR B C 1
ATOM 5297 O O . TYR B 1 109 ? 4.262 47.125 36.125 1 96.25 109 TYR B O 1
ATOM 5305 N N . ILE B 1 110 ? 4.27 49.281 36.75 1 94.81 110 ILE B N 1
ATOM 5306 C CA . ILE B 1 110 ? 5.719 49.344 36.906 1 94.81 110 ILE B CA 1
ATOM 5307 C C . ILE B 1 110 ? 6.172 48.375 38 1 94.81 110 ILE B C 1
ATOM 5309 O O . ILE B 1 110 ? 7.078 47.562 37.781 1 94.81 110 ILE B O 1
ATOM 5313 N N . LEU B 1 111 ? 5.496 48.469 39.062 1 95.88 111 LEU B N 1
ATOM 5314 C CA . LEU B 1 111 ? 5.875 47.625 40.188 1 95.88 111 LEU B CA 1
ATOM 5315 C C . LEU B 1 111 ? 5.648 46.156 39.875 1 95.88 111 LEU B C 1
ATOM 5317 O O . LEU B 1 111 ? 6.449 45.281 40.281 1 95.88 111 LEU B O 1
ATOM 5321 N N . ALA B 1 112 ? 4.57 45.906 39.219 1 97.19 112 ALA B N 1
ATOM 5322 C CA . ALA B 1 112 ? 4.312 44.531 38.812 1 97.19 112 ALA B CA 1
ATOM 5323 C C . ALA B 1 112 ? 5.398 44.031 37.875 1 97.19 112 ALA B C 1
ATOM 5325 O O . ALA B 1 112 ? 5.875 42.906 38 1 97.19 112 ALA B O 1
ATOM 5326 N N . ALA B 1 113 ? 5.758 44.812 36.875 1 96.81 113 ALA B N 1
ATOM 5327 C CA . ALA B 1 113 ? 6.789 44.438 35.938 1 96.81 113 ALA B CA 1
ATOM 5328 C C . ALA B 1 113 ? 8.109 44.125 36.625 1 96.81 113 ALA B C 1
ATOM 5330 O O . ALA B 1 113 ? 8.812 43.188 36.25 1 96.81 113 ALA B O 1
ATOM 5331 N N . GLU B 1 114 ? 8.406 44.906 37.594 1 95.56 114 GLU B N 1
ATOM 5332 C CA . GLU B 1 114 ? 9.625 44.688 38.344 1 95.56 114 GLU B CA 1
ATOM 5333 C C . GLU B 1 114 ? 9.555 43.406 39.156 1 95.56 114 GLU B C 1
ATOM 5335 O O . GLU B 1 114 ? 10.531 42.656 39.219 1 95.56 114 GLU B O 1
ATOM 5340 N N . THR B 1 115 ? 8.469 43.219 39.719 1 96.38 115 THR B N 1
ATOM 5341 C CA . THR B 1 115 ? 8.281 42.062 40.594 1 96.38 115 THR B CA 1
ATOM 5342 C C . THR B 1 115 ? 8.414 40.781 39.781 1 96.38 115 THR B C 1
ATOM 5344 O O . THR B 1 115 ? 9.047 39.812 40.219 1 96.38 115 THR B O 1
ATOM 5347 N N . PHE B 1 116 ? 7.863 40.719 38.594 1 95.88 116 PHE B N 1
ATOM 5348 C CA . PHE B 1 116 ? 7.793 39.5 37.812 1 95.88 116 PHE B CA 1
ATOM 5349 C C . PHE B 1 116 ? 8.906 39.469 36.781 1 95.88 116 PHE B C 1
ATOM 5351 O O . PHE B 1 116 ? 9.117 38.438 36.125 1 95.88 116 PHE B O 1
ATOM 5358 N N . GLY B 1 117 ? 9.625 40.594 36.625 1 94.38 117 GLY B N 1
ATOM 5359 C CA . GLY B 1 117 ? 10.695 40.656 35.656 1 94.38 117 GLY B CA 1
ATOM 5360 C C . GLY B 1 117 ? 10.188 40.75 34.219 1 94.38 117 GLY B C 1
ATOM 5361 O O . GLY B 1 117 ? 10.75 40.125 33.312 1 94.38 117 GLY B O 1
ATOM 5362 N N . ALA B 1 118 ? 9.062 41.469 34.031 1 95.75 118 ALA B N 1
ATOM 5363 C CA . ALA B 1 118 ? 8.445 41.594 32.719 1 95.75 118 ALA B CA 1
ATOM 5364 C C . ALA B 1 118 ? 9.148 42.688 31.875 1 95.75 118 ALA B C 1
ATOM 5366 O O . ALA B 1 118 ? 9.148 43.844 32.25 1 95.75 118 ALA B O 1
ATOM 5367 N N . LYS B 1 119 ? 9.75 42.281 30.781 1 94.38 119 LYS B N 1
ATOM 5368 C CA . LYS B 1 119 ? 10.375 43.219 29.875 1 94.38 119 LYS B CA 1
ATOM 5369 C C . LYS B 1 119 ? 9.383 43.719 28.828 1 94.38 119 LYS B C 1
ATOM 5371 O O . LYS B 1 119 ? 9.438 44.875 28.391 1 94.38 119 LYS B O 1
ATOM 5376 N N . ASP B 1 120 ? 8.617 42.812 28.328 1 95.88 120 ASP B N 1
ATOM 5377 C CA . ASP B 1 120 ? 7.512 43.094 27.422 1 95.88 120 ASP B CA 1
ATOM 5378 C C . ASP B 1 120 ? 6.168 42.875 28.094 1 95.88 120 ASP B C 1
ATOM 5380 O O . ASP B 1 120 ? 5.984 41.844 28.766 1 95.88 120 ASP B O 1
ATOM 5384 N N . ILE B 1 121 ? 5.258 43.844 27.922 1 97.56 121 ILE B N 1
ATOM 5385 C CA . ILE B 1 121 ? 3.998 43.781 28.656 1 97.56 121 ILE B CA 1
ATOM 5386 C C . ILE B 1 121 ? 2.83 43.844 27.672 1 97.56 121 ILE B C 1
ATOM 5388 O O . ILE B 1 121 ? 2.762 44.781 26.844 1 97.56 121 ILE B O 1
ATOM 5392 N N . ILE B 1 122 ? 2.018 42.875 27.75 1 97.81 122 ILE B N 1
ATOM 5393 C CA . ILE B 1 122 ? 0.724 42.969 27.078 1 97.81 122 ILE B CA 1
ATOM 5394 C C . ILE B 1 122 ? -0.329 43.5 28.047 1 97.81 122 ILE B C 1
ATOM 5396 O O . ILE B 1 122 ? -0.661 42.844 29.031 1 97.81 122 ILE B O 1
ATOM 5400 N N . ARG B 1 123 ? -0.844 44.594 27.734 1 98.06 123 ARG B N 1
ATOM 5401 C CA . ARG B 1 123 ? -1.828 45.25 28.594 1 98.06 123 ARG B CA 1
ATOM 5402 C C . ARG B 1 123 ? -3.248 44.875 28.188 1 98.06 123 ARG B C 1
ATOM 5404 O O . ARG B 1 123 ? -3.627 45.062 27.031 1 98.06 123 ARG B O 1
ATOM 5411 N N . LEU B 1 124 ? -3.92 44.344 29.156 1 97.62 124 LEU B N 1
ATOM 5412 C CA . LEU B 1 124 ? -5.336 44.031 28.984 1 97.62 124 LEU B CA 1
ATOM 5413 C C . LEU B 1 124 ? -6.164 44.656 30.109 1 97.62 124 LEU B C 1
ATOM 5415 O O . LEU B 1 124 ? -5.625 45 31.172 1 97.62 124 LEU B O 1
ATOM 5419 N N . THR B 1 125 ? -7.449 44.812 29.828 1 96 125 THR B N 1
ATOM 5420 C CA . THR B 1 125 ? -8.344 45.375 30.812 1 96 125 THR B CA 1
ATOM 5421 C C . THR B 1 125 ? -9.414 44.375 31.234 1 96 125 THR B C 1
ATOM 5423 O O . THR B 1 125 ? -9.898 43.594 30.391 1 96 125 THR B O 1
ATOM 5426 N N . GLY B 1 126 ? -9.75 44.375 32.469 1 96.94 126 GLY B N 1
ATOM 5427 C CA . GLY B 1 126 ? -10.609 43.344 33.062 1 96.94 126 GLY B CA 1
ATOM 5428 C C . GLY B 1 126 ? -12.062 43.469 32.625 1 96.94 126 GLY B C 1
ATOM 5429 O O . GLY B 1 126 ? -12.875 42.594 32.906 1 96.94 126 GLY B O 1
ATOM 5430 N N . ASP B 1 127 ? -12.406 44.5 31.906 1 96.06 127 ASP B N 1
ATOM 5431 C CA . ASP B 1 127 ? -13.789 44.688 31.469 1 96.06 127 ASP B CA 1
ATOM 5432 C C . ASP B 1 127 ? -13.961 44.281 30.016 1 96.06 127 ASP B C 1
ATOM 5434 O O . ASP B 1 127 ? -14.984 44.562 29.406 1 96.06 127 ASP B O 1
ATOM 5438 N N . ASN B 1 128 ? -12.977 43.625 29.484 1 97.69 128 ASN B N 1
ATOM 5439 C CA . ASN B 1 128 ? -13.008 43.156 28.094 1 97.69 128 ASN B CA 1
ATOM 5440 C C . ASN B 1 128 ? -12.922 41.656 28.016 1 97.69 128 ASN B C 1
ATOM 5442 O O . ASN B 1 128 ? -11.859 41.094 27.75 1 97.69 128 ASN B O 1
ATOM 5446 N N . PRO B 1 129 ? -14.008 40.938 28.094 1 97.62 129 PRO B N 1
ATOM 5447 C CA . PRO B 1 129 ? -13.992 39.469 28.203 1 97.62 129 PRO B CA 1
ATOM 5448 C C . PRO B 1 129 ? -13.641 38.812 26.875 1 97.62 129 PRO B C 1
ATOM 5450 O O . PRO B 1 129 ? -13.172 37.656 26.875 1 97.62 129 PRO B O 1
ATOM 5453 N N . PHE B 1 130 ? -13.828 39.469 25.734 1 97.69 130 PHE B N 1
ATOM 5454 C CA . PHE B 1 130 ? -13.703 38.781 24.453 1 97.69 130 PHE B CA 1
ATOM 5455 C C . PHE B 1 130 ? -12.484 39.281 23.688 1 97.69 130 PHE B C 1
ATOM 5457 O O . PHE B 1 130 ? -12.57 39.594 22.5 1 97.69 130 PHE B O 1
ATOM 5464 N N . ILE B 1 131 ? -11.383 39.188 24.406 1 96.88 131 ILE B N 1
ATOM 5465 C CA . ILE B 1 131 ? -10.117 39.594 23.781 1 96.88 131 ILE B CA 1
ATOM 5466 C C . ILE B 1 131 ? -9.844 38.719 22.562 1 96.88 131 ILE B C 1
ATOM 5468 O O . ILE B 1 131 ? -10.07 37.5 22.609 1 96.88 131 ILE B O 1
ATOM 5472 N N . ASP B 1 132 ? -9.391 39.312 21.5 1 96.56 132 ASP B N 1
ATOM 5473 C CA . ASP B 1 132 ? -8.984 38.594 20.297 1 96.56 132 ASP B CA 1
ATOM 5474 C C . ASP B 1 132 ? -7.582 38 20.469 1 96.56 132 ASP B C 1
ATOM 5476 O O . ASP B 1 132 ? -6.582 38.688 20.234 1 96.56 132 ASP B O 1
ATOM 5480 N N . ILE B 1 133 ? -7.516 36.75 20.672 1 93.81 133 ILE B N 1
ATOM 5481 C CA . ILE B 1 133 ? -6.238 36.125 21 1 93.81 133 ILE B CA 1
ATOM 5482 C C . ILE B 1 133 ? -5.371 36.062 19.734 1 93.81 133 ILE B C 1
ATOM 5484 O O . ILE B 1 133 ? -4.141 36.062 19.828 1 93.81 133 ILE B O 1
ATOM 5488 N N . HIS B 1 134 ? -6.031 35.969 18.609 1 93.12 134 HIS B N 1
ATOM 5489 C CA . HIS B 1 134 ? -5.273 36 17.359 1 93.12 134 HIS B CA 1
ATOM 5490 C C . HIS B 1 134 ? -4.473 37.281 17.219 1 93.12 134 HIS B C 1
ATOM 5492 O O . HIS B 1 134 ? -3.299 37.25 16.844 1 93.12 134 HIS B O 1
ATOM 5498 N N . SER B 1 135 ? -5.117 38.344 17.5 1 95.81 135 SER B N 1
ATOM 5499 C CA . SER B 1 135 ? -4.434 39.656 17.453 1 95.81 135 SER B CA 1
ATOM 5500 C C . SER B 1 135 ? -3.295 39.719 18.469 1 95.81 135 SER B C 1
ATOM 5502 O O . SER B 1 135 ? -2.25 40.312 18.203 1 95.81 135 SER B O 1
ATOM 5504 N N . VAL B 1 136 ? -3.459 39.125 19.594 1 95.62 136 VAL B N 1
ATOM 5505 C CA . VAL B 1 136 ? -2.428 39.125 20.625 1 95.62 136 VAL B CA 1
ATOM 5506 C C . VAL B 1 136 ? -1.211 38.344 20.156 1 95.62 136 VAL B C 1
ATOM 5508 O O . VAL B 1 136 ? -0.07 38.781 20.359 1 95.62 136 VAL B O 1
ATOM 5511 N N . GLU B 1 137 ? -1.432 37.281 19.531 1 92.5 137 GLU B N 1
ATOM 5512 C CA . GLU B 1 137 ? -0.339 36.5 18.984 1 92.5 137 GLU B CA 1
ATOM 5513 C C . GLU B 1 137 ? 0.46 37.281 17.953 1 92.5 137 GLU B C 1
ATOM 5515 O O . GLU B 1 137 ? 1.691 37.25 17.938 1 92.5 137 GLU B O 1
ATOM 5520 N N . LEU B 1 138 ? -0.279 37.938 17.141 1 94.75 138 LEU B N 1
ATOM 5521 C CA . LEU B 1 138 ? 0.385 38.719 16.094 1 94.75 138 LEU B CA 1
ATOM 5522 C C . LEU B 1 138 ? 1.147 39.906 16.703 1 94.75 138 LEU B C 1
ATOM 5524 O O . LEU B 1 138 ? 2.197 40.281 16.203 1 94.75 138 LEU B O 1
ATOM 5528 N N . LEU B 1 139 ? 0.647 40.438 17.797 1 95.81 139 LEU B N 1
ATOM 5529 C CA . LEU B 1 139 ? 1.402 41.469 18.516 1 95.81 139 LEU B CA 1
ATOM 5530 C C . LEU B 1 139 ? 2.707 40.875 19.062 1 95.81 139 LEU B C 1
ATOM 5532 O O . LEU B 1 139 ? 3.75 41.531 19 1 95.81 139 LEU B O 1
ATOM 5536 N N . MET B 1 140 ? 2.576 39.719 19.578 1 93.75 140 MET B N 1
ATOM 5537 C CA . MET B 1 140 ? 3.783 39.062 20.078 1 93.75 140 MET B CA 1
ATOM 5538 C C . MET B 1 140 ? 4.789 38.844 18.953 1 93.75 140 MET B C 1
ATOM 5540 O O . MET B 1 140 ? 5.992 39.031 19.141 1 93.75 140 MET B O 1
ATOM 5544 N N . GLU B 1 141 ? 4.309 38.5 17.828 1 93.06 141 GLU B N 1
ATOM 5545 C CA . GLU B 1 141 ? 5.184 38.375 16.656 1 93.06 141 GLU B CA 1
ATOM 5546 C C . GLU B 1 141 ? 5.871 39.688 16.328 1 93.06 141 GLU B C 1
ATOM 5548 O O . GLU B 1 141 ? 7.047 39.719 15.953 1 93.06 141 GLU B O 1
ATOM 5553 N N . SER B 1 142 ? 5.113 40.719 16.438 1 95.25 142 SER B N 1
ATOM 5554 C CA . SER B 1 142 ? 5.625 42.062 16.078 1 95.25 142 SER B CA 1
ATOM 5555 C C . SER B 1 142 ? 6.797 42.438 16.969 1 95.25 142 SER B C 1
ATOM 5557 O O . SER B 1 142 ? 7.711 43.156 16.531 1 95.25 142 SER B O 1
ATOM 5559 N N . ILE B 1 143 ? 6.84 41.969 18.188 1 93.94 143 ILE B N 1
ATOM 5560 C CA . ILE B 1 143 ? 7.918 42.25 19.125 1 93.94 143 ILE B CA 1
ATOM 5561 C C . ILE B 1 143 ? 9.242 41.75 18.562 1 93.94 143 ILE B C 1
ATOM 5563 O O . ILE B 1 143 ? 10.289 42.375 18.766 1 93.94 143 ILE B O 1
ATOM 5567 N N . CYS B 1 144 ? 9.148 40.719 17.812 1 91.12 144 CYS B N 1
ATOM 5568 C CA . CYS B 1 144 ? 10.344 40.062 17.266 1 91.12 144 CYS B CA 1
ATOM 5569 C C . CYS B 1 144 ? 11 40.969 16.219 1 91.12 144 CYS B C 1
ATOM 5571 O O . CYS B 1 144 ? 12.164 40.75 15.867 1 91.12 144 CYS B O 1
ATOM 5573 N N . HIS B 1 145 ? 10.242 41.938 15.758 1 91.06 145 HIS B N 1
ATOM 5574 C CA . HIS B 1 145 ? 10.75 42.719 14.656 1 91.06 145 HIS B CA 1
ATOM 5575 C C . HIS B 1 145 ? 11.141 44.125 15.133 1 91.06 145 HIS B C 1
ATOM 5577 O O . HIS B 1 145 ? 11.5 45 14.328 1 91.06 145 HIS B O 1
ATOM 5583 N N . LEU B 1 146 ? 11.07 44.344 16.422 1 90.75 146 LEU B N 1
ATOM 5584 C CA . LEU B 1 146 ? 11.375 45.656 16.984 1 90.75 146 LEU B CA 1
ATOM 5585 C C . LEU B 1 146 ? 12.867 45.938 16.891 1 90.75 146 LEU B C 1
ATOM 5587 O O . LEU B 1 146 ? 13.695 45.062 17.047 1 90.75 146 LEU B O 1
ATOM 5591 N N . GLN B 1 147 ? 13.148 47.219 16.656 1 83.5 147 GLN B N 1
ATOM 5592 C CA . GLN B 1 147 ? 14.531 47.688 16.641 1 83.5 147 GLN B CA 1
ATOM 5593 C C . GLN B 1 147 ? 14.797 48.656 17.797 1 83.5 147 GLN B C 1
ATOM 5595 O O . GLN B 1 147 ? 15.812 49.344 17.797 1 83.5 147 GLN B O 1
ATOM 5600 N N . THR B 1 148 ? 13.875 48.781 18.656 1 87 148 THR B N 1
ATOM 5601 C CA . THR B 1 148 ? 13.977 49.75 19.75 1 87 148 THR B CA 1
ATOM 5602 C C . THR B 1 148 ? 13.578 49.062 21.078 1 87 148 THR B C 1
ATOM 5604 O O . THR B 1 148 ? 12.891 48.062 21.078 1 87 148 THR B O 1
ATOM 5607 N N . GLU B 1 149 ? 14.055 49.75 22.109 1 90.56 149 GLU B N 1
ATOM 5608 C CA . GLU B 1 149 ? 13.727 49.25 23.438 1 90.56 149 GLU B CA 1
ATOM 5609 C C . GLU B 1 149 ? 12.492 49.906 24.016 1 90.56 149 GLU B C 1
ATOM 5611 O O . GLU B 1 149 ? 11.867 49.406 24.953 1 90.56 149 GLU B O 1
ATOM 5616 N N . LYS B 1 150 ? 12.172 51.094 23.516 1 94.75 150 LYS B N 1
ATOM 5617 C CA . LYS B 1 150 ? 11 51.844 23.984 1 94.75 150 LYS B CA 1
ATOM 5618 C C . LYS B 1 150 ? 9.906 51.844 22.922 1 94.75 150 LYS B C 1
ATOM 5620 O O . LYS B 1 150 ? 9.953 52.656 22 1 94.75 150 LYS B O 1
ATOM 5625 N N . TYR B 1 151 ? 8.961 51.031 23.172 1 94.38 151 TYR B N 1
ATOM 5626 C CA . TYR B 1 151 ? 7.965 50.938 22.109 1 94.38 151 TYR B CA 1
ATOM 5627 C C . TYR B 1 151 ? 6.57 50.75 22.688 1 94.38 151 TYR B C 1
ATOM 5629 O O . TYR B 1 151 ? 6.418 50.438 23.875 1 94.38 151 TYR B O 1
ATOM 5637 N N . CYS B 1 152 ? 5.562 50.969 21.891 1 95.38 152 CYS B N 1
ATOM 5638 C CA . CYS B 1 152 ? 4.168 50.594 22.094 1 95.38 152 CYS B CA 1
ATOM 5639 C C . CYS B 1 152 ? 3.533 50.062 20.812 1 95.38 152 CYS B C 1
ATOM 5641 O O . CYS B 1 152 ? 3.605 50.719 19.766 1 95.38 152 CYS B O 1
ATOM 5643 N N . LEU B 1 153 ? 2.975 48.875 20.906 1 95.62 153 LEU B N 1
ATOM 5644 C CA . LEU B 1 153 ? 2.35 48.219 19.781 1 95.62 153 LEU B CA 1
ATOM 5645 C C . LEU B 1 153 ? 0.854 48.031 20 1 95.62 153 LEU B C 1
ATOM 5647 O O . LEU B 1 153 ? 0.423 47.75 21.125 1 95.62 153 LEU B O 1
ATOM 5651 N N . SER B 1 154 ? 0.031 48.188 18.984 1 95.5 154 SER B N 1
ATOM 5652 C CA . SER B 1 154 ? -1.399 47.906 19.016 1 95.5 154 SER B CA 1
ATOM 5653 C C . SER B 1 154 ? -1.956 47.719 17.609 1 95.5 154 SER B C 1
ATOM 5655 O O . SER B 1 154 ? -1.271 47.969 16.625 1 95.5 154 SER B O 1
ATOM 5657 N N . PHE B 1 155 ? -3.117 47.156 17.531 1 94.56 155 PHE B N 1
ATOM 5658 C CA . PHE B 1 155 ? -3.807 47.031 16.266 1 94.56 155 PHE B CA 1
ATOM 5659 C C . PHE B 1 155 ? -4.902 48.094 16.125 1 94.56 155 PHE B C 1
ATOM 5661 O O . PHE B 1 155 ? -5.574 48.406 17.109 1 94.56 155 PHE B O 1
ATOM 5668 N N . LEU B 1 156 ? -5.07 48.469 14.906 1 89 156 LEU B N 1
ATOM 5669 C CA . LEU B 1 156 ? -6.164 49.375 14.555 1 89 156 LEU B CA 1
ATOM 5670 C C . LEU B 1 156 ? -7.418 48.594 14.188 1 89 156 LEU B C 1
ATOM 5672 O O . LEU B 1 156 ? -7.328 47.406 13.781 1 89 156 LEU B O 1
ATOM 5676 N N . ASN B 1 157 ? -8.516 49.219 14.383 1 90.25 157 ASN B N 1
ATOM 5677 C CA . ASN B 1 157 ? -9.797 48.844 13.789 1 90.25 157 ASN B CA 1
ATOM 5678 C C . ASN B 1 157 ? -10.258 47.469 14.305 1 90.25 157 ASN B C 1
ATOM 5680 O O . ASN B 1 157 ? -10.742 46.656 13.531 1 90.25 157 ASN B O 1
ATOM 5684 N N . LEU B 1 158 ? -9.922 47.094 15.453 1 95.81 158 LEU B N 1
ATOM 5685 C CA . LEU B 1 158 ? -10.602 46 16.141 1 95.81 158 LEU B CA 1
ATOM 5686 C C . LEU B 1 158 ? -11.812 46.5 16.906 1 95.81 158 LEU B C 1
ATOM 5688 O O . LEU B 1 158 ? -11.844 47.656 17.328 1 95.81 158 LEU B O 1
ATOM 5692 N N . PRO B 1 159 ? -12.82 45.594 17.016 1 96.69 159 PRO B N 1
ATOM 5693 C CA . PRO B 1 159 ? -13.93 46.062 17.859 1 96.69 159 PRO B CA 1
ATOM 5694 C C . PRO B 1 159 ? -13.469 46.531 19.234 1 96.69 159 PRO B C 1
ATOM 5696 O O . PRO B 1 159 ? -12.57 45.906 19.828 1 96.69 159 PRO B O 1
ATOM 5699 N N . LEU B 1 160 ? -14.141 47.625 19.688 1 95.25 160 LEU B N 1
ATOM 5700 C CA . LEU B 1 160 ? -13.773 48.188 21 1 95.25 160 LEU B CA 1
ATOM 5701 C C . LEU B 1 160 ? -13.883 47.094 22.078 1 95.25 160 LEU B C 1
ATOM 5703 O O . LEU B 1 160 ? -14.938 46.469 22.219 1 95.25 160 LEU B O 1
ATOM 5707 N N . GLY B 1 161 ? -12.797 46.906 22.703 1 96.44 161 GLY B N 1
ATOM 5708 C CA . GLY B 1 161 ? -12.805 45.938 23.781 1 96.44 161 GLY B CA 1
ATOM 5709 C C . GLY B 1 161 ? -12.219 44.594 23.391 1 96.44 161 GLY B C 1
ATOM 5710 O O . GLY B 1 161 ? -12.133 43.688 24.219 1 96.44 161 GLY B O 1
ATOM 5711 N N . MET B 1 162 ? -11.758 44.469 22.156 1 97.62 162 MET B N 1
ATOM 5712 C CA . MET B 1 162 ? -11.258 43.156 21.734 1 97.62 162 MET B CA 1
ATOM 5713 C C . MET B 1 162 ? -9.773 43.219 21.391 1 97.62 162 MET B C 1
ATOM 5715 O O . MET B 1 162 ? -9.18 42.219 20.984 1 97.62 162 MET B O 1
ATOM 5719 N N . GLY B 1 163 ? -9.242 44.344 21.562 1 96.06 163 GLY B N 1
ATOM 5720 C CA . GLY B 1 163 ? -7.828 44.5 21.297 1 96.06 163 GLY B CA 1
ATOM 5721 C C . GLY B 1 163 ? -6.973 44.562 22.547 1 96.06 163 GLY B C 1
ATOM 5722 O O . GLY B 1 163 ? -7.496 44.531 23.656 1 96.06 163 GLY B O 1
ATOM 5723 N N . ALA B 1 164 ? -5.66 44.5 22.328 1 96.56 164 ALA B N 1
ATOM 5724 C CA . ALA B 1 164 ? -4.66 44.656 23.375 1 96.56 164 ALA B CA 1
ATOM 5725 C C . ALA B 1 164 ? -3.52 45.562 22.922 1 96.56 164 ALA B C 1
ATOM 5727 O O . ALA B 1 164 ? -3.447 45.938 21.75 1 96.56 164 ALA B O 1
ATOM 5728 N N . GLU B 1 165 ? -2.795 45.969 23.891 1 96.44 165 GLU B N 1
ATOM 5729 C CA . GLU B 1 165 ? -1.588 46.75 23.625 1 96.44 165 GLU B CA 1
ATOM 5730 C C . GLU B 1 165 ? -0.357 46.094 24.234 1 96.44 165 GLU B C 1
ATOM 5732 O O . GLU B 1 165 ? -0.452 45.406 25.25 1 96.44 165 GLU B O 1
ATOM 5737 N N . CYS B 1 166 ? 0.681 46.28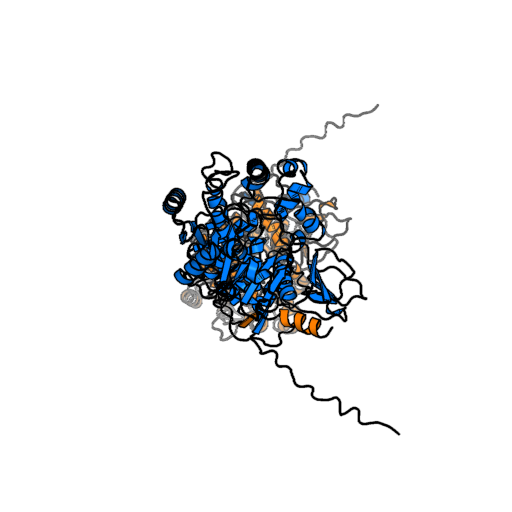1 23.531 1 96.88 166 CYS B N 1
ATOM 5738 C CA . CYS B 1 166 ? 1.952 45.781 24.031 1 96.88 166 CYS B CA 1
ATOM 5739 C C . CYS B 1 166 ? 2.984 46.906 24.125 1 96.88 166 CYS B C 1
ATOM 5741 O O . CYS B 1 166 ? 3.107 47.719 23.203 1 96.88 166 CYS B O 1
ATOM 5743 N N . PHE B 1 167 ? 3.625 47 25.25 1 96.44 167 PHE B N 1
ATOM 5744 C CA . PHE B 1 167 ? 4.68 47.969 25.391 1 96.44 167 PHE B CA 1
ATOM 5745 C C . PHE B 1 167 ? 5.801 47.469 26.297 1 96.44 167 PHE B C 1
ATOM 5747 O O . PHE B 1 167 ? 5.629 46.469 27 1 96.44 167 PHE B O 1
ATOM 5754 N N . SER B 1 168 ? 6.945 48.094 26.234 1 96.06 168 SER B N 1
ATOM 5755 C CA . SER B 1 168 ? 8.109 47.656 26.984 1 96.06 168 SER B CA 1
ATOM 5756 C C . SER B 1 168 ? 8.141 48.281 28.375 1 96.06 168 SER B C 1
ATOM 5758 O O . SER B 1 168 ? 7.551 49.344 28.594 1 96.06 168 SER B O 1
ATOM 5760 N N . TYR B 1 169 ? 8.766 47.562 29.234 1 95.19 169 TYR B N 1
ATOM 5761 C CA . TYR B 1 169 ? 9.039 48.125 30.547 1 95.19 169 TYR B CA 1
ATOM 5762 C C . TYR B 1 169 ? 9.797 49.438 30.438 1 95.19 169 TYR B C 1
ATOM 5764 O O . TYR B 1 169 ? 9.5 50.375 31.156 1 95.19 169 TYR B O 1
ATOM 5772 N N . GLU B 1 170 ? 10.711 49.5 29.578 1 93.69 170 GLU B N 1
ATOM 5773 C CA . GLU B 1 170 ? 11.531 50.719 29.391 1 93.69 170 GLU B CA 1
ATOM 5774 C C . GLU B 1 170 ? 10.672 51.906 28.984 1 93.69 170 GLU B C 1
ATOM 5776 O O . GLU B 1 170 ? 10.938 53.031 29.391 1 93.69 170 GLU B O 1
ATOM 5781 N N . ALA B 1 171 ? 9.727 51.625 28.156 1 93.81 171 ALA B N 1
ATOM 5782 C CA . ALA B 1 171 ? 8.828 52.688 27.75 1 93.81 171 ALA B CA 1
ATOM 5783 C C . ALA B 1 171 ? 7.934 53.125 28.922 1 93.81 171 ALA B C 1
ATOM 5785 O O . ALA B 1 171 ? 7.617 54.312 29.047 1 93.81 171 ALA B O 1
ATOM 5786 N N . LEU B 1 172 ? 7.613 52.156 29.672 1 92.69 172 LEU B N 1
ATOM 5787 C CA . LEU B 1 172 ? 6.707 52.406 30.797 1 92.69 172 LEU B CA 1
ATOM 5788 C C . LEU B 1 172 ? 7.371 53.281 31.844 1 92.69 172 LEU B C 1
ATOM 5790 O O . LEU B 1 172 ? 6.742 54.188 32.375 1 92.69 172 LEU B O 1
ATOM 5794 N N . VAL B 1 173 ? 8.641 53 32.281 1 88.88 173 VAL B N 1
ATOM 5795 C CA . VAL B 1 173 ? 9.336 53.656 33.375 1 88.88 173 VAL B CA 1
ATOM 5796 C C . VAL B 1 173 ? 9.906 54.969 32.906 1 88.88 173 VAL B C 1
ATOM 5798 O O . VAL B 1 173 ? 10.156 55.875 33.719 1 88.88 173 VAL B O 1
ATOM 5801 N N . ASN B 1 174 ? 9.219 55.719 32.031 1 70.88 174 ASN B N 1
ATOM 5802 C CA . ASN B 1 174 ? 9.703 57.031 31.594 1 70.88 174 ASN B CA 1
ATOM 5803 C C . ASN B 1 174 ? 10.742 57.594 32.531 1 70.88 174 ASN B C 1
ATOM 5805 O O . ASN B 1 174 ? 10.742 57.281 33.719 1 70.88 174 ASN B O 1
ATOM 5809 N N . GLU B 1 175 ? 11.961 58.125 32.062 1 55.28 175 GLU B N 1
ATOM 5810 C CA . GLU B 1 175 ? 12.836 58.875 32.938 1 55.28 175 GLU B CA 1
ATOM 5811 C C . GLU B 1 175 ? 12.031 59.75 33.906 1 55.28 175 GLU B C 1
ATOM 5813 O O . GLU B 1 175 ? 10.898 60.125 33.594 1 55.28 175 GLU B O 1
ATOM 5818 N N . LYS B 1 176 ? 12.445 59.906 35.125 1 49.16 176 LYS B N 1
ATOM 5819 C CA . LYS B 1 176 ? 11.977 60.719 36.25 1 49.16 176 LYS B CA 1
ATOM 5820 C C . LYS B 1 176 ? 11.234 61.969 35.75 1 49.16 176 LYS B C 1
ATOM 5822 O O . LYS B 1 176 ? 11.828 63.031 35.531 1 49.16 176 LYS B O 1
ATOM 5827 N N . ASP B 1 177 ? 10.492 61.906 34.812 1 48.25 177 ASP B N 1
ATOM 5828 C CA . ASP B 1 177 ? 9.812 63.188 34.531 1 48.25 177 ASP B CA 1
ATOM 5829 C C . ASP B 1 177 ? 8.961 63.625 35.719 1 48.25 177 ASP B C 1
ATOM 5831 O O . ASP B 1 177 ? 8.219 62.812 36.312 1 48.25 177 ASP B O 1
ATOM 5835 N N . THR B 1 178 ? 9.328 64.5 36.5 1 48.94 178 THR B N 1
ATOM 5836 C CA . THR B 1 178 ? 8.773 65.25 37.625 1 48.94 178 THR B CA 1
ATOM 5837 C C . THR B 1 178 ? 7.262 65.375 37.469 1 48.94 178 THR B C 1
ATOM 5839 O O . THR B 1 178 ? 6.543 65.5 38.469 1 48.94 178 THR B O 1
ATOM 5842 N N . LYS B 1 179 ? 6.734 65.875 36.469 1 56.47 179 LYS B N 1
ATOM 5843 C CA . LYS B 1 179 ? 5.344 66.375 36.406 1 56.47 179 LYS B CA 1
ATOM 5844 C C . LYS B 1 179 ? 4.453 65.312 35.719 1 56.47 179 LYS B C 1
ATOM 5846 O O . LYS B 1 179 ? 4.027 65.562 34.594 1 56.47 179 LYS B O 1
ATOM 5851 N N . THR B 1 180 ? 4.18 64.062 36.188 1 66.75 180 THR B N 1
ATOM 5852 C CA . THR B 1 180 ? 3.258 63.094 35.562 1 66.75 180 THR B CA 1
ATOM 5853 C C . THR B 1 180 ? 1.812 63.531 35.75 1 66.75 180 THR B C 1
ATOM 5855 O O . THR B 1 180 ? 1.342 63.719 36.875 1 66.75 180 THR B O 1
ATOM 5858 N N . GLU B 1 181 ? 1.176 63.844 34.625 1 80.81 181 GLU B N 1
ATOM 5859 C CA . GLU B 1 181 ? -0.223 64.25 34.625 1 80.81 181 GLU B CA 1
ATOM 5860 C C . GLU B 1 181 ? -1.135 63.156 35.125 1 80.81 181 GLU B C 1
ATOM 5862 O O . GLU B 1 181 ? -0.85 61.969 34.906 1 80.81 181 GLU B O 1
ATOM 5867 N N . PRO B 1 182 ? -2.057 63.531 35.906 1 83.38 182 PRO B N 1
ATOM 5868 C CA . PRO B 1 182 ? -3.01 62.531 36.406 1 83.38 182 PRO B CA 1
ATOM 5869 C C . PRO B 1 182 ? -3.531 61.625 35.312 1 83.38 182 PRO B C 1
ATOM 5871 O O . PRO B 1 182 ? -3.705 60.406 35.531 1 83.38 182 PRO B O 1
ATOM 5874 N N . ARG B 1 183 ? -3.658 62.094 34.156 1 84.5 183 ARG B N 1
ATOM 5875 C CA . ARG B 1 183 ? -4.172 61.312 33.062 1 84.5 183 ARG B CA 1
ATOM 5876 C C . ARG B 1 183 ? -3.18 60.219 32.656 1 84.5 183 ARG B C 1
ATOM 5878 O O . ARG B 1 183 ? -3.578 59.125 32.281 1 84.5 183 ARG B O 1
ATOM 5885 N N . HIS B 1 184 ? -1.925 60.5 32.812 1 86.12 184 HIS B N 1
ATOM 5886 C CA . HIS B 1 184 ? -0.89 59.531 32.438 1 86.12 184 HIS B CA 1
ATOM 5887 C C . HIS B 1 184 ? -0.815 58.438 33.5 1 86.12 184 HIS B C 1
ATOM 5889 O O . HIS B 1 184 ? -0.47 57.281 33.156 1 86.12 184 HIS B O 1
ATOM 5895 N N . ARG B 1 185 ? -1.189 58.719 34.688 1 86.06 185 ARG B N 1
ATOM 5896 C CA . ARG B 1 185 ? -1.198 57.75 35.781 1 86.06 185 ARG B CA 1
ATOM 5897 C C . ARG B 1 185 ? -2.361 56.781 35.594 1 86.06 185 ARG B C 1
ATOM 5899 O O . ARG B 1 185 ? -2.219 55.562 35.875 1 86.06 185 ARG B O 1
ATOM 5906 N N . GLU B 1 186 ? -3.379 57.344 35.125 1 82.75 186 GLU B N 1
ATOM 5907 C CA . GLU B 1 186 ? -4.602 56.531 35.031 1 82.75 186 GLU B CA 1
ATOM 5908 C C . GLU B 1 186 ? -4.59 55.688 33.75 1 82.75 186 GLU B C 1
ATOM 5910 O O . GLU B 1 186 ? -5.074 54.531 33.781 1 82.75 186 GLU B O 1
ATOM 5915 N N . HIS B 1 187 ? -4.016 56.219 32.688 1 86.94 187 HIS B N 1
ATOM 5916 C CA . HIS B 1 187 ? -4.121 55.531 31.406 1 86.94 187 HIS B CA 1
ATOM 5917 C C . HIS B 1 187 ? -2.783 54.906 31 1 86.94 187 HIS B C 1
ATOM 5919 O O . HIS B 1 187 ? -2.516 54.719 29.812 1 86.94 187 HIS B O 1
ATOM 5925 N N . VAL B 1 188 ? -2.098 54.5 31.844 1 90.38 188 VAL B N 1
ATOM 5926 C CA . VAL B 1 188 ? -0.888 53.688 31.922 1 90.38 188 VAL B CA 1
ATOM 5927 C C . VAL B 1 188 ? 0.039 54 30.766 1 90.38 188 VAL B C 1
ATOM 5929 O O . VAL B 1 188 ? 1.195 54.375 30.969 1 90.38 188 VAL B O 1
ATOM 5932 N N . SER B 1 189 ? -0.472 53.906 29.453 1 91.62 189 SER B N 1
ATOM 5933 C CA . SER B 1 189 ? 0.42 54 28.297 1 91.62 189 SER B CA 1
ATOM 5934 C C . SER B 1 189 ? 0.212 55.281 27.531 1 91.62 189 SER B C 1
ATOM 5936 O O . SER B 1 189 ? 0.75 55.469 26.438 1 91.62 189 SER B O 1
ATOM 5938 N N . LEU B 1 190 ? -0.622 56.156 27.984 1 89.25 190 LEU B N 1
ATOM 5939 C CA . LEU B 1 190 ? -0.986 57.375 27.266 1 89.25 190 LEU B CA 1
ATOM 5940 C C . LEU B 1 190 ? 0.245 58.219 26.984 1 89.25 190 LEU B C 1
ATOM 5942 O O . LEU B 1 190 ? 0.38 58.781 25.891 1 89.25 190 LEU B O 1
ATOM 5946 N N . HIS B 1 191 ? 1.101 58.312 27.953 1 88.94 191 HIS B N 1
ATOM 5947 C CA . HIS B 1 191 ? 2.293 59.156 27.781 1 88.94 191 HIS B CA 1
ATOM 5948 C C . HIS B 1 191 ? 3.18 58.625 26.656 1 88.94 191 HIS B C 1
ATOM 5950 O O . HIS B 1 191 ? 3.867 59.375 25.984 1 88.94 191 HIS B O 1
ATOM 5956 N N . ILE B 1 192 ? 3.219 57.344 26.453 1 91.38 192 ILE B N 1
ATOM 5957 C CA . ILE B 1 192 ? 4.004 56.719 25.391 1 91.38 192 ILE B CA 1
ATOM 5958 C C . ILE B 1 192 ? 3.406 57.062 24.031 1 91.38 192 ILE B C 1
ATOM 5960 O O . ILE B 1 192 ? 4.121 57.5 23.125 1 91.38 192 ILE B O 1
ATOM 5964 N N . LYS B 1 193 ? 2.104 56.969 23.938 1 90.38 193 LYS B N 1
ATOM 5965 C CA . LYS B 1 193 ? 1.391 57.156 22.672 1 90.38 193 LYS B CA 1
ATOM 5966 C C . LYS B 1 193 ? 1.404 58.625 22.234 1 90.38 193 LYS B C 1
ATOM 5968 O O . LYS B 1 193 ? 1.259 58.906 21.047 1 90.38 193 LYS B O 1
ATOM 5973 N N . GLU B 1 194 ? 1.6 59.438 23.172 1 88.31 194 GLU B N 1
ATOM 5974 C CA . GLU B 1 194 ? 1.526 60.875 22.891 1 88.31 194 GLU B CA 1
ATOM 5975 C C . GLU B 1 194 ? 2.889 61.438 22.469 1 88.31 194 GLU B C 1
ATOM 5977 O O . GLU B 1 194 ? 2.975 62.531 21.906 1 88.31 194 GLU B O 1
ATOM 5982 N N . ASP B 1 195 ? 3.922 60.75 22.797 1 88.62 195 ASP B N 1
ATOM 5983 C CA . ASP B 1 195 ? 5.266 61.25 22.516 1 88.62 195 ASP B CA 1
ATOM 5984 C C . ASP B 1 195 ? 5.969 60.375 21.469 1 88.62 195 ASP B C 1
ATOM 5986 O O . ASP B 1 195 ? 6.793 59.531 21.812 1 88.62 195 ASP B O 1
ATOM 5990 N N . LEU B 1 196 ? 5.855 60.75 20.219 1 89.25 196 LEU B N 1
ATOM 5991 C CA . LEU B 1 196 ? 6.379 59.969 19.109 1 89.25 196 LEU B CA 1
ATOM 5992 C C . LEU B 1 196 ? 7.863 60.219 18.906 1 89.25 196 LEU B C 1
ATOM 5994 O O . LEU B 1 196 ? 8.531 59.5 18.156 1 89.25 196 LEU B O 1
ATOM 5998 N N . GLU B 1 197 ? 8.375 61.156 19.516 1 87.69 197 GLU B N 1
ATOM 5999 C CA . GLU B 1 197 ? 9.797 61.469 19.422 1 87.69 197 GLU B CA 1
ATOM 6000 C C . GLU B 1 197 ? 10.617 60.562 20.359 1 87.69 197 GLU B C 1
ATOM 6002 O O . GLU B 1 197 ? 11.742 60.188 20.016 1 87.69 197 GLU B O 1
ATOM 6007 N N . LYS B 1 198 ? 9.969 60.25 21.406 1 89.44 198 LYS B N 1
ATOM 6008 C CA . LYS B 1 198 ? 10.695 59.5 22.422 1 89.44 198 LYS B CA 1
ATOM 6009 C C . LYS B 1 198 ? 10.438 58 22.297 1 89.44 198 LYS B C 1
ATOM 6011 O O . LYS B 1 198 ? 11.266 57.188 22.703 1 89.44 198 LYS B O 1
ATOM 6016 N N . TYR B 1 199 ? 9.297 57.688 21.844 1 92 199 TYR B N 1
ATOM 6017 C CA . TYR B 1 199 ? 8.875 56.312 21.812 1 92 199 TYR B CA 1
ATOM 6018 C C . TYR B 1 199 ? 8.508 55.875 20.391 1 92 199 TYR B C 1
ATOM 6020 O O . TYR B 1 199 ? 8.062 56.688 19.578 1 92 199 TYR B O 1
ATOM 6028 N N . SER B 1 200 ? 8.812 54.656 20.109 1 92.38 200 SER B N 1
ATOM 6029 C CA . SER B 1 200 ? 8.336 54.062 18.859 1 92.38 200 SER B CA 1
ATOM 6030 C C . SER B 1 200 ? 6.926 53.5 19.016 1 92.38 200 SER B C 1
ATOM 6032 O O . SER B 1 200 ? 6.73 52.469 19.672 1 92.38 200 SER B O 1
ATOM 6034 N N . VAL B 1 201 ? 6.008 54.125 18.422 1 92.88 201 VAL B N 1
ATOM 6035 C CA . VAL B 1 201 ? 4.617 53.688 18.531 1 92.88 201 VAL B CA 1
ATOM 6036 C C . VAL B 1 201 ? 4.152 53.125 17.188 1 92.88 201 VAL B C 1
ATOM 6038 O O . VAL B 1 201 ? 4.203 53.812 16.156 1 92.88 201 VAL B O 1
ATOM 6041 N N . TYR B 1 202 ? 3.773 51.844 17.188 1 92.31 202 TYR B N 1
ATOM 6042 C CA . TYR B 1 202 ? 3.266 51.156 16 1 92.31 202 TYR B CA 1
ATOM 6043 C C . TYR B 1 202 ? 1.777 50.875 16.141 1 92.31 202 TYR B C 1
ATOM 6045 O O . TYR B 1 202 ? 1.354 50.219 17.094 1 92.31 202 TYR B O 1
ATOM 6053 N N . ARG B 1 203 ? 1.026 51.375 15.273 1 93.12 203 ARG B N 1
ATOM 6054 C CA . ARG B 1 203 ? -0.385 51.031 15.141 1 93.12 203 ARG B CA 1
ATOM 6055 C C . ARG B 1 203 ? -0.63 50.188 13.875 1 93.12 203 ARG B C 1
ATOM 6057 O O . ARG B 1 203 ? -0.825 50.75 12.797 1 93.12 203 ARG B O 1
ATOM 6064 N N . LEU B 1 204 ? -0.768 48.938 14.039 1 93.94 204 LEU B N 1
ATOM 6065 C CA . LEU B 1 204 ? -0.762 47.969 12.938 1 93.94 204 LEU B CA 1
ATOM 6066 C C . LEU B 1 204 ? -2.182 47.688 12.461 1 93.94 204 LEU B C 1
ATOM 6068 O O . LEU B 1 204 ? -3.143 47.906 13.203 1 93.94 204 LEU B O 1
ATOM 6072 N N . VAL B 1 205 ? -2.258 47.219 11.25 1 93.31 205 VAL B N 1
ATOM 6073 C CA . VAL B 1 205 ? -3.523 46.75 10.695 1 93.31 205 VAL B CA 1
ATOM 6074 C C . VAL B 1 205 ? -3.605 45.219 10.82 1 93.31 205 VAL B C 1
ATOM 6076 O O . VAL B 1 205 ? -2.658 44.531 10.469 1 93.31 205 VAL B O 1
ATOM 6079 N N . PRO B 1 206 ? -4.684 44.781 11.406 1 95.12 206 PRO B N 1
ATOM 6080 C CA . PRO B 1 206 ? -4.809 43.312 11.492 1 95.12 206 PRO B CA 1
ATOM 6081 C C . PRO B 1 206 ? -4.902 42.656 10.125 1 95.12 206 PRO B C 1
ATOM 6083 O O . PRO B 1 206 ? -5.828 42.906 9.359 1 95.12 206 PRO B O 1
ATOM 6086 N N . PRO B 1 207 ? -4.023 41.719 9.867 1 94.06 207 PRO B N 1
ATOM 6087 C CA . PRO B 1 207 ? -3.967 41.156 8.516 1 94.06 207 PRO B CA 1
ATOM 6088 C C . PRO B 1 207 ? -5.145 40.25 8.219 1 94.06 207 PRO B C 1
ATOM 6090 O O . PRO B 1 207 ? -5.445 39.969 7.051 1 94.06 207 PRO B O 1
ATOM 6093 N N . TYR B 1 208 ? -5.828 39.75 9.148 1 92.38 208 TYR B N 1
ATOM 6094 C CA . TYR B 1 208 ? -6.891 38.781 8.938 1 92.38 208 TYR B CA 1
ATOM 6095 C C . TYR B 1 208 ? -8.227 39.469 8.711 1 92.38 208 TYR B C 1
ATOM 6097 O O . TYR B 1 208 ? -9.25 38.812 8.523 1 92.38 208 TYR B O 1
ATOM 6105 N N . LEU B 1 209 ? -8.25 40.75 8.781 1 92.56 209 LEU B N 1
ATOM 6106 C CA . LEU B 1 209 ? -9.453 41.531 8.484 1 92.56 209 LEU B CA 1
ATOM 6107 C C . LEU B 1 209 ? -9.305 42.281 7.156 1 92.56 209 LEU B C 1
ATOM 6109 O O . LEU B 1 209 ? -8.266 42.875 6.891 1 92.56 209 LEU B O 1
ATOM 6113 N N . ASN B 1 210 ? -10.336 42.219 6.359 1 87.38 210 ASN B N 1
ATOM 6114 C CA . ASN B 1 210 ? -10.336 43 5.125 1 87.38 210 ASN B CA 1
ATOM 6115 C C . ASN B 1 210 ? -10.891 44.406 5.352 1 87.38 210 ASN B C 1
ATOM 6117 O O . ASN B 1 210 ? -11.227 44.781 6.477 1 87.38 210 ASN B O 1
ATOM 6121 N N . SER B 1 211 ? -10.93 45.156 4.238 1 84.81 211 SER B N 1
ATOM 6122 C CA . SER B 1 211 ? -11.352 46.562 4.336 1 84.81 211 SER B CA 1
ATOM 6123 C C . SER B 1 211 ? -12.781 46.656 4.848 1 84.81 211 SER B C 1
ATOM 6125 O O . SER B 1 211 ? -13.086 47.531 5.672 1 84.81 211 SER B O 1
ATOM 6127 N N . LYS B 1 212 ? -13.555 45.812 4.352 1 88.88 212 LYS B N 1
ATOM 6128 C CA . LYS B 1 212 ? -14.953 45.812 4.785 1 88.88 212 LYS B CA 1
ATOM 6129 C C . LYS B 1 212 ? -15.07 45.438 6.262 1 88.88 212 LYS B C 1
ATOM 6131 O O . LYS B 1 212 ? -15.836 46.094 7 1 88.88 212 LYS B O 1
ATOM 6136 N N . ASP B 1 213 ? -14.352 44.5 6.68 1 93 213 ASP B N 1
ATOM 6137 C CA . ASP B 1 213 ? -14.336 44.125 8.086 1 93 213 ASP B CA 1
ATOM 6138 C C . ASP B 1 213 ? -13.945 45.281 8.977 1 93 213 ASP B C 1
ATOM 6140 O O . ASP B 1 213 ? -14.562 45.531 10.016 1 93 213 ASP B O 1
ATOM 6144 N N . MET B 1 214 ? -12.93 46 8.586 1 89.94 214 MET B N 1
ATOM 6145 C CA . MET B 1 214 ? -12.398 47.094 9.383 1 89.94 214 MET B CA 1
ATOM 6146 C C . MET B 1 214 ? -13.414 48.219 9.516 1 89.94 214 MET B C 1
ATOM 6148 O O . MET B 1 214 ? -13.555 48.812 10.586 1 89.94 214 MET B O 1
ATOM 6152 N N . GLU B 1 215 ? -14.117 48.469 8.461 1 90.88 215 GLU B N 1
ATOM 6153 C CA . GLU B 1 215 ? -15.164 49.469 8.492 1 90.88 215 GLU B CA 1
ATOM 6154 C C . GLU B 1 215 ? -16.281 49.094 9.453 1 90.88 215 GLU B C 1
ATOM 6156 O O . GLU B 1 215 ? -16.766 49.938 10.227 1 90.88 215 GLU B O 1
ATOM 6161 N N . GLU B 1 216 ? -16.594 47.938 9.406 1 93.75 216 GLU B N 1
ATOM 6162 C CA . GLU B 1 216 ? -17.672 47.438 10.258 1 93.75 216 GLU B CA 1
ATOM 6163 C C . GLU B 1 216 ? -17.234 47.312 11.711 1 93.75 216 GLU B C 1
ATOM 6165 O O . GLU B 1 216 ? -18.031 47.5 12.625 1 93.75 216 GLU B O 1
ATOM 6170 N N . SER B 1 217 ? -16.031 47.031 11.898 1 94.5 217 SER B N 1
ATOM 6171 C CA . SER B 1 217 ? -15.461 46.875 13.234 1 94.5 217 SER B CA 1
ATOM 6172 C C . SER B 1 217 ? -15.641 48.125 14.07 1 94.5 217 SER B C 1
ATOM 6174 O O . SER B 1 217 ? -15.875 48.031 15.281 1 94.5 217 SER B O 1
ATOM 6176 N N . ASP B 1 218 ? -15.594 49.281 13.469 1 90.06 218 ASP B N 1
ATOM 6177 C CA . ASP B 1 218 ? -15.656 50.562 14.156 1 90.06 218 ASP B CA 1
ATOM 6178 C C . ASP B 1 218 ? -17.031 50.781 14.773 1 90.06 218 ASP B C 1
ATOM 6180 O O . ASP B 1 218 ? -17.203 51.656 15.641 1 90.06 218 ASP B O 1
ATOM 6184 N N . GLN B 1 219 ? -17.969 49.969 14.383 1 91.44 219 GLN B N 1
ATOM 6185 C CA . GLN B 1 219 ? -19.344 50.125 14.852 1 91.44 219 GLN B CA 1
ATOM 6186 C C . GLN B 1 219 ? -19.641 49.188 16 1 91.44 219 GLN B C 1
ATOM 6188 O O . GLN B 1 219 ? -20.734 49.219 16.578 1 91.44 219 GLN B O 1
ATOM 6193 N N . ILE B 1 220 ? -18.719 48.438 16.344 1 95.69 220 ILE B N 1
ATOM 6194 C CA . ILE B 1 220 ? -18.984 47.375 17.297 1 95.69 220 ILE B CA 1
ATOM 6195 C C . ILE B 1 220 ? -18.297 47.688 18.625 1 95.69 220 ILE B C 1
ATOM 6197 O O . ILE B 1 220 ? -17.094 47.969 18.656 1 95.69 220 ILE B O 1
ATOM 6201 N N . ARG B 1 221 ? -19.062 47.688 19.656 1 95.44 221 ARG B N 1
ATOM 6202 C CA . ARG B 1 221 ? -18.578 47.875 21.016 1 95.44 221 ARG B CA 1
ATOM 6203 C C . ARG B 1 221 ? -18.75 46.625 21.844 1 95.44 221 ARG B C 1
ATOM 6205 O O . ARG B 1 221 ? -19.875 46.188 22.078 1 95.44 221 ARG B O 1
ATOM 6212 N N . MET B 1 222 ? -17.578 46.062 22.359 1 96.75 222 MET B N 1
ATOM 6213 C CA . MET B 1 222 ? -17.672 44.812 23.094 1 96.75 222 MET B CA 1
ATOM 6214 C C . MET B 1 222 ? -17.125 44.969 24.5 1 96.75 222 MET B C 1
ATOM 6216 O O . MET B 1 222 ? -17.094 44 25.266 1 96.75 222 MET B O 1
ATOM 6220 N N . THR B 1 223 ? -16.656 46.156 24.891 1 95.88 223 THR B N 1
ATOM 6221 C CA . THR B 1 223 ? -16.297 46.406 26.266 1 95.88 223 THR B CA 1
ATOM 6222 C C . THR B 1 223 ? -17.531 46.469 27.172 1 95.88 223 THR B C 1
ATOM 6224 O O . THR B 1 223 ? -18.641 46.688 26.688 1 95.88 223 THR B O 1
ATOM 6227 N N . ILE B 1 224 ? -17.344 46.156 28.453 1 96.06 224 ILE B N 1
ATOM 6228 C CA . ILE B 1 224 ? -18.469 46.125 29.375 1 96.06 224 ILE B CA 1
ATOM 6229 C C . ILE B 1 224 ? -18.297 47.219 30.422 1 96.06 224 ILE B C 1
ATOM 6231 O O . ILE B 1 224 ? -17.578 47.062 31.406 1 96.06 224 ILE B O 1
ATOM 6235 N N . ASP B 1 225 ? -19.016 48.281 30.266 1 92.5 225 ASP B N 1
ATOM 6236 C CA . ASP B 1 225 ? -18.984 49.406 31.203 1 92.5 225 ASP B CA 1
ATOM 6237 C C . ASP B 1 225 ? -20.375 49.719 31.766 1 92.5 225 ASP B C 1
ATOM 6239 O O . ASP B 1 225 ? -20.5 50.281 32.844 1 92.5 225 ASP B O 1
ATOM 6243 N N . GLU B 1 226 ? -21.391 49.344 31.016 1 94 226 GLU B N 1
ATOM 6244 C CA . GLU B 1 226 ? -22.781 49.594 31.359 1 94 226 GLU B CA 1
ATOM 6245 C C . GLU B 1 226 ? -23.625 48.312 31.25 1 94 226 GLU B C 1
ATOM 6247 O O . GLU B 1 226 ? -23.203 47.344 30.641 1 94 226 GLU B O 1
ATOM 6252 N N . PRO B 1 227 ? -24.844 48.344 31.859 1 93.88 227 PRO B N 1
ATOM 6253 C CA . PRO B 1 227 ? -25.703 47.156 31.797 1 93.88 227 PRO B CA 1
ATOM 6254 C C . PRO B 1 227 ? -26.047 46.75 30.359 1 93.88 227 PRO B C 1
ATOM 6256 O O . PRO B 1 227 ? -26.125 45.562 30.062 1 93.88 227 PRO B O 1
ATOM 6259 N N . SER B 1 228 ? -26.141 47.719 29.531 1 95.19 228 SER B N 1
ATOM 6260 C CA . SER B 1 228 ? -26.453 47.406 28.125 1 95.19 228 SER B CA 1
ATOM 6261 C C . SER B 1 228 ? -25.297 46.688 27.453 1 95.19 228 SER B C 1
ATOM 6263 O O . SER B 1 228 ? -25.5 45.844 26.578 1 95.19 228 SER B O 1
ATOM 6265 N N . ASP B 1 229 ? -24.078 46.969 27.828 1 95.75 229 ASP B N 1
ATOM 6266 C CA . ASP B 1 229 ? -22.906 46.281 27.328 1 95.75 229 ASP B CA 1
ATOM 6267 C C . ASP B 1 229 ? -22.938 44.812 27.734 1 95.75 229 ASP B C 1
ATOM 6269 O O . ASP B 1 229 ? -22.609 43.938 26.938 1 95.75 229 ASP B O 1
ATOM 6273 N N . LEU B 1 230 ? -23.297 44.594 28.984 1 95.81 230 LEU B N 1
ATOM 6274 C CA . LEU B 1 230 ? -23.391 43.25 29.516 1 95.81 230 LEU B CA 1
ATOM 6275 C C . LEU B 1 230 ? -24.453 42.438 28.781 1 95.81 230 LEU B C 1
ATOM 6277 O O . LEU B 1 230 ? -24.25 41.25 28.484 1 95.81 230 LEU B O 1
ATOM 6281 N N . LYS B 1 231 ? -25.531 43.094 28.562 1 95.81 231 LYS B N 1
ATOM 6282 C CA . LYS B 1 231 ? -26.609 42.438 27.828 1 95.81 231 LYS B CA 1
ATOM 6283 C C . LYS B 1 231 ? -26.141 42.031 26.438 1 95.81 231 LYS B C 1
ATOM 6285 O O . LYS B 1 231 ? -26.391 40.875 26.016 1 95.81 231 LYS B O 1
ATOM 6290 N N . LEU B 1 232 ? -25.5 42.875 25.75 1 96.44 232 LEU B N 1
ATOM 6291 C CA . LEU B 1 232 ? -24.984 42.562 24.422 1 96.44 232 LEU B CA 1
ATOM 6292 C C . LEU B 1 232 ? -23.984 41.406 24.5 1 96.44 232 LEU B C 1
ATOM 6294 O O . LEU B 1 232 ? -24.031 40.469 23.688 1 96.44 232 LEU B O 1
ATOM 6298 N N . ALA B 1 233 ? -23.078 41.469 25.469 1 96.75 233 ALA B N 1
ATOM 6299 C CA . ALA B 1 233 ? -22.078 40.438 25.625 1 96.75 233 ALA B CA 1
ATOM 6300 C C . ALA B 1 233 ? -22.734 39.062 25.812 1 96.75 233 ALA B C 1
ATOM 6302 O O . ALA B 1 233 ? -22.281 38.062 25.266 1 96.75 233 ALA B O 1
ATOM 6303 N N . ASN B 1 234 ? -23.797 39.031 26.562 1 96.56 234 ASN B N 1
ATOM 6304 C CA . ASN B 1 234 ? -24.531 37.781 26.766 1 96.56 234 ASN B CA 1
ATOM 6305 C C . ASN B 1 234 ? -25.141 37.281 25.453 1 96.56 234 ASN B C 1
ATOM 6307 O O . ASN B 1 234 ? -25.109 36.094 25.188 1 96.56 234 ASN B O 1
ATOM 6311 N N . LEU B 1 235 ? -25.656 38.156 24.703 1 96.06 235 LEU B N 1
ATOM 6312 C CA . LEU B 1 235 ? -26.266 37.781 23.438 1 96.06 235 LEU B CA 1
ATOM 6313 C C . LEU B 1 235 ? -25.234 37.25 22.453 1 96.06 235 LEU B C 1
ATOM 6315 O O . LEU B 1 235 ? -25.469 36.25 21.766 1 96.06 235 LEU B O 1
ATOM 6319 N N . VAL B 1 236 ? -24.109 37.906 22.406 1 96.69 236 VAL B N 1
ATOM 6320 C CA . VAL B 1 236 ? -23.031 37.5 21.516 1 96.69 236 VAL B CA 1
ATOM 6321 C C . VAL B 1 236 ? -22.531 36.125 21.938 1 96.69 236 VAL B C 1
ATOM 6323 O O . VAL B 1 236 ? -22.281 35.25 21.078 1 96.69 236 VAL B O 1
ATOM 6326 N N . TRP B 1 237 ? -22.359 35.906 23.219 1 96.44 237 TRP B N 1
ATOM 6327 C CA . TRP B 1 237 ? -21.906 34.594 23.703 1 96.44 237 TRP B CA 1
ATOM 6328 C C . TRP B 1 237 ? -22.906 33.5 23.328 1 96.44 237 TRP B C 1
ATOM 6330 O O . TRP B 1 237 ? -22.5 32.406 22.953 1 96.44 237 TRP B O 1
ATOM 6340 N N . LYS B 1 238 ? -24.109 33.781 23.453 1 95.25 238 LYS B N 1
ATOM 6341 C CA . LYS B 1 238 ? -25.141 32.812 23.094 1 95.25 238 LYS B CA 1
ATOM 6342 C C . LYS B 1 238 ? -25.047 32.406 21.625 1 95.25 238 LYS B C 1
ATOM 6344 O O . LYS B 1 238 ? -25.266 31.234 21.281 1 95.25 238 LYS B O 1
ATOM 6349 N N . GLU B 1 239 ? -24.672 33.375 20.828 1 94.94 239 GLU B N 1
ATOM 6350 C CA . GLU B 1 239 ? -24.609 33.125 19.391 1 94.94 239 GLU B CA 1
ATOM 6351 C C . GLU B 1 239 ? -23.328 32.406 19 1 94.94 239 GLU B C 1
ATOM 6353 O O . GLU B 1 239 ? -23.312 31.594 18.078 1 94.94 239 GLU B O 1
ATOM 6358 N N . LEU B 1 240 ? -22.234 32.719 19.703 1 94.44 240 LEU B N 1
ATOM 6359 C CA . LEU B 1 240 ? -20.938 32.25 19.219 1 94.44 240 LEU B CA 1
ATOM 6360 C C . LEU B 1 240 ? -20.266 31.328 20.219 1 94.44 240 LEU B C 1
ATOM 6362 O O . LEU B 1 240 ? -19.609 30.359 19.844 1 94.44 240 LEU B O 1
ATOM 6366 N N . GLY B 1 241 ? -20.453 31.516 21.438 1 92.19 241 GLY B N 1
ATOM 6367 C CA . GLY B 1 241 ? -19.625 30.984 22.5 1 92.19 241 GLY B CA 1
ATOM 6368 C C . GLY B 1 241 ? -19.766 29.469 22.672 1 92.19 241 GLY B C 1
ATOM 6369 O O . GLY B 1 241 ? -18.781 28.797 22.984 1 92.19 241 GLY B O 1
ATOM 6370 N N . ASP B 1 242 ? -20.891 28.969 22.453 1 87.12 242 ASP B N 1
ATOM 6371 C CA . ASP B 1 242 ? -21.141 27.531 22.641 1 87.12 242 ASP B CA 1
ATOM 6372 C C . ASP B 1 242 ? -20.391 26.703 21.594 1 87.12 242 ASP B C 1
ATOM 6374 O O . ASP B 1 242 ? -19.844 25.641 21.906 1 87.12 242 ASP B O 1
ATOM 6378 N N . LYS B 1 243 ? -20.375 27.266 20.469 1 83.75 243 LYS B N 1
ATOM 6379 C CA . LYS B 1 243 ? -19.734 26.531 19.359 1 83.75 243 LYS B CA 1
ATOM 6380 C C . LYS B 1 243 ? -18.266 26.875 19.266 1 83.75 243 LYS B C 1
ATOM 6382 O O . LYS B 1 243 ? -17.438 26.016 18.969 1 83.75 243 LYS B O 1
ATOM 6387 N N . PHE B 1 244 ? -17.984 28.156 19.531 1 87.69 244 PHE B N 1
ATOM 6388 C CA . PHE B 1 244 ? -16.625 28.672 19.422 1 87.69 244 PHE B CA 1
ATOM 6389 C C . PHE B 1 244 ? -16.266 29.531 20.641 1 87.69 244 PHE B C 1
ATOM 6391 O O . PHE B 1 244 ? -16.234 30.75 20.547 1 87.69 244 PHE B O 1
ATOM 6398 N N . PRO B 1 245 ? -15.859 28.828 21.625 1 89.81 245 PRO B N 1
ATOM 6399 C CA . PRO B 1 245 ? -15.672 29.578 22.859 1 89.81 245 PRO B CA 1
ATOM 6400 C C . PRO B 1 245 ? -14.57 30.625 22.766 1 89.81 245 PRO B C 1
ATOM 6402 O O . PRO B 1 245 ? -14.547 31.578 23.547 1 89.81 245 PRO B O 1
ATOM 6405 N N . PHE B 1 246 ? -13.719 30.562 21.812 1 91.69 246 PHE B N 1
ATOM 6406 C CA . PHE B 1 246 ? -12.617 31.516 21.688 1 91.69 246 PHE B CA 1
ATOM 6407 C C . PHE B 1 246 ? -12.711 32.281 20.375 1 91.69 246 PHE B C 1
ATOM 6409 O O . PHE B 1 246 ? -11.695 32.531 19.719 1 91.69 246 PHE B O 1
ATOM 6416 N N . PHE B 1 247 ? -13.953 32.594 20.016 1 93.62 247 PHE B N 1
ATOM 6417 C CA . PHE B 1 247 ? -14.172 33.375 18.812 1 93.62 247 PHE B CA 1
ATOM 6418 C C . PHE B 1 247 ? -13.406 34.688 18.875 1 93.62 247 PHE B C 1
ATOM 6420 O O . PHE B 1 247 ? -13.164 35.219 19.969 1 93.62 247 PHE B O 1
ATOM 6427 N N . GLY B 1 248 ? -13 35.25 17.766 1 95.69 248 GLY B N 1
ATOM 6428 C CA . GLY B 1 248 ? -12.258 36.5 17.672 1 95.69 248 GLY B CA 1
ATOM 6429 C C . GLY B 1 248 ? -13.039 37.625 17.016 1 95.69 248 GLY B C 1
ATOM 6430 O O . GLY B 1 248 ? -14.273 37.562 16.953 1 95.69 248 GLY B O 1
ATOM 6431 N N . SER B 1 249 ? -12.352 38.656 16.688 1 97.12 249 SER B N 1
ATOM 6432 C CA . SER B 1 249 ? -12.945 39.844 16.094 1 97.12 249 SER B CA 1
ATOM 6433 C C . SER B 1 249 ? -13.633 39.5 14.773 1 97.12 249 SER B C 1
ATOM 6435 O O . SER B 1 249 ? -14.719 40 14.477 1 97.12 249 SER B O 1
ATOM 6437 N N . LYS B 1 250 ? -12.969 38.656 14.008 1 94.62 250 LYS B N 1
ATOM 6438 C CA . LYS B 1 250 ? -13.539 38.312 12.711 1 94.62 250 LYS B CA 1
ATOM 6439 C C . LYS B 1 250 ? -14.93 37.719 12.859 1 94.62 250 LYS B C 1
ATOM 6441 O O . LYS B 1 250 ? -15.859 38.094 12.148 1 94.62 250 LYS B O 1
ATOM 6446 N N . GLU B 1 251 ? -15.125 36.812 13.789 1 95.56 251 GLU B N 1
ATOM 6447 C CA . GLU B 1 251 ? -16.406 36.156 14.031 1 95.56 251 GLU B CA 1
ATOM 6448 C C . GLU B 1 251 ? -17.453 37.156 14.516 1 95.56 251 GLU B C 1
ATOM 6450 O O . GLU B 1 251 ? -18.625 37.094 14.133 1 95.56 251 GLU B O 1
ATOM 6455 N N . VAL B 1 252 ? -17.062 38.094 15.359 1 97.56 252 VAL B N 1
ATOM 6456 C CA . VAL B 1 252 ? -17.984 39.094 15.898 1 97.56 252 VAL B CA 1
ATOM 6457 C C . VAL B 1 252 ? -18.438 40.031 14.789 1 97.56 252 VAL B C 1
ATOM 6459 O O . VAL B 1 252 ? -19.609 40.375 14.719 1 97.56 252 VAL B O 1
ATOM 6462 N N . ILE B 1 253 ? -17.516 40.375 13.977 1 96.81 253 ILE B N 1
ATOM 6463 C CA . ILE B 1 253 ? -17.828 41.25 12.859 1 96.81 253 ILE B CA 1
ATOM 6464 C C . ILE B 1 253 ? -18.797 40.562 11.906 1 96.81 253 ILE B C 1
ATOM 6466 O O . ILE B 1 253 ? -19.766 41.156 11.43 1 96.81 253 ILE B O 1
ATOM 6470 N N . GLU B 1 254 ? -18.531 39.344 11.656 1 96.06 254 GLU B N 1
ATOM 6471 C CA . GLU B 1 254 ? -19.438 38.562 10.812 1 96.06 254 GLU B CA 1
ATOM 6472 C C . GLU B 1 254 ? -20.828 38.469 11.43 1 96.06 254 GLU B C 1
ATOM 6474 O O . GLU B 1 254 ? -21.828 38.531 10.719 1 96.06 254 GLU B O 1
ATOM 6479 N N . LEU B 1 255 ? -20.859 38.25 12.727 1 96.56 255 LEU B N 1
ATOM 6480 C CA . LEU B 1 255 ? -22.141 38.219 13.43 1 96.56 255 LEU B CA 1
ATOM 6481 C C . LEU B 1 255 ? -22.859 39.562 13.281 1 96.56 255 LEU B C 1
ATOM 6483 O O . LEU B 1 255 ? -24.078 39.594 13.086 1 96.56 255 LEU B O 1
ATOM 6487 N N . TYR B 1 256 ? -22.172 40.688 13.422 1 97 256 TYR B N 1
ATOM 6488 C CA . TYR B 1 256 ? -22.719 42.031 13.242 1 97 256 TYR B CA 1
ATOM 6489 C C . TYR B 1 256 ? -23.359 42.188 11.859 1 97 256 TYR B C 1
ATOM 6491 O O . TYR B 1 256 ? -24.438 42.75 11.727 1 97 256 TYR B O 1
ATOM 6499 N N . ARG B 1 257 ? -22.641 41.594 10.898 1 95.25 257 ARG B N 1
ATOM 6500 C CA . ARG B 1 257 ? -23.141 41.656 9.531 1 95.25 257 ARG B CA 1
ATOM 6501 C C . ARG B 1 257 ? -24.422 40.844 9.383 1 95.25 257 ARG B C 1
ATOM 6503 O O . ARG B 1 257 ? -25.359 41.25 8.695 1 95.25 257 ARG B O 1
ATOM 6510 N N . LYS B 1 258 ? -24.562 39.781 10.008 1 96.19 258 LYS B N 1
ATOM 6511 C CA . LYS B 1 258 ? -25.688 38.844 9.891 1 96.19 258 LYS B CA 1
ATOM 6512 C C . LYS B 1 258 ? -26.859 39.312 10.75 1 96.19 258 LYS B C 1
ATOM 6514 O O . LYS B 1 258 ? -28.016 39.125 10.367 1 96.19 258 LYS B O 1
ATOM 6519 N N . LYS B 1 259 ? -26.516 39.812 11.93 1 96.62 259 LYS B N 1
ATOM 6520 C CA . LYS B 1 259 ? -27.547 40.188 12.891 1 96.62 259 LYS B CA 1
ATOM 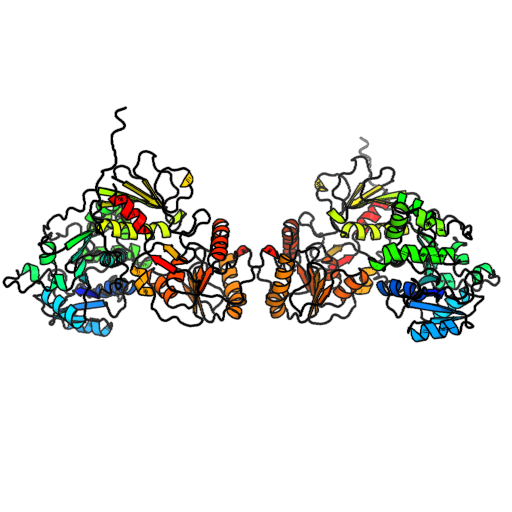6521 C C . LYS B 1 259 ? -27.234 41.562 13.477 1 96.62 259 LYS B C 1
ATOM 6523 O O . LYS B 1 259 ? -27.047 41.719 14.695 1 96.62 259 LYS B O 1
ATOM 6528 N N . PRO B 1 260 ? -27.391 42.594 12.695 1 94.25 260 PRO B N 1
ATOM 6529 C CA . PRO B 1 260 ? -27.016 43.938 13.156 1 94.25 260 PRO B CA 1
ATOM 6530 C C . PRO B 1 260 ? -27.891 44.438 14.305 1 94.25 260 PRO B C 1
ATOM 6532 O O . PRO B 1 260 ? -27.438 45.219 15.133 1 94.25 260 PRO B O 1
ATOM 6535 N N . ASN B 1 261 ? -29.094 43.906 14.484 1 94.56 261 ASN B N 1
ATOM 6536 C CA . ASN B 1 261 ? -30.031 44.344 15.508 1 94.56 261 ASN B CA 1
ATOM 6537 C C . ASN B 1 261 ? -29.547 44 16.906 1 94.56 261 ASN B C 1
ATOM 6539 O O . ASN B 1 261 ? -29.906 44.656 17.875 1 94.56 261 ASN B O 1
ATOM 6543 N N . LEU B 1 262 ? -28.812 42.969 16.984 1 94.62 262 LEU B N 1
ATOM 6544 C CA . LEU B 1 262 ? -28.25 42.594 18.281 1 94.62 262 LEU B CA 1
ATOM 6545 C C . LEU B 1 262 ? -27.391 43.688 18.859 1 94.62 262 LEU B C 1
ATOM 6547 O O . LEU B 1 262 ? -27.375 43.906 20.078 1 94.62 262 LEU B O 1
ATOM 6551 N N . PHE B 1 263 ? -26.766 44.469 18.031 1 94.81 263 PHE B N 1
ATOM 6552 C CA . PHE B 1 263 ? -25.75 45.406 18.453 1 94.81 263 PHE B CA 1
ATOM 6553 C C . PHE B 1 263 ? -26.359 46.781 18.719 1 94.81 263 PHE B C 1
ATOM 6555 O O . PHE B 1 263 ? -25.656 47.688 19.141 1 94.81 263 PHE B O 1
ATOM 6562 N N . LEU B 1 264 ? -27.625 46.844 18.547 1 92 264 LEU B N 1
ATOM 6563 C CA . LEU B 1 264 ? -28.344 48.062 18.891 1 92 264 LEU B CA 1
ATOM 6564 C C . LEU B 1 264 ? -28.453 48.219 20.406 1 92 264 LEU B C 1
ATOM 6566 O O . LEU B 1 264 ? -28.703 49.312 20.906 1 92 264 LEU B O 1
ATOM 6570 N N . GLU B 1 265 ? -28.219 47.125 21.078 1 89.38 265 GLU B N 1
ATOM 6571 C CA . GLU B 1 265 ? -28.375 47.062 22.531 1 89.38 265 GLU B CA 1
ATOM 6572 C C . GLU B 1 265 ? -27.531 48.125 23.219 1 89.38 265 GLU B C 1
ATOM 6574 O O . GLU B 1 265 ? -27.938 48.688 24.234 1 89.38 265 GLU B O 1
ATOM 6579 N N . ASN B 1 266 ? -26.297 48.406 22.672 1 89.06 266 ASN B N 1
ATOM 6580 C CA . ASN B 1 266 ? -25.438 49.375 23.375 1 89.06 266 ASN B CA 1
ATOM 6581 C C . ASN B 1 266 ? -25 50.5 22.453 1 89.06 266 ASN B C 1
ATOM 6583 O O . ASN B 1 266 ? -23.953 51.125 22.688 1 89.06 266 ASN B O 1
ATOM 6587 N N . GLU B 1 267 ? -25.656 50.781 21.469 1 86.5 267 GLU B N 1
ATOM 6588 C CA . GLU B 1 267 ? -25.312 51.781 20.469 1 86.5 267 GLU B CA 1
ATOM 6589 C C . GLU B 1 267 ? -25.281 53.188 21.094 1 86.5 267 GLU B C 1
ATOM 6591 O O . GLU B 1 267 ? -24.484 54.031 20.688 1 86.5 267 GLU B O 1
ATOM 6596 N N . SER B 1 268 ? -26.016 53.281 22.125 1 83.44 268 SER B N 1
ATOM 6597 C CA . SER B 1 268 ? -26.203 54.625 22.703 1 83.44 268 SER B CA 1
ATOM 6598 C C . SER B 1 268 ? -25.094 54.938 23.719 1 83.44 268 SER B C 1
ATOM 6600 O O . SER B 1 268 ? -24.969 56.062 24.156 1 83.44 268 SER B O 1
ATOM 6602 N N . VAL B 1 269 ? -24.344 53.938 24.062 1 82.88 269 VAL B N 1
ATOM 6603 C CA . VAL B 1 269 ? -23.328 54.156 25.078 1 82.88 269 VAL B CA 1
ATOM 6604 C C . VAL B 1 269 ? -22.219 55.062 24.516 1 82.88 269 VAL B C 1
ATOM 6606 O O . VAL B 1 269 ? -21.672 54.781 23.453 1 82.88 269 VAL B O 1
ATOM 6609 N N . LYS B 1 270 ? -21.875 56.125 25.172 1 76.31 270 LYS B N 1
ATOM 6610 C CA . LYS B 1 270 ? -20.844 57.094 24.734 1 76.31 270 LYS B CA 1
ATOM 6611 C C . LYS B 1 270 ? -19.453 56.562 25.062 1 76.31 270 LYS B C 1
ATOM 6613 O O . LYS B 1 270 ? -19.234 55.938 26.094 1 76.31 270 LYS B O 1
ATOM 6618 N N . GLN B 1 271 ? -18.609 56.75 24.109 1 74.44 271 GLN B N 1
ATOM 6619 C CA . GLN B 1 271 ? -17.219 56.344 24.297 1 74.44 271 GLN B CA 1
ATOM 6620 C C . GLN B 1 271 ? -16.297 57.531 24.422 1 74.44 271 GLN B C 1
ATOM 6622 O O . GLN B 1 271 ? -16.422 58.5 23.672 1 74.44 271 GLN B O 1
ATOM 6627 N N . VAL B 1 272 ? -15.383 57.438 25.469 1 66 272 VAL B N 1
ATOM 6628 C CA . VAL B 1 272 ? -14.352 58.469 25.609 1 66 272 VAL B CA 1
ATOM 6629 C C . VAL B 1 272 ? -13.242 58.219 24.578 1 66 272 VAL B C 1
ATOM 6631 O O . VAL B 1 272 ? -12.758 57.094 24.438 1 66 272 VAL B O 1
ATOM 6634 N N . ARG B 1 273 ? -12.953 59.188 23.812 1 63.94 273 ARG B N 1
ATOM 6635 C CA . ARG B 1 273 ? -11.922 59.094 22.781 1 63.94 273 ARG B CA 1
ATOM 6636 C C . ARG B 1 273 ? -10.797 60.094 23.031 1 63.94 273 ARG B C 1
ATOM 6638 O O . ARG B 1 273 ? -11.039 61.219 23.453 1 63.94 273 ARG B O 1
ATOM 6645 N N . PHE B 1 274 ? -9.617 59.5 22.953 1 65.75 274 PHE B N 1
ATOM 6646 C CA . PHE B 1 274 ? -8.445 60.375 23.047 1 65.75 274 PHE B CA 1
ATOM 6647 C C . PHE B 1 274 ? -7.91 60.719 21.672 1 65.75 274 PHE B C 1
ATOM 6649 O O . PHE B 1 274 ? -7.891 59.844 20.781 1 65.75 274 PHE B O 1
ATOM 6656 N N . SER B 1 275 ? -7.543 61.938 21.531 1 68.06 275 SER B N 1
ATOM 6657 C CA . SER B 1 275 ? -6.914 62.344 20.281 1 68.06 275 SER B CA 1
ATOM 6658 C C . SER B 1 275 ? -5.43 62 20.281 1 68.06 275 SER B C 1
ATOM 6660 O O . SER B 1 275 ? -4.664 62.5 21.109 1 68.06 275 SER B O 1
ATOM 6662 N N . LEU B 1 276 ? -4.984 61.125 19.562 1 73.88 276 LEU B N 1
ATOM 6663 C CA . LEU B 1 276 ? -3.59 60.688 19.484 1 73.88 276 LEU B CA 1
ATOM 6664 C C . LEU B 1 276 ? -2.961 61.125 18.172 1 73.88 276 LEU B C 1
ATOM 6666 O O . LEU B 1 276 ? -3.658 61.25 17.156 1 73.88 276 LEU B O 1
ATOM 6670 N N . PRO B 1 277 ? -1.726 61.344 18.266 1 68.69 277 PRO B N 1
ATOM 6671 C CA . PRO B 1 277 ? -1.051 61.688 17.016 1 68.69 277 PRO B CA 1
ATOM 6672 C C . PRO B 1 277 ? -1.088 60.562 15.984 1 68.69 277 PRO B C 1
ATOM 6674 O O . PRO B 1 277 ? -1.122 59.375 16.359 1 68.69 277 PRO B O 1
ATOM 6677 N N . LYS B 1 278 ? -1.286 60.906 14.68 1 60.88 278 LYS B N 1
ATOM 6678 C CA . LYS B 1 278 ? -1.333 59.938 13.594 1 60.88 278 LYS B CA 1
ATOM 6679 C C . LYS B 1 278 ? 0.07 59.469 13.211 1 60.88 278 LYS B C 1
ATOM 6681 O O . LYS B 1 278 ? 0.982 60.281 13.062 1 60.88 278 LYS B O 1
ATOM 6686 N N . SER B 1 279 ? 0.324 58.25 13.617 1 59.78 279 SER B N 1
ATOM 6687 C CA . SER B 1 279 ? 1.58 57.719 13.094 1 59.78 279 SER B CA 1
ATOM 6688 C C . SER B 1 279 ? 1.464 57.344 11.617 1 59.78 279 SER B C 1
ATOM 6690 O O . SER B 1 279 ? 0.457 56.781 11.188 1 59.78 279 SER B O 1
ATOM 6692 N N . GLU B 1 280 ? 2.047 58.094 10.75 1 52.28 280 GLU B N 1
ATOM 6693 C CA . GLU B 1 280 ? 1.997 57.812 9.32 1 52.28 280 GLU B CA 1
ATOM 6694 C C . GLU B 1 280 ? 2.846 56.562 8.984 1 52.28 280 GLU B C 1
ATOM 6696 O O . GLU B 1 280 ? 4.016 56.5 9.367 1 52.28 280 GLU B O 1
ATOM 6701 N N . PHE B 1 281 ? 2.199 55.406 9.023 1 57.25 281 PHE B N 1
ATOM 6702 C CA . PHE B 1 281 ? 3.014 54.375 8.398 1 57.25 281 PHE B CA 1
ATOM 6703 C C . PHE B 1 281 ? 3.553 54.844 7.051 1 57.25 281 PHE B C 1
ATOM 6705 O O . PHE B 1 281 ? 3.092 55.844 6.508 1 57.25 281 PHE B O 1
ATOM 6712 N N . GLY B 1 282 ? 4.516 54.062 6.633 1 60.5 282 GLY B N 1
ATOM 6713 C CA . GLY B 1 282 ? 5.391 54.344 5.504 1 60.5 282 GLY B CA 1
ATOM 6714 C C . GLY B 1 282 ? 4.641 54.5 4.195 1 60.5 282 GLY B C 1
ATOM 6715 O O . GLY B 1 282 ? 3.459 54.156 4.102 1 60.5 282 GLY B O 1
ATOM 6716 N N . LYS B 1 283 ? 5.258 55.062 3.311 1 68.56 283 LYS B N 1
ATOM 6717 C CA . LYS B 1 283 ? 4.91 55.719 2.051 1 68.56 283 LYS B CA 1
ATOM 6718 C C . LYS B 1 283 ? 4.523 54.688 0.99 1 68.56 283 LYS B C 1
ATOM 6720 O O . LYS B 1 283 ? 3.623 54.938 0.184 1 68.56 283 LYS B O 1
ATOM 6725 N N . LYS B 1 284 ? 4.895 53.312 1.146 1 90.56 284 LYS B N 1
ATOM 6726 C CA . LYS B 1 284 ? 4.566 52.406 0.037 1 90.56 284 LYS B CA 1
ATOM 6727 C C . LYS B 1 284 ? 3.5 51.406 0.444 1 90.56 284 LYS B C 1
ATOM 6729 O O . LYS B 1 284 ? 3.539 50.875 1.552 1 90.56 284 LYS B O 1
ATOM 6734 N N . LYS B 1 285 ? 2.592 51.125 -0.418 1 93.25 285 LYS B N 1
ATOM 6735 C CA . LYS B 1 285 ? 1.482 50.219 -0.233 1 93.25 285 LYS B CA 1
ATOM 6736 C C . LYS B 1 285 ? 1.794 48.844 -0.857 1 93.25 285 LYS B C 1
ATOM 6738 O O . LYS B 1 285 ? 2.111 48.75 -2.045 1 93.25 285 LYS B O 1
ATOM 6743 N N . ILE B 1 286 ? 1.757 47.844 -0.032 1 94.12 286 ILE B N 1
ATOM 6744 C CA . ILE B 1 286 ? 1.975 46.469 -0.499 1 94.12 286 ILE B CA 1
ATOM 6745 C C . ILE B 1 286 ? 0.685 45.656 -0.358 1 94.12 286 ILE B C 1
ATOM 6747 O O . ILE B 1 286 ? 0.014 45.719 0.674 1 94.12 286 ILE B O 1
ATOM 6751 N N . HIS B 1 287 ? 0.317 45 -1.403 1 93.31 287 HIS B N 1
ATOM 6752 C CA . HIS B 1 287 ? -0.833 44.094 -1.339 1 93.31 287 HIS B CA 1
ATOM 6753 C C . HIS B 1 287 ? -0.399 42.625 -1.411 1 93.31 287 HIS B C 1
ATOM 6755 O O . HIS B 1 287 ? 0.33 42.25 -2.326 1 93.31 287 HIS B O 1
ATOM 6761 N N . ILE B 1 288 ? -0.847 41.844 -0.43 1 93.38 288 ILE B N 1
ATOM 6762 C CA . ILE B 1 288 ? -0.566 40.406 -0.417 1 93.38 288 ILE B CA 1
ATOM 6763 C C . ILE B 1 288 ? -1.813 39.625 -0.835 1 93.38 288 ILE B C 1
ATOM 6765 O O . ILE B 1 288 ? -2.861 39.719 -0.193 1 93.38 288 ILE B O 1
ATOM 6769 N N . GLN B 1 289 ? -1.708 38.906 -1.891 1 91.31 289 GLN B N 1
ATOM 6770 C CA . GLN B 1 289 ? -2.75 37.969 -2.271 1 91.31 289 GLN B CA 1
ATOM 6771 C C . GLN B 1 289 ? -2.383 36.531 -1.851 1 91.31 289 GLN B C 1
ATOM 6773 O O . GLN B 1 289 ? -1.323 36.031 -2.225 1 91.31 289 GLN B O 1
ATOM 6778 N N . TYR B 1 290 ? -3.223 35.938 -1.063 1 90.94 290 TYR B N 1
ATOM 6779 C CA . TYR B 1 290 ? -2.945 34.562 -0.604 1 90.94 290 TYR B CA 1
ATOM 6780 C C . TYR B 1 290 ? -4.016 33.594 -1.087 1 90.94 290 TYR B C 1
ATOM 6782 O O . TYR B 1 290 ? -5.141 34 -1.393 1 90.94 290 TYR B O 1
ATOM 6790 N N . GLY B 1 291 ? -3.639 32.344 -1.161 1 87.44 291 GLY B N 1
ATOM 6791 C CA . GLY B 1 291 ? -4.578 31.328 -1.593 1 87.44 291 GLY B CA 1
ATOM 6792 C C . GLY B 1 291 ? -5.684 31.078 -0.585 1 87.44 291 GLY B C 1
ATOM 6793 O O . GLY B 1 291 ? -5.438 31.062 0.623 1 87.44 291 GLY B O 1
ATOM 6794 N N . ASP B 1 292 ? -6.824 30.781 -1.079 1 83.94 292 ASP B N 1
ATOM 6795 C CA . ASP B 1 292 ? -7.98 30.5 -0.234 1 83.94 292 ASP B CA 1
ATOM 6796 C C . ASP B 1 292 ? -7.715 29.281 0.66 1 83.94 292 ASP B C 1
ATOM 6798 O O . ASP B 1 292 ? -7.445 28.188 0.166 1 83.94 292 ASP B O 1
ATOM 6802 N N . PRO B 1 293 ? -7.832 29.5 1.963 1 79.94 293 PRO B N 1
ATOM 6803 C CA . PRO B 1 293 ? -7.52 28.422 2.891 1 79.94 293 PRO B CA 1
ATOM 6804 C C . PRO B 1 293 ? -8.383 27.172 2.666 1 79.94 293 PRO B C 1
ATOM 6806 O O . PRO B 1 293 ? -7.93 26.047 2.875 1 79.94 293 PRO B O 1
ATOM 6809 N N . LYS B 1 294 ? -9.594 27.312 2.328 1 75.81 294 LYS B N 1
ATOM 6810 C CA . LYS B 1 294 ? -10.484 26.188 2.096 1 75.81 294 LYS B CA 1
ATOM 6811 C C . LYS B 1 294 ? -10.031 25.359 0.897 1 75.81 294 LYS B C 1
ATOM 6813 O O . LYS B 1 294 ? -10.203 24.141 0.877 1 75.81 294 LYS B O 1
ATOM 6818 N N . GLN B 1 295 ? -9.445 26.016 0.009 1 75.06 295 GLN B N 1
ATOM 6819 C CA . GLN B 1 295 ? -9.062 25.344 -1.232 1 75.06 295 GLN B CA 1
ATOM 6820 C C . GLN B 1 295 ? -7.625 24.844 -1.165 1 75.06 295 GLN B C 1
ATOM 6822 O O . GLN B 1 295 ? -7.309 23.781 -1.701 1 75.06 295 GLN B O 1
ATOM 6827 N N . PHE B 1 296 ? -6.805 25.641 -0.53 1 73.75 296 PHE B N 1
ATOM 6828 C CA . PHE B 1 296 ? -5.379 25.344 -0.669 1 73.75 296 PHE B CA 1
ATOM 6829 C C . PHE B 1 296 ? -4.754 25.047 0.687 1 73.75 296 PHE B C 1
ATOM 6831 O O . PHE B 1 296 ? -3.572 24.703 0.769 1 73.75 296 PHE B O 1
ATOM 6838 N N . GLY B 1 297 ? -5.535 25.188 1.689 1 73.88 297 GLY B N 1
ATOM 6839 C CA . GLY B 1 297 ? -4.988 25 3.023 1 73.88 297 GLY B CA 1
ATOM 6840 C C . GLY B 1 297 ? -4.715 26.312 3.746 1 73.88 297 GLY B C 1
ATOM 6841 O O . GLY B 1 297 ? -4.488 27.344 3.109 1 73.88 297 GLY B O 1
ATOM 6842 N N . SER B 1 298 ? -4.578 26.234 5.066 1 79.19 298 SER B N 1
ATOM 6843 C CA . SER B 1 298 ? -4.461 27.422 5.895 1 79.19 298 SER B CA 1
ATOM 6844 C C . SER B 1 298 ? -3.016 27.906 5.969 1 79.19 298 SER B C 1
ATOM 6846 O O . SER B 1 298 ? -2.748 29.016 6.445 1 79.19 298 SER B O 1
ATOM 6848 N N . GLY B 1 299 ? -2.152 27.219 5.426 1 84.25 299 GLY B N 1
ATOM 6849 C CA . GLY B 1 299 ? -0.746 27.562 5.5 1 84.25 299 GLY B CA 1
ATOM 6850 C C . GLY B 1 299 ? -0.422 28.875 4.789 1 84.25 299 GLY B C 1
ATOM 6851 O O . GLY B 1 299 ? 0.391 29.656 5.273 1 84.25 299 GLY B O 1
ATOM 6852 N N . HIS B 1 300 ? -1.094 29.078 3.668 1 87.38 300 HIS B N 1
ATOM 6853 C CA . HIS B 1 300 ? -0.894 30.312 2.924 1 87.38 300 HIS B CA 1
ATOM 6854 C C . HIS B 1 300 ? -1.345 31.531 3.736 1 87.38 300 HIS B C 1
ATOM 6856 O O . HIS B 1 300 ? -0.626 32.531 3.82 1 87.38 300 HIS B O 1
ATOM 6862 N N . PHE B 1 301 ? -2.465 31.375 4.234 1 89.69 301 PHE B N 1
ATOM 6863 C CA . PHE B 1 301 ? -3.035 32.438 5.039 1 89.69 301 PHE B CA 1
ATOM 6864 C C . PHE B 1 301 ? -2.156 32.75 6.246 1 89.69 301 PHE B C 1
ATOM 6866 O O . PHE B 1 301 ? -1.847 33.906 6.523 1 89.69 301 PHE B O 1
ATOM 6873 N N . ASP B 1 302 ? -1.692 31.75 6.934 1 90.38 302 ASP B N 1
ATOM 6874 C CA . ASP B 1 302 ? -0.924 31.891 8.164 1 90.38 302 ASP B CA 1
ATOM 6875 C C . ASP B 1 302 ? 0.421 32.562 7.895 1 90.38 302 ASP B C 1
ATOM 6877 O O . ASP B 1 302 ? 0.791 33.531 8.578 1 90.38 302 ASP B O 1
ATOM 6881 N N . ARG B 1 303 ? 1.11 32.062 6.992 1 91.94 303 ARG B N 1
ATOM 6882 C CA . ARG B 1 303 ? 2.432 32.625 6.727 1 91.94 303 ARG B CA 1
ATOM 6883 C C . ARG B 1 303 ? 2.322 34.062 6.168 1 91.94 303 ARG B C 1
ATOM 6885 O O . ARG B 1 303 ? 3.182 34.906 6.434 1 91.94 303 ARG B O 1
ATOM 6892 N N . CYS B 1 304 ? 1.27 34.344 5.406 1 94.06 304 CYS B N 1
ATOM 6893 C CA . CYS B 1 304 ? 1.094 35.656 4.852 1 94.06 304 CYS B CA 1
ATOM 6894 C C . CYS B 1 304 ? 0.733 36.656 5.945 1 94.06 304 CYS B C 1
ATOM 6896 O O . CYS B 1 304 ? 1.089 37.844 5.859 1 94.06 304 CYS B O 1
ATOM 6898 N N . GLN B 1 305 ? 0.042 36.188 6.969 1 95.25 305 GLN B N 1
ATOM 6899 C CA . GLN B 1 305 ? -0.213 37.062 8.109 1 95.25 305 GLN B CA 1
ATOM 6900 C C . GLN B 1 305 ? 1.09 37.5 8.789 1 95.25 305 GLN B C 1
ATOM 6902 O O . GLN B 1 305 ? 1.293 38.656 9.094 1 95.25 305 GLN B O 1
ATOM 6907 N N . SER B 1 306 ? 1.874 36.531 8.992 1 95.19 306 SER B N 1
ATOM 6908 C CA . SER B 1 306 ? 3.172 36.812 9.594 1 95.19 306 SER B CA 1
ATOM 6909 C C . SER B 1 306 ? 3.994 37.75 8.727 1 95.19 306 SER B C 1
ATOM 6911 O O . SER B 1 306 ? 4.648 38.656 9.234 1 95.19 306 SER B O 1
ATOM 6913 N N . LEU B 1 307 ? 3.951 37.469 7.465 1 95.56 307 LEU B N 1
ATOM 6914 C CA . LEU B 1 307 ? 4.668 38.344 6.535 1 95.56 307 LEU B CA 1
ATOM 6915 C C . LEU B 1 307 ? 4.117 39.75 6.578 1 95.56 307 LEU B C 1
ATOM 6917 O O . LEU B 1 307 ? 4.883 40.719 6.555 1 95.56 307 LEU B O 1
ATOM 6921 N N . SER B 1 308 ? 2.844 39.875 6.598 1 96.25 308 SER B N 1
ATOM 6922 C CA . SER B 1 308 ? 2.193 41.156 6.688 1 96.25 308 SER B CA 1
ATOM 6923 C C . SER B 1 308 ? 2.684 41.938 7.906 1 96.25 308 SER B C 1
ATOM 6925 O O . SER B 1 308 ? 2.99 43.125 7.805 1 96.25 308 SER B O 1
ATOM 6927 N N . ILE B 1 309 ? 2.77 41.312 9.023 1 96.06 309 ILE B N 1
ATOM 6928 C CA . ILE B 1 309 ? 3.219 41.938 10.258 1 96.06 309 ILE B CA 1
ATOM 6929 C C . ILE B 1 309 ? 4.656 42.438 10.086 1 96.06 309 ILE B C 1
ATOM 6931 O O . ILE B 1 309 ? 4.977 43.562 10.445 1 96.06 309 ILE B O 1
ATOM 6935 N N . GLU B 1 310 ? 5.477 41.594 9.586 1 94.81 310 GLU B N 1
ATOM 6936 C CA . GLU B 1 310 ? 6.875 41.969 9.391 1 94.81 310 GLU B CA 1
ATOM 6937 C C . GLU B 1 310 ? 7 43.156 8.453 1 94.81 310 GLU B C 1
ATOM 6939 O O . GLU B 1 310 ? 7.801 44.062 8.695 1 94.81 310 GLU B O 1
ATOM 6944 N N . LEU B 1 311 ? 6.234 43.156 7.402 1 95.06 311 LEU B N 1
ATOM 6945 C CA . LEU B 1 311 ? 6.266 44.25 6.445 1 95.06 311 LEU B CA 1
ATOM 6946 C C . LEU B 1 311 ? 5.793 45.562 7.098 1 95.06 311 LEU B C 1
ATOM 6948 O O . LEU B 1 311 ? 6.387 46.625 6.887 1 95.06 311 LEU B O 1
ATOM 6952 N N . GLN B 1 312 ? 4.746 45.531 7.863 1 94.19 312 GLN B N 1
ATOM 6953 C CA . GLN B 1 312 ? 4.254 46.719 8.562 1 94.19 312 GLN B CA 1
ATOM 6954 C C . GLN B 1 312 ? 5.301 47.25 9.531 1 94.19 312 GLN B C 1
ATOM 6956 O O . GLN B 1 312 ? 5.504 48.469 9.617 1 94.19 312 GLN B O 1
ATOM 6961 N N . MET B 1 313 ? 5.934 46.344 10.203 1 93.19 313 MET B N 1
ATOM 6962 C CA . MET B 1 313 ? 6.969 46.75 11.156 1 93.19 313 MET B CA 1
ATOM 6963 C C . MET B 1 313 ? 8.148 47.375 10.445 1 93.19 313 MET B C 1
ATOM 6965 O O . MET B 1 313 ? 8.906 48.125 11.055 1 93.19 313 MET B O 1
ATOM 6969 N N . ASN B 1 314 ? 8.273 47.094 9.195 1 91.31 314 ASN B N 1
ATOM 6970 C CA . ASN B 1 314 ? 9.328 47.688 8.391 1 91.31 314 ASN B CA 1
ATOM 6971 C C . ASN B 1 314 ? 8.844 48.938 7.668 1 91.31 314 ASN B C 1
ATOM 6973 O O . ASN B 1 314 ? 9.516 49.438 6.766 1 91.31 314 ASN B O 1
ATOM 6977 N N . GLY B 1 315 ? 7.641 49.344 7.941 1 89.81 315 GLY B N 1
ATOM 6978 C CA . GLY B 1 315 ? 7.191 50.656 7.504 1 89.81 315 GLY B CA 1
ATOM 6979 C C . GLY B 1 315 ? 6.273 50.625 6.297 1 89.81 315 GLY B C 1
ATOM 6980 O O . GLY B 1 315 ? 5.926 51.656 5.727 1 89.81 315 GLY B O 1
ATOM 6981 N N . TYR B 1 316 ? 5.832 49.5 5.906 1 92.94 316 TYR B N 1
ATOM 6982 C CA . TYR B 1 316 ? 4.949 49.406 4.75 1 92.94 316 TYR B CA 1
ATOM 6983 C C . TYR B 1 316 ? 3.486 49.406 5.18 1 92.94 316 TYR B C 1
ATOM 6985 O O . TYR B 1 316 ? 3.154 48.969 6.281 1 92.94 316 TYR B O 1
ATOM 6993 N N . SER B 1 317 ? 2.674 50 4.336 1 92 317 SER B N 1
ATOM 6994 C CA . SER B 1 317 ? 1.235 49.781 4.461 1 92 317 SER B CA 1
ATOM 6995 C C . SER B 1 317 ? 0.795 48.531 3.744 1 92 317 SER B C 1
ATOM 6997 O O . SER B 1 317 ? 0.996 48.375 2.535 1 92 317 SER B O 1
ATOM 6999 N N . VAL B 1 318 ? 0.18 47.625 4.488 1 93.69 318 VAL B N 1
ATOM 7000 C CA . VAL B 1 318 ? -0.026 46.312 3.904 1 93.69 318 VAL B CA 1
ATOM 7001 C C . VAL B 1 318 ? -1.513 45.969 3.924 1 93.69 318 VAL B C 1
ATOM 7003 O O . VAL B 1 318 ? -2.209 46.219 4.902 1 93.69 318 VAL B O 1
ATOM 7006 N N . SER B 1 319 ? -1.995 45.438 2.84 1 91.81 319 SER B N 1
ATOM 7007 C CA . SER B 1 319 ? -3.324 44.844 2.75 1 91.81 319 SER B CA 1
ATOM 7008 C C . SER B 1 319 ? -3.248 43.406 2.281 1 91.81 319 SER B C 1
ATOM 7010 O O . SER B 1 319 ? -2.291 43 1.609 1 91.81 319 SER B O 1
ATOM 7012 N N . MET B 1 320 ? -4.18 42.625 2.725 1 92.12 320 MET B N 1
ATOM 7013 C CA . MET B 1 320 ? -4.191 41.219 2.344 1 92.12 320 MET B CA 1
ATOM 7014 C C . MET B 1 320 ? -5.594 40.781 1.934 1 92.12 320 MET B C 1
ATOM 7016 O O . MET B 1 320 ? -6.582 41.156 2.559 1 92.12 320 MET B O 1
ATOM 7020 N N . ASP B 1 321 ? -5.621 39.938 0.897 1 88.88 321 ASP B N 1
ATOM 7021 C CA . ASP B 1 321 ? -6.895 39.375 0.432 1 88.88 321 ASP B CA 1
ATOM 7022 C C . ASP B 1 321 ? -6.676 38.125 -0.399 1 88.88 321 ASP B C 1
ATOM 7024 O O . ASP B 1 321 ? -5.555 37.844 -0.825 1 88.88 321 ASP B O 1
ATOM 7028 N N . THR B 1 322 ? -7.773 37.281 -0.564 1 89 322 THR B N 1
ATOM 7029 C CA . THR B 1 322 ? -7.703 36.125 -1.434 1 89 322 THR B CA 1
ATOM 7030 C C . THR B 1 322 ? -7.887 36.531 -2.895 1 89 322 THR B C 1
ATOM 7032 O O . THR B 1 322 ? -7.559 35.75 -3.801 1 89 322 THR B O 1
ATOM 7035 N N . LYS B 1 323 ? -8.391 37.688 -3.066 1 85.25 323 LYS B N 1
ATOM 7036 C CA . LYS B 1 323 ? -8.625 38.219 -4.41 1 85.25 323 LYS B CA 1
ATOM 7037 C C . LYS B 1 323 ? -7.664 39.375 -4.727 1 85.25 323 LYS B C 1
ATOM 7039 O O . LYS B 1 323 ? -7.277 40.125 -3.838 1 85.25 323 LYS B O 1
ATOM 7044 N N . TYR B 1 324 ? -7.367 39.438 -5.934 1 82.69 324 TYR B N 1
ATOM 7045 C CA . TYR B 1 324 ? -6.5 40.531 -6.395 1 82.69 324 TYR B CA 1
ATOM 7046 C C . TYR B 1 324 ? -7.199 41.875 -6.281 1 82.69 324 TYR B C 1
ATOM 7048 O O . TYR B 1 324 ? -8.367 42 -6.664 1 82.69 324 TYR B O 1
ATOM 7056 N N . GLN B 1 325 ? -6.527 42.844 -5.617 1 81.12 325 GLN B N 1
ATOM 7057 C CA . GLN B 1 325 ? -6.988 44.219 -5.543 1 81.12 325 GLN B CA 1
ATOM 7058 C C . GLN B 1 325 ? -5.945 45.188 -6.109 1 81.12 325 GLN B C 1
ATOM 7060 O O . GLN B 1 325 ? -4.84 45.281 -5.578 1 81.12 325 GLN B O 1
ATOM 7065 N N . PRO B 1 326 ? -6.324 45.875 -7.172 1 83.88 326 PRO B N 1
ATOM 7066 C CA . PRO B 1 326 ? -5.352 46.781 -7.754 1 83.88 326 PRO B CA 1
ATOM 7067 C C . PRO B 1 326 ? -5.109 48.031 -6.875 1 83.88 326 PRO B C 1
ATOM 7069 O O . PRO B 1 326 ? -5.852 48.25 -5.918 1 83.88 326 PRO B O 1
ATOM 7072 N N . GLY B 1 327 ? -3.984 48.812 -7.168 1 84.94 327 GLY B N 1
ATOM 7073 C CA . GLY B 1 327 ? -3.791 50.094 -6.523 1 84.94 327 GLY B CA 1
ATOM 7074 C C . GLY B 1 327 ? -2.607 50.125 -5.574 1 84.94 327 GLY B C 1
ATOM 7075 O O . GLY B 1 327 ? -2.227 51.188 -5.074 1 84.94 327 GLY B O 1
ATOM 7076 N N . ALA B 1 328 ? -1.971 49 -5.289 1 91.19 328 ALA B N 1
ATOM 7077 C CA . ALA B 1 328 ? -0.793 48.969 -4.426 1 91.19 328 ALA B CA 1
ATOM 7078 C C . ALA B 1 328 ? 0.477 49.25 -5.219 1 91.19 328 ALA B C 1
ATOM 7080 O O . ALA B 1 328 ? 0.476 49.188 -6.449 1 91.19 328 ALA B O 1
ATOM 7081 N N . ASP B 1 329 ? 1.458 49.656 -4.562 1 93.38 329 ASP B N 1
ATOM 7082 C CA . ASP B 1 329 ? 2.746 49.906 -5.195 1 93.38 329 ASP B CA 1
ATOM 7083 C C . ASP B 1 329 ? 3.43 48.625 -5.609 1 93.38 329 ASP B C 1
ATOM 7085 O O . ASP B 1 329 ? 4.207 48.594 -6.57 1 93.38 329 ASP B O 1
ATOM 7089 N N . ALA B 1 330 ? 3.172 47.562 -4.914 1 93.56 330 ALA B N 1
ATOM 7090 C CA . ALA B 1 330 ? 3.721 46.25 -5.195 1 93.56 330 ALA B CA 1
ATOM 7091 C C . ALA B 1 330 ? 2.777 45.156 -4.719 1 93.56 330 ALA B C 1
ATOM 7093 O O . ALA B 1 330 ? 1.97 45.375 -3.812 1 93.56 330 ALA B O 1
ATOM 7094 N N . PHE B 1 331 ? 2.936 44 -5.387 1 92.75 331 PHE B N 1
ATOM 7095 C CA . PHE B 1 331 ? 2.059 42.875 -5.09 1 92.75 331 PHE B CA 1
ATOM 7096 C C . PHE B 1 331 ? 2.871 41.625 -4.758 1 92.75 331 PHE B C 1
ATOM 7098 O O . PHE B 1 331 ? 3.869 41.312 -5.418 1 92.75 331 PHE B O 1
ATOM 7105 N N . LEU B 1 332 ? 2.518 40.969 -3.682 1 93 332 LEU B N 1
ATOM 7106 C CA . LEU B 1 332 ? 3.035 39.656 -3.332 1 93 332 LEU B CA 1
ATOM 7107 C C . LEU B 1 332 ? 1.971 38.594 -3.535 1 93 332 LEU B C 1
ATOM 7109 O O . LEU B 1 332 ? 0.91 38.625 -2.908 1 93 332 LEU B O 1
ATOM 7113 N N . LEU B 1 333 ? 2.281 37.625 -4.328 1 91.38 333 LEU B N 1
ATOM 7114 C CA . LEU B 1 333 ? 1.294 36.594 -4.676 1 91.38 333 LEU B CA 1
ATOM 7115 C C . LEU B 1 333 ? 1.69 35.25 -4.113 1 91.38 333 LEU B C 1
ATOM 7117 O O . LEU B 1 333 ? 2.588 34.562 -4.641 1 91.38 333 LEU B O 1
ATOM 7121 N N . ASP B 1 334 ? 1.06 34.812 -3.092 1 91.12 334 ASP B N 1
ATOM 7122 C CA . ASP B 1 334 ? 1.151 33.469 -2.549 1 91.12 334 ASP B CA 1
ATOM 7123 C C . ASP B 1 334 ? -0.086 32.656 -2.908 1 91.12 334 ASP B C 1
ATOM 7125 O O . ASP B 1 334 ? -0.8 32.188 -2.021 1 91.12 334 ASP B O 1
ATOM 7129 N N . ALA B 1 335 ? -0.359 32.656 -4.203 1 82.56 335 ALA B N 1
ATOM 7130 C CA . ALA B 1 335 ? -1.543 32 -4.758 1 82.56 335 ALA B CA 1
ATOM 7131 C C . ALA B 1 335 ? -1.259 31.438 -6.152 1 82.56 335 ALA B C 1
ATOM 7133 O O . ALA B 1 335 ? -0.185 31.672 -6.711 1 82.56 335 ALA B O 1
ATOM 7134 N N . ARG B 1 336 ? -2.086 30.562 -6.582 1 71.12 336 ARG B N 1
ATOM 7135 C CA . ARG B 1 336 ? -1.925 29.953 -7.902 1 71.12 336 ARG B CA 1
ATOM 7136 C C . ARG B 1 336 ? -2.58 30.812 -8.977 1 71.12 336 ARG B C 1
ATOM 7138 O O . ARG B 1 336 ? -2.422 30.547 -10.172 1 71.12 336 ARG B O 1
ATOM 7145 N N . GLU B 1 337 ? -3.201 31.891 -8.539 1 66.62 337 GLU B N 1
ATOM 7146 C CA . GLU B 1 337 ? -3.967 32.719 -9.453 1 66.62 337 GLU B CA 1
ATOM 7147 C C . GLU B 1 337 ? -3.049 33.625 -10.266 1 66.62 337 GLU B C 1
ATOM 7149 O O . GLU B 1 337 ? -1.915 33.906 -9.859 1 66.62 337 GLU B O 1
ATOM 7154 N N . THR B 1 338 ? -3.564 34 -11.398 1 64.56 338 THR B N 1
ATOM 7155 C CA . THR B 1 338 ? -2.805 34.844 -12.312 1 64.56 338 THR B CA 1
ATOM 7156 C C . THR B 1 338 ? -3.043 36.312 -12 1 64.56 338 THR B C 1
ATOM 7158 O O . THR B 1 338 ? -4.152 36.719 -11.633 1 64.56 338 THR B O 1
ATOM 7161 N N . VAL B 1 339 ? -1.973 37.062 -11.789 1 66.25 339 VAL B N 1
ATOM 7162 C CA . VAL B 1 339 ? -2.035 38.5 -11.617 1 66.25 339 VAL B CA 1
ATOM 7163 C C . VAL B 1 339 ? -1.69 39.219 -12.938 1 66.25 339 VAL B C 1
ATOM 7165 O O . VAL B 1 339 ? -0.939 38.656 -13.75 1 66.25 339 VAL B O 1
ATOM 7168 N N . PRO B 1 340 ? -2.297 40.438 -13.094 1 66.5 340 PRO B N 1
ATOM 7169 C CA . PRO B 1 340 ? -2.014 41.188 -14.312 1 66.5 340 PRO B CA 1
ATOM 7170 C C . PRO B 1 340 ? -0.518 41.375 -14.555 1 66.5 340 PRO B C 1
ATOM 7172 O O . PRO B 1 340 ? 0.245 41.562 -13.602 1 66.5 340 PRO B O 1
ATOM 7175 N N . GLU B 1 341 ? -0.088 41.344 -15.773 1 66.38 341 GLU B N 1
ATOM 7176 C CA . GLU B 1 341 ? 1.311 41.375 -16.188 1 66.38 341 GLU B CA 1
ATOM 7177 C C . GLU B 1 341 ? 1.961 42.719 -15.891 1 66.38 341 GLU B C 1
ATOM 7179 O O . GLU B 1 341 ? 3.172 42.781 -15.68 1 66.38 341 GLU B O 1
ATOM 7184 N N . ASP B 1 342 ? 1.216 43.781 -15.82 1 67.81 342 ASP B N 1
ATOM 7185 C CA . ASP B 1 342 ? 1.782 45.125 -15.703 1 67.81 342 ASP B CA 1
ATOM 7186 C C . ASP B 1 342 ? 2.047 45.469 -14.234 1 67.81 342 ASP B C 1
ATOM 7188 O O . ASP B 1 342 ? 2.637 46.5 -13.945 1 67.81 342 ASP B O 1
ATOM 7192 N N . GLU B 1 343 ? 1.897 44.656 -13.414 1 75.12 343 GLU B N 1
ATOM 7193 C CA . GLU B 1 343 ? 2.031 44.969 -12 1 75.12 343 GLU B CA 1
ATOM 7194 C C . GLU B 1 343 ? 3.383 44.531 -11.453 1 75.12 343 GLU B C 1
ATOM 7196 O O . GLU B 1 343 ? 4.004 43.625 -11.992 1 75.12 343 GLU B O 1
ATOM 7201 N N . THR B 1 344 ? 3.93 45.406 -10.516 1 89.75 344 THR B N 1
ATOM 7202 C CA . THR B 1 344 ? 5.109 45 -9.75 1 89.75 344 THR B CA 1
ATOM 7203 C C . THR B 1 344 ? 4.793 43.844 -8.82 1 89.75 344 THR B C 1
ATOM 7205 O O . THR B 1 344 ? 4.305 44.031 -7.707 1 89.75 344 THR B O 1
ATOM 7208 N N . VAL B 1 345 ? 5.121 42.625 -9.344 1 90.75 345 VAL B N 1
ATOM 7209 C CA . VAL B 1 345 ? 4.613 41.438 -8.672 1 90.75 345 VAL B CA 1
ATOM 7210 C C . VAL B 1 345 ? 5.781 40.531 -8.25 1 90.75 345 VAL B C 1
ATOM 7212 O O . VAL B 1 345 ? 6.746 40.375 -9 1 90.75 345 VAL B O 1
ATOM 7215 N N . PHE B 1 346 ? 5.703 40.062 -7.004 1 92.44 346 PHE B N 1
ATOM 7216 C CA . PHE B 1 346 ? 6.574 39 -6.484 1 92.44 346 PHE B CA 1
ATOM 7217 C C . PHE B 1 346 ? 5.809 37.719 -6.301 1 92.44 346 PHE B C 1
ATOM 7219 O O . PHE B 1 346 ? 4.75 37.688 -5.672 1 92.44 346 PHE B O 1
ATOM 7226 N N . LEU B 1 347 ? 6.355 36.594 -6.82 1 89.56 347 LEU B N 1
ATOM 7227 C CA . LEU B 1 347 ? 5.656 35.312 -6.77 1 89.56 347 LEU B CA 1
ATOM 7228 C C . LEU B 1 347 ? 6.207 34.438 -5.652 1 89.56 347 LEU B C 1
ATOM 7230 O O . LEU B 1 347 ? 7.422 34.25 -5.535 1 89.56 347 LEU B O 1
ATOM 7234 N N . ILE B 1 348 ? 5.273 33.875 -4.852 1 90.31 348 ILE B N 1
ATOM 7235 C CA . ILE B 1 348 ? 5.645 32.969 -3.77 1 90.31 348 ILE B CA 1
ATOM 7236 C C . ILE B 1 348 ? 5.094 31.578 -4.047 1 90.31 348 ILE B C 1
ATOM 7238 O O . ILE B 1 348 ? 3.883 31.391 -4.191 1 90.31 348 ILE B O 1
ATOM 7242 N N . ASP B 1 349 ? 5.914 30.531 -4.09 1 84.5 349 ASP B N 1
ATOM 7243 C CA . ASP B 1 349 ? 5.559 29.125 -4.297 1 84.5 349 ASP B CA 1
ATOM 7244 C C . ASP B 1 349 ? 4.695 28.953 -5.543 1 84.5 349 ASP B C 1
ATOM 7246 O O . ASP B 1 349 ? 3.688 28.25 -5.516 1 84.5 349 ASP B O 1
ATOM 7250 N N . ASN B 1 350 ? 4.973 29.719 -6.547 1 80.31 350 ASN B N 1
ATOM 7251 C CA . ASN B 1 350 ? 4.238 29.672 -7.809 1 80.31 350 ASN B CA 1
ATOM 7252 C C . ASN B 1 350 ? 4.934 28.781 -8.828 1 80.31 350 ASN B C 1
ATOM 7254 O O . ASN B 1 350 ? 6.062 29.047 -9.242 1 80.31 350 ASN B O 1
ATOM 7258 N N . LEU B 1 351 ? 4.203 27.781 -9.227 1 73 351 LEU B N 1
ATOM 7259 C CA . LEU B 1 351 ? 4.812 26.781 -10.086 1 73 351 LEU B CA 1
ATOM 7260 C C . LEU B 1 351 ? 4.941 27.281 -11.516 1 73 351 LEU B C 1
ATOM 7262 O O . LEU B 1 351 ? 5.676 26.719 -12.32 1 73 351 LEU B O 1
ATOM 7266 N N . GLU B 1 352 ? 4.242 28.344 -11.898 1 73.19 352 GLU B N 1
ATOM 7267 C CA . GLU B 1 352 ? 4.336 28.938 -13.227 1 73.19 352 GLU B CA 1
ATOM 7268 C C . GLU B 1 352 ? 5.438 29.984 -13.289 1 73.19 352 GLU B C 1
ATOM 7270 O O . GLU B 1 352 ? 5.469 30.812 -14.203 1 73.19 352 GLU B O 1
ATOM 7275 N N . TYR B 1 353 ? 6.355 29.969 -12.359 1 69.06 353 TYR B N 1
ATOM 7276 C CA . TYR B 1 353 ? 7.379 31 -12.211 1 69.06 353 TYR B CA 1
ATOM 7277 C C . TYR B 1 353 ? 8.281 31.047 -13.445 1 69.06 353 TYR B C 1
ATOM 7279 O O . TYR B 1 353 ? 8.828 32.094 -13.773 1 69.06 353 TYR B O 1
ATOM 7287 N N . LYS B 1 354 ? 8.422 29.984 -14.102 1 66.88 354 LYS B N 1
ATOM 7288 C CA . LYS B 1 354 ? 9.344 29.922 -15.234 1 66.88 354 LYS B CA 1
ATOM 7289 C C . LYS B 1 354 ? 8.805 30.703 -16.422 1 66.88 354 LYS B C 1
ATOM 7291 O O . LYS B 1 354 ? 9.578 31.234 -17.234 1 66.88 354 LYS B O 1
ATOM 7296 N N . ASN B 1 355 ? 7.551 30.875 -16.422 1 67.06 355 ASN B N 1
ATOM 7297 C CA . ASN B 1 355 ? 6.914 31.547 -17.547 1 67.06 355 ASN B CA 1
ATOM 7298 C C . ASN B 1 355 ? 6.785 33.062 -17.312 1 67.06 355 ASN B C 1
ATOM 7300 O O . ASN B 1 355 ? 6.293 33.781 -18.188 1 67.06 355 ASN B O 1
ATOM 7304 N N . ARG B 1 356 ? 7.301 33.406 -16.141 1 70.38 356 ARG B N 1
ATOM 7305 C CA . ARG B 1 356 ? 7.109 34.812 -15.789 1 70.38 356 ARG B CA 1
ATOM 7306 C C . ARG B 1 356 ? 8.445 35.5 -15.531 1 70.38 356 ARG B C 1
ATOM 7308 O O . ARG B 1 356 ? 9.43 34.844 -15.18 1 70.38 356 ARG B O 1
ATOM 7315 N N . LYS B 1 357 ? 8.633 36.781 -15.859 1 78.06 357 LYS B N 1
ATOM 7316 C CA . LYS B 1 357 ? 9.82 37.594 -15.609 1 78.06 357 LYS B CA 1
ATOM 7317 C C . LYS B 1 357 ? 9.805 38.156 -14.195 1 78.06 357 LYS B C 1
ATOM 7319 O O . LYS B 1 357 ? 10.742 38.844 -13.789 1 78.06 357 LYS B O 1
ATOM 7324 N N . ASN B 1 358 ? 8.891 37.75 -13.43 1 84.56 358 ASN B N 1
ATOM 7325 C CA . ASN B 1 358 ? 8.734 38.281 -12.07 1 84.56 358 ASN B CA 1
ATOM 7326 C C . ASN B 1 358 ? 9.695 37.594 -11.102 1 84.56 358 ASN B C 1
ATOM 7328 O O . ASN B 1 358 ? 10.102 36.438 -11.312 1 84.56 358 ASN B O 1
ATOM 7332 N N . PRO B 1 359 ? 10.109 38.375 -10.055 1 88.88 359 PRO B N 1
ATOM 7333 C CA . PRO B 1 359 ? 10.852 37.719 -8.992 1 88.88 359 PRO B CA 1
ATOM 7334 C C . PRO B 1 359 ? 10.016 36.656 -8.25 1 88.88 359 PRO B C 1
ATOM 7336 O O . PRO B 1 359 ? 8.789 36.781 -8.211 1 88.88 359 PRO B O 1
ATOM 7339 N N . TYR B 1 360 ? 10.703 35.656 -7.754 1 88 360 TYR B N 1
ATOM 7340 C CA . TYR B 1 360 ? 9.969 34.562 -7.121 1 88 360 TYR B CA 1
ATOM 7341 C C . TYR B 1 360 ? 10.758 33.969 -5.953 1 88 360 TYR B C 1
ATOM 7343 O O . TYR B 1 360 ? 11.945 34.25 -5.805 1 88 360 TYR B O 1
ATOM 7351 N N . LEU B 1 361 ? 10.023 33.281 -5.078 1 88.94 361 LEU B N 1
ATOM 7352 C CA . LEU B 1 361 ? 10.594 32.594 -3.928 1 88.94 361 LEU B CA 1
ATOM 7353 C C . LEU B 1 361 ? 9.82 31.297 -3.641 1 88.94 361 LEU B C 1
ATOM 7355 O O . LEU B 1 361 ? 8.594 31.266 -3.729 1 88.94 361 LEU B O 1
ATOM 7359 N N . PHE B 1 362 ? 10.586 30.234 -3.375 1 86.31 362 PHE B N 1
ATOM 7360 C CA . PHE B 1 362 ? 9.961 29 -2.883 1 86.31 362 PHE B CA 1
ATOM 7361 C C . PHE B 1 362 ? 10.211 28.828 -1.389 1 86.31 362 PHE B C 1
ATOM 7363 O O . PHE B 1 362 ? 11.359 28.766 -0.952 1 86.31 362 PHE B O 1
ATOM 7370 N N . LEU B 1 363 ? 9.117 28.781 -0.692 1 88.12 363 LEU B N 1
ATOM 7371 C CA . LEU B 1 363 ? 9.203 28.609 0.754 1 88.12 363 LEU B CA 1
ATOM 7372 C C . LEU B 1 363 ? 9.234 27.125 1.124 1 88.12 363 LEU B C 1
ATOM 7374 O O . LEU B 1 363 ? 9.594 26.766 2.248 1 88.12 363 LEU B O 1
ATOM 7378 N N . LEU B 1 364 ? 8.891 26.234 0.254 1 86.5 364 LEU B N 1
ATOM 7379 C CA . LEU B 1 364 ? 8.945 24.797 0.428 1 86.5 364 LEU B CA 1
ATOM 7380 C C . LEU B 1 364 ? 9.914 24.156 -0.57 1 86.5 364 LEU B C 1
ATOM 7382 O O . LEU B 1 364 ? 10.047 24.641 -1.697 1 86.5 364 LEU B O 1
ATOM 7386 N N . PRO B 1 365 ? 10.5 23.047 -0.099 1 85.38 365 PRO B N 1
ATOM 7387 C CA . PRO B 1 365 ? 11.344 22.328 -1.059 1 85.38 365 PRO B CA 1
ATOM 7388 C C . PRO B 1 365 ? 10.562 21.812 -2.268 1 85.38 365 PRO B C 1
ATOM 7390 O O . PRO B 1 365 ? 9.453 21.312 -2.117 1 85.38 365 PRO B O 1
ATOM 7393 N N . HIS B 1 366 ? 11.086 22.078 -3.42 1 85.12 366 HIS B N 1
ATOM 7394 C CA . HIS B 1 366 ? 10.477 21.641 -4.672 1 85.12 366 HIS B CA 1
ATOM 7395 C C . HIS B 1 366 ? 11.531 21.141 -5.652 1 85.12 366 HIS B C 1
ATOM 7397 O O . HIS B 1 366 ? 12.625 21.703 -5.742 1 85.12 366 HIS B O 1
ATOM 7403 N N . PRO B 1 367 ? 11.141 20.078 -6.363 1 81.06 367 PRO B N 1
ATOM 7404 C CA . PRO B 1 367 ? 12.117 19.5 -7.285 1 81.06 367 PRO B CA 1
ATOM 7405 C C . PRO B 1 367 ? 12.578 20.484 -8.359 1 81.06 367 PRO B C 1
ATOM 7407 O O . PRO B 1 367 ? 13.688 20.375 -8.875 1 81.06 367 PRO B O 1
ATOM 7410 N N . SER B 1 368 ? 11.773 21.422 -8.688 1 76.25 368 SER B N 1
ATOM 7411 C CA . SER B 1 368 ? 12.078 22.375 -9.758 1 76.25 368 SER B CA 1
ATOM 7412 C C . SER B 1 368 ? 13.055 23.438 -9.289 1 76.25 368 SER B C 1
ATOM 7414 O O . SER B 1 368 ? 13.555 24.234 -10.102 1 76.25 368 SER B O 1
ATOM 7416 N N . VAL B 1 369 ? 13.328 23.484 -8.039 1 75.88 369 VAL B N 1
ATOM 7417 C CA . VAL B 1 369 ? 14.188 24.547 -7.52 1 75.88 369 VAL B CA 1
ATOM 7418 C C . VAL B 1 369 ? 15.469 23.922 -6.949 1 75.88 369 VAL B C 1
ATOM 7420 O O . VAL B 1 369 ? 15.406 23.031 -6.105 1 75.88 369 VAL B O 1
ATOM 7423 N N . GLU B 1 370 ? 16.562 24.281 -7.402 1 76.56 370 GLU B N 1
ATOM 7424 C CA . GLU B 1 370 ? 17.844 23.812 -6.914 1 76.56 370 GLU B CA 1
ATOM 7425 C C . GLU B 1 370 ? 18.203 24.453 -5.574 1 76.56 370 GLU B C 1
ATOM 7427 O O . GLU B 1 370 ? 17.938 25.641 -5.359 1 76.56 370 GLU B O 1
ATOM 7432 N N . TRP B 1 371 ? 18.703 23.547 -4.691 1 76.94 371 TRP B N 1
ATOM 7433 C CA . TRP B 1 371 ? 19.172 24.062 -3.404 1 76.94 371 TRP B CA 1
ATOM 7434 C C . TRP B 1 371 ? 20.594 24.594 -3.516 1 76.94 371 TRP B C 1
ATOM 7436 O O . TRP B 1 371 ? 21.484 23.938 -4.074 1 76.94 371 TRP B O 1
ATOM 7446 N N . GLU B 1 372 ? 20.797 25.875 -3.145 1 71.19 372 GLU B N 1
ATOM 7447 C CA . GLU B 1 372 ? 22.156 26.422 -3.17 1 71.19 372 GLU B CA 1
ATOM 7448 C C . GLU B 1 372 ? 23.094 25.625 -2.271 1 71.19 372 GLU B C 1
ATOM 7450 O O . GLU B 1 372 ? 24.234 25.359 -2.639 1 71.19 372 GLU B O 1
ATOM 7455 N N . ASP B 1 373 ? 22.625 25.281 -1.092 1 77 373 ASP B N 1
ATOM 7456 C CA . ASP B 1 373 ? 23.344 24.469 -0.111 1 77 373 ASP B CA 1
ATOM 7457 C C . ASP B 1 373 ? 22.578 23.172 0.176 1 77 373 ASP B C 1
ATOM 7459 O O . ASP B 1 373 ? 21.422 23.219 0.62 1 77 373 ASP B O 1
ATOM 7463 N N . LYS B 1 374 ? 23.328 22.109 -0.005 1 74.44 374 LYS B N 1
ATOM 7464 C CA . LYS B 1 374 ? 22.688 20.797 0.107 1 74.44 374 LYS B CA 1
ATOM 7465 C C . LYS B 1 374 ? 22.25 20.516 1.542 1 74.44 374 LYS B C 1
ATOM 7467 O O . LYS B 1 374 ? 21.328 19.734 1.775 1 74.44 374 LYS B O 1
ATOM 7472 N N . ASN B 1 375 ? 22.844 21.25 2.43 1 83.19 375 ASN B N 1
ATOM 7473 C CA . ASN B 1 375 ? 22.578 20.938 3.826 1 83.19 375 ASN B CA 1
ATOM 7474 C C . ASN B 1 375 ? 21.766 22.031 4.508 1 83.19 375 ASN B C 1
ATOM 7476 O O . ASN B 1 375 ? 21.5 21.953 5.707 1 83.19 375 ASN B O 1
ATOM 7480 N N . HIS B 1 376 ? 21.469 23 3.744 1 88 376 HIS B N 1
ATOM 7481 C CA . HIS B 1 376 ? 20.719 24.109 4.324 1 88 376 HIS B CA 1
ATOM 7482 C C . HIS B 1 376 ? 19.547 24.516 3.426 1 88 376 HIS B C 1
ATOM 7484 O O . HIS B 1 376 ? 19.672 24.484 2.197 1 88 376 HIS B O 1
ATOM 7490 N N . PHE B 1 377 ? 18.5 24.844 4.02 1 89.38 377 PHE B N 1
ATOM 7491 C CA . PHE B 1 377 ? 17.312 25.328 3.312 1 89.38 377 PHE B CA 1
ATOM 7492 C C . PHE B 1 377 ? 16.688 26.5 4.051 1 89.38 377 PHE B C 1
ATOM 7494 O O . PHE B 1 377 ? 16.562 26.469 5.273 1 89.38 377 PHE B O 1
ATOM 7501 N N . SER B 1 378 ? 16.438 27.594 3.295 1 89.38 378 SER B N 1
ATOM 7502 C CA . SER B 1 378 ? 15.758 28.75 3.865 1 89.38 378 SER B CA 1
ATOM 7503 C C . SER B 1 378 ? 14.242 28.578 3.814 1 89.38 378 SER B C 1
ATOM 7505 O O . SER B 1 378 ? 13.672 28.375 2.742 1 89.38 378 SER B O 1
ATOM 7507 N N . PHE B 1 379 ? 13.672 28.641 4.984 1 90.69 379 PHE B N 1
ATOM 7508 C CA . PHE B 1 379 ? 12.219 28.5 5.031 1 90.69 379 PHE B CA 1
ATOM 7509 C C . PHE B 1 379 ? 11.586 29.672 5.777 1 90.69 379 PHE B C 1
ATOM 7511 O O . PHE B 1 379 ? 12.289 30.609 6.18 1 90.69 379 PHE B O 1
ATOM 7518 N N . TYR B 1 380 ? 10.227 29.641 5.789 1 92.56 380 TYR B N 1
ATOM 7519 C CA . TYR B 1 380 ? 9.562 30.766 6.438 1 92.56 380 TYR B CA 1
ATOM 7520 C C . TYR B 1 380 ? 8.344 30.297 7.223 1 92.56 380 TYR B C 1
ATOM 7522 O O . TYR B 1 380 ? 7.527 29.531 6.715 1 92.56 380 TYR B O 1
ATOM 7530 N N . THR B 1 381 ? 8.328 30.703 8.453 1 91.5 381 THR B N 1
ATOM 7531 C CA . THR B 1 381 ? 7.195 30.547 9.352 1 91.5 381 THR B CA 1
ATOM 7532 C C . THR B 1 381 ? 7.195 31.625 10.422 1 91.5 381 THR B C 1
ATOM 7534 O O . THR B 1 381 ? 8.047 32.531 10.406 1 91.5 381 THR B O 1
ATOM 7537 N N . SER B 1 382 ? 6.168 31.672 11.266 1 91.56 382 SER B N 1
ATOM 7538 C CA . SER B 1 382 ? 6.09 32.625 12.359 1 91.56 382 SER B CA 1
ATOM 7539 C C . SER B 1 382 ? 7.367 32.625 13.188 1 91.56 382 SER B C 1
ATOM 7541 O O . SER B 1 382 ? 7.918 31.562 13.484 1 91.56 382 SER B O 1
ATOM 7543 N N . PRO B 1 383 ? 7.895 33.812 13.5 1 91.69 383 PRO B N 1
ATOM 7544 C CA . PRO B 1 383 ? 9.102 33.875 14.336 1 91.69 383 PRO B CA 1
ATOM 7545 C C . PRO B 1 383 ? 8.867 33.312 15.742 1 91.69 383 PRO B C 1
ATOM 7547 O O . PRO B 1 383 ? 9.828 33 16.453 1 91.69 383 PRO B O 1
ATOM 7550 N N . LEU B 1 384 ? 7.656 33.156 16.109 1 89.56 384 LEU B N 1
ATOM 7551 C CA . LEU B 1 384 ? 7.336 32.625 17.438 1 89.56 384 LEU B CA 1
ATOM 7552 C C . LEU B 1 384 ? 7.762 31.156 17.547 1 89.56 384 LEU B C 1
ATOM 7554 O O . LEU B 1 384 ? 7.828 30.609 18.641 1 89.56 384 LEU B O 1
ATOM 7558 N N . ILE B 1 385 ? 8.102 30.5 16.469 1 90.31 385 ILE B N 1
ATOM 7559 C CA . ILE B 1 385 ? 8.492 29.094 16.438 1 90.31 385 ILE B CA 1
ATOM 7560 C C . ILE B 1 385 ? 9.719 28.891 17.328 1 90.31 385 ILE B C 1
ATOM 7562 O O . ILE B 1 385 ? 9.906 27.812 17.891 1 90.31 385 ILE B O 1
ATOM 7566 N N . ASP B 1 386 ? 10.531 29.859 17.484 1 88.38 386 ASP B N 1
ATOM 7567 C CA . ASP B 1 386 ? 11.766 29.766 18.25 1 88.38 386 ASP B CA 1
ATOM 7568 C C . ASP B 1 386 ? 11.477 29.5 19.734 1 88.38 386 ASP B C 1
ATOM 7570 O O . ASP B 1 386 ? 12.312 28.938 20.438 1 88.38 386 ASP B O 1
ATOM 7574 N N . SER B 1 387 ? 10.312 29.906 20.141 1 83.69 387 SER B N 1
ATOM 7575 C CA . SER B 1 387 ? 9.93 29.672 21.531 1 83.69 387 SER B CA 1
ATOM 7576 C C . SER B 1 387 ? 9.703 28.188 21.797 1 83.69 387 SER B C 1
ATOM 7578 O O . SER B 1 387 ? 9.703 27.75 22.953 1 83.69 387 SER B O 1
ATOM 7580 N N . TYR B 1 388 ? 9.648 27.391 20.75 1 86.62 388 TYR B N 1
ATOM 7581 C CA . TYR B 1 388 ? 9.328 25.969 20.891 1 86.62 388 TYR B CA 1
ATOM 7582 C C . TYR B 1 388 ? 10.562 25.109 20.672 1 86.62 388 TYR B C 1
ATOM 7584 O O . TYR B 1 388 ? 10.5 23.875 20.797 1 86.62 388 TYR B O 1
ATOM 7592 N N . ARG B 1 389 ? 11.648 25.453 20.25 1 83.56 389 ARG B N 1
ATOM 7593 C CA . ARG B 1 389 ? 12.828 24.688 19.844 1 83.56 389 ARG B CA 1
ATOM 7594 C C . ARG B 1 389 ? 13.516 24.047 21.031 1 83.56 389 ARG B C 1
ATOM 7596 O O . ARG B 1 389 ? 14.172 23.016 20.906 1 83.56 389 ARG B O 1
ATOM 7603 N N . ASN B 1 390 ? 13.477 24.578 22.188 1 72 390 ASN B N 1
ATOM 7604 C CA . ASN B 1 390 ? 14.336 24.094 23.25 1 72 390 ASN B CA 1
ATOM 7605 C C . ASN B 1 390 ? 13.531 23.344 24.328 1 72 390 ASN B C 1
ATOM 7607 O O . ASN B 1 390 ? 14 23.188 25.453 1 72 390 ASN B O 1
ATOM 7611 N N . GLU B 1 391 ? 12.484 22.797 23.844 1 77.75 391 GLU B N 1
ATOM 7612 C CA . GLU B 1 391 ? 11.711 22.031 24.812 1 77.75 391 GLU B CA 1
ATOM 7613 C C . GLU B 1 391 ? 12.227 20.594 24.922 1 77.75 391 GLU B C 1
ATOM 7615 O O . GLU B 1 391 ? 12.703 20.016 23.938 1 77.75 391 GLU B O 1
ATOM 7620 N N . GLU B 1 392 ? 12.195 20.094 26.141 1 83.25 392 GLU B N 1
ATOM 7621 C CA . GLU B 1 392 ? 12.609 18.719 26.359 1 83.25 392 GLU B CA 1
ATOM 7622 C C . GLU B 1 392 ? 11.609 17.734 25.75 1 83.25 392 GLU B C 1
ATOM 7624 O O . GLU B 1 392 ? 10.414 17.797 26.031 1 83.25 392 GLU B O 1
ATOM 7629 N N . LYS B 1 393 ? 12.156 16.906 24.953 1 87.75 393 LYS B N 1
ATOM 7630 C CA . LYS B 1 393 ? 11.273 15.938 24.312 1 87.75 393 LYS B CA 1
ATOM 7631 C C . LYS B 1 393 ? 11.023 14.727 25.203 1 87.75 393 LYS B C 1
ATOM 7633 O O . LYS B 1 393 ? 11.883 14.359 26 1 87.75 393 LYS B O 1
ATOM 7638 N N . VAL B 1 394 ? 9.922 14.148 25.031 1 92.06 394 VAL B N 1
ATOM 7639 C CA . VAL B 1 394 ? 9.562 12.922 25.734 1 92.06 394 VAL B CA 1
ATOM 7640 C C . VAL B 1 394 ? 9.844 11.719 24.828 1 92.06 394 VAL B C 1
ATOM 7642 O O . VAL B 1 394 ? 9.242 11.586 23.766 1 92.06 394 VAL B O 1
ATOM 7645 N N . THR B 1 395 ? 10.672 10.852 25.344 1 93.69 395 THR B N 1
ATOM 7646 C CA . THR B 1 395 ? 11.055 9.672 24.562 1 93.69 395 THR B CA 1
ATOM 7647 C C . THR B 1 395 ? 9.844 8.781 24.297 1 93.69 395 THR B C 1
ATOM 7649 O O . THR B 1 395 ? 9.055 8.516 25.203 1 93.69 395 THR B O 1
ATOM 7652 N N . GLY B 1 396 ? 9.672 8.383 23.031 1 95.31 396 GLY B N 1
ATOM 7653 C CA . GLY B 1 396 ? 8.594 7.477 22.656 1 95.31 396 GLY B CA 1
ATOM 7654 C C . GLY B 1 396 ? 7.305 8.195 22.312 1 95.31 396 GLY B C 1
ATOM 7655 O O . GLY B 1 396 ? 6.367 7.578 21.812 1 95.31 396 GLY B O 1
ATOM 7656 N N . ASP B 1 397 ? 7.254 9.484 22.562 1 96.38 397 ASP B N 1
ATOM 7657 C CA . ASP B 1 397 ? 6.051 10.242 22.234 1 96.38 397 ASP B CA 1
ATOM 7658 C C . ASP B 1 397 ? 6.074 10.727 20.781 1 96.38 397 ASP B C 1
ATOM 7660 O O . ASP B 1 397 ? 7.023 11.391 20.359 1 96.38 397 ASP B O 1
ATOM 7664 N N . TRP B 1 398 ? 5.012 10.352 20.078 1 97.56 398 TRP B N 1
ATOM 7665 C CA . TRP B 1 398 ? 4.926 10.75 18.672 1 97.56 398 TRP B CA 1
ATOM 7666 C C . TRP B 1 398 ? 3.633 11.508 18.406 1 97.56 398 TRP B C 1
ATOM 7668 O O . TRP B 1 398 ? 2.574 11.148 18.922 1 97.56 398 TRP B O 1
ATOM 7678 N N . PHE B 1 399 ? 3.773 12.609 17.719 1 97.75 399 PHE B N 1
ATOM 7679 C CA . PHE B 1 399 ? 2.648 13.445 17.328 1 97.75 399 PHE B CA 1
ATOM 7680 C C . PHE B 1 399 ? 2.33 13.273 15.844 1 97.75 399 PHE B C 1
ATOM 7682 O O . PHE B 1 399 ? 3.219 13.375 14.992 1 97.75 399 PHE B O 1
ATOM 7689 N N . ILE B 1 400 ? 1.017 12.93 15.531 1 97.62 400 ILE B N 1
ATOM 7690 C CA . ILE B 1 400 ? 0.588 12.633 14.172 1 97.62 400 ILE B CA 1
ATOM 7691 C C . ILE B 1 400 ? -0.452 13.656 13.719 1 97.62 400 ILE B C 1
ATOM 7693 O O . ILE B 1 400 ? -1.416 13.93 14.445 1 97.62 400 ILE B O 1
ATOM 7697 N N . TYR B 1 401 ? -0.226 14.258 12.586 1 95.94 401 TYR B N 1
ATOM 7698 C CA . TYR B 1 401 ? -1.243 15.102 11.969 1 95.94 401 TYR B CA 1
ATOM 7699 C C . TYR B 1 401 ? -1.953 14.367 10.844 1 95.94 401 TYR B C 1
ATOM 7701 O O . TYR B 1 401 ? -1.343 14.055 9.82 1 95.94 401 TYR B O 1
ATOM 7709 N N . ALA B 1 402 ? -3.289 14.148 10.953 1 93.75 402 ALA B N 1
ATOM 7710 C CA . ALA B 1 402 ? -4.043 13.336 10.008 1 93.75 402 ALA B CA 1
ATOM 7711 C C . ALA B 1 402 ? -4.914 14.203 9.102 1 93.75 402 ALA B C 1
ATOM 7713 O O . ALA B 1 402 ? -5.52 13.711 8.148 1 93.75 402 ALA B O 1
ATOM 7714 N N . GLY B 1 403 ? -4.957 15.516 9.344 1 87.62 403 GLY B N 1
ATOM 7715 C CA . GLY B 1 403 ? -5.727 16.406 8.5 1 87.62 403 GLY B CA 1
ATOM 7716 C C . GLY B 1 403 ? -7.184 16.016 8.383 1 87.62 403 GLY B C 1
ATOM 7717 O O . GLY B 1 403 ? -7.852 15.758 9.391 1 87.62 403 GLY B O 1
ATOM 7718 N N . ALA B 1 404 ? -7.719 16.031 7.156 1 85.44 404 ALA B N 1
ATOM 7719 C CA . ALA B 1 404 ? -9.133 15.758 6.918 1 85.44 404 ALA B CA 1
ATOM 7720 C C . ALA B 1 404 ? -9.336 14.336 6.398 1 85.44 404 ALA B C 1
ATOM 7722 O O . ALA B 1 404 ? -10.188 14.094 5.543 1 85.44 404 ALA B O 1
ATOM 7723 N N . LEU B 1 405 ? -8.531 13.391 6.879 1 90.44 405 LEU B N 1
ATOM 7724 C CA . LEU B 1 405 ? -8.68 12 6.453 1 90.44 405 LEU B CA 1
ATOM 7725 C C . LEU B 1 405 ? -10.062 11.461 6.805 1 90.44 405 LEU B C 1
ATOM 7727 O O . LEU B 1 405 ? -10.594 11.758 7.875 1 90.44 405 LEU B O 1
ATOM 7731 N N . ASN B 1 406 ? -10.641 10.75 5.883 1 91.25 406 ASN B N 1
ATOM 7732 C CA . ASN B 1 406 ? -11.93 10.125 6.176 1 91.25 406 ASN B CA 1
ATOM 7733 C C . ASN B 1 406 ? -11.766 8.938 7.117 1 91.25 406 ASN B C 1
ATOM 7735 O O . ASN B 1 406 ? -10.656 8.641 7.57 1 91.25 406 ASN B O 1
ATOM 7739 N N . GLU B 1 407 ? -12.844 8.352 7.457 1 92.44 407 GLU B N 1
ATOM 7740 C CA . GLU B 1 407 ? -12.859 7.289 8.461 1 92.44 407 GLU B CA 1
ATOM 7741 C C . GLU B 1 407 ? -11.969 6.121 8.039 1 92.44 407 GLU B C 1
ATOM 7743 O O . GLU B 1 407 ? -11.156 5.637 8.828 1 92.44 407 GLU B O 1
ATOM 7748 N N . VAL B 1 408 ? -12.031 5.719 6.801 1 88.25 408 VAL B N 1
ATOM 7749 C CA . VAL B 1 408 ? -11.32 4.551 6.297 1 88.25 408 VAL B CA 1
ATOM 7750 C C . VAL B 1 408 ? -9.812 4.797 6.371 1 88.25 408 VAL B C 1
ATOM 7752 O O . VAL B 1 408 ? -9.062 3.943 6.844 1 88.25 408 VAL B O 1
ATOM 7755 N N . TYR B 1 409 ? -9.43 5.93 5.961 1 90.69 409 TYR B N 1
ATOM 7756 C CA . TYR B 1 409 ? -8 6.215 5.895 1 90.69 409 TYR B CA 1
ATOM 7757 C C . TYR B 1 409 ? -7.445 6.551 7.273 1 90.69 409 TYR B C 1
ATOM 7759 O O . TYR B 1 409 ? -6.273 6.289 7.559 1 90.69 409 TYR B O 1
ATOM 7767 N N . SER B 1 410 ? -8.312 7.129 8.141 1 93.56 410 SER B N 1
ATOM 7768 C CA . SER B 1 410 ? -7.898 7.34 9.523 1 93.56 410 SER B CA 1
ATOM 7769 C C . SER B 1 410 ? -7.629 6.016 10.227 1 93.56 410 SER B C 1
ATOM 7771 O O . SER B 1 410 ? -6.648 5.883 10.961 1 93.56 410 SER B O 1
ATOM 7773 N N . ASP B 1 411 ? -8.523 5.086 9.922 1 91.44 411 ASP B N 1
ATOM 7774 C CA . ASP B 1 411 ? -8.344 3.764 10.516 1 91.44 411 ASP B CA 1
ATOM 7775 C C . ASP B 1 411 ? -7.078 3.092 9.984 1 91.44 411 ASP B C 1
ATOM 7777 O O . ASP B 1 411 ? -6.355 2.441 10.742 1 91.44 411 ASP B O 1
ATOM 7781 N N . SER B 1 412 ? -6.887 3.199 8.719 1 88.38 412 SER B N 1
ATOM 7782 C CA . SER B 1 412 ? -5.684 2.652 8.102 1 88.38 412 SER B CA 1
ATOM 7783 C C . SER B 1 412 ? -4.426 3.266 8.703 1 88.38 412 SER B C 1
ATOM 7785 O O . SER B 1 412 ? -3.457 2.557 8.984 1 88.38 412 SER B O 1
ATOM 7787 N N . LEU B 1 413 ? -4.402 4.555 8.906 1 92.06 413 LEU B N 1
ATOM 7788 C CA . LEU B 1 413 ? -3.277 5.254 9.523 1 92.06 413 LEU B CA 1
ATOM 7789 C C . LEU B 1 413 ? -3.037 4.758 10.945 1 92.06 413 LEU B C 1
ATOM 7791 O O . LEU B 1 413 ? -1.898 4.473 11.32 1 92.06 413 LEU B O 1
ATOM 7795 N N . ASP B 1 414 ? -4.105 4.648 11.688 1 92.94 414 ASP B N 1
ATOM 7796 C CA . ASP B 1 414 ? -3.998 4.211 13.07 1 92.94 414 ASP B CA 1
ATOM 7797 C C . ASP B 1 414 ? -3.383 2.814 13.164 1 92.94 414 ASP B C 1
ATOM 7799 O O . ASP B 1 414 ? -2.508 2.568 13.992 1 92.94 414 ASP B O 1
ATOM 7803 N N . ARG B 1 415 ? -3.838 1.938 12.352 1 86.5 415 ARG B N 1
ATOM 7804 C CA . ARG B 1 415 ? -3.322 0.573 12.344 1 86.5 415 ARG B CA 1
ATOM 7805 C C . ARG B 1 415 ? -1.863 0.54 11.906 1 86.5 415 ARG B C 1
ATOM 7807 O O . ARG B 1 415 ? -1.054 -0.194 12.477 1 86.5 415 ARG B O 1
ATOM 7814 N N . TYR B 1 416 ? -1.585 1.221 10.859 1 88.94 416 TYR B N 1
ATOM 7815 C CA . TYR B 1 416 ? -0.207 1.275 10.383 1 88.94 416 TYR B CA 1
ATOM 7816 C C . TYR B 1 416 ? 0.727 1.783 11.477 1 88.94 416 TYR B C 1
ATOM 7818 O O . TYR B 1 416 ? 1.81 1.231 11.688 1 88.94 416 TYR B O 1
ATOM 7826 N N . LEU B 1 417 ? 0.327 2.857 12.172 1 90.81 417 LEU B N 1
ATOM 7827 C CA . LEU B 1 417 ? 1.107 3.445 13.258 1 90.81 417 LEU B CA 1
ATOM 7828 C C . LEU B 1 417 ? 1.33 2.436 14.375 1 90.81 417 LEU B C 1
ATOM 7830 O O . LEU B 1 417 ? 2.455 2.268 14.852 1 90.81 417 LEU B O 1
ATOM 7834 N N . THR B 1 418 ? 0.285 1.767 14.766 1 88.56 418 THR B N 1
ATOM 7835 C CA . THR B 1 418 ? 0.314 0.924 15.961 1 88.56 418 THR B CA 1
ATOM 7836 C C . THR B 1 418 ? 0.951 -0.428 15.648 1 88.56 418 THR B C 1
ATOM 7838 O O . THR B 1 418 ? 1.705 -0.966 16.453 1 88.56 418 THR B O 1
ATOM 7841 N N . GLU B 1 419 ? 0.675 -0.946 14.484 1 79.5 419 GLU B N 1
ATOM 7842 C CA . GLU B 1 419 ? 1.066 -2.322 14.195 1 79.5 419 GLU B CA 1
ATOM 7843 C C . GLU B 1 419 ? 2.412 -2.373 13.477 1 79.5 419 GLU B C 1
ATOM 7845 O O . GLU B 1 419 ? 3.137 -3.367 13.578 1 79.5 419 GLU B O 1
ATOM 7850 N N . VAL B 1 420 ? 2.703 -1.325 12.758 1 80.56 420 VAL B N 1
ATOM 7851 C CA . VAL B 1 420 ? 3.896 -1.392 11.922 1 80.56 420 VAL B CA 1
ATOM 7852 C C . VAL B 1 420 ? 4.98 -0.485 12.5 1 80.56 420 VAL B C 1
ATOM 7854 O O . VAL B 1 420 ? 6.086 -0.944 12.805 1 80.56 420 VAL B O 1
ATOM 7857 N N . LEU B 1 421 ? 4.723 0.721 12.703 1 87.81 421 LEU B N 1
ATOM 7858 C CA . LEU B 1 421 ? 5.758 1.687 13.062 1 87.81 421 LEU B CA 1
ATOM 7859 C C . LEU B 1 421 ? 6.121 1.574 14.539 1 87.81 421 LEU B C 1
ATOM 7861 O O . LEU B 1 421 ? 7.297 1.689 14.906 1 87.81 421 LEU B O 1
ATOM 7865 N N . SER B 1 422 ? 5.094 1.403 15.398 1 89.62 422 SER B N 1
ATOM 7866 C CA . SER B 1 422 ? 5.316 1.431 16.844 1 89.62 422 SER B CA 1
ATOM 7867 C C . SER B 1 422 ? 6.355 0.396 17.266 1 89.62 422 SER B C 1
ATOM 7869 O O . SER B 1 422 ? 7.32 0.723 17.953 1 89.62 422 SER B O 1
ATOM 7871 N N . PRO B 1 423 ? 6.184 -0.89 16.812 1 81.69 423 PRO B N 1
ATOM 7872 C CA . PRO B 1 423 ? 7.191 -1.875 17.203 1 81.69 423 PRO B CA 1
ATOM 7873 C C . PRO B 1 423 ? 8.57 -1.58 16.625 1 81.69 423 PRO B C 1
ATOM 7875 O O . PRO B 1 423 ? 9.586 -1.892 17.25 1 81.69 423 PRO B O 1
ATOM 7878 N N . LYS B 1 424 ? 8.688 -0.996 15.5 1 84.06 424 LYS B N 1
ATOM 7879 C CA . LYS B 1 424 ? 9.945 -0.768 14.797 1 84.06 424 LYS B CA 1
ATOM 7880 C C . LYS B 1 424 ? 10.664 0.467 15.336 1 84.06 424 LYS B C 1
ATOM 7882 O O . LYS B 1 424 ? 11.891 0.487 15.43 1 84.06 424 LYS B O 1
ATOM 7887 N N . TRP B 1 425 ? 9.961 1.534 15.594 1 91.81 425 TRP B N 1
ATOM 7888 C CA . TRP B 1 425 ? 10.555 2.824 15.914 1 91.81 425 TRP B CA 1
ATOM 7889 C C . TRP B 1 425 ? 10.508 3.084 17.422 1 91.81 425 TRP B C 1
ATOM 7891 O O . TRP B 1 425 ? 10.93 4.145 17.891 1 91.81 425 TRP B O 1
ATOM 7901 N N . GLY B 1 426 ? 9.977 2.139 18.234 1 91.31 426 GLY B N 1
ATOM 7902 C CA . GLY B 1 426 ? 9.891 2.316 19.672 1 91.31 426 GLY B CA 1
ATOM 7903 C C . GLY B 1 426 ? 8.898 3.387 20.078 1 91.31 426 GLY B C 1
ATOM 7904 O O . GLY B 1 426 ? 9.188 4.207 20.953 1 91.31 426 GLY B O 1
ATOM 7905 N N . ILE B 1 427 ? 7.719 3.389 19.359 1 93.38 427 ILE B N 1
ATOM 7906 C CA . ILE B 1 427 ? 6.68 4.363 19.672 1 93.38 427 ILE B CA 1
ATOM 7907 C C . ILE B 1 427 ? 5.832 3.855 20.828 1 93.38 427 ILE B C 1
ATOM 7909 O O . ILE B 1 427 ? 5.148 2.836 20.719 1 93.38 427 ILE B O 1
ATOM 7913 N N . GLY B 1 428 ? 5.875 4.625 21.922 1 93.06 428 GLY B N 1
ATOM 7914 C CA . GLY B 1 428 ? 5.129 4.246 23.109 1 93.06 428 GLY B CA 1
ATOM 7915 C C . GLY B 1 428 ? 3.789 4.953 23.219 1 93.06 428 GLY B C 1
ATOM 7916 O O . GLY B 1 428 ? 2.824 4.383 23.734 1 93.06 428 GLY B O 1
ATOM 7917 N N . ASN B 1 429 ? 3.762 6.211 22.844 1 95.56 429 ASN B N 1
ATOM 7918 C CA . ASN B 1 429 ? 2.561 7.035 22.922 1 95.56 429 ASN B CA 1
ATOM 7919 C C . ASN B 1 429 ? 2.279 7.746 21.609 1 95.56 429 ASN B C 1
ATOM 7921 O O . ASN B 1 429 ? 3.191 8.305 21 1 95.56 429 ASN B O 1
ATOM 7925 N N . ILE B 1 430 ? 1.041 7.594 21.219 1 97 430 ILE B N 1
ATOM 7926 C CA . ILE B 1 430 ? 0.641 8.227 19.969 1 97 430 ILE B CA 1
ATOM 7927 C C . ILE B 1 430 ? -0.44 9.273 20.25 1 97 430 ILE B C 1
ATOM 7929 O O . ILE B 1 430 ? -1.446 8.977 20.891 1 97 430 ILE B O 1
ATOM 7933 N N . THR B 1 431 ? -0.216 10.484 19.859 1 97 431 THR B N 1
ATOM 7934 C CA . THR B 1 431 ? -1.233 11.531 19.828 1 97 431 THR B CA 1
ATOM 7935 C C . THR B 1 431 ? -1.54 11.938 18.391 1 97 431 THR B C 1
ATOM 7937 O O . THR B 1 431 ? -0.637 12.312 17.641 1 97 431 THR B O 1
ATOM 7940 N N . ARG B 1 432 ? -2.781 11.836 18 1 97.06 432 ARG B N 1
ATOM 7941 C CA . ARG B 1 432 ? -3.174 12.18 16.641 1 97.06 432 ARG B CA 1
ATOM 7942 C C . ARG B 1 432 ? -4.18 13.328 16.641 1 97.06 432 ARG B C 1
ATOM 7944 O O . ARG B 1 432 ? -5.109 13.344 17.438 1 97.06 432 ARG B O 1
ATOM 7951 N N . VAL B 1 433 ? -3.928 14.289 15.773 1 95.19 433 VAL B N 1
ATOM 7952 C CA . VAL B 1 433 ? -4.879 15.375 15.562 1 95.19 433 VAL B CA 1
ATOM 7953 C C . VAL B 1 433 ? -5.461 15.273 14.156 1 95.19 433 VAL B C 1
ATOM 7955 O O . VAL B 1 433 ? -4.75 14.953 13.195 1 95.19 433 VAL B O 1
ATOM 7958 N N . GLY B 1 434 ? -6.777 15.5 14.078 1 92.56 434 GLY B N 1
ATOM 7959 C CA . GLY B 1 434 ? -7.449 15.469 12.789 1 92.56 434 GLY B CA 1
ATOM 7960 C C . GLY B 1 434 ? -7.918 14.078 12.391 1 92.56 434 GLY B C 1
ATOM 7961 O O . GLY B 1 434 ? -7.664 13.102 13.102 1 92.56 434 GLY B O 1
ATOM 7962 N N . GLY B 1 435 ? -8.617 13.969 11.258 1 92.88 435 GLY B N 1
ATOM 7963 C CA . GLY B 1 435 ? -9.219 12.711 10.828 1 92.88 435 GLY B CA 1
ATOM 7964 C C . GLY B 1 435 ? -10.383 12.281 11.695 1 92.88 435 GLY B C 1
ATOM 7965 O O . GLY B 1 435 ? -10.953 13.086 12.422 1 92.88 435 GLY B O 1
ATOM 7966 N N . THR B 1 436 ? -10.766 11.023 11.539 1 93.69 436 THR B N 1
ATOM 7967 C CA . THR B 1 436 ? -11.867 10.477 12.328 1 93.69 436 THR B CA 1
ATOM 7968 C C . THR B 1 436 ? -11.359 9.906 13.648 1 93.69 436 THR B C 1
ATOM 7970 O O . THR B 1 436 ? -10.234 9.422 13.727 1 93.69 436 THR B O 1
ATOM 7973 N N . LYS B 1 437 ? -12.219 10.023 14.672 1 94.31 437 LYS B N 1
ATOM 7974 C CA . LYS B 1 437 ? -11.852 9.516 15.992 1 94.31 437 LYS B CA 1
ATOM 7975 C C . LYS B 1 437 ? -11.367 8.07 15.906 1 94.31 437 LYS B C 1
ATOM 7977 O O . LYS B 1 437 ? -12.008 7.227 15.281 1 94.31 437 LYS B O 1
ATOM 7982 N N . PRO B 1 438 ? -10.164 7.809 16.5 1 93.38 438 PRO B N 1
ATOM 7983 C CA . PRO B 1 438 ? -9.617 6.453 16.453 1 93.38 438 PRO B CA 1
ATOM 7984 C C . PRO B 1 438 ? -10.5 5.434 17.172 1 93.38 438 PRO B C 1
ATOM 7986 O O . PRO B 1 438 ? -11.102 5.75 18.203 1 93.38 438 PRO B O 1
ATOM 7989 N N . LYS B 1 439 ? -10.531 4.203 16.656 1 88.81 439 LYS B N 1
ATOM 7990 C CA . LYS B 1 439 ? -11.188 3.08 17.312 1 88.81 439 LYS B CA 1
ATOM 7991 C C . LYS B 1 439 ? -10.289 2.449 18.359 1 88.81 439 LYS B C 1
ATOM 7993 O O . LYS B 1 439 ? -10.773 1.835 19.312 1 88.81 439 LYS B O 1
ATOM 7998 N N . LEU B 1 440 ? -9.086 2.617 18.188 1 83.88 440 LEU B N 1
ATOM 7999 C CA . LEU B 1 440 ? -8.086 2.072 19.094 1 83.88 440 LEU B CA 1
ATOM 8000 C C . LEU B 1 440 ? -7.93 2.959 20.328 1 83.88 440 LEU B C 1
ATOM 8002 O O . LEU B 1 440 ? -7.82 4.18 20.203 1 83.88 440 LEU B O 1
ATOM 8006 N N . SER B 1 441 ? -7.824 2.436 21.453 1 80.69 441 SER B N 1
ATOM 8007 C CA . SER B 1 441 ? -7.809 3.176 22.703 1 80.69 441 SER B CA 1
ATOM 8008 C C . SER B 1 441 ? -6.418 3.721 23.016 1 80.69 441 SER B C 1
ATOM 8010 O O . SER B 1 441 ? -6.27 4.633 23.828 1 80.69 441 SER B O 1
ATOM 8012 N N . ASN B 1 442 ? -5.414 3.246 22.359 1 89.31 442 ASN B N 1
ATOM 8013 C CA . ASN B 1 442 ? -4.055 3.643 22.719 1 89.31 442 ASN B CA 1
ATOM 8014 C C . ASN B 1 442 ? -3.609 4.867 21.922 1 89.31 442 ASN B C 1
ATOM 8016 O O . ASN B 1 442 ? -2.432 5.234 21.938 1 89.31 442 ASN B O 1
ATOM 8020 N N . ILE B 1 443 ? -4.492 5.504 21.297 1 94.56 443 ILE B N 1
ATOM 8021 C CA . ILE B 1 443 ? -4.199 6.727 20.562 1 94.56 443 ILE B CA 1
ATOM 8022 C C . ILE B 1 443 ? -4.949 7.902 21.172 1 94.56 443 ILE B C 1
ATOM 8024 O O . ILE B 1 443 ? -6.184 7.91 21.203 1 94.56 443 ILE B O 1
ATOM 8028 N N . ARG B 1 444 ? -4.238 8.844 21.734 1 95.12 444 ARG B N 1
ATOM 8029 C CA . ARG B 1 444 ? -4.84 10.094 22.172 1 95.12 444 ARG B CA 1
ATOM 8030 C C . ARG B 1 444 ? -5.281 10.945 21 1 95.12 444 ARG B C 1
ATOM 8032 O O . ARG B 1 444 ? -4.492 11.211 20.094 1 95.12 444 ARG B O 1
ATOM 8039 N N . TYR B 1 445 ? -6.539 11.32 21.031 1 95.44 445 TYR B N 1
ATOM 8040 C CA . TYR B 1 445 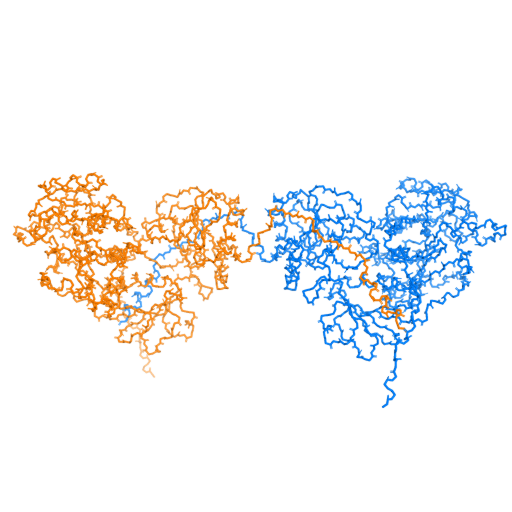? -7.109 11.93 19.828 1 95.44 445 TYR B CA 1
ATOM 8041 C C . TYR B 1 445 ? -7.605 13.344 20.125 1 95.44 445 TYR B C 1
ATOM 8043 O O . TYR B 1 445 ? -8.188 13.602 21.172 1 95.44 445 TYR B O 1
ATOM 8051 N N . TYR B 1 446 ? -7.312 14.312 19.25 1 91.19 446 TYR B N 1
ATOM 8052 C CA . TYR B 1 446 ? -7.902 15.641 19.188 1 91.19 446 TYR B CA 1
ATOM 8053 C C . TYR B 1 446 ? -8.469 15.922 17.797 1 91.19 446 TYR B C 1
ATOM 8055 O O . TYR B 1 446 ? -7.801 15.68 16.797 1 91.19 446 TYR B O 1
ATOM 8063 N N . SER B 1 447 ? -9.664 16.359 17.766 1 89.56 447 SER B N 1
ATOM 8064 C CA . SER B 1 447 ? -10.195 16.75 16.453 1 89.56 447 SER B CA 1
ATOM 8065 C C . SER B 1 447 ? -9.469 17.969 15.898 1 89.56 447 SER B C 1
ATOM 8067 O O . SER B 1 447 ? -9.242 18.062 14.695 1 89.56 447 SER B O 1
ATOM 8069 N N . ARG B 1 448 ? -9.188 18.953 16.844 1 85.25 448 ARG B N 1
ATOM 8070 C CA . ARG B 1 448 ? -8.461 20.172 16.531 1 85.25 448 ARG B CA 1
ATOM 8071 C C . ARG B 1 448 ? -7.668 20.672 17.734 1 85.25 448 ARG B C 1
ATOM 8073 O O . ARG B 1 448 ? -8.039 20.391 18.875 1 85.25 448 ARG B O 1
ATOM 8080 N N . LEU B 1 449 ? -6.523 21.297 17.406 1 83.25 449 LEU B N 1
ATOM 8081 C CA . LEU B 1 449 ? -5.723 21.969 18.422 1 83.25 449 LEU B CA 1
ATOM 8082 C C . LEU B 1 449 ? -5.465 23.422 18.047 1 83.25 449 LEU B C 1
ATOM 8084 O O . LEU B 1 449 ? -5.32 23.75 16.875 1 83.25 449 LEU B O 1
ATOM 8088 N N . ALA B 1 450 ? -5.461 24.234 19.109 1 75.19 450 ALA B N 1
ATOM 8089 C CA . ALA B 1 450 ? -5.016 25.594 18.875 1 75.19 450 ALA B CA 1
ATOM 8090 C C . ALA B 1 450 ? -3.557 25.641 18.422 1 75.19 450 ALA B C 1
ATOM 8092 O O . ALA B 1 450 ? -2.789 24.719 18.719 1 75.19 450 ALA B O 1
ATOM 8093 N N . LYS B 1 451 ? -3.246 26.609 17.703 1 82.44 451 LYS B N 1
ATOM 8094 C CA . LYS B 1 451 ? -1.924 26.719 17.094 1 82.44 451 LYS B CA 1
ATOM 8095 C C . LYS B 1 451 ? -0.824 26.547 18.141 1 82.44 451 LYS B C 1
ATOM 8097 O O . LYS B 1 451 ? 0.133 25.797 17.938 1 82.44 451 LYS B O 1
ATOM 8102 N N . ALA B 1 452 ? -0.937 27.266 19.234 1 78 452 ALA B N 1
ATOM 8103 C CA . ALA B 1 452 ? 0.086 27.219 20.266 1 78 452 ALA B CA 1
ATOM 8104 C C . ALA B 1 452 ? 0.219 25.812 20.828 1 78 452 ALA B C 1
ATOM 8106 O O . ALA B 1 452 ? 1.332 25.312 21.047 1 78 452 ALA B O 1
ATOM 8107 N N . ASP B 1 453 ? -0.915 25.219 21.109 1 83.81 453 ASP B N 1
ATOM 8108 C CA . ASP B 1 453 ? -0.907 23.859 21.625 1 83.81 453 ASP B CA 1
ATOM 8109 C C . ASP B 1 453 ? -0.329 22.875 20.609 1 83.81 453 ASP B C 1
ATOM 8111 O O . ASP B 1 453 ? 0.364 21.922 20.984 1 83.81 453 ASP B O 1
ATOM 8115 N N . TYR B 1 454 ? -0.675 23.047 19.422 1 90.94 454 TYR B N 1
ATOM 8116 C CA . TYR B 1 454 ? -0.174 22.234 18.328 1 90.94 454 TYR B CA 1
ATOM 8117 C C . TYR B 1 454 ? 1.348 22.297 18.25 1 90.94 454 TYR B C 1
ATOM 8119 O O . TYR B 1 454 ? 2.016 21.266 18.203 1 90.94 454 TYR B O 1
ATOM 8127 N N . MET B 1 455 ? 1.852 23.484 18.281 1 90.31 455 MET B N 1
ATOM 8128 C CA . MET B 1 455 ? 3.297 23.656 18.188 1 90.31 455 MET B CA 1
ATOM 8129 C C . MET B 1 455 ? 3.988 23.109 19.438 1 90.31 455 MET B C 1
ATOM 8131 O O . MET B 1 455 ? 5.066 22.516 19.344 1 90.31 455 MET B O 1
ATOM 8135 N N . LYS B 1 456 ? 3.377 23.312 20.547 1 88.5 456 LYS B N 1
ATOM 8136 C CA . LYS B 1 456 ? 3.918 22.766 21.781 1 88.5 456 LYS B CA 1
ATOM 8137 C C . LYS B 1 456 ? 3.984 21.25 21.719 1 88.5 456 LYS B C 1
ATOM 8139 O O . LYS B 1 456 ? 4.938 20.641 22.219 1 88.5 456 LYS B O 1
ATOM 8144 N N . ARG B 1 457 ? 2.998 20.688 21.156 1 92.94 457 ARG B N 1
ATOM 8145 C CA . ARG B 1 457 ? 2.943 19.234 21.062 1 92.94 457 ARG B CA 1
ATOM 8146 C C . ARG B 1 457 ? 4.055 18.703 20.156 1 92.94 457 ARG B C 1
ATOM 8148 O O . ARG B 1 457 ? 4.699 17.703 20.469 1 92.94 457 ARG B O 1
ATOM 8155 N N . ILE B 1 458 ? 4.23 19.328 19.047 1 95.44 458 ILE B N 1
ATOM 8156 C CA . ILE B 1 458 ? 5.355 18.953 18.203 1 95.44 458 ILE B CA 1
ATOM 8157 C C . ILE B 1 458 ? 6.656 19.047 19 1 95.44 458 ILE B C 1
ATOM 8159 O O . ILE B 1 458 ? 7.469 18.125 19 1 95.44 458 ILE B O 1
ATOM 8163 N N . SER B 1 459 ? 6.828 20.141 19.672 1 94 459 SER B N 1
ATOM 8164 C CA . SER B 1 459 ? 8.055 20.438 20.406 1 94 459 SER B CA 1
ATOM 8165 C C . SER B 1 459 ? 8.336 19.375 21.469 1 94 459 SER B C 1
ATOM 8167 O O . SER B 1 459 ? 9.484 18.984 21.672 1 94 459 SER B O 1
ATOM 8169 N N . LYS B 1 460 ? 7.336 18.875 22.094 1 94.25 460 LYS B N 1
ATOM 8170 C CA . LYS B 1 460 ? 7.504 17.938 23.203 1 94.25 460 LYS B CA 1
ATOM 8171 C C . LYS B 1 460 ? 7.629 16.5 22.719 1 94.25 460 LYS B C 1
ATOM 8173 O O . LYS B 1 460 ? 8.039 15.617 23.469 1 94.25 460 LYS B O 1
ATOM 8178 N N . SER B 1 461 ? 7.309 16.234 21.547 1 96.12 461 SER B N 1
ATOM 8179 C CA . SER B 1 461 ? 7.316 14.883 21 1 96.12 461 SER B CA 1
ATOM 8180 C C . SER B 1 461 ? 8.703 14.492 20.5 1 96.12 461 SER B C 1
ATOM 8182 O O . SER B 1 461 ? 9.5 15.359 20.141 1 96.12 461 SER B O 1
ATOM 8184 N N . GLU B 1 462 ? 8.953 13.219 20.531 1 96.12 462 GLU B N 1
ATOM 8185 C CA . GLU B 1 462 ? 10.188 12.703 19.953 1 96.12 462 GLU B CA 1
ATOM 8186 C C . GLU B 1 462 ? 10.125 12.703 18.422 1 96.12 462 GLU B C 1
ATOM 8188 O O . GLU B 1 462 ? 11.125 12.977 17.75 1 96.12 462 GLU B O 1
ATOM 8193 N N . GLY B 1 463 ? 8.953 12.391 17.969 1 96.69 463 GLY B N 1
ATOM 8194 C CA . GLY B 1 463 ? 8.789 12.32 16.516 1 96.69 463 GLY B CA 1
ATOM 8195 C C . GLY B 1 463 ? 7.477 12.922 16.047 1 96.69 463 GLY B C 1
ATOM 8196 O O . GLY B 1 463 ? 6.562 13.141 16.844 1 96.69 463 GLY B O 1
ATOM 8197 N N . PHE B 1 464 ? 7.461 13.234 14.797 1 97.06 464 PHE B N 1
ATOM 8198 C CA . PHE B 1 464 ? 6.309 13.859 14.156 1 97.06 464 PHE B CA 1
ATOM 8199 C C . PHE B 1 464 ? 6.043 13.227 12.797 1 97.06 464 PHE B C 1
ATOM 8201 O O . PHE B 1 464 ? 6.965 13.047 11.992 1 97.06 464 PHE B O 1
ATOM 8208 N N . ILE B 1 465 ? 4.797 12.781 12.555 1 96.62 465 ILE B N 1
ATOM 8209 C CA . ILE B 1 465 ? 4.398 12.219 11.266 1 96.62 465 ILE B CA 1
ATOM 8210 C C . ILE B 1 465 ? 3.27 13.055 10.664 1 96.62 465 ILE B C 1
ATOM 8212 O O . ILE B 1 465 ? 2.271 13.328 11.336 1 96.62 465 ILE B O 1
ATOM 8216 N N . SER B 1 466 ? 3.428 13.461 9.469 1 94.5 466 SER B N 1
ATOM 8217 C CA . SER B 1 466 ? 2.436 14.266 8.758 1 94.5 466 SER B CA 1
ATOM 8218 C C . SER B 1 466 ? 2.578 14.102 7.246 1 94.5 466 SER B C 1
ATOM 8220 O O . SER B 1 466 ? 3.109 13.094 6.773 1 94.5 466 SER B O 1
ATOM 8222 N N . TYR B 1 467 ? 1.871 14.844 6.488 1 89.19 467 TYR B N 1
ATOM 8223 C CA . TYR B 1 467 ? 2.086 14.852 5.043 1 89.19 467 TYR B CA 1
ATOM 8224 C C . TYR B 1 467 ? 2.822 16.109 4.605 1 89.19 467 TYR B C 1
ATOM 8226 O O . TYR B 1 467 ? 2.959 17.062 5.379 1 89.19 467 TYR B O 1
ATOM 8234 N N . PHE B 1 468 ? 3.256 16.109 3.402 1 82.19 468 PHE B N 1
ATOM 8235 C CA . PHE B 1 468 ? 4.105 17.172 2.896 1 82.19 468 PHE B CA 1
ATOM 8236 C C . PHE B 1 468 ? 3.402 18.516 3.004 1 82.19 468 PHE B C 1
ATOM 8238 O O . PHE B 1 468 ? 2.25 18.656 2.59 1 82.19 468 PHE B O 1
ATOM 8245 N N . GLY B 1 469 ? 4.086 19.406 3.574 1 80.81 469 GLY B N 1
ATOM 8246 C CA . GLY B 1 469 ? 3.596 20.781 3.607 1 80.81 469 GLY B CA 1
ATOM 8247 C C . GLY B 1 469 ? 2.92 21.141 4.918 1 80.81 469 GLY B C 1
ATOM 8248 O O . GLY B 1 469 ? 2.607 22.297 5.16 1 80.81 469 GLY B O 1
ATOM 8249 N N . GLN B 1 470 ? 2.662 20.078 5.672 1 85.38 470 GLN B N 1
ATOM 8250 C CA . GLN B 1 470 ? 2.012 20.375 6.949 1 85.38 470 GLN B CA 1
ATOM 8251 C C . GLN B 1 470 ? 2.992 20.234 8.109 1 85.38 470 GLN B C 1
ATOM 8253 O O . GLN B 1 470 ? 3.047 19.188 8.758 1 85.38 470 GLN B O 1
ATOM 8258 N N . SER B 1 471 ? 3.602 21.328 8.531 1 92.44 471 SER B N 1
ATOM 8259 C CA . SER B 1 471 ? 4.441 21.516 9.711 1 92.44 471 SER B CA 1
ATOM 8260 C C . SER B 1 471 ? 5.676 20.625 9.656 1 92.44 471 SER B C 1
ATOM 8262 O O . SER B 1 471 ? 6.328 20.391 10.672 1 92.44 471 SER B O 1
ATOM 8264 N N . THR B 1 472 ? 5.945 20.062 8.516 1 92.31 472 THR B N 1
ATOM 8265 C CA . THR B 1 472 ? 7.109 19.203 8.359 1 92.31 472 THR B CA 1
ATOM 8266 C C . THR B 1 472 ? 8.398 19.984 8.602 1 92.31 472 THR B C 1
ATOM 8268 O O . THR B 1 472 ? 9.266 19.547 9.359 1 92.31 472 THR B O 1
ATOM 8271 N N . LEU B 1 473 ? 8.516 21.141 7.973 1 92 473 LEU B N 1
ATOM 8272 C CA . LEU B 1 473 ? 9.727 21.953 8.125 1 92 473 LEU B CA 1
ATOM 8273 C C . LEU B 1 473 ? 9.844 22.484 9.547 1 92 473 LEU B C 1
ATOM 8275 O O . LEU B 1 473 ? 10.953 22.594 10.078 1 92 473 LEU B O 1
ATOM 8279 N N . GLU B 1 474 ? 8.711 22.812 10.133 1 93 474 GLU B N 1
ATOM 8280 C CA . GLU B 1 474 ? 8.727 23.25 11.523 1 93 474 GLU B CA 1
ATOM 8281 C C . GLU B 1 474 ? 9.25 22.156 12.438 1 93 474 GLU B C 1
ATOM 8283 O O . GLU B 1 474 ? 10.047 22.422 13.344 1 93 474 GLU B O 1
ATOM 8288 N N . ALA B 1 475 ? 8.82 20.938 12.203 1 94.62 475 ALA B N 1
ATOM 8289 C CA . ALA B 1 475 ? 9.273 19.797 13.008 1 94.62 475 ALA B CA 1
ATOM 8290 C C . ALA B 1 475 ? 10.766 19.562 12.836 1 94.62 475 ALA B C 1
ATOM 8292 O O . ALA B 1 475 ? 11.477 19.281 13.805 1 94.62 475 ALA B O 1
ATOM 8293 N N . ILE B 1 476 ? 11.195 19.672 11.633 1 93 476 ILE B N 1
ATOM 8294 C CA . ILE B 1 476 ? 12.625 19.516 11.352 1 93 476 ILE B CA 1
ATOM 8295 C C . ILE B 1 476 ? 13.414 20.609 12.055 1 93 476 ILE B C 1
ATOM 8297 O O . ILE B 1 476 ? 14.461 20.359 12.641 1 93 476 ILE B O 1
ATOM 8301 N N . TYR B 1 477 ? 12.867 21.828 11.969 1 92.62 477 TYR B N 1
ATOM 8302 C CA . TYR B 1 477 ? 13.492 22.969 12.625 1 92.62 477 TYR B CA 1
ATOM 8303 C C . TYR B 1 477 ? 13.641 22.719 14.125 1 92.62 477 TYR B C 1
ATOM 8305 O O . TYR B 1 477 ? 14.625 23.156 14.734 1 92.62 477 TYR B O 1
ATOM 8313 N N . MET B 1 478 ? 12.742 22.016 14.68 1 93 478 MET B N 1
ATOM 8314 C CA . MET B 1 478 ? 12.758 21.688 16.109 1 93 478 MET B CA 1
ATOM 8315 C C . MET B 1 478 ? 13.531 20.406 16.359 1 93 478 MET B C 1
ATOM 8317 O O . MET B 1 478 ? 13.477 19.859 17.469 1 93 478 MET B O 1
ATOM 8321 N N . LYS B 1 479 ? 14.164 19.812 15.375 1 92.31 479 LYS B N 1
ATOM 8322 C CA . LYS B 1 479 ? 15.062 18.656 15.445 1 92.31 479 LYS B CA 1
ATOM 8323 C C . LYS B 1 479 ? 14.312 17.406 15.867 1 92.31 479 LYS B C 1
ATOM 8325 O O . LYS B 1 479 ? 14.805 16.625 16.703 1 92.31 479 LYS B O 1
ATOM 8330 N N . LYS B 1 480 ? 13.133 17.234 15.398 1 94.81 480 LYS B N 1
ATOM 8331 C CA . LYS B 1 480 ? 12.344 16.047 15.664 1 94.81 480 LYS B CA 1
ATOM 8332 C C . LYS B 1 480 ? 12.633 14.953 14.641 1 94.81 480 LYS B C 1
ATOM 8334 O O . LYS B 1 480 ? 13.156 15.227 13.562 1 94.81 480 LYS B O 1
ATOM 8339 N N . LYS B 1 481 ? 12.375 13.688 15.07 1 95.56 481 LYS B N 1
ATOM 8340 C CA . LYS B 1 481 ? 12.25 12.641 14.055 1 95.56 481 LYS B CA 1
ATOM 8341 C C . LYS B 1 481 ? 11.016 12.859 13.188 1 95.56 481 LYS B C 1
ATOM 8343 O O . LYS B 1 481 ? 9.93 13.133 13.711 1 95.56 481 LYS B O 1
ATOM 8348 N N . VAL B 1 482 ? 11.211 12.852 11.891 1 95.19 482 VAL B N 1
ATOM 8349 C CA . VAL B 1 482 ? 10.102 13.211 11.016 1 95.19 482 VAL B CA 1
ATOM 8350 C C . VAL B 1 482 ? 9.898 12.141 9.953 1 95.19 482 VAL B C 1
ATOM 8352 O O . VAL B 1 482 ? 10.875 11.625 9.391 1 95.19 482 VAL B O 1
ATOM 8355 N N . ALA B 1 483 ? 8.688 11.797 9.711 1 95.12 483 ALA B N 1
ATOM 8356 C CA . ALA B 1 483 ? 8.273 10.969 8.586 1 95.12 483 ALA B CA 1
ATOM 8357 C C . ALA B 1 483 ? 7.027 11.531 7.91 1 95.12 483 ALA B C 1
ATOM 8359 O O . ALA B 1 483 ? 6.277 12.297 8.523 1 95.12 483 ALA B O 1
ATOM 8360 N N . ILE B 1 484 ? 6.891 11.211 6.66 1 93.56 484 ILE B N 1
ATOM 8361 C CA . ILE B 1 484 ? 5.773 11.82 5.945 1 93.56 484 ILE B CA 1
ATOM 8362 C C . ILE B 1 484 ? 5.008 10.742 5.176 1 93.56 484 ILE B C 1
ATOM 8364 O O . ILE B 1 484 ? 5.59 9.742 4.754 1 93.56 484 ILE B O 1
ATOM 8368 N N . PHE B 1 485 ? 3.678 10.844 5.09 1 92.56 485 PHE B N 1
ATOM 8369 C CA . PHE B 1 485 ? 2.846 10.023 4.215 1 92.56 485 PHE B CA 1
ATOM 8370 C C . PHE B 1 485 ? 2.111 10.891 3.199 1 92.56 485 PHE B C 1
ATOM 8372 O O . PHE B 1 485 ? 2.252 12.117 3.205 1 92.56 485 PHE B O 1
ATOM 8379 N N . GLY B 1 486 ? 1.459 10.328 2.213 1 89 486 GLY B N 1
ATOM 8380 C CA . GLY B 1 486 ? 0.79 11.094 1.177 1 89 486 GLY B CA 1
ATOM 8381 C C . GLY B 1 486 ? -0.705 10.844 1.116 1 89 486 GLY B C 1
ATOM 8382 O O . GLY B 1 486 ? -1.157 9.711 1.324 1 89 486 GLY B O 1
ATOM 8383 N N . MET B 1 487 ? -1.4 11.891 0.842 1 83 487 MET B N 1
ATOM 8384 C CA . MET B 1 487 ? -2.846 11.773 0.672 1 83 487 MET B CA 1
ATOM 8385 C C . MET B 1 487 ? -3.24 11.969 -0.789 1 83 487 MET B C 1
ATOM 8387 O O . MET B 1 487 ? -4.32 11.539 -1.205 1 83 487 MET B O 1
ATOM 8391 N N . THR B 1 488 ? -2.41 12.688 -1.544 1 82.19 488 THR B N 1
ATOM 8392 C CA . THR B 1 488 ? -2.631 12.969 -2.957 1 82.19 488 THR B CA 1
ATOM 8393 C C . THR B 1 488 ? -1.384 12.648 -3.775 1 82.19 488 THR B C 1
ATOM 8395 O O . THR B 1 488 ? -0.329 12.344 -3.215 1 82.19 488 THR B O 1
ATOM 8398 N N . GLU B 1 489 ? -1.571 12.719 -5.078 1 82.69 489 GLU B N 1
ATOM 8399 C CA . GLU B 1 489 ? -0.435 12.469 -5.961 1 82.69 489 GLU B CA 1
ATOM 8400 C C . GLU B 1 489 ? 0.658 13.516 -5.758 1 82.69 489 GLU B C 1
ATOM 8402 O O . GLU B 1 489 ? 1.848 13.203 -5.855 1 82.69 489 GLU B O 1
ATOM 8407 N N . ILE B 1 490 ? 0.3 14.727 -5.52 1 81.5 490 ILE B N 1
ATOM 8408 C CA . ILE B 1 490 ? 1.266 15.797 -5.297 1 81.5 490 ILE B CA 1
ATOM 8409 C C . ILE B 1 490 ? 2.031 15.539 -4 1 81.5 490 ILE B C 1
ATOM 8411 O O . ILE B 1 490 ? 3.24 15.781 -3.93 1 81.5 490 ILE B O 1
ATOM 8415 N N . HIS B 1 491 ? 1.321 15.039 -2.994 1 87.19 491 HIS B N 1
ATOM 8416 C CA . HIS B 1 491 ? 1.984 14.688 -1.743 1 87.19 491 HIS B CA 1
ATOM 8417 C C . HIS B 1 491 ? 3.014 13.578 -1.958 1 87.19 491 HIS B C 1
ATOM 8419 O O . HIS B 1 491 ? 4.098 13.609 -1.368 1 87.19 491 HIS B O 1
ATOM 8425 N N . LYS B 1 492 ? 2.539 12.672 -2.781 1 85.31 492 LYS B N 1
ATOM 8426 C CA . LYS B 1 492 ? 3.443 11.562 -3.084 1 85.31 492 LYS B CA 1
ATOM 8427 C C . LYS B 1 492 ? 4.703 12.062 -3.781 1 85.31 492 LYS B C 1
ATOM 8429 O O . LYS B 1 492 ? 5.82 11.742 -3.363 1 85.31 492 LYS B O 1
ATOM 8434 N N . GLU B 1 493 ? 4.559 12.82 -4.801 1 85.94 493 GLU B N 1
ATOM 8435 C CA . GLU B 1 493 ? 5.684 13.328 -5.582 1 85.94 493 GLU B CA 1
ATOM 8436 C C . GLU B 1 493 ? 6.625 14.164 -4.719 1 85.94 493 GLU B C 1
ATOM 8438 O O . GLU B 1 493 ? 7.836 13.953 -4.727 1 85.94 493 GLU B O 1
ATOM 8443 N N . LEU B 1 494 ? 6.102 15.102 -3.986 1 87.5 494 LEU B N 1
ATOM 8444 C CA . LEU B 1 494 ? 6.906 16 -3.162 1 87.5 494 LEU B CA 1
ATOM 8445 C C . LEU B 1 494 ? 7.48 15.258 -1.959 1 87.5 494 LEU B C 1
ATOM 8447 O O . LEU B 1 494 ? 8.602 15.547 -1.523 1 87.5 494 LEU B O 1
ATOM 8451 N N . GLY B 1 495 ? 6.648 14.336 -1.441 1 87.88 495 GLY B N 1
ATOM 8452 C CA . GLY B 1 495 ? 7.141 13.508 -0.352 1 87.88 495 GLY B CA 1
ATOM 8453 C C . GLY B 1 495 ? 8.328 12.656 -0.744 1 87.88 495 GLY B C 1
ATOM 8454 O O . GLY B 1 495 ? 9.32 12.586 -0.013 1 87.88 495 GLY B O 1
ATOM 8455 N N . MET B 1 496 ? 8.25 12.055 -1.86 1 86.12 496 MET B N 1
ATOM 8456 C CA . MET B 1 496 ? 9.344 11.234 -2.369 1 86.12 496 MET B CA 1
ATOM 8457 C C . MET B 1 496 ? 10.578 12.086 -2.645 1 86.12 496 MET B C 1
ATOM 8459 O O . MET B 1 496 ? 11.703 11.664 -2.383 1 86.12 496 MET B O 1
ATOM 8463 N N . PHE B 1 497 ? 10.383 13.211 -3.164 1 88.5 497 PHE B N 1
ATOM 8464 C CA . PHE B 1 497 ? 11.477 14.141 -3.418 1 88.5 497 PHE B CA 1
ATOM 8465 C C . PHE B 1 497 ? 12.203 14.492 -2.123 1 88.5 497 PHE B C 1
ATOM 8467 O O . PHE B 1 497 ? 13.43 14.422 -2.051 1 88.5 497 PHE B O 1
ATOM 8474 N N . LEU B 1 498 ? 11.398 14.875 -1.144 1 88.5 498 LEU B N 1
ATOM 8475 C CA . LEU B 1 498 ? 11.977 15.266 0.137 1 88.5 498 LEU B CA 1
ATOM 8476 C C . LEU B 1 498 ? 12.711 14.086 0.778 1 88.5 498 LEU B C 1
ATOM 8478 O O . LEU B 1 498 ? 13.781 14.266 1.373 1 88.5 498 LEU B O 1
ATOM 8482 N N . SER B 1 499 ? 12.094 12.938 0.712 1 88.88 499 SER B N 1
ATOM 8483 C CA . SER B 1 499 ? 12.703 11.727 1.254 1 88.88 499 SER B CA 1
ATOM 8484 C C . SER B 1 499 ? 14.078 11.484 0.639 1 88.88 499 SER B C 1
ATOM 8486 O O . SER B 1 499 ? 15.039 11.164 1.349 1 88.88 499 SER B O 1
ATOM 8488 N N . LYS B 1 500 ? 14.156 11.664 -0.599 1 84.94 500 LYS B N 1
ATOM 8489 C CA . LYS B 1 500 ? 15.414 11.453 -1.306 1 84.94 500 LYS B CA 1
ATOM 8490 C C . LYS B 1 500 ? 16.422 12.547 -0.956 1 84.94 500 LYS B C 1
ATOM 8492 O O . LYS B 1 500 ? 17.609 12.266 -0.81 1 84.94 500 LYS B O 1
ATOM 8497 N N . LYS B 1 501 ? 15.961 13.727 -0.808 1 85.81 501 LYS B N 1
ATOM 8498 C CA . LYS B 1 501 ? 16.828 14.883 -0.646 1 85.81 501 LYS B CA 1
ATOM 8499 C C . LYS B 1 501 ? 17.406 14.945 0.767 1 85.81 501 LYS B C 1
ATOM 8501 O O . LYS B 1 501 ? 18.562 15.328 0.957 1 85.81 501 LYS B O 1
ATOM 8506 N N . ILE B 1 502 ? 16.578 14.586 1.757 1 87.44 502 ILE B N 1
ATOM 8507 C CA . ILE B 1 502 ? 17.062 14.82 3.115 1 87.44 502 ILE B CA 1
ATOM 8508 C C . ILE B 1 502 ? 16.906 13.539 3.939 1 87.44 502 ILE B C 1
ATOM 8510 O O . ILE B 1 502 ? 16.984 13.578 5.172 1 87.44 502 ILE B O 1
ATOM 8514 N N . GLU B 1 503 ? 16.453 12.422 3.404 1 86 503 GLU B N 1
ATOM 8515 C CA . GLU B 1 503 ? 16.453 11.078 3.98 1 86 503 GLU B CA 1
ATOM 8516 C C . GLU B 1 503 ? 15.383 10.945 5.062 1 86 503 GLU B C 1
ATOM 8518 O O . GLU B 1 503 ? 15.617 10.336 6.105 1 86 503 GLU B O 1
ATOM 8523 N N . ILE B 1 504 ? 14.297 11.625 4.887 1 89.81 504 ILE B N 1
ATOM 8524 C CA . ILE B 1 504 ? 13.133 11.391 5.734 1 89.81 504 ILE B CA 1
ATOM 8525 C C . ILE B 1 504 ? 12.297 10.258 5.148 1 89.81 504 ILE B C 1
ATOM 8527 O O . ILE B 1 504 ? 12.117 10.172 3.932 1 89.81 504 ILE B O 1
ATOM 8531 N N . PRO B 1 505 ? 11.82 9.359 6.012 1 91.81 505 PRO B N 1
ATOM 8532 C CA . PRO B 1 505 ? 11.023 8.25 5.477 1 91.81 505 PRO B CA 1
ATOM 8533 C C . PRO B 1 505 ? 9.727 8.727 4.824 1 91.81 505 PRO B C 1
ATOM 8535 O O . PRO B 1 505 ? 8.992 9.523 5.41 1 91.81 505 PRO B O 1
ATOM 8538 N N . TYR B 1 506 ? 9.477 8.328 3.639 1 91.56 506 TYR B N 1
ATOM 8539 C CA . TYR B 1 506 ? 8.156 8.398 3.035 1 91.56 506 TYR B CA 1
ATOM 8540 C C . TYR B 1 506 ? 7.383 7.105 3.246 1 91.56 506 TYR B C 1
ATOM 8542 O O . TYR B 1 506 ? 7.816 6.035 2.809 1 91.56 506 TYR B O 1
ATOM 8550 N N . LEU B 1 507 ? 6.227 7.172 3.848 1 90.12 507 LEU B N 1
ATOM 8551 C CA . LEU B 1 507 ? 5.523 6.004 4.363 1 90.12 507 LEU B CA 1
ATOM 8552 C C . LEU B 1 507 ? 4.449 5.539 3.387 1 90.12 507 LEU B C 1
ATOM 8554 O O . LEU B 1 507 ? 3.691 4.613 3.686 1 90.12 507 LEU B O 1
ATOM 8558 N N . GLY B 1 508 ? 4.32 6.23 2.27 1 87.94 508 GLY B N 1
ATOM 8559 C CA . GLY B 1 508 ? 3.293 5.863 1.307 1 87.94 508 GLY B CA 1
ATOM 8560 C C . GLY B 1 508 ? 1.955 6.523 1.578 1 87.94 508 GLY B C 1
ATOM 8561 O O . GLY B 1 508 ? 1.901 7.613 2.158 1 87.94 508 GLY B O 1
ATOM 8562 N N . GLU B 1 509 ? 0.866 5.875 1.024 1 87.38 509 GLU B N 1
ATOM 8563 C CA . GLU B 1 509 ? -0.486 6.41 1.144 1 87.38 509 GLU B CA 1
ATOM 8564 C C . GLU B 1 509 ? -1.382 5.477 1.954 1 87.38 509 GLU B C 1
ATOM 8566 O O . GLU B 1 509 ? -1.34 4.258 1.775 1 87.38 509 GLU B O 1
ATOM 8571 N N . PRO B 1 510 ? -2.143 6.07 2.848 1 85.31 510 PRO B N 1
ATOM 8572 C CA . PRO B 1 510 ? -3.021 5.242 3.68 1 85.31 510 PRO B CA 1
ATOM 8573 C C . PRO B 1 510 ? -3.906 4.309 2.857 1 85.31 510 PRO B C 1
ATOM 8575 O O . PRO B 1 510 ? -4.23 3.207 3.305 1 85.31 510 PRO B O 1
ATOM 8578 N N . LYS B 1 511 ? -4.332 4.727 1.683 1 77.31 511 LYS B N 1
ATOM 8579 C CA . LYS B 1 511 ? -5.203 3.904 0.846 1 77.31 511 LYS B CA 1
ATOM 8580 C C . LYS B 1 511 ? -4.488 2.633 0.394 1 77.31 511 LYS B C 1
ATOM 8582 O O . LYS B 1 511 ? -5.137 1.648 0.03 1 77.31 511 LYS B O 1
ATOM 8587 N N . ASN B 1 512 ? -3.213 2.705 0.469 1 75.12 512 ASN B N 1
ATOM 8588 C CA . ASN B 1 512 ? -2.432 1.583 -0.044 1 75.12 512 ASN B CA 1
ATOM 8589 C C . ASN B 1 512 ? -1.891 0.714 1.088 1 75.12 512 ASN B C 1
ATOM 8591 O O . ASN B 1 512 ? -1.308 -0.343 0.84 1 75.12 512 ASN B O 1
ATOM 8595 N N . TRP B 1 513 ? -2.053 1.291 2.332 1 77.31 513 TRP B N 1
ATOM 8596 C CA . TRP B 1 513 ? -1.56 0.502 3.457 1 77.31 513 TRP B CA 1
ATOM 8597 C C . TRP B 1 513 ? -2.453 -0.709 3.705 1 77.31 513 TRP B C 1
ATOM 8599 O O . TRP B 1 513 ? -3.662 -0.568 3.896 1 77.31 513 TRP B O 1
ATOM 8609 N N . ILE B 1 514 ? -2.131 -1.808 3.178 1 63.31 514 ILE B N 1
ATOM 8610 C CA . ILE B 1 514 ? -2.943 -3.008 3.355 1 63.31 514 ILE B CA 1
ATOM 8611 C C . ILE B 1 514 ? -2.73 -3.572 4.758 1 63.31 514 ILE B C 1
ATOM 8613 O O . ILE B 1 514 ? -1.592 -3.764 5.191 1 63.31 514 ILE B O 1
ATOM 8617 N N . HIS B 1 515 ? -3.859 -3.646 5.332 1 72.62 515 HIS B N 1
ATOM 8618 C CA . HIS B 1 515 ? -3.891 -4.254 6.656 1 72.62 515 HIS B CA 1
ATOM 8619 C C . HIS B 1 515 ? -4.465 -5.664 6.602 1 72.62 515 HIS B C 1
ATOM 8621 O O . HIS B 1 515 ? -5.688 -5.844 6.59 1 72.62 515 HIS B O 1
ATOM 8627 N N . PRO B 1 516 ? -3.564 -6.637 6.348 1 74.69 516 PRO B N 1
ATOM 8628 C CA . PR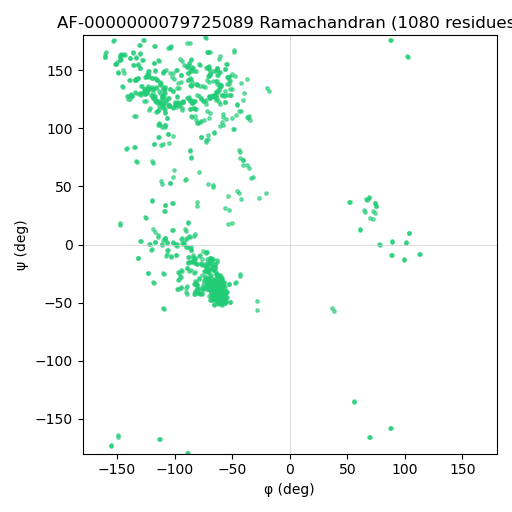O B 1 516 ? -4.098 -8 6.305 1 74.69 516 PRO B CA 1
ATOM 8629 C C . PRO B 1 516 ? -4.887 -8.367 7.559 1 74.69 516 PRO B C 1
ATOM 8631 O O . PRO B 1 516 ? -4.637 -7.812 8.633 1 74.69 516 PRO B O 1
ATOM 8634 N N . PRO B 1 517 ? -5.977 -9.172 7.355 1 76.62 517 PRO B N 1
ATOM 8635 C CA . PRO B 1 517 ? -6.73 -9.617 8.531 1 76.62 517 PRO B CA 1
ATOM 8636 C C . PRO B 1 517 ? -5.852 -10.32 9.562 1 76.62 517 PRO B C 1
ATOM 8638 O O . PRO B 1 517 ? -4.766 -10.805 9.227 1 76.62 517 PRO B O 1
ATOM 8641 N N . ASP B 1 518 ? -6.305 -10.289 10.812 1 77.62 518 ASP B N 1
ATOM 8642 C CA . ASP B 1 518 ? -5.566 -10.883 11.922 1 77.62 518 ASP B CA 1
ATOM 8643 C C . ASP B 1 518 ? -5.418 -12.391 11.734 1 77.62 518 ASP B C 1
ATOM 8645 O O . ASP B 1 518 ? -4.5 -13 12.281 1 77.62 518 ASP B O 1
ATOM 8649 N N . ILE B 1 519 ? -6.402 -12.953 10.977 1 81.25 519 ILE B N 1
ATOM 8650 C CA . ILE B 1 519 ? -6.363 -14.391 10.758 1 81.25 519 ILE B CA 1
ATOM 8651 C C . ILE B 1 519 ? -6.594 -14.695 9.281 1 81.25 519 ILE B C 1
ATOM 8653 O O . ILE B 1 519 ? -7.281 -13.945 8.586 1 81.25 519 ILE B O 1
ATOM 8657 N N . CYS B 1 520 ? -5.883 -15.695 8.805 1 85.94 520 CYS B N 1
ATOM 8658 C CA . CYS B 1 520 ? -6.133 -16.266 7.48 1 85.94 520 CYS B CA 1
ATOM 8659 C C . CYS B 1 520 ? -6.703 -17.672 7.586 1 85.94 520 CYS B C 1
ATOM 8661 O O . CYS B 1 520 ? -6.113 -18.531 8.242 1 85.94 520 CYS B O 1
ATOM 8663 N N . LEU B 1 521 ? -7.906 -17.828 7.012 1 85.25 521 LEU B N 1
ATOM 8664 C CA . LEU B 1 521 ? -8.586 -19.109 7.09 1 85.25 521 LEU B CA 1
ATOM 8665 C C . LEU B 1 521 ? -8.711 -19.75 5.707 1 85.25 521 LEU B C 1
ATOM 8667 O O . LEU B 1 521 ? -8.516 -19.078 4.691 1 85.25 521 LEU B O 1
ATOM 8671 N N . SER B 1 522 ? -8.898 -21.078 5.707 1 87.56 522 SER B N 1
ATOM 8672 C CA . SER B 1 522 ? -9.289 -21.734 4.465 1 87.56 522 SER B CA 1
ATOM 8673 C C . SER B 1 522 ? -10.672 -21.281 4.008 1 87.56 522 SER B C 1
ATOM 8675 O O . SER B 1 522 ? -11.617 -21.266 4.801 1 87.56 522 SER B O 1
ATOM 8677 N N . PRO B 1 523 ? -10.711 -20.844 2.742 1 86.38 523 PRO B N 1
ATOM 8678 C CA . PRO B 1 523 ? -12.023 -20.375 2.291 1 86.38 523 PRO B CA 1
ATOM 8679 C C . PRO B 1 523 ? -13.078 -21.469 2.32 1 86.38 523 PRO B C 1
ATOM 8681 O O . PRO B 1 523 ? -12.758 -22.656 2.119 1 86.38 523 PRO B O 1
ATOM 8684 N N . ARG B 1 524 ? -14.383 -21.156 2.574 1 80.94 524 ARG B N 1
ATOM 8685 C CA . ARG B 1 524 ? -15.508 -22.078 2.576 1 80.94 524 ARG B CA 1
ATOM 8686 C C . ARG B 1 524 ? -16.141 -22.172 1.192 1 80.94 524 ARG B C 1
ATOM 8688 O O . ARG B 1 524 ? -17.281 -21.719 0.992 1 80.94 524 ARG B O 1
ATOM 8695 N N . LEU B 1 525 ? -15.359 -22.5 0.281 1 86 525 LEU B N 1
ATOM 8696 C CA . LEU B 1 525 ? -15.812 -22.688 -1.091 1 86 525 LEU B CA 1
ATOM 8697 C C . LEU B 1 525 ? -15.664 -24.141 -1.517 1 86 525 LEU B C 1
ATOM 8699 O O . LEU B 1 525 ? -14.57 -24.703 -1.429 1 86 525 LEU B O 1
ATOM 8703 N N . GLY B 1 526 ? -16.797 -24.719 -1.761 1 87.5 526 GLY B N 1
ATOM 8704 C CA . GLY B 1 526 ? -16.75 -26.047 -2.369 1 87.5 526 GLY B CA 1
ATOM 8705 C C . GLY B 1 526 ? -16.344 -26 -3.832 1 87.5 526 GLY B C 1
ATOM 8706 O O . GLY B 1 526 ? -16.938 -25.266 -4.625 1 87.5 526 GLY B O 1
ATOM 8707 N N . LEU B 1 527 ? -15.305 -26.719 -4.164 1 89.56 527 LEU B N 1
ATOM 8708 C CA . LEU B 1 527 ? -14.852 -26.781 -5.551 1 89.56 527 LEU B CA 1
ATOM 8709 C C . LEU B 1 527 ? -15.086 -28.156 -6.141 1 89.56 527 LEU B C 1
ATOM 8711 O O . LEU B 1 527 ? -14.766 -29.172 -5.512 1 89.56 527 LEU B O 1
ATOM 8715 N N . ASP B 1 528 ? -15.734 -28.141 -7.25 1 89.19 528 ASP B N 1
ATOM 8716 C CA . ASP B 1 528 ? -15.922 -29.375 -8.016 1 89.19 528 ASP B CA 1
ATOM 8717 C C . ASP B 1 528 ? -15.109 -29.344 -9.305 1 89.19 528 ASP B C 1
ATOM 8719 O O . ASP B 1 528 ? -15.25 -28.422 -10.117 1 89.19 528 ASP B O 1
ATOM 8723 N N . ARG B 1 529 ? -14.367 -30.406 -9.445 1 89.19 529 ARG B N 1
ATOM 8724 C CA . ARG B 1 529 ? -13.578 -30.469 -10.664 1 89.19 529 ARG B CA 1
ATOM 8725 C C . ARG B 1 529 ? -14.383 -31.062 -11.812 1 89.19 529 ARG B C 1
ATOM 8727 O O . ARG B 1 529 ? -14.109 -32.188 -12.258 1 89.19 529 ARG B O 1
ATOM 8734 N N . ASN B 1 530 ? -15.336 -30.266 -12.398 1 91.06 530 ASN B N 1
ATOM 8735 C CA . ASN B 1 530 ? -16.219 -30.828 -13.422 1 91.06 530 ASN B CA 1
ATOM 8736 C C . ASN B 1 530 ? -16.594 -29.781 -14.461 1 91.06 530 ASN B C 1
ATOM 8738 O O . ASN B 1 530 ? -17.531 -29.984 -15.234 1 91.06 530 ASN B O 1
ATOM 8742 N N . ALA B 1 531 ? -15.867 -28.734 -14.5 1 89.94 531 ALA B N 1
ATOM 8743 C CA . ALA B 1 531 ? -16.234 -27.641 -15.398 1 89.94 531 ALA B CA 1
ATOM 8744 C C . ALA B 1 531 ? -16.172 -28.094 -16.859 1 89.94 531 ALA B C 1
ATOM 8746 O O . ALA B 1 531 ? -17 -27.656 -17.672 1 89.94 531 ALA B O 1
ATOM 8747 N N . GLN B 1 532 ? -15.266 -29.031 -17.156 1 91.19 532 GLN B N 1
ATOM 8748 C CA . GLN B 1 532 ? -15.055 -29.469 -18.531 1 91.19 532 GLN B CA 1
ATOM 8749 C C . GLN B 1 532 ? -16.266 -30.25 -19.047 1 91.19 532 GLN B C 1
ATOM 8751 O O . GLN B 1 532 ? -16.391 -30.484 -20.25 1 91.19 532 GLN B O 1
ATOM 8756 N N . ASN B 1 533 ? -17.141 -30.656 -18.188 1 93.56 533 ASN B N 1
ATOM 8757 C CA . ASN B 1 533 ? -18.328 -31.406 -18.609 1 93.56 533 ASN B CA 1
ATOM 8758 C C . ASN B 1 533 ? -19.203 -30.578 -19.547 1 93.56 533 ASN B C 1
ATOM 8760 O O . ASN B 1 533 ? -19.891 -31.125 -20.406 1 93.56 533 ASN B O 1
ATOM 8764 N N . VAL B 1 534 ? -19.156 -29.266 -19.359 1 93 534 VAL B N 1
ATOM 8765 C CA . VAL B 1 534 ? -19.906 -28.391 -20.234 1 93 534 VAL B CA 1
ATOM 8766 C C . VAL B 1 534 ? -19.406 -28.531 -21.672 1 93 534 VAL B C 1
ATOM 8768 O O . VAL B 1 534 ? -20.203 -28.562 -22.609 1 93 534 VAL B O 1
ATOM 8771 N N . ILE B 1 535 ? -18.156 -28.609 -21.844 1 94.12 535 ILE B N 1
ATOM 8772 C CA . ILE B 1 535 ? -17.531 -28.766 -23.156 1 94.12 535 ILE B CA 1
ATOM 8773 C C . ILE B 1 535 ? -17.859 -30.141 -23.719 1 94.12 535 ILE B C 1
ATOM 8775 O O . ILE B 1 535 ? -18.25 -30.266 -24.891 1 94.12 535 ILE B O 1
ATOM 8779 N N . LEU B 1 536 ? -17.703 -31.188 -22.906 1 94.44 536 LEU B N 1
ATOM 8780 C CA . LEU B 1 536 ? -17.969 -32.562 -23.328 1 94.44 536 LEU B CA 1
ATOM 8781 C C . LEU B 1 536 ? -19.422 -32.719 -23.766 1 94.44 536 LEU B C 1
ATOM 8783 O O . LEU B 1 536 ? -19.703 -33.344 -24.797 1 94.44 536 LEU B O 1
ATOM 8787 N N . ASN B 1 537 ? -20.312 -32.125 -22.984 1 94.44 537 ASN B N 1
ATOM 8788 C CA . ASN B 1 537 ? -21.734 -32.188 -23.312 1 94.44 537 ASN B CA 1
ATOM 8789 C C . ASN B 1 537 ? -22.031 -31.484 -24.625 1 94.44 537 ASN B C 1
ATOM 8791 O O . ASN B 1 537 ? -22.828 -31.953 -25.438 1 94.44 537 ASN B O 1
ATOM 8795 N N . TRP B 1 538 ? -21.453 -30.359 -24.797 1 94.62 538 TRP B N 1
ATOM 8796 C CA . TRP B 1 538 ? -21.625 -29.625 -26.047 1 94.62 538 TRP B CA 1
ATOM 8797 C C . TRP B 1 538 ? -21.125 -30.438 -27.234 1 94.62 538 TRP B C 1
ATOM 8799 O O . TRP B 1 538 ? -21.812 -30.531 -28.266 1 94.62 538 TRP B O 1
ATOM 8809 N N . LEU B 1 539 ? -19.969 -31.047 -27.141 1 94.5 539 LEU B N 1
ATOM 8810 C CA . LEU B 1 539 ? -19.391 -31.828 -28.234 1 94.5 539 LEU B CA 1
ATOM 8811 C C . LEU B 1 539 ? -20.297 -33.031 -28.578 1 94.5 539 LEU B C 1
ATOM 8813 O O . LEU B 1 539 ? -20.422 -33.406 -29.734 1 94.5 539 LEU B O 1
ATOM 8817 N N . LYS B 1 540 ? -20.922 -33.594 -27.578 1 92.81 540 LYS B N 1
ATOM 8818 C CA . LYS B 1 540 ? -21.828 -34.719 -27.797 1 92.81 540 LYS B CA 1
ATOM 8819 C C . LYS B 1 540 ? -23.047 -34.312 -28.625 1 92.81 540 LYS B C 1
ATOM 8821 O O . LYS B 1 540 ? -23.609 -35.125 -29.344 1 92.81 540 LYS B O 1
ATOM 8826 N N . THR B 1 541 ? -23.422 -33.031 -28.469 1 92.12 541 THR B N 1
ATOM 8827 C CA . THR B 1 541 ? -24.562 -32.531 -29.234 1 92.12 541 THR B CA 1
ATOM 8828 C C . THR B 1 541 ? -24.203 -32.375 -30.703 1 92.12 541 THR B C 1
ATOM 8830 O O . THR B 1 541 ? -25.078 -32.312 -31.562 1 92.12 541 THR B O 1
ATOM 8833 N N . LEU B 1 542 ? -23.031 -32.25 -31.016 1 90.44 542 LEU B N 1
ATOM 8834 C CA . LEU B 1 542 ? -22.594 -32.094 -32.406 1 90.44 542 LEU B CA 1
ATOM 8835 C C . LEU B 1 542 ? -22.625 -33.438 -33.125 1 90.44 542 LEU B C 1
ATOM 8837 O O . LEU B 1 542 ? -22.531 -33.469 -34.375 1 90.44 542 LEU B O 1
#

Foldseek 3Di:
DCPDDPPPPDPDDPPCPDPCPPPPPQAQAAEEEEEEQDADFDGRQLQADFVHPPNAGLQNLQLVQQVQFHPQLRYEYEYAPVRVVVVVVCVVVVHHYFYDHPQQQLVSVLVVCVVSVGFKYKYHYSQQNQAASVQVVLQSLLVSQDPDSFEKEWEAQAAARHIIMMTGSCNQCPPPPVDDDSVCRRVNCVVQQADVPVHHYAYHYQAVAAPVLSVLSDQAHQGDRHPLNSQLSNVVCVVACVPHVNDHRSVVSVVCVVCVVSRVSCNPPDDDDDDTDDDQFADFEEEEAFADCVVPNCLRVQQVSSVRSNVSSVRYHYYYDNDDDDDGQAYEYRYQDDDDLPGRYEYECHPCVVVHPHHYYYQFDDPVDDDPDLVDDDHTHRSSLSVLQPDAADPLEEEEEPAAAEPQLVALVVCCVVPPVCVVVVRQAAEYEDYDDYPDPRYHYHPDGDPSVVSNSLSHHQAYEEFPPPCQVSSVSSVHQYAYEDADPVSVVSRVVCCVSPVHHYPYGSVPSDDDDPDDDDDPDDDDPCPCVVVVVVVVVD/DCPDDPPPPDDPDPPCPDPCPPPPPQDQAAEEEEEEQDADFDGRQLQADFVHPPNAGLQNLQLVQQVQFHPQLRYEYEYAPVRVVVVVVCVVVVHHYFHDHPQQQLVSVLVVCVVSVGFKYKYAYSQQSQAAVVQVVLQSLLVSQDPDSFEKEWEAQAAARHIIMMTGSCNQCPPPPPDDDSVCRRVSCVVQQADVPVYHYAYHYQAVAAPVLSVQSDQAHQGDRHPLNSQLSNVVCVVACVPHVNDHRVVVSVVCVVCVVSRVSCNPPDDDDDDTDDDQFADFEEEEAFADCVVPNCLRVQQVSSVRSSVSSVRYHYYYDNDDDDDGQAYEYRYQDDDDLPGRYEYECHPCVVVHPHHYYYQFDDPVDDDPDLVDDDHTHRPSLSVLQPDAADPLEEEEEPAAAEPQLVALVVCCVVPPVCVVVVRQAAEYEDYDDYPDPRYHYHPDGDPSVVSNSLSHHQAYEEFPPPCQVSSVSSVHQYAYEDADPVSVVSRVVVCVSPVHHYPYGSVPRDDDDPDDDDDPDDDDPCPCVVVVVVVVVD

Secondary structure (DSSP, 8-state):
-----GGG-------------S------PEEEEE--S--SSSTTGGG-BSSTTSS-BHHHHHHHHHTTTS-GGGEEEEEETT-HHHHHHHHHHT-EEEEE-SS-HHHHHHHHHHHHT-SEEEEEETT-TT--HHHHHHHHHHHTT---SSEEEEESSPPBTS--EEEEHHHHS----S---HHHHHSTTHHHHH-TTTSEEEEEPPTTS-HHHHHHHTT-B---SSHHHHHHHHHHIIIIITT-TT--HHHHHHHHHH-GGGGGGGTT--------------S-EEEEEE--HHHH-HHHHHHHHHHHHHHHHTT-EEEEESS-----SEEEEESSSPPPTTS-EEEES-TTGGG--S-EE-SS--TTS--SBTTEEE----GGGGGGTTPPPEEEEEEEEEET--HHHHHHHHHIIIIIIHHHHT--EEEEEESSPPSSTTEEEES---HHHHHHHHHHEEEEEEETTSSHHHHHHTT-EEEEE-SSHHHHHHHHHHHHHH-PPB---GGG-----S-------EEES-TTHHHHHHHHH-/------TT-------------S------PEEEEE--S--SSSTTGGGSBSSTTSS-BHHHHHHHHHTTTS-GGGEEEEEETT-HHHHHHHHHHT-EEEEE-SS-HHHHHHHHHHHHT-SEEEEEETT-TT--HHHHHHHHHHHTT---SSEEEEESSPPBTS--EEEEHHHHS-S--S---HHHHHSTTHHHHH-TTTSEEEEEPPTTS-HHHHHHHTT-B---SSHHHHHHHHHHIIIIITT-TT--HHHHHHHHHH-GGGGGGGTT--------------S-EEEEEE--HHHH-HHHHHHHHHHHHHHHHTT-EEEEESS-----SEEEEESSSPPPTTS-EEEES-TTGGG--S-EE-SS--TTS--SBTTEEE----GGGGGGTTPPPEEEEEEEEEET--HHHHHHHHHIIIIIIHHHHT--EEEEEESSPPSSTTEEEES---HHHHHHHHHHEEEEEEETTSSHHHHHHTT-EEEEE-SSHHHHHHHHHHHHHH-PPB---GGG-----S-------EEES-TTHHHHHHHHH-